Protein 6MG6 (pdb70)

Foldseek 3Di:
DQKAWEKEFAAAADPALVVQLVVVLVVLVVLCVVPVVHAEYEYAAQRSDHLQQLDQDCVCVVQQVCQVVVLVSVLVSLQVSQHWYKYFHWHDPDVVAIFRKIWIAASNSHTQDIDTAADQDPDNRRHRVSRHDHDDPAQEFTDYPSFTEREHEAVCLQDLVSLVVHLVNGHLEYEYRHEDFDAPPDDPVRRVVVVVVSLVSNLVSLQLRLHKYWYWYYADFDDNPVNPGPRGTGTQTFTFIAGSNSHTQWTDGRHGDIIIGMYRSVSSVVSCVVVVNVVPDPVVPCVCVVDPHD/DKAWEKEFAEAADPALVVQLVVVLVVLVVLCVVPVVHAEYEYAAQRSDHLQQLDQDVVCCVQQVCQVVVLVSVLVSLQVSQHWYKYFHWHDPDVVAIFRKIWIAASNSHTQDIDTAADQDPDNRRHRVSRHDHDDPAQEWTQYPVFTEREHEAVCLQDLVSLVVHLVNGHLEYEYRYEDFDAPPDDPVRRVVVVVVSLVSNLVSLQLRLHKYWYWYYADFDDNPVNPRPRGTGTQTFTFIAGSNSHTQWTDGSHGDIIIGMYDSVCSVVSCVVPVNVVPDPVVPCVCVPDPHD/DKAWEKEFAEAAPPALVVQLVVVLVVLVVLCVVPVVHAEYEYAAQRSDDLQQLDQDCVCCVQQVCQVVVLQSVLVSLQVSQHWYKYFHWHDPDVVAIFRKIWIAASNSDTQDIWTAADQDPDNRRHRVSRHDHDDPAQEFGQYPRFGEREHEAVCLQDLVSLVVHLVNPHLEYEYRHEDFDAPVDDPVRRVVVVVSSLVSNLVSLQLRLHKYWYWYYADFDANPVNPGPRGTGTQTFTWIAGSNSHTQWTDGRHGDIIIGMYDSVVSVVSCVVPVNVVPDPVVPCVCVVDPHD/DLQQKAWEKEWAAAADPALVVQLVVSLVVLVVLCVVPVVHAEYEYAAQRSDDLLQLDQDCVCCVQQVCQVVVLVSVLVSLQVSQHWYKYFGWHDPDVVAIFRKIWIAASNSDTQDIDTAADQDPVRPRVSRHDHDDPAFEFGQYPNFGEREHEAVCLQDLVNLVVHLVNGHLEYEYRYEDFDAPVDDPVVRVVVVVVSLVSNLVSLQLRLHKYWYWYYADFDQNPVNPGVSHTGTQTFIFIAGSNSHTQWTDGRHGDIIIGMYRSCVSVVSCVVVVNVVPDPVVPCVCVPPD

Secondary structure (DSSP, 8-state):
--EEEEEEEE----SSHHHHHHHHHHHHHHHHHH-TT--EEE--TTTTS--GGGS--GGGGGGGGGHHHHHHHHHHHHHHHT-EEEEEEEEEEETTEEEEEEEEE-TTS-EEEEEE--S---BTTB-HHHH-PPPSS-S--EEETTEEEEE--GGGGG-HHHHHHHHHTT-SEEEEE---EEETT--HHHHHHHHHHHHHHHHHHHHHHT--EEEE--EEEE--TTS-STT-EEEE---EEE-TTS-EEEE--SSSEEEEEEEETTHHHHHHHHS-HHHH--GGG-GGGGSS--/-EEEEEEEE----SSHHHHHHHHHHHHHHHHHHSTT--EEEPPTTTTS--GGGS--GGGGGGGGGHHHHHHHHHHHHHHHT-EEEEEEEEEEETTEEEEEEEEE-TTS-EEEEEE--S---BTTB-HHHH-PPPSS-S--EEETTEEEEE--GGGGG-HHHHHHHHHTT-SEEEEE---EEETT--HHHHHHHHHHHHHHHHHHHHHHT--EEEE--EEEE--TTS-STT-EEEE---EEE-TTS-EEEE--SSSEEEEEEEETTHHHHHHHHS-HHHH--GGG-GGGGSS--/-EEEEEEEE----SSHHHHHHHHHHHHHHHHHH-TT--EEE--TTTTS--GGGS--GGGGGGGGGHHHHHHHHHHHHHHHT-EEEEEEEEEEETTEEEEEEEEE-TTS-EEEEEE--S---BTTB-HHHH-PPPSS-S--EEETTEEEEE--GGGGG-HHHHHHHHHTT-SEEEEE---EEETTS-HHHHHHHHHHHHHHHHHHHHHHT--EEEE--EEEE--TTS-STT-EEEE---EEE-TTS-EEEE--SSSEEEEEEEETHHHHHHHHHS-TGGG--GGG-GGGGSS--/--TTEEEEEEEE----SSHHHHHHHHHHHHHHHHHH-TT--EEEE-TTTTS--GGGS--GGGGGGGGGHHHHHHHHHHHHHHHTSEEEEEEEEEEETTEEEEEEEEE-TTS-EEEEEE---------HHHH-PPPSS-S--EEETTEEEEE--GGGGG-HHHHHHHHHTT-SEEEEE---EEETTS-HHHHHHHHHHHHHHHHHHHHHHT--EEEE--EEEE--TTS-STT-EEEE---EEE-TTS-EEEE--SSSEEEEEEEETTHHHHHHHHS-HHHH--GGG-GGGG--

B-factor: mean 56.0, std 18.54, range [19.53, 131.64]

Organism: Helicobacter pylori (strain G27) (NCBI:txid563041)

Radius of gyration: 34.36 Å; Cα contacts (8 Å, |Δi|>4): 2950; chains: 4; bounding box: 76×72×103 Å

Nearest PDB structures (foldseek):
  6mg6-assembly2_C  TM=1.003E+00  e=1.037E-64  Helicobacter pylori G27
  6mg6-assembly2_D  TM=1.001E+00  e=2.370E-62  Helicobacter pylori G27
  5h8k-assembly1_C  TM=9.200E-01  e=1.920E-33  Medicago truncatula
  5h8k-assembly1_A  TM=9.225E-01  e=2.039E-33  Medicago truncatula
  5h8l-assembly2_I  TM=9.153E-01  e=4.469E-33  Medicago truncatula

CATH classification: 3.60.110.10

Sequence (1172 aa):
HHMIYAGVLQHAYCGSRKKTIEHTANLLEQALKKHPKTNLVVLQELNPYSYFCQSENPKFFDLGEYFEEDKAFFSALAQKFQVVLIASLFEKRAKGLYHNSAVVFEKDGSIAGVYRKMHIPDDPGFYEKFYFTPGDLGFEPIITSVGKLGLMVCWDQWYPEAARIMALKGAEILIYPSAIGFLEEDSNEEKKRQQNAWETIQRGHAIANGLPLIATNRVGVELDPSGAIKGGITFFGSSFVVGALGEFLAKASDKEEILYAEIDLERTEEVRRMWPFLRDRRIDFYNDLLKRYIHMIYAGVLQHAYCGSRKKTIEHTANLLEQALKKHPKTNLVVLQELNPYSYFCQSENPKFFDLGEYFEEDKAFFSALAQKFQVVLIASLFEKRAKGLYHNSAVVFEKDGSIAGVYRKMHIPDDDPGFYEKFYFTPGDLGFEPIITSVGKLGLMVCWDQWYPEAARIMALKGAEILIYPSAIGFLEEDSNEEKKRQQNAWETIQRGHAIANGLPLIATNRVGVELDPSGAIKGGITFFGSSFVVGALGEFLAKASDKEEILYAEIDLERTEEVRRMWPFLRDRRIDFYNDLLKRYIHMIYAGVLQHAYCGSRKKTIEHTANLLEQALKKHPKTNLVVLQELNPYSYFCQSENPKFFDLGEYFEEDKAFFSALAQKFQVVLIASLFEKRAKGLYHNSAVVFEKDGSIAGVYRKMHIPDDPGFYEKFYFTPGDLGFEPIITSVGKLGLMVCWDQWYPEAARIMALKGAEILIYPSAIGFLEEDSNEEKKRQQNAWETIQRGHAIANGLPLIATNRVGVELDPSGAIKGGITFFGSSFVVGALGEFLAKASDKEEILYAEIDLERTEEVRRMWPFLRDRRIDFYNDLLKRYIHHHHMIYAGVLQHAYCGSRKKTIEHTANLLEQALKKHPKTNLVVLQELNPYSYFCQSENPKFFDLGEYFEEDKAFFSALAQKFQVVLIASLFEKRAKGLYHNSAVVFEKDGSIAGVYRKMHIPDGFYEKFYFTPGDLGFEPIITSVGKLGLMVCWDQWYPEAARIMALKGAEILIYPSAIGFLEEDSNEEKKRQQNAWETIQRGHAIANGLPLIATNRVGVELDPSGAIKGGITFFGSSFVVGALGEFLAKASDKEEILYAEIDLERTEEVRRMWWPFLRDRRIDFYNDLLKR

Structure (mmCIF, N/CA/C/O backbone):
data_6MG6
#
_entry.id   6MG6
#
_cell.length_a   137.580
_cell.length_b   91.380
_cell.length_c   95.040
_cell.angle_alpha   90.000
_cell.angle_beta   90.000
_cell.angle_gamma   90.000
#
_symmetry.space_group_name_H-M   'P 21 21 2'
#
loop_
_entity.id
_entity.type
_entity.pdbx_description
1 polymer 'Carbon-nitrogen hydrolase'
2 non-polymer 'SULFATE ION'
3 water water
#
loop_
_atom_site.group_PDB
_atom_site.id
_atom_site.type_symbol
_atom_site.label_atom_id
_atom_site.label_alt_id
_atom_site.label_comp_id
_atom_site.label_asym_id
_atom_site.label_entity_id
_atom_site.label_seq_id
_atom_site.pdbx_PDB_ins_code
_atom_site.Cartn_x
_atom_site.Cartn_y
_atom_site.Cartn_z
_atom_site.occupancy
_atom_site.B_iso_or_equiv
_atom_site.auth_seq_id
_atom_site.auth_comp_id
_atom_site.auth_asym_id
_atom_site.auth_atom_id
_atom_site.pdbx_PDB_model_num
ATOM 1 N N . HIS A 1 7 ? -0.927 5.542 2.767 1.00 94.27 -1 HIS A N 1
ATOM 2 C CA . HIS A 1 7 ? -1.291 5.570 4.181 1.00 95.42 -1 HIS A CA 1
ATOM 3 C C . HIS A 1 7 ? -1.332 7.002 4.726 1.00 93.61 -1 HIS A C 1
ATOM 4 O O . HIS A 1 7 ? -2.409 7.535 4.991 1.00 100.27 -1 HIS A O 1
ATOM 6 N N . HIS A 1 8 ? -0.153 7.606 4.899 1.00 83.68 0 HIS A N 1
ATOM 7 C CA . HIS A 1 8 ? 0.002 8.997 5.333 1.00 69.92 0 HIS A CA 1
ATOM 8 C C . HIS A 1 8 ? -0.628 9.262 6.699 1.00 60.70 0 HIS A C 1
ATOM 9 O O . HIS A 1 8 ? -1.688 9.890 6.806 1.00 61.18 0 HIS A O 1
ATOM 16 N N . MET A 1 9 ? 0.055 8.809 7.746 1.00 54.22 1 MET A N 1
ATOM 17 C CA . MET A 1 9 ? -0.391 8.865 9.130 1.00 50.52 1 MET A CA 1
ATOM 18 C C . MET A 1 9 ? 0.528 9.756 9.958 1.00 51.81 1 MET A C 1
ATOM 19 O O . MET A 1 9 ? 1.744 9.762 9.757 1.00 49.23 1 MET A O 1
ATOM 24 N N . ILE A 1 10 ? -0.055 10.499 10.896 1.00 40.17 2 ILE A N 1
ATOM 25 C CA . ILE A 1 10 ? 0.691 11.214 11.930 1.00 43.84 2 ILE A CA 1
ATOM 26 C C . ILE A 1 10 ? 0.387 10.550 13.266 1.00 44.64 2 ILE A C 1
ATOM 27 O O . ILE A 1 10 ? -0.780 10.455 13.670 1.00 50.01 2 ILE A O 1
ATOM 32 N N . TYR A 1 11 ? 1.429 10.057 13.934 1.00 42.28 3 TYR A N 1
ATOM 33 C CA . TYR A 1 11 ? 1.312 9.470 15.276 1.00 45.38 3 TYR A CA 1
ATOM 34 C C . TYR A 1 11 ? 1.777 10.540 16.257 1.00 48.58 3 TYR A C 1
ATOM 35 O O . TYR A 1 11 ? 2.981 10.745 16.464 1.00 45.17 3 TYR A O 1
ATOM 44 N N . ALA A 1 12 ? 0.809 11.252 16.819 1.00 42.20 4 ALA A N 1
ATOM 45 C CA . ALA A 1 12 ? 1.050 12.499 17.526 1.00 41.72 4 ALA A CA 1
ATOM 46 C C . ALA A 1 12 ? 1.126 12.240 19.021 1.00 44.29 4 ALA A C 1
ATOM 47 O O . ALA A 1 12 ? 0.246 11.588 19.585 1.00 41.56 4 ALA A O 1
ATOM 49 N N . GLY A 1 13 ? 2.134 12.800 19.660 1.00 41.08 5 GLY A N 1
ATOM 50 C CA . GLY A 1 13 ? 2.239 12.790 21.108 1.00 44.98 5 GLY A CA 1
ATOM 51 C C . GLY A 1 13 ? 2.272 14.223 21.604 1.00 44.84 5 GLY A C 1
ATOM 52 O O . GLY A 1 13 ? 2.911 15.076 20.998 1.00 49.75 5 GLY A O 1
ATOM 53 N N . VAL A 1 14 ? 1.532 14.486 22.675 1.00 46.44 6 VAL A N 1
ATOM 54 C CA . VAL A 1 14 ? 1.483 15.795 23.305 1.00 43.31 6 VAL A CA 1
ATOM 55 C C . VAL A 1 14 ? 1.998 15.661 24.729 1.00 43.55 6 VAL A C 1
ATOM 56 O O . VAL A 1 14 ? 1.517 14.816 25.481 1.00 49.25 6 VAL A O 1
ATOM 60 N N . LEU A 1 15 ? 2.951 16.506 25.101 1.00 46.06 7 LEU A N 1
ATOM 61 C CA . LEU A 1 15 ? 3.537 16.497 26.441 1.00 46.44 7 LEU A CA 1
ATOM 62 C C . LEU A 1 15 ? 2.940 17.671 27.204 1.00 41.21 7 LEU A C 1
ATOM 63 O O . LEU A 1 15 ? 3.309 18.828 26.986 1.00 44.78 7 LEU A O 1
ATOM 68 N N . GLN A 1 16 ? 1.992 17.367 28.072 1.00 40.80 8 GLN A N 1
ATOM 69 C CA . GLN A 1 16 ? 1.278 18.350 28.869 1.00 42.14 8 GLN A CA 1
ATOM 70 C C . GLN A 1 16 ? 1.784 18.261 30.304 1.00 45.86 8 GLN A C 1
ATOM 71 O O . GLN A 1 16 ? 1.633 17.224 30.943 1.00 46.78 8 GLN A O 1
ATOM 77 N N . HIS A 1 17 ? 2.402 19.328 30.802 1.00 43.50 9 HIS A N 1
ATOM 78 C CA . HIS A 1 17 ? 2.991 19.269 32.136 1.00 48.74 9 HIS A CA 1
ATOM 79 C C . HIS A 1 17 ? 3.042 20.677 32.710 1.00 45.54 9 HIS A C 1
ATOM 80 O O . HIS A 1 17 ? 2.714 21.654 32.040 1.00 42.25 9 HIS A O 1
ATOM 87 N N . ALA A 1 18 ? 3.486 20.768 33.955 1.00 43.21 10 ALA A N 1
ATOM 88 C CA . ALA A 1 18 ? 3.617 22.030 34.663 1.00 41.71 10 ALA A CA 1
ATOM 89 C C . ALA A 1 18 ? 5.019 22.592 34.474 1.00 47.11 10 ALA A C 1
ATOM 90 O O . ALA A 1 18 ? 5.948 21.892 34.066 1.00 49.12 10 ALA A O 1
ATOM 92 N N . TYR A 1 19 ? 5.164 23.877 34.775 1.00 46.07 11 TYR A N 1
ATOM 93 C CA . TYR A 1 19 ? 6.491 24.457 34.921 1.00 49.39 11 TYR A CA 1
ATOM 94 C C . TYR A 1 19 ? 7.130 23.929 36.203 1.00 48.33 11 TYR A C 1
ATOM 95 O O . TYR A 1 19 ? 6.465 23.812 37.230 1.00 57.01 11 TYR A O 1
ATOM 104 N N . CYS A 1 20 ? 8.416 23.570 36.135 1.00 50.27 12 CYS A N 1
ATOM 105 C CA . CYS A 1 20 ? 9.066 22.835 37.222 1.00 58.64 12 CYS A CA 1
ATOM 106 C C . CYS A 1 20 ? 9.936 23.710 38.123 1.00 57.27 12 CYS A C 1
ATOM 107 O O . CYS A 1 20 ? 10.763 23.178 38.864 1.00 65.54 12 CYS A O 1
ATOM 110 N N . GLY A 1 21 ? 9.781 25.030 38.080 1.00 51.27 13 GLY A N 1
ATOM 111 C CA . GLY A 1 21 ? 10.492 25.916 38.975 1.00 49.73 13 GLY A CA 1
ATOM 112 C C . GLY A 1 21 ? 11.754 26.531 38.399 1.00 54.46 13 GLY A C 1
ATOM 113 O O . GLY A 1 21 ? 12.213 27.560 38.909 1.00 58.24 13 GLY A O 1
ATOM 114 N N . SER A 1 22 ? 12.339 25.926 37.368 1.00 49.88 14 SER A N 1
ATOM 115 C CA . SER A 1 22 ? 13.475 26.533 36.691 1.00 48.90 14 SER A CA 1
ATOM 116 C C . SER A 1 22 ? 13.460 26.085 35.240 1.00 48.17 14 SER A C 1
ATOM 117 O O . SER A 1 22 ? 12.856 25.067 34.891 1.00 47.86 14 SER A O 1
ATOM 120 N N . ARG A 1 23 ? 14.144 26.852 34.392 1.00 43.95 15 ARG A N 1
ATOM 121 C CA . ARG A 1 23 ? 14.301 26.423 33.011 1.00 46.91 15 ARG A CA 1
ATOM 122 C C . ARG A 1 23 ? 14.949 25.046 32.951 1.00 48.35 15 ARG A C 1
ATOM 123 O O . ARG A 1 23 ? 14.469 24.147 32.248 1.00 53.91 15 ARG A O 1
ATOM 131 N N . LYS A 1 24 ? 16.035 24.859 33.704 1.00 47.65 16 LYS A N 1
ATOM 132 C CA . LYS A 1 24 ? 16.778 23.606 33.626 1.00 47.21 16 LYS A CA 1
ATOM 133 C C . LYS A 1 24 ? 15.906 22.425 34.036 1.00 47.31 16 LYS A C 1
ATOM 134 O O . LYS A 1 24 ? 15.867 21.403 33.349 1.00 46.48 16 LYS A O 1
ATOM 136 N N . LYS A 1 25 ? 15.206 22.540 35.165 1.00 48.28 17 LYS A N 1
ATOM 137 C CA . LYS A 1 25 ? 14.369 21.428 35.611 1.00 55.09 17 LYS A CA 1
ATOM 138 C C . LYS A 1 25 ? 13.236 21.158 34.631 1.00 53.39 17 LYS A C 1
ATOM 139 O O . LYS A 1 25 ? 12.879 20.000 34.380 1.00 51.44 17 LYS A O 1
ATOM 145 N N . THR A 1 26 ? 12.660 22.216 34.064 1.00 50.56 18 THR A N 1
ATOM 146 C CA . THR A 1 26 ? 11.510 22.049 33.191 1.00 44.28 18 THR A CA 1
ATOM 147 C C . THR A 1 26 ? 11.893 21.339 31.894 1.00 46.31 18 THR A C 1
ATOM 148 O O . THR A 1 26 ? 11.237 20.371 31.495 1.00 48.46 18 THR A O 1
ATOM 152 N N . ILE A 1 27 ? 12.961 21.785 31.224 1.00 45.77 19 ILE A N 1
ATOM 153 C CA . ILE A 1 27 ? 13.314 21.149 29.953 1.00 47.34 19 ILE A CA 1
ATOM 154 C C . ILE A 1 27 ? 13.766 19.712 30.175 1.00 45.84 19 ILE A C 1
ATOM 155 O O . ILE A 1 27 ? 13.467 18.826 29.367 1.00 45.92 19 ILE A O 1
ATOM 160 N N . GLU A 1 28 ? 14.464 19.448 31.282 1.00 44.73 20 GLU A N 1
ATOM 161 C CA . GLU A 1 28 ? 14.822 18.069 31.596 1.00 48.05 20 GLU A CA 1
ATOM 162 C C . GLU A 1 28 ? 13.575 17.239 31.875 1.00 47.93 20 GLU A C 1
ATOM 163 O O . GLU A 1 28 ? 13.479 16.085 31.441 1.00 46.03 20 GLU A O 1
ATOM 169 N N . HIS A 1 29 ? 12.588 17.825 32.558 1.00 53.00 21 HIS A N 1
ATOM 170 C CA . HIS A 1 29 ? 11.323 17.122 32.760 1.00 52.57 21 HIS A CA 1
ATOM 171 C C . HIS A 1 29 ? 10.641 16.821 31.425 1.00 45.16 21 HIS A C 1
ATOM 172 O O . HIS A 1 29 ? 10.135 15.713 31.219 1.00 44.85 21 HIS A O 1
ATOM 179 N N . THR A 1 30 ? 10.640 17.784 30.496 1.00 44.93 22 THR A N 1
ATOM 180 C CA . THR A 1 30 ? 10.092 17.525 29.162 1.00 42.80 22 THR A CA 1
ATOM 181 C C . THR A 1 30 ? 10.832 16.375 28.475 1.00 51.41 22 THR A C 1
ATOM 182 O O . THR A 1 30 ? 10.204 15.486 27.881 1.00 47.51 22 THR A O 1
ATOM 186 N N . ALA A 1 31 ? 12.170 16.356 28.579 1.00 44.17 23 ALA A N 1
ATOM 187 C CA . ALA A 1 31 ? 12.958 15.302 27.949 1.00 48.41 23 ALA A CA 1
ATOM 188 C C . ALA A 1 31 ? 12.619 13.935 28.530 1.00 49.83 23 ALA A C 1
ATOM 189 O O . ALA A 1 31 ? 12.477 12.955 27.790 1.00 49.76 23 ALA A O 1
ATOM 191 N N . ASN A 1 32 ? 12.471 13.854 29.856 1.00 45.28 24 ASN A N 1
ATOM 192 C CA . ASN A 1 32 ? 12.043 12.602 30.469 1.00 48.66 24 ASN A CA 1
ATOM 193 C C . ASN A 1 32 ? 10.650 12.198 29.992 1.00 48.98 24 ASN A C 1
ATOM 194 O O . ASN A 1 32 ? 10.412 11.024 29.688 1.00 49.29 24 ASN A O 1
ATOM 199 N N . LEU A 1 33 ? 9.712 13.148 29.913 1.00 44.78 25 LEU A N 1
ATOM 200 C CA . LEU A 1 33 ? 8.374 12.781 29.443 1.00 49.30 25 LEU A CA 1
ATOM 201 C C . LEU A 1 33 ? 8.400 12.336 27.985 1.00 47.01 25 LEU A C 1
ATOM 202 O O . LEU A 1 33 ? 7.719 11.372 27.609 1.00 47.94 25 LEU A O 1
ATOM 207 N N . LEU A 1 34 ? 9.219 12.994 27.163 1.00 46.33 26 LEU A N 1
ATOM 208 C CA . LEU A 1 34 ? 9.368 12.582 25.774 1.00 45.16 26 LEU A CA 1
ATOM 209 C C . LEU A 1 34 ? 9.877 11.155 25.696 1.00 49.71 26 LEU A C 1
ATOM 210 O O . LEU A 1 34 ? 9.412 10.359 24.870 1.00 55.13 26 LEU A O 1
ATOM 215 N N . GLU A 1 35 ? 10.840 10.812 26.554 1.00 43.53 27 GLU A N 1
ATOM 216 C CA . GLU A 1 35 ? 11.339 9.451 26.580 1.00 45.40 27 GLU A CA 1
ATOM 217 C C . GLU A 1 35 ? 10.235 8.478 26.987 1.00 55.00 27 GLU A C 1
ATOM 218 O O . GLU A 1 35 ? 10.083 7.418 26.371 1.00 50.60 27 GLU A O 1
ATOM 224 N N . GLN A 1 36 ? 9.457 8.816 28.027 1.00 54.76 28 GLN A N 1
ATOM 225 C CA . GLN A 1 36 ? 8.340 7.953 28.429 1.00 58.86 28 GLN A CA 1
ATOM 226 C C . GLN A 1 36 ? 7.355 7.779 27.281 1.00 53.44 28 GLN A C 1
ATOM 227 O O . GLN A 1 36 ? 6.892 6.665 27.003 1.00 54.76 28 GLN A O 1
ATOM 233 N N . ALA A 1 37 ? 7.035 8.877 26.596 1.00 47.69 29 ALA A N 1
ATOM 234 C CA . ALA A 1 37 ? 6.065 8.842 25.507 1.00 48.81 29 ALA A CA 1
ATOM 235 C C . ALA A 1 37 ? 6.495 7.898 24.398 1.00 52.47 29 ALA A C 1
ATOM 236 O O . ALA A 1 37 ? 5.678 7.125 23.882 1.00 51.59 29 ALA A O 1
ATOM 238 N N . LEU A 1 38 ? 7.767 7.944 24.012 1.00 54.36 30 LEU A N 1
ATOM 239 C CA . LEU A 1 38 ? 8.188 7.073 22.928 1.00 55.79 30 LEU A CA 1
ATOM 240 C C . LEU A 1 38 ? 8.320 5.619 23.340 1.00 56.50 30 LEU A C 1
ATOM 241 O O . LEU A 1 38 ? 8.232 4.743 22.472 1.00 52.98 30 LEU A O 1
ATOM 246 N N . LYS A 1 39 ? 8.519 5.335 24.627 1.00 58.43 31 LYS A N 1
ATOM 247 C CA . LYS A 1 39 ? 8.493 3.947 25.061 1.00 61.29 31 LYS A CA 1
ATOM 248 C C . LYS A 1 39 ? 7.064 3.412 25.031 1.00 60.38 31 LYS A C 1
ATOM 249 O O . LYS A 1 39 ? 6.824 2.277 24.607 1.00 63.06 31 LYS A O 1
ATOM 251 N N . LYS A 1 40 ? 6.102 4.220 25.490 1.00 59.14 32 LYS A N 1
ATOM 252 C CA . LYS A 1 40 ? 4.698 3.814 25.501 1.00 61.33 32 LYS A CA 1
ATOM 253 C C . LYS A 1 40 ? 4.104 3.778 24.095 1.00 58.56 32 LYS A C 1
ATOM 254 O O . LYS A 1 40 ? 3.323 2.881 23.779 1.00 63.59 32 LYS A O 1
ATOM 260 N N . HIS A 1 41 ? 4.461 4.731 23.237 1.00 55.81 33 HIS A N 1
ATOM 261 C CA . HIS A 1 41 ? 3.891 4.854 21.889 1.00 56.53 33 HIS A CA 1
ATOM 262 C C . HIS A 1 41 ? 5.039 4.860 20.884 1.00 53.42 33 HIS A C 1
ATOM 263 O O . HIS A 1 41 ? 5.456 5.928 20.410 1.00 51.64 33 HIS A O 1
ATOM 270 N N . PRO A 1 42 ? 5.578 3.681 20.537 1.00 48.51 34 PRO A N 1
ATOM 271 C CA . PRO A 1 42 ? 6.797 3.643 19.705 1.00 52.72 34 PRO A CA 1
ATOM 272 C C . PRO A 1 42 ? 6.606 4.167 18.295 1.00 53.57 34 PRO A C 1
ATOM 273 O O . PRO A 1 42 ? 7.607 4.514 17.663 1.00 50.63 34 PRO A O 1
ATOM 277 N N . LYS A 1 43 ? 5.369 4.262 17.791 1.00 51.39 35 LYS A N 1
ATOM 278 C CA . LYS A 1 43 ? 5.121 4.752 16.437 1.00 49.84 35 LYS A CA 1
ATOM 279 C C . LYS A 1 43 ? 5.141 6.271 16.330 1.00 51.45 35 LYS A C 1
ATOM 280 O O . LYS A 1 43 ? 5.165 6.792 15.207 1.00 47.79 35 LYS A O 1
ATOM 286 N N . THR A 1 44 ? 5.189 6.981 17.458 1.00 48.75 36 THR A N 1
ATOM 287 C CA . THR A 1 44 ? 5.103 8.434 17.463 1.00 48.24 36 THR A CA 1
ATOM 288 C C . THR A 1 44 ? 6.074 9.053 16.473 1.00 48.49 36 THR A C 1
ATOM 289 O O . THR A 1 44 ? 7.270 8.770 16.506 1.00 46.37 36 THR A O 1
ATOM 293 N N . ASN A 1 45 ? 5.562 9.897 15.573 1.00 44.51 37 ASN A N 1
ATOM 294 C CA . ASN A 1 45 ? 6.457 10.596 14.664 1.00 38.77 37 ASN A CA 1
ATOM 295 C C . ASN A 1 45 ? 6.346 12.109 14.786 1.00 44.20 37 ASN A C 1
ATOM 296 O O . ASN A 1 45 ? 7.093 12.829 14.113 1.00 48.10 37 ASN A O 1
ATOM 301 N N . LEU A 1 46 ? 5.454 12.611 15.636 1.00 44.39 38 LEU A N 1
ATOM 302 C CA . LEU A 1 46 ? 5.322 14.044 15.870 1.00 42.09 38 LEU A CA 1
ATOM 303 C C . LEU A 1 46 ? 5.050 14.268 17.344 1.00 44.53 38 LEU A C 1
ATOM 304 O O . LEU A 1 46 ? 4.149 13.645 17.913 1.00 43.24 38 LEU A O 1
ATOM 309 N N . VAL A 1 47 ? 5.839 15.132 17.970 1.00 38.27 39 VAL A N 1
ATOM 310 C CA . VAL A 1 47 ? 5.629 15.509 19.364 1.00 37.79 39 VAL A CA 1
ATOM 311 C C . VAL A 1 47 ? 5.435 17.014 19.409 1.00 39.66 39 VAL A C 1
ATOM 312 O O . VAL A 1 47 ? 6.227 17.756 18.815 1.00 37.54 39 VAL A O 1
ATOM 316 N N . VAL A 1 48 ? 4.366 17.459 20.083 1.00 38.41 40 VAL A N 1
ATOM 317 C CA . VAL A 1 48 ? 4.051 18.876 20.216 1.00 37.47 40 VAL A CA 1
ATOM 318 C C . VAL A 1 48 ? 4.133 19.248 21.687 1.00 36.87 40 VAL A C 1
ATOM 319 O O . VAL A 1 48 ? 3.493 18.613 22.537 1.00 37.69 40 VAL A O 1
ATOM 323 N N . LEU A 1 49 ? 4.890 20.288 21.982 1.00 38.80 41 LEU A N 1
ATOM 324 C CA . LEU A 1 49 ? 5.018 20.748 23.352 1.00 37.85 41 LEU A CA 1
ATOM 325 C C . LEU A 1 49 ? 3.993 21.844 23.624 1.00 36.26 41 LEU A C 1
ATOM 326 O O . LEU A 1 49 ? 3.257 22.267 22.729 1.00 38.80 41 LEU A O 1
ATOM 331 N N . GLN A 1 50 ? 3.920 22.275 24.886 1.00 36.14 42 GLN A N 1
ATOM 332 C CA . GLN A 1 50 ? 3.050 23.373 25.284 1.00 38.73 42 GLN A CA 1
ATOM 333 C C . GLN A 1 50 ? 3.716 24.715 24.976 1.00 35.78 42 GLN A C 1
ATOM 334 O O . GLN A 1 50 ? 4.928 24.809 24.779 1.00 40.04 42 GLN A O 1
ATOM 340 N N . GLU A 1 51 ? 2.916 25.777 24.945 1.00 38.11 43 GLU A N 1
ATOM 341 C CA . GLU A 1 51 ? 3.480 27.093 24.649 1.00 30.08 43 GLU A CA 1
ATOM 342 C C . GLU A 1 51 ? 4.522 27.499 25.699 1.00 35.43 43 GLU A C 1
ATOM 343 O O . GLU A 1 51 ? 4.356 27.238 26.895 1.00 38.23 43 GLU A O 1
ATOM 349 N N . LEU A 1 52 ? 5.595 28.156 25.249 1.00 36.20 44 LEU A N 1
ATOM 350 C CA . LEU A 1 52 ? 6.674 28.603 26.138 1.00 42.76 44 LEU A CA 1
ATOM 351 C C . LEU A 1 52 ? 7.129 27.474 27.066 1.00 38.76 44 LEU A C 1
ATOM 352 O O . LEU A 1 52 ? 7.220 27.634 28.284 1.00 39.42 44 LEU A O 1
ATOM 357 N N . ASN A 1 53 ? 7.390 26.307 26.475 1.00 36.66 45 ASN A N 1
ATOM 358 C CA . ASN A 1 53 ? 7.532 25.102 27.283 1.00 42.65 45 ASN A CA 1
ATOM 359 C C . ASN A 1 53 ? 8.701 25.106 28.271 1.00 40.42 45 ASN A C 1
ATOM 360 O O . ASN A 1 53 ? 8.589 24.400 29.287 1.00 45.90 45 ASN A O 1
ATOM 365 N N . PRO A 1 54 ? 9.807 25.837 28.079 1.00 40.12 46 PRO A N 1
ATOM 366 C CA . PRO A 1 54 ? 10.837 25.841 29.130 1.00 37.46 46 PRO A CA 1
ATOM 367 C C . PRO A 1 54 ? 10.506 26.720 30.327 1.00 40.52 46 PRO A C 1
ATOM 368 O O . PRO A 1 54 ? 11.187 26.610 31.350 1.00 45.03 46 PRO A O 1
ATOM 372 N N . TYR A 1 55 ? 9.516 27.597 30.234 1.00 36.65 47 TYR A N 1
ATOM 373 C CA . TYR A 1 55 ? 9.408 28.719 31.152 1.00 41.14 47 TYR A CA 1
ATOM 374 C C . TYR A 1 55 ? 8.073 28.731 31.878 1.00 42.26 47 TYR A C 1
ATOM 375 O O . TYR A 1 55 ? 7.116 28.044 31.509 1.00 42.14 47 TYR A O 1
ATOM 384 N N . SER A 1 56 ? 8.022 29.541 32.928 1.00 45.02 48 SER A N 1
ATOM 385 C CA . SER A 1 56 ? 6.726 29.911 33.459 1.00 44.20 48 SER A CA 1
ATOM 386 C C . SER A 1 56 ? 6.006 30.756 32.417 1.00 42.39 48 SER A C 1
ATOM 387 O O . SER A 1 56 ? 6.606 31.229 31.445 1.00 43.96 48 SER A O 1
ATOM 390 N N . TYR A 1 57 ? 4.697 30.916 32.592 1.00 43.04 49 TYR A N 1
ATOM 391 C CA . TYR A 1 57 ? 3.959 31.872 31.768 1.00 46.94 49 TYR A CA 1
ATOM 392 C C . TYR A 1 57 ? 4.288 33.260 32.311 1.00 48.92 49 TYR A C 1
ATOM 393 O O . TYR A 1 57 ? 3.547 33.854 33.096 1.00 50.07 49 TYR A O 1
ATOM 402 N N . PHE A 1 58 ? 5.435 33.786 31.885 1.00 43.90 50 PHE A N 1
ATOM 403 C CA . PHE A 1 58 ? 5.951 34.984 32.533 1.00 44.05 50 PHE A CA 1
ATOM 404 C C . PHE A 1 58 ? 5.202 36.241 32.138 1.00 41.84 50 PHE A C 1
ATOM 405 O O . PHE A 1 58 ? 5.518 37.311 32.667 1.00 47.20 50 PHE A O 1
ATOM 413 N N . CYS A 1 59 ? 4.240 36.142 31.218 1.00 42.20 51 CYS A N 1
ATOM 414 C CA . CYS A 1 59 ? 3.421 37.286 30.843 1.00 38.98 51 CYS A CA 1
ATOM 415 C C . CYS A 1 59 ? 2.326 37.564 31.851 1.00 44.61 51 CYS A C 1
ATOM 416 O O . CYS A 1 59 ? 1.540 38.503 31.649 1.00 47.38 51 CYS A O 1
ATOM 419 N N . GLN A 1 60 ? 2.266 36.792 32.942 1.00 45.89 52 GLN A N 1
ATOM 420 C CA . GLN A 1 60 ? 1.299 37.111 33.983 1.00 45.42 52 GLN A CA 1
ATOM 421 C C . GLN A 1 60 ? 1.558 38.505 34.536 1.00 48.52 52 GLN A C 1
ATOM 422 O O . GLN A 1 60 ? 0.624 39.180 34.984 1.00 47.34 52 GLN A O 1
ATOM 428 N N . SER A 1 61 ? 2.805 38.978 34.474 1.00 46.86 53 SER A N 1
ATOM 429 C CA . SER A 1 61 ? 3.126 40.340 34.888 1.00 48.38 53 SER A CA 1
ATOM 430 C C . SER A 1 61 ? 3.924 41.028 33.784 1.00 48.22 53 SER A C 1
ATOM 431 O O . SER A 1 61 ? 4.358 40.405 32.812 1.00 44.15 53 SER A O 1
ATOM 434 N N . GLU A 1 62 ? 4.036 42.344 33.894 1.00 48.59 54 GLU A N 1
ATOM 435 C CA . GLU A 1 62 ? 4.765 43.152 32.927 1.00 50.28 54 GLU A CA 1
ATOM 436 C C . GLU A 1 62 ? 6.053 43.633 33.596 1.00 53.01 54 GLU A C 1
ATOM 437 O O . GLU A 1 62 ? 6.045 44.599 34.364 1.00 55.19 54 GLU A O 1
ATOM 443 N N . ASN A 1 63 ? 7.160 42.970 33.294 1.00 56.57 55 ASN A N 1
ATOM 444 C CA . ASN A 1 63 ? 8.413 43.258 33.986 1.00 56.00 55 ASN A CA 1
ATOM 445 C C . ASN A 1 63 ? 9.546 43.056 32.991 1.00 56.60 55 ASN A C 1
ATOM 446 O O . ASN A 1 63 ? 9.760 41.935 32.517 1.00 44.46 55 ASN A O 1
ATOM 451 N N . PRO A 1 64 ? 10.285 44.111 32.641 1.00 52.53 56 PRO A N 1
ATOM 452 C CA . PRO A 1 64 ? 11.273 43.973 31.561 1.00 50.98 56 PRO A CA 1
ATOM 453 C C . PRO A 1 64 ? 12.386 42.980 31.873 1.00 52.06 56 PRO A C 1
ATOM 454 O O . PRO A 1 64 ? 13.094 42.562 30.955 1.00 55.56 56 PRO A O 1
ATOM 458 N N . LYS A 1 65 ? 12.558 42.567 33.131 1.00 45.32 57 LYS A N 1
ATOM 459 C CA . LYS A 1 65 ? 13.622 41.615 33.427 1.00 49.53 57 LYS A CA 1
ATOM 460 C C . LYS A 1 65 ? 13.409 40.288 32.710 1.00 51.56 57 LYS A C 1
ATOM 461 O O . LYS A 1 65 ? 14.370 39.542 32.498 1.00 52.47 57 LYS A O 1
ATOM 467 N N . PHE A 1 66 ? 12.163 39.948 32.369 1.00 47.92 58 PHE A N 1
ATOM 468 C CA . PHE A 1 66 ? 11.942 38.663 31.712 1.00 49.83 58 PHE A CA 1
ATOM 469 C C . PHE A 1 66 ? 12.510 38.628 30.300 1.00 47.41 58 PHE A C 1
ATOM 470 O O . PHE A 1 66 ? 12.641 37.539 29.737 1.00 51.38 58 PHE A O 1
ATOM 478 N N . PHE A 1 67 ? 12.884 39.780 29.732 1.00 41.22 59 PHE A N 1
ATOM 479 C CA . PHE A 1 67 ? 13.583 39.771 28.455 1.00 45.45 59 PHE A CA 1
ATOM 480 C C . PHE A 1 67 ? 14.912 39.043 28.562 1.00 49.98 59 PHE A C 1
ATOM 481 O O . PHE A 1 67 ? 15.438 38.585 27.543 1.00 45.98 59 PHE A O 1
ATOM 489 N N . ASP A 1 68 ? 15.452 38.917 29.783 1.00 46.54 60 ASP A N 1
ATOM 490 C CA . ASP A 1 68 ? 16.645 38.107 29.998 1.00 49.01 60 ASP A CA 1
ATOM 491 C C . ASP A 1 68 ? 16.427 36.665 29.563 1.00 53.02 60 ASP A C 1
ATOM 492 O O . ASP A 1 68 ? 17.377 35.990 29.151 1.00 48.30 60 ASP A O 1
ATOM 497 N N . LEU A 1 69 ? 15.195 36.170 29.652 1.00 50.35 61 LEU A N 1
ATOM 498 C CA . LEU A 1 69 ? 14.931 34.811 29.199 1.00 49.08 61 LEU A CA 1
ATOM 499 C C . LEU A 1 69 ? 15.117 34.665 27.694 1.00 46.28 61 LEU A C 1
ATOM 500 O O . LEU A 1 69 ? 15.279 33.540 27.208 1.00 44.57 61 LEU A O 1
ATOM 505 N N . GLY A 1 70 ? 15.063 35.772 26.946 1.00 43.18 62 GLY A N 1
ATOM 506 C CA . GLY A 1 70 ? 15.287 35.721 25.508 1.00 36.59 62 GLY A CA 1
ATOM 507 C C . GLY A 1 70 ? 16.692 35.286 25.123 1.00 43.95 62 GLY A C 1
ATOM 508 O O . GLY A 1 70 ? 16.924 34.898 23.972 1.00 43.88 62 GLY A O 1
ATOM 509 N N . GLU A 1 71 ? 17.633 35.327 26.060 1.00 46.51 63 GLU A N 1
ATOM 510 C CA . GLU A 1 71 ? 19.013 34.959 25.785 1.00 45.86 63 GLU A CA 1
ATOM 511 C C . GLU A 1 71 ? 19.236 33.451 25.706 1.00 46.52 63 GLU A C 1
ATOM 512 O O . GLU A 1 71 ? 20.355 33.023 25.428 1.00 45.55 63 GLU A O 1
ATOM 518 N N . TYR A 1 72 ? 18.216 32.640 25.954 1.00 46.30 64 TYR A N 1
ATOM 519 C CA . TYR A 1 72 ? 18.352 31.195 25.916 1.00 42.01 64 TYR A CA 1
ATOM 520 C C . TYR A 1 72 ? 17.962 30.599 24.567 1.00 42.31 64 TYR A C 1
ATOM 521 O O . TYR A 1 72 ? 18.044 29.377 24.406 1.00 46.26 64 TYR A O 1
ATOM 530 N N . PHE A 1 73 ? 17.552 31.425 23.597 1.00 40.66 65 PHE A N 1
ATOM 531 C CA . PHE A 1 73 ? 16.909 30.902 22.390 1.00 39.26 65 PHE A CA 1
ATOM 532 C C . PHE A 1 73 ? 17.779 29.856 21.698 1.00 44.21 65 PHE A C 1
ATOM 533 O O . PHE A 1 73 ? 17.316 28.744 21.407 1.00 42.82 65 PHE A O 1
ATOM 541 N N . GLU A 1 74 ? 19.057 30.177 21.461 1.00 39.78 66 GLU A N 1
ATOM 542 C CA . GLU A 1 74 ? 19.939 29.230 20.779 1.00 42.23 66 GLU A CA 1
ATOM 543 C C . GLU A 1 74 ? 20.192 27.989 21.634 1.00 45.98 66 GLU A C 1
ATOM 544 O O . GLU A 1 74 ? 20.272 26.873 21.108 1.00 41.88 66 GLU A O 1
ATOM 550 N N . GLU A 1 75 ? 20.359 28.159 22.950 1.00 45.42 67 GLU A N 1
ATOM 551 C CA . GLU A 1 75 ? 20.535 26.996 23.815 1.00 47.88 67 GLU A CA 1
ATOM 552 C C . GLU A 1 75 ? 19.281 26.118 23.827 1.00 43.53 67 GLU A C 1
ATOM 553 O O . GLU A 1 75 ? 19.379 24.882 23.796 1.00 45.59 67 GLU A O 1
ATOM 559 N N . ASP A 1 76 ? 18.095 26.734 23.856 1.00 39.44 68 ASP A N 1
ATOM 560 C CA . ASP A 1 76 ? 16.849 25.964 23.783 1.00 43.38 68 ASP A CA 1
ATOM 561 C C . ASP A 1 76 ? 16.742 25.207 22.468 1.00 41.45 68 ASP A C 1
ATOM 562 O O . ASP A 1 76 ? 16.412 24.017 22.447 1.00 39.53 68 ASP A O 1
ATOM 567 N N . LYS A 1 77 ? 17.023 25.884 21.356 1.00 35.22 69 LYS A N 1
ATOM 568 C CA . LYS A 1 77 ? 16.969 25.219 20.059 1.00 44.79 69 LYS A CA 1
ATOM 569 C C . LYS A 1 77 ? 17.944 24.050 19.997 1.00 45.51 69 LYS A C 1
ATOM 570 O O . LYS A 1 77 ? 17.598 22.974 19.503 1.00 47.17 69 LYS A O 1
ATOM 576 N N . ALA A 1 78 ? 19.157 24.232 20.521 1.00 42.18 70 ALA A N 1
ATOM 577 C CA . ALA A 1 78 ? 20.116 23.131 20.525 1.00 42.79 70 ALA A CA 1
ATOM 578 C C . ALA A 1 78 ? 19.595 21.964 21.353 1.00 43.66 70 ALA A C 1
ATOM 579 O O . ALA A 1 78 ? 19.733 20.798 20.958 1.00 40.00 70 ALA A O 1
ATOM 581 N N . PHE A 1 79 ? 18.979 22.264 22.502 1.00 43.56 71 PHE A N 1
ATOM 582 C CA . PHE A 1 79 ? 18.483 21.223 23.395 1.00 44.59 71 PHE A CA 1
ATOM 583 C C . PHE A 1 79 ? 17.352 20.422 22.744 1.00 43.68 71 PHE A C 1
ATOM 584 O O . PHE A 1 79 ? 17.333 19.184 22.799 1.00 43.91 71 PHE A O 1
ATOM 592 N N . PHE A 1 80 ? 16.377 21.110 22.164 1.00 40.77 72 PHE A N 1
ATOM 593 C CA . PHE A 1 80 ? 15.266 20.389 21.562 1.00 43.20 72 PHE A CA 1
ATOM 594 C C . PHE A 1 80 ? 15.615 19.844 20.183 1.00 38.64 72 PHE A C 1
ATOM 595 O O . PHE A 1 80 ? 15.044 18.829 19.772 1.00 43.41 72 PHE A O 1
ATOM 603 N N . SER A 1 81 ? 16.557 20.468 19.467 1.00 42.93 73 SER A N 1
ATOM 604 C CA . SER A 1 81 ? 17.119 19.806 18.289 1.00 41.37 73 SER A CA 1
ATOM 605 C C . SER A 1 81 ? 17.711 18.444 18.660 1.00 44.90 73 SER A C 1
ATOM 606 O O . SER A 1 81 ? 17.388 17.424 18.036 1.00 41.53 73 SER A O 1
ATOM 609 N N . ALA A 1 82 ? 18.531 18.394 19.719 1.00 42.27 74 ALA A N 1
ATOM 610 C CA . ALA A 1 82 ? 19.150 17.127 20.100 1.00 46.52 74 ALA A CA 1
ATOM 611 C C . ALA A 1 82 ? 18.108 16.094 20.505 1.00 44.27 74 ALA A C 1
ATOM 612 O O . ALA A 1 82 ? 18.291 14.893 20.261 1.00 46.11 74 ALA A O 1
ATOM 614 N N . LEU A 1 83 ? 17.031 16.534 21.163 1.00 46.92 75 LEU A N 1
ATOM 615 C CA . LEU A 1 83 ? 15.946 15.624 21.544 1.00 51.84 75 LEU A CA 1
ATOM 616 C C . LEU A 1 83 ? 15.268 15.029 20.310 1.00 50.22 75 LEU A C 1
ATOM 617 O O . LEU A 1 83 ? 15.039 13.814 20.231 1.00 51.33 75 LEU A O 1
ATOM 622 N N . ALA A 1 84 ? 14.925 15.884 19.340 1.00 43.67 76 ALA A N 1
ATOM 623 C CA . ALA A 1 84 ? 14.302 15.405 18.113 1.00 44.37 76 ALA A CA 1
ATOM 624 C C . ALA A 1 84 ? 15.200 14.407 17.409 1.00 46.61 76 ALA A C 1
ATOM 625 O O . ALA A 1 84 ? 14.729 13.374 16.925 1.00 50.12 76 ALA A O 1
ATOM 627 N N . GLN A 1 85 ? 16.510 14.694 17.366 1.00 43.61 77 GLN A N 1
ATOM 628 C CA . GLN A 1 85 ? 17.468 13.774 16.765 1.00 40.95 77 GLN A CA 1
ATOM 629 C C . GLN A 1 85 ? 17.599 12.496 17.576 1.00 44.10 77 GLN A C 1
ATOM 630 O O . GLN A 1 85 ? 17.815 11.411 17.004 1.00 48.48 77 GLN A O 1
ATOM 636 N N . LYS A 1 86 ? 17.593 12.605 18.910 1.00 48.16 78 LYS A N 1
ATOM 637 C CA . LYS A 1 86 ? 17.771 11.396 19.715 1.00 53.64 78 LYS A CA 1
ATOM 638 C C . LYS A 1 86 ? 16.618 10.426 19.498 1.00 51.57 78 LYS A C 1
ATOM 639 O O . LYS A 1 86 ? 16.831 9.227 19.306 1.00 52.25 78 LYS A O 1
ATOM 645 N N . PHE A 1 87 ? 15.393 10.927 19.486 1.00 54.67 79 PHE A N 1
ATOM 646 C CA . PHE A 1 87 ? 14.234 10.052 19.395 1.00 57.28 79 PHE A CA 1
ATOM 647 C C . PHE A 1 87 ? 13.673 9.955 17.984 1.00 58.03 79 PHE A C 1
ATOM 648 O O . PHE A 1 87 ? 12.735 9.184 17.765 1.00 60.61 79 PHE A O 1
ATOM 656 N N . GLN A 1 88 ? 14.270 10.670 17.022 1.00 53.14 80 GLN A N 1
ATOM 657 C CA . GLN A 1 88 ? 13.894 10.618 15.606 1.00 53.08 80 GLN A CA 1
ATOM 658 C C . GLN A 1 88 ? 12.386 10.835 15.434 1.00 50.23 80 GLN A C 1
ATOM 659 O O . GLN A 1 88 ? 11.662 10.020 14.857 1.00 51.18 80 GLN A O 1
ATOM 665 N N . VAL A 1 89 ? 11.917 11.950 15.976 1.00 46.21 81 VAL A N 1
ATOM 666 C CA . VAL A 1 89 ? 10.550 12.412 15.795 1.00 47.27 81 VAL A CA 1
ATOM 667 C C . VAL A 1 89 ? 10.618 13.853 15.323 1.00 46.79 81 VAL A C 1
ATOM 668 O O . VAL A 1 89 ? 11.546 14.591 15.660 1.00 43.75 81 VAL A O 1
ATOM 672 N N . VAL A 1 90 ? 9.598 14.272 14.579 1.00 45.78 82 VAL A N 1
ATOM 673 C CA . VAL A 1 90 ? 9.409 15.694 14.346 1.00 45.26 82 VAL A CA 1
ATOM 674 C C . VAL A 1 90 ? 8.948 16.314 15.653 1.00 44.83 82 VAL A C 1
ATOM 675 O O . VAL A 1 90 ? 8.061 15.780 16.323 1.00 45.06 82 VAL A O 1
ATOM 679 N N . LEU A 1 91 ? 9.578 17.411 16.057 1.00 38.33 83 LEU A N 1
ATOM 680 C CA . LEU A 1 91 ? 9.329 17.961 17.383 1.00 39.32 83 LEU A CA 1
ATOM 681 C C . LEU A 1 91 ? 9.030 19.446 17.267 1.00 37.25 83 LEU A C 1
ATOM 682 O O . LEU A 1 91 ? 9.772 20.170 16.603 1.00 41.39 83 LEU A O 1
ATOM 687 N N . ILE A 1 92 ? 7.961 19.895 17.916 1.00 36.69 84 ILE A N 1
ATOM 688 C CA . ILE A 1 92 ? 7.554 21.302 17.891 1.00 38.84 84 ILE A CA 1
ATOM 689 C C . ILE A 1 92 ? 7.757 21.879 19.285 1.00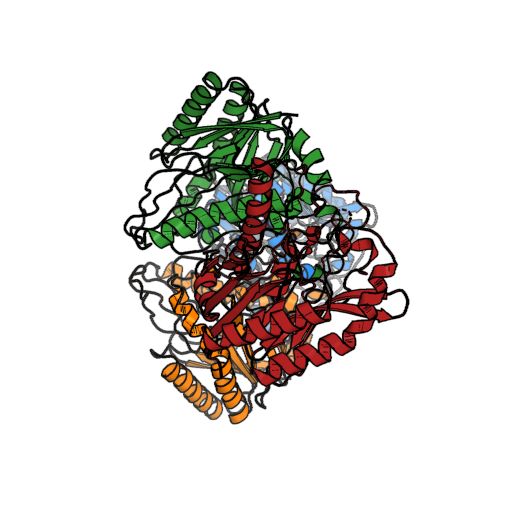 35.71 84 ILE A C 1
ATOM 690 O O . ILE A 1 92 ? 7.074 21.481 20.233 1.00 40.69 84 ILE A O 1
ATOM 695 N N . ALA A 1 93 ? 8.704 22.800 19.424 1.00 36.34 85 ALA A N 1
ATOM 696 C CA . ALA A 1 93 ? 8.920 23.504 20.680 1.00 36.75 85 ALA A CA 1
ATOM 697 C C . ALA A 1 93 ? 8.390 24.927 20.553 1.00 41.63 85 ALA A C 1
ATOM 698 O O . ALA A 1 93 ? 8.363 25.498 19.463 1.00 41.02 85 ALA A O 1
ATOM 700 N N . SER A 1 94 ? 7.984 25.508 21.674 1.00 37.52 86 SER A N 1
ATOM 701 C CA . SER A 1 94 ? 7.452 26.869 21.692 1.00 34.91 86 SER A CA 1
ATOM 702 C C . SER A 1 94 ? 8.395 27.728 22.518 1.00 33.15 86 SER A C 1
ATOM 703 O O . SER A 1 94 ? 8.427 27.605 23.749 1.00 33.65 86 SER A O 1
ATOM 706 N N . LEU A 1 95 ? 9.159 28.576 21.848 1.00 33.08 87 LEU A N 1
ATOM 707 C CA . LEU A 1 95 ? 10.326 29.224 22.436 1.00 37.33 87 LEU A CA 1
ATOM 708 C C . LEU A 1 95 ? 10.167 30.745 22.412 1.00 38.47 87 LEU A C 1
ATOM 709 O O . LEU A 1 95 ? 9.163 31.292 21.964 1.00 37.92 87 LEU A O 1
ATOM 714 N N . PHE A 1 96 ? 11.170 31.422 22.938 1.00 39.40 88 PHE A N 1
ATOM 715 C CA . PHE A 1 96 ? 11.156 32.863 23.168 1.00 41.54 88 PHE A CA 1
ATOM 716 C C . PHE A 1 96 ? 12.336 33.440 22.395 1.00 36.65 88 PHE A C 1
ATOM 717 O O . PHE A 1 96 ? 13.468 33.383 22.862 1.00 36.12 88 PHE A O 1
ATOM 725 N N . GLU A 1 97 ? 12.091 33.991 21.221 1.00 34.35 89 GLU A N 1
ATOM 726 C CA . GLU A 1 97 ? 13.170 34.405 20.338 1.00 36.78 89 GLU A CA 1
ATOM 727 C C . GLU A 1 97 ? 13.598 35.842 20.615 1.00 39.62 89 GLU A C 1
ATOM 728 O O . GLU A 1 97 ? 12.762 36.755 20.644 1.00 37.49 89 GLU A O 1
ATOM 734 N N . LYS A 1 98 ? 14.901 36.044 20.804 1.00 38.68 90 LYS A N 1
ATOM 735 C CA . LYS A 1 98 ? 15.469 37.385 20.782 1.00 36.15 90 LYS A CA 1
ATOM 736 C C . LYS A 1 98 ? 15.958 37.617 19.359 1.00 36.37 90 LYS A C 1
ATOM 737 O O . LYS A 1 98 ? 16.968 37.048 18.937 1.00 41.09 90 LYS A O 1
ATOM 743 N N . ARG A 1 99 ? 15.219 38.437 18.612 1.00 34.63 91 ARG A N 1
ATOM 744 C CA . ARG A 1 99 ? 15.593 38.727 17.239 1.00 36.32 91 ARG A CA 1
ATOM 745 C C . ARG A 1 99 ? 16.691 39.774 17.149 1.00 35.81 91 ARG A C 1
ATOM 746 O O . ARG A 1 99 ? 17.460 39.792 16.181 1.00 40.05 91 ARG A O 1
ATOM 754 N N . ALA A 1 100 ? 16.701 40.708 18.090 1.00 34.91 92 ALA A N 1
ATOM 755 C CA . ALA A 1 100 ? 17.669 41.789 18.161 1.00 37.96 92 ALA A CA 1
ATOM 756 C C . ALA A 1 100 ? 17.509 42.418 19.530 1.00 37.91 92 ALA A C 1
ATOM 757 O O . ALA A 1 100 ? 16.586 42.082 20.281 1.00 44.38 92 ALA A O 1
ATOM 759 N N . LYS A 1 101 ? 18.397 43.349 19.832 1.00 37.61 93 LYS A N 1
ATOM 760 C CA . LYS A 1 101 ? 18.265 44.141 21.048 1.00 41.75 93 LYS A CA 1
ATOM 761 C C . LYS A 1 101 ? 16.924 44.854 21.042 1.00 41.87 93 LYS A C 1
ATOM 762 O O . LYS A 1 101 ? 16.607 45.588 20.098 1.00 35.70 93 LYS A O 1
ATOM 768 N N . GLY A 1 102 ? 16.144 44.642 22.103 1.00 43.14 94 GLY A N 1
ATOM 769 C CA . GLY A 1 102 ? 14.827 45.243 22.232 1.00 40.78 94 GLY A CA 1
ATOM 770 C C . GLY A 1 102 ? 13.757 44.640 21.353 1.00 39.32 94 GLY A C 1
ATOM 771 O O . GLY A 1 102 ? 12.665 45.213 21.227 1.00 44.59 94 GLY A O 1
ATOM 772 N N . LEU A 1 103 ? 14.014 43.489 20.740 1.00 39.08 95 LEU A N 1
ATOM 773 C CA . LEU A 1 103 ? 13.066 42.923 19.787 1.00 34.93 95 LEU A CA 1
ATOM 774 C C . LEU A 1 103 ? 12.945 41.431 20.032 1.00 36.07 95 LEU A C 1
ATOM 775 O O . LEU A 1 103 ? 13.916 40.696 19.833 1.00 42.19 95 LEU A O 1
ATOM 780 N N . TYR A 1 104 ? 11.756 40.985 20.421 1.00 31.81 96 TYR A N 1
ATOM 781 C CA . TYR A 1 104 ? 11.522 39.600 20.794 1.00 32.75 96 TYR A CA 1
ATOM 782 C C . TYR A 1 104 ? 10.250 39.096 20.134 1.00 35.91 96 TYR A C 1
ATOM 783 O O . TYR A 1 104 ? 9.332 39.874 19.856 1.00 38.61 96 TYR A O 1
ATOM 792 N N . HIS A 1 105 ? 10.193 37.782 19.909 1.00 35.12 97 HIS A N 1
ATOM 793 C CA . HIS A 1 105 ? 9.000 37.123 19.385 1.00 31.49 97 HIS A CA 1
ATOM 794 C C . HIS A 1 105 ? 8.694 35.880 20.203 1.00 31.16 97 HIS A C 1
ATOM 795 O O . HIS A 1 105 ? 9.571 35.295 20.832 1.00 33.75 97 HIS A O 1
ATOM 802 N N . ASN A 1 106 ? 7.418 35.505 20.197 1.00 35.40 98 ASN A N 1
ATOM 803 C CA . ASN A 1 106 ? 6.946 34.206 20.656 1.00 33.65 98 ASN A CA 1
ATOM 804 C C . ASN A 1 106 ? 7.038 33.284 19.442 1.00 37.74 98 ASN A C 1
ATOM 805 O O . ASN A 1 106 ? 6.296 33.461 18.478 1.00 34.83 98 ASN A O 1
ATOM 810 N N . SER A 1 107 ? 8.021 32.387 19.428 1.00 36.01 99 SER A N 1
ATOM 811 C CA . SER A 1 107 ? 8.398 31.675 18.203 1.00 36.74 99 SER A CA 1
ATOM 812 C C . SER A 1 107 ? 8.365 30.176 18.439 1.00 35.54 99 SER A C 1
ATOM 813 O O . SER A 1 107 ? 9.135 29.653 19.254 1.00 39.77 99 SER A O 1
ATOM 816 N N . ALA A 1 108 ? 7.513 29.484 17.707 1.00 36.53 100 ALA A N 1
ATOM 817 C CA . ALA A 1 108 ? 7.505 28.033 17.737 1.00 37.87 100 ALA A CA 1
ATOM 818 C C . ALA A 1 108 ? 8.476 27.523 16.681 1.00 37.46 100 ALA A C 1
ATOM 819 O O . ALA A 1 108 ? 8.501 28.026 15.554 1.00 38.58 100 ALA A O 1
ATOM 821 N N . VAL A 1 109 ? 9.288 26.535 17.048 1.00 34.86 101 VAL A N 1
ATOM 822 C CA . VAL A 1 109 ? 10.318 25.996 16.167 1.00 35.02 101 VAL A CA 1
ATOM 823 C C . VAL A 1 109 ? 10.027 24.517 15.940 1.00 34.61 101 VAL A C 1
ATOM 824 O O . VAL A 1 109 ? 9.711 23.785 16.889 1.00 35.84 101 VAL A O 1
ATOM 828 N N . VAL A 1 110 ? 10.122 24.094 14.683 1.00 37.97 102 VAL A N 1
ATOM 829 C CA . VAL A 1 110 ? 9.852 22.728 14.258 1.00 38.70 102 VAL A CA 1
ATOM 830 C C . VAL A 1 110 ? 11.178 22.071 13.944 1.00 38.58 102 VAL A C 1
ATOM 831 O O . VAL A 1 110 ? 11.901 22.526 13.053 1.00 34.61 102 VAL A O 1
ATOM 835 N N . PHE A 1 111 ? 11.477 20.974 14.632 1.00 40.96 103 PHE A N 1
ATOM 836 C CA . PHE A 1 111 ? 12.687 20.208 14.377 1.00 40.97 103 PHE A CA 1
ATOM 837 C C . PHE A 1 111 ? 12.347 18.950 13.585 1.00 46.93 103 PHE A C 1
ATOM 838 O O . PHE A 1 111 ? 11.502 18.155 14.004 1.00 42.72 103 PHE A O 1
ATOM 846 N N . GLU A 1 112 ? 13.047 18.756 12.475 1.00 40.82 104 GLU A N 1
ATOM 847 C CA . GLU A 1 112 ? 12.954 17.525 11.720 1.00 44.51 104 GLU A CA 1
ATOM 848 C C . GLU A 1 112 ? 13.583 16.386 12.530 1.00 49.85 104 GLU A C 1
ATOM 849 O O . GLU A 1 112 ? 14.224 16.610 13.562 1.00 44.60 104 GLU A O 1
ATOM 855 N N . LYS A 1 113 ? 13.350 15.145 12.076 1.00 51.41 105 LYS A N 1
ATOM 856 C CA . LYS A 1 113 ? 13.806 13.949 12.786 1.00 46.84 105 LYS A CA 1
ATOM 857 C C . LYS A 1 113 ? 15.315 13.863 12.895 1.00 47.85 105 LYS A C 1
ATOM 858 O O . LYS A 1 113 ? 15.825 13.090 13.715 1.00 46.63 105 LYS A O 1
ATOM 864 N N . ASP A 1 114 ? 16.041 14.567 12.044 1.00 39.67 106 ASP A N 1
ATOM 865 C CA . ASP A 1 114 ? 17.482 14.617 12.151 1.00 45.48 106 ASP A CA 1
ATOM 866 C C . ASP A 1 114 ? 17.932 15.790 13.013 1.00 47.49 106 ASP A C 1
ATOM 867 O O . ASP A 1 114 ? 19.133 16.050 13.112 1.00 48.88 106 ASP A O 1
ATOM 872 N N . GLY A 1 115 ? 16.991 16.504 13.636 1.00 48.63 107 GLY A N 1
ATOM 873 C CA . GLY A 1 115 ? 17.324 17.635 14.476 1.00 44.52 107 GLY A CA 1
ATOM 874 C C . GLY A 1 115 ? 17.479 18.944 13.741 1.00 44.20 107 GLY A C 1
ATOM 875 O O . GLY A 1 115 ? 17.655 19.986 14.389 1.00 40.15 107 GLY A O 1
ATOM 876 N N . SER A 1 116 ? 17.465 18.925 12.413 1.00 43.24 108 SER A N 1
ATOM 877 C CA . SER A 1 116 ? 17.522 20.165 11.658 1.00 43.95 108 SER A CA 1
ATOM 878 C C . SER A 1 116 ? 16.214 20.938 11.828 1.00 46.16 108 SER A C 1
ATOM 879 O O . SER A 1 116 ? 15.150 20.380 12.131 1.00 42.56 108 SER A O 1
ATOM 882 N N . ILE A 1 117 ? 16.297 22.245 11.626 1.00 38.59 109 ILE A N 1
ATOM 883 C CA . ILE A 1 117 ? 15.152 23.119 11.825 1.00 37.46 109 ILE A CA 1
ATOM 884 C C . ILE A 1 117 ? 14.346 23.128 10.532 1.00 40.03 109 ILE A C 1
ATOM 885 O O . ILE A 1 117 ? 14.831 23.570 9.488 1.00 33.74 109 ILE A O 1
ATOM 890 N N . ALA A 1 118 ? 13.129 22.576 10.590 1.00 36.57 110 ALA A N 1
ATOM 891 C CA . ALA A 1 118 ? 12.257 22.586 9.415 1.00 41.06 110 ALA A CA 1
ATOM 892 C C . ALA A 1 118 ? 11.656 23.959 9.190 1.00 37.71 110 ALA A C 1
ATOM 893 O O . ALA A 1 118 ? 11.436 24.359 8.045 1.00 38.42 110 ALA A O 1
ATOM 895 N N . GLY A 1 119 ? 11.391 24.697 10.257 1.00 39.89 111 GLY A N 1
ATOM 896 C CA . GLY A 1 119 ? 10.821 26.017 10.101 1.00 36.54 111 GLY A CA 1
ATOM 897 C C . GLY A 1 119 ? 10.578 26.647 11.452 1.00 37.45 111 GLY A C 1
ATOM 898 O O . GLY A 1 119 ? 10.685 25.998 12.500 1.00 35.95 111 GLY A O 1
ATOM 899 N N . VAL A 1 120 ? 10.226 27.932 11.398 1.00 33.64 112 VAL A N 1
ATOM 900 C CA . VAL A 1 120 ? 9.976 28.769 12.560 1.00 32.67 112 VAL A CA 1
ATOM 901 C C . VAL A 1 120 ? 8.703 29.544 12.300 1.00 34.93 112 VAL A C 1
ATOM 902 O O . VAL A 1 120 ? 8.494 30.043 11.191 1.00 35.24 112 VAL A O 1
ATOM 906 N N . TYR A 1 121 ? 7.844 29.636 13.307 1.00 34.14 113 TYR A N 1
ATOM 907 C CA . TYR A 1 121 ? 6.639 30.445 13.217 1.00 26.06 113 TYR A CA 1
ATOM 908 C C . TYR A 1 121 ? 6.629 31.439 14.358 1.00 34.63 113 TYR A C 1
ATOM 909 O O . TYR A 1 121 ? 6.709 31.036 15.526 1.00 36.24 113 TYR A O 1
ATOM 918 N N . ARG A 1 122 ? 6.471 32.719 14.020 1.00 29.52 114 ARG A N 1
ATOM 919 C CA . ARG A 1 122 ? 6.354 33.806 14.986 1.00 30.69 114 ARG A CA 1
ATOM 920 C C . ARG A 1 122 ? 4.875 34.074 15.220 1.00 32.73 114 ARG A C 1
ATOM 921 O O . ARG A 1 122 ? 4.137 34.358 14.272 1.00 31.32 114 ARG A O 1
ATOM 929 N N . LYS A 1 123 ? 4.449 33.944 16.472 1.00 30.62 115 LYS A N 1
ATOM 930 C CA . LYS A 1 123 ? 3.076 34.225 16.853 1.00 32.93 115 LYS A CA 1
ATOM 931 C C . LYS A 1 123 ? 2.594 35.537 16.236 1.00 29.62 115 LYS A C 1
ATOM 932 O O . LYS A 1 123 ? 3.254 36.581 16.334 1.00 30.01 115 LYS A O 1
ATOM 938 N N . MET A 1 124 ? 1.454 35.464 15.573 1.00 30.26 116 MET A N 1
ATOM 939 C CA . MET A 1 124 ? 0.943 36.573 14.792 1.00 34.95 116 MET A CA 1
ATOM 940 C C . MET A 1 124 ? 0.009 37.448 15.616 1.00 31.55 116 MET A C 1
ATOM 941 O O . MET A 1 124 ? 0.174 38.665 15.633 1.00 29.07 116 MET A O 1
ATOM 946 N N . HIS A 1 125 ? -0.968 36.843 16.299 1.00 27.63 117 HIS A N 1
ATOM 947 C CA . HIS A 1 125 ? -1.949 37.573 17.096 1.00 32.04 117 HIS A CA 1
ATOM 948 C C . HIS A 1 125 ? -1.458 37.585 18.531 1.00 33.46 117 HIS A C 1
ATOM 949 O O . HIS A 1 125 ? -1.243 36.520 19.117 1.00 34.19 117 HIS A O 1
ATOM 956 N N . ILE A 1 126 ? -1.265 38.772 19.085 1.00 33.78 118 ILE A N 1
ATOM 957 C CA . ILE A 1 126 ? -0.629 38.932 20.390 1.00 30.68 118 ILE A CA 1
ATOM 958 C C . ILE A 1 126 ? -1.669 39.466 21.368 1.00 35.75 118 ILE A C 1
ATOM 959 O O . ILE A 1 126 ? -2.182 40.579 21.172 1.00 34.50 118 ILE A O 1
ATOM 964 N N . PRO A 1 127 ? -1.995 38.741 22.440 1.00 33.90 119 PRO A N 1
ATOM 965 C CA . PRO A 1 127 ? -3.024 39.213 23.373 1.00 37.58 119 PRO A CA 1
ATOM 966 C C . PRO A 1 127 ? -2.491 40.243 24.364 1.00 34.84 119 PRO A C 1
ATOM 967 O O . PRO A 1 127 ? -1.288 40.435 24.530 1.00 38.18 119 PRO A O 1
ATOM 971 N N . ASP A 1 128 ? -3.428 40.893 25.050 1.00 35.73 120 ASP A N 1
ATOM 972 C CA . ASP A 1 128 ? -3.088 41.874 26.083 1.00 40.97 120 ASP A CA 1
ATOM 973 C C . ASP A 1 128 ? -4.294 42.008 27.026 1.00 43.93 120 ASP A C 1
ATOM 974 O O . ASP A 1 128 ? -5.136 42.884 26.838 1.00 40.87 120 ASP A O 1
ATOM 979 N N . ASP A 1 129 ? -4.347 41.150 28.045 1.00 50.73 121 ASP A N 1
ATOM 980 C CA . ASP A 1 129 ? -5.354 41.178 29.099 1.00 46.98 121 ASP A CA 1
ATOM 981 C C . ASP A 1 129 ? -4.642 41.113 30.443 1.00 46.87 121 ASP A C 1
ATOM 982 O O . ASP A 1 129 ? -3.522 40.601 30.516 1.00 52.47 121 ASP A O 1
ATOM 987 N N . PRO A 1 130 ? -5.249 41.616 31.522 1.00 49.01 122 PRO A N 1
ATOM 988 C CA . PRO A 1 130 ? -4.591 41.512 32.834 1.00 52.96 122 PRO A CA 1
ATOM 989 C C . PRO A 1 130 ? -4.163 40.077 33.121 1.00 56.31 122 PRO A C 1
ATOM 990 O O . PRO A 1 130 ? -4.957 39.135 33.018 1.00 55.88 122 PRO A O 1
ATOM 994 N N . GLY A 1 131 ? -2.879 39.899 33.431 1.00 58.66 123 GLY A N 1
ATOM 995 C CA . GLY A 1 131 ? -2.339 38.567 33.590 1.00 53.89 123 GLY A CA 1
ATOM 996 C C . GLY A 1 131 ? -1.917 37.890 32.315 1.00 55.74 123 GLY A C 1
ATOM 997 O O . GLY A 1 131 ? -1.376 36.775 32.374 1.00 54.21 123 GLY A O 1
ATOM 998 N N . PHE A 1 132 ? -2.185 38.498 31.157 1.00 55.12 124 PHE A N 1
ATOM 999 C CA . PHE A 1 132 ? -1.766 37.969 29.865 1.00 47.64 124 PHE A CA 1
ATOM 1000 C C . PHE A 1 132 ? -1.215 39.138 29.049 1.00 45.75 124 PHE A C 1
ATOM 1001 O O . PHE A 1 132 ? -1.685 39.456 27.957 1.00 44.33 124 PHE A O 1
ATOM 1009 N N . TYR A 1 133 ? -0.176 39.776 29.601 1.00 37.10 125 TYR A N 1
ATOM 1010 C CA . TYR A 1 133 ? 0.400 41.006 29.042 1.00 42.31 125 TYR A CA 1
ATOM 1011 C C . TYR A 1 133 ? 1.387 40.708 27.913 1.00 40.12 125 TYR A C 1
ATOM 1012 O O . TYR A 1 133 ? 2.551 41.093 27.955 1.00 45.87 125 TYR A O 1
ATOM 1021 N N . GLU A 1 134 ? 0.911 40.019 26.881 1.00 35.66 126 GLU A N 1
ATOM 1022 C CA . GLU A 1 134 ? 1.866 39.531 25.897 1.00 39.12 126 GLU A CA 1
ATOM 1023 C C . GLU A 1 134 ? 2.365 40.623 24.961 1.00 41.70 126 GLU A C 1
ATOM 1024 O O . GLU A 1 134 ? 3.513 40.547 24.493 1.00 38.12 126 GLU A O 1
ATOM 1030 N N . LYS A 1 135 ? 1.544 41.640 24.691 1.00 38.18 127 LYS A N 1
ATOM 1031 C CA . LYS A 1 135 ? 1.955 42.703 23.778 1.00 34.77 127 LYS A CA 1
ATOM 1032 C C . LYS A 1 135 ? 3.146 43.472 24.317 1.00 37.79 127 LYS A C 1
ATOM 1033 O O . LYS A 1 135 ? 3.880 44.099 23.545 1.00 40.86 127 LYS A O 1
ATOM 1039 N N . PHE A 1 136 ? 3.389 43.392 25.624 1.00 36.65 128 PHE A N 1
ATOM 1040 C CA . PHE A 1 136 ? 4.553 44.052 26.177 1.00 35.34 128 PHE A CA 1
ATOM 1041 C C . PHE A 1 136 ? 5.839 43.361 25.760 1.00 44.43 128 PHE A C 1
ATOM 1042 O O . PHE A 1 136 ? 6.861 44.027 25.546 1.00 49.15 128 PHE A O 1
ATOM 1050 N N . TYR A 1 137 ? 5.803 42.037 25.625 1.00 38.53 129 TYR A N 1
ATOM 1051 C CA . TYR A 1 137 ? 6.997 41.235 25.385 1.00 36.32 129 TYR A CA 1
ATOM 1052 C C . TYR A 1 137 ? 7.216 40.880 23.920 1.00 36.81 129 TYR A C 1
ATOM 1053 O O . TYR A 1 137 ? 8.352 40.918 23.448 1.00 35.72 129 TYR A O 1
ATOM 1062 N N . PHE A 1 138 ? 6.161 40.498 23.206 1.00 32.20 130 PHE A N 1
ATOM 1063 C CA . PHE A 1 138 ? 6.271 39.863 21.900 1.00 36.76 130 PHE A CA 1
ATOM 1064 C C . PHE A 1 138 ? 5.923 40.851 20.802 1.00 39.83 130 PHE A C 1
ATOM 1065 O O . PHE A 1 138 ? 4.784 41.316 20.725 1.00 35.60 130 PHE A O 1
ATOM 1073 N N . THR A 1 139 ? 6.896 41.158 19.968 1.00 33.61 131 THR A N 1
ATOM 1074 C CA . THR A 1 139 ? 6.614 41.831 18.712 1.00 32.69 131 THR A CA 1
ATOM 1075 C C . THR A 1 139 ? 5.734 40.918 17.855 1.00 30.98 131 THR A C 1
ATOM 1076 O O . THR A 1 139 ? 6.004 39.706 17.775 1.00 37.86 131 THR A O 1
ATOM 1080 N N . PRO A 1 140 ? 4.645 41.422 17.260 1.00 34.04 132 PRO A N 1
ATOM 1081 C CA . PRO A 1 140 ? 3.802 40.547 16.427 1.00 32.13 132 PRO A CA 1
ATOM 1082 C C . PRO A 1 140 ? 4.601 39.967 15.269 1.00 33.36 132 PRO A C 1
ATOM 1083 O O . PRO A 1 140 ? 5.479 40.617 14.709 1.00 32.08 132 PRO A O 1
ATOM 1087 N N . GLY A 1 141 ? 4.296 38.726 14.914 1.00 32.51 133 GLY A N 1
ATOM 1088 C CA . GLY A 1 141 ? 5.033 38.086 13.841 1.00 32.93 133 GLY A CA 1
ATOM 1089 C C . GLY A 1 141 ? 4.956 38.893 12.560 1.00 31.19 133 GLY A C 1
ATOM 1090 O O . GLY A 1 141 ? 3.988 39.628 12.311 1.00 33.04 133 GLY A O 1
ATOM 1091 N N . ASP A 1 142 ? 5.996 38.753 11.747 1.00 35.44 134 ASP A N 1
ATOM 1092 C CA . ASP A 1 142 ? 6.109 39.454 10.481 1.00 38.64 134 ASP A CA 1
ATOM 1093 C C . ASP A 1 142 ? 6.252 38.504 9.298 1.00 44.85 134 ASP A C 1
ATOM 1094 O O . ASP A 1 142 ? 6.390 38.975 8.166 1.00 48.96 134 ASP A O 1
ATOM 1099 N N . LEU A 1 143 ? 6.272 37.198 9.534 1.00 43.55 135 LEU A N 1
ATOM 1100 C CA . LEU A 1 143 ? 6.350 36.194 8.476 1.00 51.80 135 LEU A CA 1
ATOM 1101 C C . LEU A 1 143 ? 4.979 35.767 7.951 1.00 49.23 135 LEU A C 1
ATOM 1102 O O . LEU A 1 143 ? 4.903 35.138 6.891 1.00 48.94 135 LEU A O 1
ATOM 1107 N N . GLY A 1 144 ? 3.908 36.032 8.685 1.00 39.16 136 GLY A N 1
ATOM 1108 C CA . GLY A 1 144 ? 2.598 35.649 8.199 1.00 33.37 136 GLY A CA 1
ATOM 1109 C C . GLY A 1 144 ? 2.270 34.207 8.525 1.00 37.09 136 GLY A C 1
ATOM 1110 O O . GLY A 1 144 ? 2.885 33.554 9.377 1.00 35.14 136 GLY A O 1
ATOM 1111 N N . PHE A 1 145 ? 1.264 33.715 7.826 1.00 40.79 137 PHE A N 1
ATOM 1112 C CA . PHE A 1 145 ? 0.684 32.403 8.072 1.00 32.18 137 PHE A CA 1
ATOM 1113 C C . PHE A 1 145 ? 1.199 31.478 6.986 1.00 37.07 137 PHE A C 1
ATOM 1114 O O . PHE A 1 145 ? 0.670 31.441 5.881 1.00 35.82 137 PHE A O 1
ATOM 1122 N N . GLU A 1 146 ? 2.306 30.796 7.274 1.00 32.59 138 GLU A N 1
ATOM 1123 C CA . GLU A 1 146 ? 2.927 29.889 6.322 1.00 32.82 138 GLU A CA 1
ATOM 1124 C C . GLU A 1 146 ? 3.066 28.516 6.965 1.00 29.94 138 GLU A C 1
ATOM 1125 O O . GLU A 1 146 ? 3.666 28.410 8.044 1.00 34.42 138 GLU A O 1
ATOM 1131 N N . PRO A 1 147 ? 2.555 27.456 6.347 1.00 34.16 139 PRO A N 1
ATOM 1132 C CA . PRO A 1 147 ? 2.765 26.114 6.887 1.00 37.59 139 PRO A CA 1
ATOM 1133 C C . PRO A 1 147 ? 4.233 25.730 6.767 1.00 39.04 139 PRO A C 1
ATOM 1134 O O . PRO A 1 147 ? 4.986 26.295 5.980 1.00 37.44 139 PRO A O 1
ATOM 1138 N N . ILE A 1 148 ? 4.638 24.769 7.583 1.00 35.46 140 ILE A N 1
ATOM 1139 C CA . ILE A 1 148 ? 6.026 24.323 7.651 1.00 38.20 140 ILE A CA 1
ATOM 1140 C C . ILE A 1 148 ? 6.083 22.887 7.148 1.00 35.83 140 ILE A C 1
ATOM 1141 O O . ILE A 1 148 ? 5.339 22.023 7.626 1.00 38.32 140 ILE A O 1
ATOM 1146 N N . ILE A 1 149 ? 6.927 22.649 6.159 1.00 40.90 141 ILE A N 1
ATOM 1147 C CA . ILE A 1 149 ? 7.052 21.341 5.524 1.00 47.14 141 ILE A CA 1
ATOM 1148 C C . ILE A 1 149 ? 7.934 20.445 6.380 1.00 44.06 141 ILE A C 1
ATOM 1149 O O . ILE A 1 149 ? 9.021 20.847 6.804 1.00 41.46 141 ILE A O 1
ATOM 1154 N N . THR A 1 150 ? 7.449 19.242 6.684 1.00 41.41 142 THR A N 1
ATOM 1155 C CA . THR A 1 150 ? 8.241 18.288 7.450 1.00 38.95 142 THR A CA 1
ATOM 1156 C C . THR A 1 150 ? 8.075 16.914 6.835 1.00 39.63 142 THR A C 1
ATOM 1157 O O . THR A 1 150 ? 7.196 16.684 6.001 1.00 40.93 142 THR A O 1
ATOM 1161 N N . SER A 1 151 ? 8.894 15.969 7.299 1.00 40.02 143 SER A N 1
ATOM 1162 C CA . SER A 1 151 ? 8.784 14.618 6.759 1.00 37.62 143 SER A CA 1
ATOM 1163 C C . SER A 1 151 ? 7.449 13.960 7.120 1.00 39.92 143 SER A C 1
ATOM 1164 O O . SER A 1 151 ? 7.096 12.944 6.519 1.00 45.53 143 SER A O 1
ATOM 1167 N N . VAL A 1 152 ? 6.695 14.485 8.091 1.00 38.05 144 VAL A N 1
ATOM 1168 C CA . VAL A 1 152 ? 5.407 13.861 8.423 1.00 37.39 144 VAL A CA 1
ATOM 1169 C C . VAL A 1 152 ? 4.218 14.644 7.887 1.00 38.06 144 VAL A C 1
ATOM 1170 O O . VAL A 1 152 ? 3.058 14.247 8.119 1.00 45.17 144 VAL A O 1
ATOM 1174 N N . GLY A 1 153 ? 4.457 15.718 7.143 1.00 39.53 145 GLY A N 1
ATOM 1175 C CA . GLY A 1 153 ? 3.362 16.454 6.541 1.00 37.21 145 GLY A CA 1
ATOM 1176 C C . GLY A 1 153 ? 3.619 17.940 6.589 1.00 42.12 145 GLY A C 1
ATOM 1177 O O . GLY A 1 153 ? 4.601 18.385 7.198 1.00 37.74 145 GLY A O 1
ATOM 1178 N N . LYS A 1 154 ? 2.751 18.710 5.931 1.00 41.34 146 LYS A N 1
ATOM 1179 C CA . LYS A 1 154 ? 2.811 20.170 5.926 1.00 40.49 146 LYS A CA 1
ATOM 1180 C C . LYS A 1 154 ? 2.039 20.690 7.136 1.00 41.27 146 LYS A C 1
ATOM 1181 O O . LYS A 1 154 ? 0.816 20.541 7.218 1.00 37.64 146 LYS A O 1
ATOM 1187 N N . LEU A 1 155 ? 2.744 21.291 8.085 1.00 40.23 147 LEU A N 1
ATOM 1188 C CA . LEU A 1 155 ? 2.152 21.611 9.376 1.00 34.44 147 LEU A CA 1
ATOM 1189 C C . LEU A 1 155 ? 1.656 23.050 9.359 1.00 38.09 147 LEU A C 1
ATOM 1190 O O . LEU A 1 155 ? 2.455 23.975 9.188 1.00 40.83 147 LEU A O 1
ATOM 1195 N N . GLY A 1 156 ? 0.351 23.241 9.562 1.00 33.12 148 GLY A N 1
ATOM 1196 C CA . GLY A 1 156 ? -0.133 24.595 9.769 1.00 33.64 148 GLY A CA 1
ATOM 1197 C C . GLY A 1 156 ? 0.008 24.974 11.227 1.00 38.00 148 GLY A C 1
ATOM 1198 O O . GLY A 1 156 ? -0.949 24.859 11.993 1.00 36.88 148 GLY A O 1
ATOM 1199 N N . LEU A 1 157 ? 1.207 25.389 11.623 1.00 34.50 149 LEU A N 1
ATOM 1200 C CA . LEU A 1 157 ? 1.544 25.642 13.022 1.00 35.31 149 LEU A CA 1
ATOM 1201 C C . LEU A 1 157 ? 1.332 27.106 13.385 1.00 32.48 149 LEU A C 1
ATOM 1202 O O . LEU A 1 157 ? 1.913 28.011 12.763 1.00 33.22 149 LEU A O 1
ATOM 1207 N N . MET A 1 158 ? 0.536 27.332 14.416 1.00 32.16 150 MET A N 1
ATOM 1208 C CA . MET A 1 158 ? 0.335 28.645 14.997 1.00 32.20 150 MET A CA 1
ATOM 1209 C C . MET A 1 158 ? 0.452 28.499 16.506 1.00 35.77 150 MET A C 1
ATOM 1210 O O . MET A 1 158 ? 0.721 27.411 17.010 1.00 37.67 150 MET A O 1
ATOM 1215 N N . VAL A 1 159 ? 0.276 29.595 17.241 1.00 36.05 151 VAL A N 1
ATOM 1216 C CA . VAL A 1 159 ? 0.548 29.609 18.678 1.00 38.45 151 VAL A CA 1
ATOM 1217 C C . VAL A 1 159 ? -0.628 30.242 19.406 1.00 37.72 151 VAL A C 1
ATOM 1218 O O . VAL A 1 159 ? -1.070 31.332 19.032 1.00 36.37 151 VAL A O 1
ATOM 1222 N N . CYS A 1 160 ? -1.113 29.555 20.453 1.00 40.23 152 CYS A N 1
ATOM 1223 C CA . CYS A 1 160 ? -2.074 30.042 21.447 1.00 43.28 152 CYS A CA 1
ATOM 1224 C C . CYS A 1 160 ? -3.139 30.972 20.862 1.00 38.72 152 CYS A C 1
ATOM 1225 O O . CYS A 1 160 ? -3.987 30.533 20.077 1.00 43.71 152 CYS A O 1
ATOM 1228 N N . TRP A 1 161 ? -3.055 32.265 21.199 1.00 33.71 153 TRP A N 1
ATOM 1229 C CA . TRP A 1 161 ? -4.080 33.251 20.845 1.00 32.40 153 TRP A CA 1
ATOM 1230 C C . TRP A 1 161 ? -4.472 33.203 19.368 1.00 29.70 153 TRP A C 1
ATOM 1231 O O . TRP A 1 161 ? -5.612 33.540 19.026 1.00 33.55 153 TRP A O 1
ATOM 1242 N N . ASP A 1 162 ? -3.554 32.782 18.481 1.00 33.39 154 ASP A N 1
ATOM 1243 C CA . ASP A 1 162 ? -3.884 32.598 17.058 1.00 33.85 154 ASP A CA 1
ATOM 1244 C C . ASP A 1 162 ? -5.106 31.705 16.867 1.00 33.84 154 ASP A C 1
ATOM 1245 O O . ASP A 1 162 ? -5.761 31.754 15.819 1.00 32.71 154 ASP A O 1
ATOM 1250 N N . GLN A 1 163 ? -5.352 30.800 17.818 1.00 30.43 155 GLN A N 1
ATOM 1251 C CA . GLN A 1 163 ? -6.374 29.775 17.675 1.00 36.90 155 GLN A CA 1
ATOM 1252 C C . GLN A 1 163 ? -7.782 30.336 17.791 1.00 37.45 155 GLN A C 1
ATOM 1253 O O . GLN A 1 163 ? -8.742 29.589 17.587 1.00 35.32 155 GLN A O 1
ATOM 1259 N N . TRP A 1 164 ? -7.940 31.613 18.141 1.00 32.11 156 TRP A N 1
ATOM 1260 C CA . TRP A 1 164 ? -9.276 32.209 18.174 1.00 31.98 156 TRP A CA 1
ATOM 1261 C C . TRP A 1 164 ? -9.667 32.860 16.851 1.00 35.15 156 TRP A C 1
ATOM 1262 O O . TRP A 1 164 ? -10.785 33.408 16.743 1.00 32.27 156 TRP A O 1
ATOM 1273 N N . TYR A 1 165 ? -8.792 32.787 15.847 1.00 29.93 157 TYR A N 1
ATOM 1274 C CA . TYR A 1 165 ? -8.961 33.500 14.580 1.00 30.60 157 TYR A CA 1
ATOM 1275 C C . TYR A 1 165 ? -9.171 32.522 13.429 1.00 34.35 157 TYR A C 1
ATOM 1276 O O . TYR A 1 165 ? -8.219 31.873 12.985 1.00 35.69 157 TYR A O 1
ATOM 1285 N N . PRO A 1 166 ? -10.395 32.372 12.932 1.00 33.44 158 PRO A N 1
ATOM 1286 C CA . PRO A 1 166 ? -10.622 31.504 11.771 1.00 31.77 158 PRO A CA 1
ATOM 1287 C C . PRO A 1 166 ? -9.810 31.920 10.562 1.00 33.73 158 PRO A C 1
ATOM 1288 O O . PRO A 1 166 ? -9.451 31.060 9.744 1.00 31.77 158 PRO A O 1
ATOM 1292 N N . GLU A 1 167 ? -9.521 33.219 10.426 1.00 29.19 159 GLU A N 1
ATOM 1293 C CA . GLU A 1 167 ? -8.736 33.693 9.287 1.00 35.20 159 GLU A CA 1
ATOM 1294 C C . GLU A 1 167 ? -7.386 32.994 9.216 1.00 34.15 159 GLU A C 1
ATOM 1295 O O . GLU A 1 167 ? -6.943 32.597 8.137 1.00 33.18 159 GLU A O 1
ATOM 1301 N N . ALA A 1 168 ? -6.711 32.842 10.352 1.00 34.17 160 ALA A N 1
ATOM 1302 C CA . ALA A 1 168 ? -5.372 32.257 10.323 1.00 31.07 160 ALA A CA 1
ATOM 1303 C C . ALA A 1 168 ? -5.431 30.791 9.909 1.00 28.76 160 ALA A C 1
ATOM 1304 O O . ALA A 1 168 ? -4.619 30.333 9.099 1.00 32.26 160 ALA A O 1
ATOM 1306 N N . ALA A 1 169 ? -6.356 30.031 10.496 1.00 32.02 161 ALA A N 1
ATOM 1307 C CA . ALA A 1 169 ? -6.514 28.627 10.123 1.00 35.88 161 ALA A CA 1
ATOM 1308 C C . ALA A 1 169 ? -6.838 28.483 8.642 1.00 34.38 161 ALA A C 1
ATOM 1309 O O . ALA A 1 169 ? -6.318 27.584 7.971 1.00 29.96 161 ALA A O 1
ATOM 1311 N N . ARG A 1 170 ? -7.698 29.358 8.119 1.00 34.57 162 ARG A N 1
ATOM 1312 C CA . ARG A 1 170 ? -8.058 29.308 6.701 1.00 33.67 162 ARG A CA 1
ATOM 1313 C C . ARG A 1 170 ? -6.846 29.550 5.804 1.00 29.72 162 ARG A C 1
ATOM 1314 O O . ARG A 1 170 ? -6.637 28.841 4.812 1.00 33.83 162 ARG A O 1
ATOM 1322 N N . ILE A 1 171 ? -6.047 30.566 6.123 1.00 35.58 163 ILE A N 1
ATOM 1323 C CA . ILE A 1 171 ? -4.886 30.877 5.292 1.00 32.83 163 ILE A CA 1
ATOM 1324 C C . ILE A 1 171 ? -3.907 29.704 5.275 1.00 36.24 163 ILE A C 1
ATOM 1325 O O . ILE A 1 171 ? -3.378 29.343 4.217 1.00 32.82 163 ILE A O 1
ATOM 1330 N N . MET A 1 172 ? -3.672 29.074 6.436 1.00 32.90 164 MET A N 1
ATOM 1331 C CA . MET A 1 172 ? -2.851 27.857 6.481 1.00 33.68 164 MET A CA 1
ATOM 1332 C C . MET A 1 172 ? -3.426 26.786 5.563 1.00 36.56 164 MET A C 1
ATOM 1333 O O . MET A 1 172 ? -2.702 26.166 4.770 1.00 30.61 164 MET A O 1
ATOM 1338 N N . ALA A 1 173 ? -4.742 26.567 5.649 1.00 31.58 165 ALA A N 1
ATOM 1339 C CA . ALA A 1 173 ? -5.365 25.535 4.829 1.00 28.91 165 ALA A CA 1
ATOM 1340 C C . ALA A 1 173 ? -5.210 25.850 3.346 1.00 27.14 165 ALA A C 1
ATOM 1341 O O . ALA A 1 173 ? -4.882 24.962 2.554 1.00 34.76 165 ALA A O 1
ATOM 1343 N N . LEU A 1 174 ? -5.389 27.124 2.964 1.00 29.98 166 LEU A N 1
ATOM 1344 C CA . LEU A 1 174 ? -5.228 27.562 1.579 1.00 31.13 166 LEU A CA 1
ATOM 1345 C C . LEU A 1 174 ? -3.791 27.361 1.076 1.00 40.95 166 LEU A C 1
ATOM 1346 O O . LEU A 1 174 ? -3.557 27.305 -0.136 1.00 33.47 166 LEU A O 1
ATOM 1351 N N . LYS A 1 175 ? -2.817 27.288 1.976 1.00 35.94 167 LYS A N 1
ATOM 1352 C CA . LYS A 1 175 ? -1.433 27.075 1.589 1.00 34.60 167 LYS A CA 1
ATOM 1353 C C . LYS A 1 175 ? -1.023 25.619 1.733 1.00 41.36 167 LYS A C 1
ATOM 1354 O O . LYS A 1 175 ? 0.176 25.319 1.716 1.00 40.16 167 LYS A O 1
ATOM 1360 N N . GLY A 1 176 ? -1.988 24.712 1.886 1.00 38.40 168 GLY A N 1
ATOM 1361 C CA . GLY A 1 176 ? -1.706 23.297 1.853 1.00 37.10 168 GLY A CA 1
ATOM 1362 C C . GLY A 1 176 ? -1.390 22.656 3.183 1.00 42.43 168 GLY A C 1
ATOM 1363 O O . GLY A 1 176 ? -0.895 21.522 3.198 1.00 35.93 168 GLY A O 1
ATOM 1364 N N . ALA A 1 177 ? -1.630 23.341 4.299 1.00 34.05 169 ALA A N 1
ATOM 1365 C CA . ALA A 1 177 ? -1.486 22.684 5.586 1.00 37.94 169 ALA A CA 1
ATOM 1366 C C . ALA A 1 177 ? -2.321 21.410 5.605 1.00 35.61 169 ALA A C 1
ATOM 1367 O O . ALA A 1 177 ? -3.434 21.367 5.086 1.00 34.02 169 ALA A O 1
ATOM 1369 N N . GLU A 1 178 ? -1.745 20.346 6.146 1.00 38.00 170 GLU A N 1
ATOM 1370 C CA . GLU A 1 178 ? -2.463 19.094 6.285 1.00 39.79 170 GLU A CA 1
ATOM 1371 C C . GLU A 1 178 ? -2.968 18.878 7.699 1.00 36.96 170 GLU A C 1
ATOM 1372 O O . GLU A 1 178 ? -3.702 17.916 7.945 1.00 37.79 170 GLU A O 1
ATOM 1378 N N . ILE A 1 179 ? -2.598 19.760 8.624 1.00 35.25 171 ILE A N 1
ATOM 1379 C CA . ILE A 1 179 ? -3.015 19.650 10.013 1.00 33.12 171 ILE A CA 1
ATOM 1380 C C . ILE A 1 179 ? -2.789 21.020 10.617 1.00 33.84 171 ILE A C 1
ATOM 1381 O O . ILE A 1 179 ? -1.938 21.775 10.152 1.00 40.50 171 ILE A O 1
ATOM 1386 N N . LEU A 1 180 ? -3.600 21.369 11.609 1.00 35.34 172 LEU A N 1
ATOM 1387 C CA . LEU A 1 180 ? -3.480 22.626 12.337 1.00 37.84 172 LEU A CA 1
ATOM 1388 C C . LEU A 1 180 ? -2.988 22.306 13.740 1.00 34.78 172 LEU A C 1
ATOM 1389 O O . LEU A 1 180 ? -3.489 21.366 14.359 1.00 35.85 172 LEU A O 1
ATOM 1394 N N . ILE A 1 181 ? -2.010 23.068 14.239 1.00 36.85 173 ILE A N 1
ATOM 1395 C CA . ILE A 1 181 ? -1.375 22.767 15.524 1.00 35.85 173 ILE A CA 1
ATOM 1396 C C . ILE A 1 181 ? -1.213 24.055 16.322 1.00 35.79 173 ILE A C 1
ATOM 1397 O O . ILE A 1 181 ? -0.717 25.055 15.792 1.00 34.46 173 ILE A O 1
ATOM 1402 N N . TYR A 1 182 ? -1.613 24.035 17.598 1.00 38.36 174 TYR A N 1
ATOM 1403 C CA . TYR A 1 182 ? -1.569 25.231 18.448 1.00 36.20 174 TYR A CA 1
ATOM 1404 C C . TYR A 1 182 ? -1.059 24.934 19.852 1.00 38.35 174 TYR A C 1
ATOM 1405 O O . TYR A 1 182 ? -1.843 24.597 20.747 1.00 39.92 174 TYR A O 1
ATOM 1414 N N . PRO A 1 183 ? 0.238 25.108 20.108 1.00 34.95 175 PRO A N 1
ATOM 1415 C CA . PRO A 1 183 ? 0.720 25.105 21.500 1.00 35.45 175 PRO A CA 1
ATOM 1416 C C . PRO A 1 183 ? 0.126 26.304 22.223 1.00 35.00 175 PRO A C 1
ATOM 1417 O O . PRO A 1 183 ? 0.144 27.416 21.701 1.00 38.19 175 PRO A O 1
ATOM 1421 N N . SER A 1 184 ? -0.435 26.074 23.404 1.00 38.87 176 SER A N 1
ATOM 1422 C CA . SER A 1 184 ? -1.208 27.101 24.089 1.00 37.70 176 SER A CA 1
ATOM 1423 C C . SER A 1 184 ? -0.777 27.184 25.544 1.00 37.21 176 SER A C 1
ATOM 1424 O O . SER A 1 184 ? -0.098 26.296 26.070 1.00 36.39 176 SER A O 1
ATOM 1427 N N . ALA A 1 185 ? -1.198 28.272 26.191 1.00 35.31 177 ALA A N 1
ATOM 1428 C CA . ALA A 1 185 ? -1.060 28.472 27.640 1.00 40.78 177 ALA A CA 1
ATOM 1429 C C . ALA A 1 185 ? -2.344 29.182 28.062 1.00 46.70 177 ALA A C 1
ATOM 1430 O O . ALA A 1 185 ? -2.452 30.402 27.950 1.00 46.00 177 ALA A O 1
ATOM 1432 N N . ILE A 1 186 ? -3.335 28.421 28.511 1.00 44.97 178 ILE A N 1
ATOM 1433 C CA . ILE A 1 186 ? -4.616 29.009 28.859 1.00 43.60 178 ILE A CA 1
ATOM 1434 C C . ILE A 1 186 ? -5.072 28.447 30.197 1.00 47.23 178 ILE A C 1
ATOM 1435 O O . ILE A 1 186 ? -5.008 27.234 30.432 1.00 45.44 178 ILE A O 1
ATOM 1440 N N . GLY A 1 187 ? -5.495 29.340 31.085 1.00 40.40 179 GLY A N 1
ATOM 1441 C CA . GLY A 1 187 ? -5.931 28.970 32.409 1.00 51.97 179 GLY A CA 1
ATOM 1442 C C . GLY A 1 187 ? -6.956 29.963 32.908 1.00 52.45 179 GLY A C 1
ATOM 1443 O O . GLY A 1 187 ? -7.325 30.906 32.209 1.00 51.26 179 GLY A O 1
ATOM 1444 N N . PHE A 1 188 ? -7.420 29.745 34.129 1.00 55.99 180 PHE A N 1
ATOM 1445 C CA . PHE A 1 188 ? -8.444 30.597 34.707 1.00 59.88 180 PHE A CA 1
ATOM 1446 C C . PHE A 1 188 ? -7.891 31.336 35.913 1.00 62.34 180 PHE A C 1
ATOM 1447 O O . PHE A 1 188 ? -6.871 30.950 36.493 1.00 60.05 180 PHE A O 1
ATOM 1455 N N . LEU A 1 189 ? -8.569 32.422 36.265 1.00 64.74 181 LEU A N 1
ATOM 1456 C CA . LEU A 1 189 ? -8.206 33.245 37.409 1.00 61.08 181 LEU A CA 1
ATOM 1457 C C . LEU A 1 189 ? -9.079 32.891 38.603 1.00 67.73 181 LEU A C 1
ATOM 1458 O O . LEU A 1 189 ? -10.172 32.336 38.462 1.00 67.60 181 LEU A O 1
ATOM 1463 N N . GLU A 1 190 ? -8.575 33.216 39.797 1.00 62.66 182 GLU A N 1
ATOM 1464 C CA . GLU A 1 190 ? -9.326 32.899 41.005 1.00 66.83 182 GLU A CA 1
ATOM 1465 C C . GLU A 1 190 ? -10.688 33.578 41.002 1.00 75.01 182 GLU A C 1
ATOM 1466 O O . GLU A 1 190 ? -11.638 33.068 41.604 1.00 73.68 182 GLU A O 1
ATOM 1472 N N . GLU A 1 191 ? -10.806 34.715 40.314 1.00 72.57 183 GLU A N 1
ATOM 1473 C CA . GLU A 1 191 ? -12.067 35.445 40.292 1.00 83.77 183 GLU A CA 1
ATOM 1474 C C . GLU A 1 191 ? -13.169 34.701 39.539 1.00 84.10 183 GLU A C 1
ATOM 1475 O O . GLU A 1 191 ? -14.351 34.948 39.804 1.00 85.27 183 GLU A O 1
ATOM 1477 N N . ASP A 1 192 ? -12.816 33.771 38.652 1.00 76.31 184 ASP A N 1
ATOM 1478 C CA . ASP A 1 192 ? -13.801 33.164 37.766 1.00 76.27 184 ASP A CA 1
ATOM 1479 C C . ASP A 1 192 ? -14.688 32.168 38.499 1.00 72.18 184 ASP A C 1
ATOM 1480 O O . ASP A 1 192 ? -14.214 31.349 39.288 1.00 73.18 184 ASP A O 1
ATOM 1485 N N . SER A 1 193 ? -15.982 32.221 38.206 1.00 71.63 185 SER A N 1
ATOM 1486 C CA . SER A 1 193 ? -16.925 31.244 38.724 1.00 76.55 185 SER A CA 1
ATOM 1487 C C . SER A 1 193 ? -16.781 29.929 37.962 1.00 67.17 185 SER A C 1
ATOM 1488 O O . SER A 1 193 ? -16.179 29.872 36.887 1.00 69.02 185 SER A O 1
ATOM 1491 N N . ASN A 1 194 ? -17.383 28.868 38.503 1.00 64.20 186 ASN A N 1
ATOM 1492 C CA . ASN A 1 194 ? -17.299 27.578 37.825 1.00 62.02 186 ASN A CA 1
ATOM 1493 C C . ASN A 1 194 ? -18.009 27.617 36.480 1.00 64.23 186 ASN A C 1
ATOM 1494 O O . ASN A 1 194 ? -17.517 27.041 35.502 1.00 60.45 186 ASN A O 1
ATOM 1499 N N . GLU A 1 195 ? -19.152 28.308 36.407 1.00 59.93 187 GLU A N 1
ATOM 1500 C CA . GLU A 1 195 ? -19.840 28.456 35.131 1.00 68.34 187 GLU A CA 1
ATOM 1501 C C . GLU A 1 195 ? -18.975 29.217 34.135 1.00 62.16 187 GLU A C 1
ATOM 1502 O O . GLU A 1 195 ? -18.866 28.821 32.968 1.00 66.24 187 GLU A O 1
ATOM 1504 N N . GLU A 1 196 ? -18.337 30.304 34.577 1.00 59.42 188 GLU A N 1
ATOM 1505 C CA . GLU A 1 196 ? -17.471 31.051 33.664 1.00 53.50 188 GLU A CA 1
ATOM 1506 C C . GLU A 1 196 ? -16.272 30.215 33.248 1.00 54.63 188 GLU A C 1
ATOM 1507 O O . GLU A 1 196 ? -15.860 30.241 32.081 1.00 49.74 188 GLU A O 1
ATOM 1513 N N . LYS A 1 197 ? -15.682 29.482 34.195 1.00 56.05 189 LYS A N 1
ATOM 1514 C CA . LYS A 1 197 ? -14.549 28.629 33.846 1.00 57.37 189 LYS A CA 1
ATOM 1515 C C . LYS A 1 197 ? -14.953 27.577 32.823 1.00 53.18 189 LYS A C 1
ATOM 1516 O O . LYS A 1 197 ? -14.282 27.411 31.804 1.00 52.14 189 LYS A O 1
ATOM 1522 N N . LYS A 1 198 ? -16.100 26.923 33.031 1.00 59.34 190 LYS A N 1
ATOM 1523 C CA . LYS A 1 198 ? -16.570 25.923 32.075 1.00 56.20 190 LYS A CA 1
ATOM 1524 C C . LYS A 1 198 ? -16.831 26.542 30.706 1.00 53.27 190 LYS A C 1
ATOM 1525 O O . LYS A 1 198 ? -16.502 25.942 29.675 1.00 48.94 190 LYS A O 1
ATOM 1527 N N . ARG A 1 199 ? -17.430 27.739 30.672 1.00 56.69 191 ARG A N 1
ATOM 1528 C CA . ARG A 1 199 ? -17.711 28.387 29.390 1.00 55.78 191 ARG A CA 1
ATOM 1529 C C . ARG A 1 199 ? -16.431 28.781 28.666 1.00 49.19 191 ARG A C 1
ATOM 1530 O O . ARG A 1 199 ? -16.344 28.657 27.439 1.00 51.48 191 ARG A O 1
ATOM 1538 N N . GLN A 1 200 ? -15.436 29.280 29.399 1.00 52.97 192 GLN A N 1
ATOM 1539 C CA . GLN A 1 200 ? -14.166 29.641 28.767 1.00 51.26 192 GLN A CA 1
ATOM 1540 C C . GLN A 1 200 ? -13.507 28.428 28.116 1.00 52.78 192 GLN A C 1
ATOM 1541 O O . GLN A 1 200 ? -13.099 28.482 26.946 1.00 42.59 192 GLN A O 1
ATOM 1547 N N . GLN A 1 201 ? -13.387 27.320 28.864 1.00 51.90 193 GLN A N 1
ATOM 1548 C CA . GLN A 1 201 ? -12.705 26.143 28.327 1.00 51.37 193 GLN A CA 1
ATOM 1549 C C . GLN A 1 201 ? -13.483 25.546 27.166 1.00 47.06 193 GLN A C 1
ATOM 1550 O O . GLN A 1 201 ? -12.889 25.094 26.182 1.00 51.28 193 GLN A O 1
ATOM 1556 N N . ASN A 1 202 ? -14.811 25.529 27.262 1.00 43.10 194 ASN A N 1
ATOM 1557 C CA . ASN A 1 202 ? -15.608 24.994 26.166 1.00 43.12 194 ASN A CA 1
ATOM 1558 C C . ASN A 1 202 ? -15.496 25.870 24.920 1.00 44.61 194 ASN A C 1
ATOM 1559 O O . ASN A 1 202 ? -15.416 25.354 23.800 1.00 43.09 194 ASN A O 1
ATOM 1564 N N . ALA A 1 203 ? -15.464 27.197 25.086 1.00 44.09 195 ALA A N 1
ATOM 1565 C CA . ALA A 1 203 ? -15.314 28.063 23.922 1.00 43.95 195 ALA A CA 1
ATOM 1566 C C . ALA A 1 203 ? -13.967 27.844 23.247 1.00 40.91 195 ALA A C 1
ATOM 1567 O O . ALA A 1 203 ? -13.882 27.787 22.014 1.00 41.61 195 ALA A O 1
ATOM 1569 N N . TRP A 1 204 ? -12.917 27.664 24.048 1.00 41.66 196 TRP A N 1
ATOM 1570 C CA . TRP A 1 204 ? -11.572 27.420 23.524 1.00 36.90 196 TRP A CA 1
ATOM 1571 C C . TRP A 1 204 ? -11.523 26.161 22.670 1.00 40.88 196 TRP A C 1
ATOM 1572 O O . TRP A 1 204 ? -11.010 26.181 21.547 1.00 41.55 196 TRP A O 1
ATOM 1583 N N . GLU A 1 205 ? -12.128 25.071 23.152 1.00 38.94 197 GLU A N 1
ATOM 1584 C CA . GLU A 1 205 ? -12.182 23.850 22.357 1.00 39.32 197 GLU A CA 1
ATOM 1585 C C . GLU A 1 205 ? -13.040 24.051 21.129 1.00 39.48 197 GLU A C 1
ATOM 1586 O O . GLU A 1 205 ? -12.688 23.621 20.028 1.00 39.58 197 GLU A O 1
ATOM 1592 N N . THR A 1 206 ? -14.202 24.666 21.330 1.00 34.01 198 THR A N 1
ATOM 1593 C CA . THR A 1 206 ? -15.224 24.717 20.299 1.00 39.59 198 THR A CA 1
ATOM 1594 C C . THR A 1 206 ? -14.724 25.486 19.088 1.00 43.72 198 THR A C 1
ATOM 1595 O O . THR A 1 206 ? -14.917 25.059 17.945 1.00 41.32 198 THR A O 1
ATOM 1599 N N . ILE A 1 207 ? -14.085 26.634 19.317 1.00 35.00 199 ILE A N 1
ATOM 1600 C CA . ILE A 1 207 ? -13.676 27.441 18.181 1.00 34.09 199 ILE A CA 1
ATOM 1601 C C . ILE A 1 207 ? -12.651 26.683 17.368 1.00 37.21 199 ILE A C 1
ATOM 1602 O O . ILE A 1 207 ? -12.628 26.784 16.142 1.00 36.10 199 ILE A O 1
ATOM 1607 N N . GLN A 1 208 ? -11.810 25.879 18.024 1.00 33.79 200 GLN A N 1
ATOM 1608 C CA . GLN A 1 208 ? -10.777 25.185 17.281 1.00 35.00 200 GLN A CA 1
ATOM 1609 C C . GLN A 1 208 ? -11.364 24.027 16.495 1.00 39.76 200 GLN A C 1
ATOM 1610 O O . GLN A 1 208 ? -10.950 23.772 15.359 1.00 41.27 200 GLN A O 1
ATOM 1616 N N . ARG A 1 209 ? -12.364 23.349 17.057 1.00 37.25 201 ARG A N 1
ATOM 1617 C CA . ARG A 1 209 ? -13.069 22.337 16.285 1.00 39.65 201 ARG A CA 1
ATOM 1618 C C . ARG A 1 209 ? -13.666 22.931 15.023 1.00 34.95 201 ARG A C 1
ATOM 1619 O O . ARG A 1 209 ? -13.745 22.250 13.998 1.00 39.65 201 ARG A O 1
ATOM 1627 N N . GLY A 1 210 ? -14.079 24.199 15.077 1.00 33.21 202 GLY A N 1
ATOM 1628 C CA . GLY A 1 210 ? -14.606 24.868 13.899 1.00 37.37 202 GLY A CA 1
ATOM 1629 C C . GLY A 1 210 ? -13.563 25.101 12.827 1.00 36.98 202 GLY A C 1
ATOM 1630 O O . GLY A 1 210 ? -13.887 25.096 11.637 1.00 42.22 202 GLY A O 1
ATOM 1631 N N . HIS A 1 211 ? -12.317 25.362 13.225 1.00 31.82 203 HIS A N 1
ATOM 1632 C CA . HIS A 1 211 ? -11.239 25.468 12.244 1.00 35.22 203 HIS A CA 1
ATOM 1633 C C . HIS A 1 211 ? -11.063 24.153 11.511 1.00 40.22 203 HIS A C 1
ATOM 1634 O O . HIS A 1 211 ? -10.868 24.132 10.290 1.00 37.39 203 HIS A O 1
ATOM 1641 N N . ALA A 1 212 ? -11.095 23.048 12.257 1.00 37.50 204 ALA A N 1
ATOM 1642 C CA . ALA A 1 212 ? -10.970 21.725 11.665 1.00 40.53 204 ALA A CA 1
ATOM 1643 C C . ALA A 1 212 ? -12.100 21.468 10.668 1.00 43.36 204 ALA A C 1
ATOM 1644 O O . ALA A 1 212 ? -11.866 21.041 9.531 1.00 40.08 204 ALA A O 1
ATOM 1646 N N . ILE A 1 213 ? -13.330 21.789 11.068 1.00 38.81 205 ILE A N 1
ATOM 1647 C CA . ILE A 1 213 ? -14.496 21.582 10.219 1.00 37.48 205 ILE A CA 1
ATOM 1648 C C . ILE A 1 213 ? -14.424 22.462 8.979 1.00 35.36 205 ILE A C 1
ATOM 1649 O O . ILE A 1 213 ? -14.689 22.017 7.855 1.00 37.22 205 ILE A O 1
ATOM 1654 N N . ALA A 1 214 ? -14.105 23.737 9.170 1.00 33.83 206 ALA A N 1
ATOM 1655 C CA . ALA A 1 214 ? -14.168 24.665 8.055 1.00 35.85 206 ALA A CA 1
ATOM 1656 C C . ALA A 1 214 ? -13.145 24.300 6.989 1.00 37.79 206 ALA A C 1
ATOM 1657 O O . ALA A 1 214 ? -13.375 24.522 5.795 1.00 36.19 206 ALA A O 1
ATOM 1659 N N . ASN A 1 215 ? -12.026 23.713 7.397 1.00 32.27 207 ASN A N 1
ATOM 1660 C CA . ASN A 1 215 ? -10.934 23.434 6.485 1.00 31.98 207 ASN A CA 1
ATOM 1661 C C . ASN A 1 215 ? -10.749 21.944 6.227 1.00 35.16 207 ASN A C 1
ATOM 1662 O O . ASN A 1 215 ? -9.885 21.574 5.427 1.00 37.13 207 ASN A O 1
ATOM 1667 N N . GLY A 1 216 ? -11.562 21.086 6.834 1.00 37.81 208 GLY A N 1
ATOM 1668 C CA . GLY A 1 216 ? -11.414 19.662 6.573 1.00 36.32 208 GLY A CA 1
ATOM 1669 C C . GLY A 1 216 ? -10.062 19.132 6.998 1.00 39.95 208 GLY A C 1
ATOM 1670 O O . GLY A 1 216 ? -9.487 18.275 6.317 1.00 41.51 208 GLY A O 1
ATOM 1671 N N . LEU A 1 217 ? -9.528 19.647 8.104 1.00 33.26 209 LEU A N 1
ATOM 1672 C CA . LEU A 1 217 ? -8.192 19.317 8.556 1.00 37.83 209 LEU A CA 1
ATOM 1673 C C . LEU A 1 217 ? -8.238 18.870 10.006 1.00 35.17 209 LEU A C 1
ATOM 1674 O O . LEU A 1 217 ? -9.006 19.427 10.795 1.00 40.91 209 LEU A O 1
ATOM 1679 N N . PRO A 1 218 ? -7.416 17.906 10.392 1.00 35.23 210 PRO A N 1
ATOM 1680 C CA . PRO A 1 218 ? -7.282 17.579 11.811 1.00 40.24 210 PRO A CA 1
ATOM 1681 C C . PRO A 1 218 ? -6.541 18.695 12.533 1.00 41.41 210 PRO A C 1
ATOM 1682 O O . PRO A 1 218 ? -5.878 19.530 11.918 1.00 35.91 210 PRO A O 1
ATOM 1686 N N . LEU A 1 219 ? -6.643 18.687 13.864 1.00 38.46 211 LEU A N 1
ATOM 1687 C CA . LEU A 1 219 ? -6.134 19.795 14.658 1.00 35.85 211 LEU A CA 1
ATOM 1688 C C . LEU A 1 219 ? -5.609 19.278 15.990 1.00 39.05 211 LEU A C 1
ATOM 1689 O O . LEU A 1 219 ? -6.245 18.440 16.625 1.00 38.23 211 LEU A O 1
ATOM 1694 N N . ILE A 1 220 ? -4.453 19.797 16.410 1.00 37.23 212 ILE A N 1
ATOM 1695 C CA . ILE A 1 220 ? -3.872 19.511 17.718 1.00 35.79 212 ILE A CA 1
ATOM 1696 C C . ILE A 1 220 ? -3.831 20.817 18.507 1.00 38.35 212 ILE A C 1
ATOM 1697 O O . ILE A 1 220 ? -3.408 21.851 17.983 1.00 37.77 212 ILE A O 1
ATOM 1702 N N . ALA A 1 221 ? -4.298 20.783 19.751 1.00 38.19 213 ALA A N 1
ATOM 1703 C CA . ALA A 1 221 ? -4.157 21.911 20.659 1.00 38.93 213 ALA A CA 1
ATOM 1704 C C . ALA A 1 221 ? -3.454 21.424 21.917 1.00 39.33 213 ALA A C 1
ATOM 1705 O O . ALA A 1 221 ? -3.860 20.422 22.502 1.00 44.64 213 ALA A O 1
ATOM 1707 N N . THR A 1 222 ? -2.390 22.100 22.324 1.00 35.76 214 THR A N 1
ATOM 1708 C CA . THR A 1 222 ? -1.693 21.668 23.529 1.00 37.54 214 THR A CA 1
ATOM 1709 C C . THR A 1 222 ? -1.794 22.764 24.579 1.00 40.73 214 THR A C 1
ATOM 1710 O O . THR A 1 222 ? -2.117 23.912 24.269 1.00 38.08 214 THR A O 1
ATOM 1714 N N . ASN A 1 223 ? -1.590 22.381 25.836 1.00 39.62 215 ASN A N 1
ATOM 1715 C CA . ASN A 1 223 ? -1.728 23.329 26.933 1.00 39.59 215 ASN A CA 1
ATOM 1716 C C . ASN A 1 223 ? -0.921 22.802 28.112 1.00 40.54 215 ASN A C 1
ATOM 1717 O O . ASN A 1 223 ? -0.616 21.610 28.185 1.00 46.31 215 ASN A O 1
ATOM 1722 N N . ARG A 1 224 ? -0.528 23.709 29.005 1.00 35.37 216 ARG A N 1
ATOM 1723 C CA . ARG A 1 224 ? 0.182 23.312 30.214 1.00 40.42 216 ARG A CA 1
ATOM 1724 C C . ARG A 1 224 ? -0.818 23.105 31.345 1.00 43.85 216 ARG A C 1
ATOM 1725 O O . ARG A 1 224 ? -2.012 23.384 31.203 1.00 42.34 216 ARG A O 1
ATOM 1733 N N . VAL A 1 225 ? -0.313 22.619 32.487 1.00 44.56 217 VAL A N 1
ATOM 1734 C CA . VAL A 1 225 ? -1.097 22.441 33.700 1.00 44.42 217 VAL A CA 1
ATOM 1735 C C . VAL A 1 225 ? -0.363 23.125 34.852 1.00 51.96 217 VAL A C 1
ATOM 1736 O O . VAL A 1 225 ? 0.786 23.551 34.721 1.00 52.22 217 VAL A O 1
ATOM 1740 N N . GLY A 1 226 ? -1.051 23.231 35.984 1.00 49.48 218 GLY A N 1
ATOM 1741 C CA . GLY A 1 226 ? -0.475 23.711 37.224 1.00 52.49 218 GLY A CA 1
ATOM 1742 C C . GLY A 1 226 ? -0.918 25.132 37.551 1.00 47.85 218 GLY A C 1
ATOM 1743 O O . GLY A 1 226 ? -1.333 25.905 36.685 1.00 48.07 218 GLY A O 1
ATOM 1744 N N . VAL A 1 227 ? -0.839 25.463 38.842 1.00 51.01 219 VAL A N 1
ATOM 1745 C CA . VAL A 1 227 ? -1.065 26.826 39.324 1.00 50.70 219 VAL A CA 1
ATOM 1746 C C . VAL A 1 227 ? 0.241 27.599 39.194 1.00 55.15 219 VAL A C 1
ATOM 1747 O O . VAL A 1 227 ? 1.300 27.116 39.610 1.00 56.52 219 VAL A O 1
ATOM 1751 N N . GLU A 1 228 ? 0.180 28.802 38.626 1.00 48.10 220 GLU A N 1
ATOM 1752 C CA . GLU A 1 228 ? 1.350 29.669 38.551 1.00 51.47 220 GLU A CA 1
ATOM 1753 C C . GLU A 1 228 ? 0.981 31.015 39.148 1.00 51.62 220 GLU A C 1
ATOM 1754 O O . GLU A 1 228 ? 0.019 31.655 38.703 1.00 52.29 220 GLU A O 1
ATOM 1760 N N . LEU A 1 229 ? 1.743 31.433 40.154 1.00 49.81 221 LEU A N 1
ATOM 1761 C CA . LEU A 1 229 ? 1.456 32.637 40.920 1.00 53.08 221 LEU A CA 1
ATOM 1762 C C . LEU A 1 229 ? 2.121 33.851 40.291 1.00 54.42 221 LEU A C 1
ATOM 1763 O O . LEU A 1 229 ? 3.209 33.762 39.728 1.00 55.28 221 LEU A O 1
ATOM 1768 N N . ASP A 1 230 ? 1.458 34.985 40.407 1.00 55.57 222 ASP A N 1
ATOM 1769 C CA . ASP A 1 230 ? 1.949 36.254 39.903 1.00 53.04 222 ASP A CA 1
ATOM 1770 C C . ASP A 1 230 ? 3.135 36.708 40.748 1.00 56.46 222 ASP A C 1
ATOM 1771 O O . ASP A 1 230 ? 2.939 37.071 41.914 1.00 55.51 222 ASP A O 1
ATOM 1776 N N . PRO A 1 231 ? 4.351 36.766 40.202 1.00 57.05 223 PRO A N 1
ATOM 1777 C CA . PRO A 1 231 ? 5.503 37.167 41.030 1.00 61.15 223 PRO A CA 1
ATOM 1778 C C . PRO A 1 231 ? 5.406 38.585 41.550 1.00 68.65 223 PRO A C 1
ATOM 1779 O O . PRO A 1 231 ? 5.961 38.882 42.615 1.00 81.48 223 PRO A O 1
ATOM 1783 N N . SER A 1 232 ? 4.697 39.468 40.848 1.00 67.91 224 SER A N 1
ATOM 1784 C CA . SER A 1 232 ? 4.503 40.824 41.342 1.00 70.22 224 SER A CA 1
ATOM 1785 C C . SER A 1 232 ? 3.455 40.899 42.446 1.00 73.75 224 SER A C 1
ATOM 1786 O O . SER A 1 232 ? 3.394 41.910 43.154 1.00 82.14 224 SER A O 1
ATOM 1789 N N . GLY A 1 233 ? 2.636 39.862 42.611 1.00 68.89 225 GLY A N 1
ATOM 1790 C CA . GLY A 1 233 ? 1.588 39.873 43.612 1.00 68.50 225 GLY A CA 1
ATOM 1791 C C . GLY A 1 233 ? 0.325 40.604 43.215 1.00 69.24 225 GLY A C 1
ATOM 1792 O O . GLY A 1 233 ? -0.568 40.752 44.051 1.00 72.50 225 GLY A O 1
ATOM 1793 N N . ALA A 1 234 ? 0.213 41.063 41.964 1.00 65.72 226 ALA A N 1
ATOM 1794 C CA . ALA A 1 234 ? -0.963 41.835 41.564 1.00 66.65 226 ALA A CA 1
ATOM 1795 C C . ALA A 1 234 ? -2.202 40.957 41.458 1.00 66.35 226 ALA A C 1
ATOM 1796 O O . ALA A 1 234 ? -3.296 41.370 41.853 1.00 66.12 226 ALA A O 1
ATOM 1798 N N . ILE A 1 235 ? -2.061 39.758 40.910 1.00 67.63 227 ILE A N 1
ATOM 1799 C CA . ILE A 1 235 ? -3.185 38.859 40.682 1.00 65.98 227 ILE A CA 1
ATOM 1800 C C . ILE A 1 235 ? -3.147 37.801 41.778 1.00 69.05 227 ILE A C 1
ATOM 1801 O O . ILE A 1 235 ? -2.336 36.870 41.738 1.00 71.73 227 ILE A O 1
ATOM 1806 N N . LYS A 1 236 ? -4.035 37.942 42.756 1.00 61.48 228 LYS A N 1
ATOM 1807 C CA . LYS A 1 236 ? -4.141 36.963 43.822 1.00 63.09 228 LYS A CA 1
ATOM 1808 C C . LYS A 1 236 ? -4.639 35.642 43.254 1.00 61.79 228 LYS A C 1
ATOM 1809 O O . LYS A 1 236 ? -5.573 35.616 42.449 1.00 69.18 228 LYS A O 1
ATOM 1811 N N . GLY A 1 237 ? -3.989 34.547 43.644 1.00 60.04 229 GLY A N 1
ATOM 1812 C CA . GLY A 1 237 ? -4.334 33.227 43.158 1.00 66.69 229 GLY A CA 1
ATOM 1813 C C . GLY A 1 237 ? -3.733 32.842 41.826 1.00 64.31 229 GLY A C 1
ATOM 1814 O O . GLY A 1 237 ? -3.875 31.679 41.414 1.00 63.46 229 GLY A O 1
ATOM 1815 N N . GLY A 1 238 ? -3.051 33.758 41.147 1.00 61.13 230 GLY A N 1
ATOM 1816 C CA . GLY A 1 238 ? -2.372 33.446 39.908 1.00 56.81 230 GLY A CA 1
ATOM 1817 C C . GLY A 1 238 ? -3.289 32.876 38.836 1.00 60.07 230 GLY A C 1
ATOM 1818 O O . GLY A 1 238 ? -4.488 33.169 38.770 1.00 62.27 230 GLY A O 1
ATOM 1819 N N . ILE A 1 239 ? -2.699 32.057 37.967 1.00 53.24 231 ILE A N 1
ATOM 1820 C CA . ILE A 1 239 ? -3.393 31.402 36.865 1.00 50.18 231 ILE A CA 1
ATOM 1821 C C . ILE A 1 239 ? -3.327 29.894 37.084 1.00 57.89 231 ILE A C 1
ATOM 1822 O O . ILE A 1 239 ? -2.247 29.342 37.349 1.00 51.28 231 ILE A O 1
ATOM 1827 N N . THR A 1 240 ? -4.480 29.233 36.976 1.00 59.34 232 THR A N 1
ATOM 1828 C CA . THR A 1 240 ? -4.567 27.774 37.029 1.00 46.60 232 THR A CA 1
ATOM 1829 C C . THR A 1 240 ? -4.732 27.275 35.595 1.00 50.95 232 THR A C 1
ATOM 1830 O O . THR A 1 240 ? -5.815 27.376 35.010 1.00 49.05 232 THR A O 1
ATOM 1834 N N . PHE A 1 241 ? -3.657 26.740 35.026 1.00 44.92 233 PHE A N 1
ATOM 1835 C CA . PHE A 1 241 ? -3.690 26.246 33.656 1.00 49.09 233 PHE A CA 1
ATOM 1836 C C . PHE A 1 241 ? -4.396 24.900 33.639 1.00 51.76 233 PHE A C 1
ATOM 1837 O O . PHE A 1 241 ? -4.039 23.997 34.400 1.00 48.03 233 PHE A O 1
ATOM 1845 N N . PHE A 1 242 ? -5.436 24.780 32.815 1.00 46.58 234 PHE A N 1
ATOM 1846 C CA . PHE A 1 242 ? -6.351 23.660 32.961 1.00 51.67 234 PHE A CA 1
ATOM 1847 C C . PHE A 1 242 ? -6.015 22.474 32.060 1.00 50.41 234 PHE A C 1
ATOM 1848 O O . PHE A 1 242 ? -6.836 21.563 31.933 1.00 48.37 234 PHE A O 1
ATOM 1856 N N . GLY A 1 243 ? -4.828 22.444 31.463 1.00 46.06 235 GLY A N 1
ATOM 1857 C CA . GLY A 1 243 ? -4.463 21.358 30.569 1.00 47.29 235 GLY A CA 1
ATOM 1858 C C . GLY A 1 243 ? -5.490 21.141 29.480 1.00 51.15 235 GLY A C 1
ATOM 1859 O O . GLY A 1 243 ? -5.792 22.068 28.719 1.00 43.80 235 GLY A O 1
ATOM 1860 N N . SER A 1 244 ? -6.063 19.938 29.422 1.00 51.74 236 SER A N 1
ATOM 1861 C CA . SER A 1 244 ? -7.127 19.624 28.465 1.00 48.22 236 SER A CA 1
ATOM 1862 C C . SER A 1 244 ? -6.651 19.785 27.027 1.00 41.42 236 SER A C 1
ATOM 1863 O O . SER A 1 244 ? -7.401 20.243 26.164 1.00 38.99 236 SER A O 1
ATOM 1866 N N . SER A 1 245 ? -5.399 19.413 26.768 1.00 41.47 237 SER A N 1
ATOM 1867 C CA . SER A 1 245 ? -4.936 19.268 25.391 1.00 38.32 237 SER A CA 1
ATOM 1868 C C . SER A 1 245 ? -5.842 18.290 24.652 1.00 40.20 237 SER A C 1
ATOM 1869 O O . SER A 1 245 ? -6.418 17.374 25.248 1.00 42.22 237 SER A O 1
ATOM 1872 N N . PHE A 1 246 ? -5.992 18.494 23.346 1.00 39.88 238 PHE A N 1
ATOM 1873 C CA . PHE A 1 246 ? -6.912 17.618 22.632 1.00 39.46 238 PHE A CA 1
ATOM 1874 C C . PHE A 1 246 ? -6.529 17.558 21.161 1.00 43.71 238 PHE A C 1
ATOM 1875 O O . PHE A 1 246 ? -5.724 18.359 20.671 1.00 38.63 238 PHE A O 1
ATOM 1883 N N . VAL A 1 247 ? -7.092 16.561 20.479 1.00 40.79 239 VAL A N 1
ATOM 1884 C CA . VAL A 1 247 ? -6.902 16.330 19.050 1.00 42.01 239 VAL A CA 1
ATOM 1885 C C . VAL A 1 247 ? -8.271 16.058 18.441 1.00 40.42 239 VAL A C 1
ATOM 1886 O O . VAL A 1 247 ? -9.027 15.230 18.963 1.00 39.76 239 VAL A O 1
ATOM 1890 N N . VAL A 1 248 ? -8.588 16.737 17.336 1.00 40.80 240 VAL A N 1
ATOM 1891 C CA . VAL A 1 248 ? -9.821 16.456 16.616 1.00 41.01 240 VAL A CA 1
ATOM 1892 C C . VAL A 1 248 ? -9.472 16.140 15.168 1.00 38.26 240 VAL A C 1
ATOM 1893 O O . VAL A 1 248 ? -8.423 16.531 14.658 1.00 38.99 240 VAL A O 1
ATOM 1897 N N . GLY A 1 249 ? -10.366 15.411 14.506 1.00 42.86 241 GLY A N 1
ATOM 1898 C CA . GLY A 1 249 ? -10.201 15.086 13.104 1.00 40.20 241 GLY A CA 1
ATOM 1899 C C . GLY A 1 249 ? -10.874 16.103 12.207 1.00 42.06 241 GLY A C 1
ATOM 1900 O O . GLY A 1 249 ? -11.392 17.129 12.653 1.00 40.61 241 GLY A O 1
ATOM 1901 N N . ALA A 1 250 ? -10.859 15.802 10.903 1.00 40.81 242 ALA A N 1
ATOM 1902 C CA . ALA A 1 250 ? -11.316 16.747 9.881 1.00 38.65 242 ALA A CA 1
ATOM 1903 C C . ALA A 1 250 ? -12.816 17.003 9.913 1.00 39.48 242 ALA A C 1
ATOM 1904 O O . ALA A 1 250 ? -13.291 17.909 9.222 1.00 47.18 242 ALA A O 1
ATOM 1906 N N . LEU A 1 251 ? -13.575 16.255 10.696 1.00 47.19 243 LEU A N 1
ATOM 1907 C CA . LEU A 1 251 ? -14.991 16.531 10.862 1.00 47.19 243 LEU A CA 1
ATOM 1908 C C . LEU A 1 251 ? -15.265 17.222 12.180 1.00 49.01 243 LEU A C 1
ATOM 1909 O O . LEU A 1 251 ? -16.427 17.389 12.548 1.00 43.04 243 LEU A O 1
ATOM 1914 N N . GLY A 1 252 ? -14.217 17.649 12.883 1.00 49.38 244 GLY A N 1
ATOM 1915 C CA . GLY A 1 252 ? -14.356 18.209 14.207 1.00 47.97 244 GLY A CA 1
ATOM 1916 C C . GLY A 1 252 ? -14.521 17.193 15.318 1.00 44.76 244 GLY A C 1
ATOM 1917 O O . GLY A 1 252 ? -14.696 17.595 16.477 1.00 50.15 244 GLY A O 1
ATOM 1918 N N . GLU A 1 253 ? -14.451 15.895 15.015 1.00 46.02 245 GLU A N 1
ATOM 1919 C CA . GLU A 1 253 ? -14.679 14.859 16.019 1.00 44.93 245 GLU A CA 1
ATOM 1920 C C . GLU A 1 253 ? -13.428 14.669 16.871 1.00 51.34 245 GLU A C 1
ATOM 1921 O O . GLU A 1 253 ? -12.305 14.740 16.371 1.00 45.90 245 GLU A O 1
ATOM 1927 N N . PHE A 1 254 ? -13.625 14.454 18.167 1.00 50.68 246 PHE A N 1
ATOM 1928 C CA . PHE A 1 254 ? -12.493 14.267 19.065 1.00 50.08 246 PHE A CA 1
ATOM 1929 C C . PHE A 1 254 ? -11.794 12.945 18.784 1.00 50.99 246 PHE A C 1
ATOM 1930 O O . PHE A 1 254 ? -12.435 11.897 18.724 1.00 52.11 246 PHE A O 1
ATOM 1938 N N . LEU A 1 255 ? -10.474 12.994 18.602 1.00 50.37 247 LEU A N 1
ATOM 1939 C CA . LEU A 1 255 ? -9.666 11.781 18.559 1.00 49.36 247 LEU A CA 1
ATOM 1940 C C . LEU A 1 255 ? -8.987 11.483 19.890 1.00 52.79 247 LEU A C 1
ATOM 1941 O O . LEU A 1 255 ? -8.766 10.317 20.216 1.00 57.08 247 LEU A O 1
ATOM 1946 N N . ALA A 1 256 ? -8.664 12.506 20.672 1.00 52.09 248 ALA A N 1
ATOM 1947 C CA . ALA A 1 256 ? -8.095 12.311 21.997 1.00 50.28 248 ALA A CA 1
ATOM 1948 C C . ALA A 1 256 ? -8.283 13.597 22.777 1.00 46.67 248 ALA A C 1
ATOM 1949 O O . ALA A 1 256 ? -8.273 14.687 22.206 1.00 45.91 248 ALA A O 1
ATOM 1951 N N . LYS A 1 257 ? -8.445 13.458 24.086 1.00 45.73 249 LYS A N 1
ATOM 1952 C CA . LYS A 1 257 ? -8.681 14.596 24.961 1.00 52.03 249 LYS A CA 1
ATOM 1953 C C . LYS A 1 257 ? -7.973 14.317 26.273 1.00 47.54 249 LYS A C 1
ATOM 1954 O O . LYS A 1 257 ? -8.114 13.220 26.808 1.00 46.38 249 LYS A O 1
ATOM 1960 N N . ALA A 1 258 ? -7.224 15.288 26.789 1.00 44.37 250 ALA A N 1
ATOM 1961 C CA . ALA A 1 258 ? -6.438 15.087 27.999 1.00 46.81 250 ALA A CA 1
ATOM 1962 C C . ALA A 1 258 ? -7.167 15.611 29.232 1.00 54.19 250 ALA A C 1
ATOM 1963 O O . ALA A 1 258 ? -8.106 16.399 29.145 1.00 51.17 250 ALA A O 1
ATOM 1965 N N . SER A 1 259 ? -6.693 15.164 30.392 1.00 51.37 251 SER A N 1
ATOM 1966 C CA . SER A 1 259 ? -7.156 15.640 31.685 1.00 56.06 251 SER A CA 1
ATOM 1967 C C . SER A 1 259 ? -6.600 17.039 31.961 1.00 54.00 251 SER A C 1
ATOM 1968 O O . SER A 1 259 ? -6.021 17.701 31.092 1.00 50.10 251 SER A O 1
ATOM 1971 N N . ASP A 1 260 ? -6.769 17.502 33.199 1.00 56.12 252 ASP A N 1
ATOM 1972 C CA . ASP A 1 260 ? -6.154 18.734 33.666 1.00 52.13 252 ASP A CA 1
ATOM 1973 C C . ASP A 1 260 ? -4.922 18.469 34.529 1.00 55.64 252 ASP A C 1
ATOM 1974 O O . ASP A 1 260 ? -4.502 19.349 35.287 1.00 59.12 252 ASP A O 1
ATOM 1979 N N . LYS A 1 261 ? -4.348 17.273 34.438 1.00 49.06 253 LYS A N 1
ATOM 1980 C CA . LYS A 1 261 ? -3.131 16.916 35.153 1.00 50.05 253 LYS A CA 1
ATOM 1981 C C . LYS A 1 261 ? -2.022 16.653 34.139 1.00 54.29 253 LYS A C 1
ATOM 1982 O O . LYS A 1 261 ? -2.236 16.699 32.928 1.00 47.48 253 LYS A O 1
ATOM 1984 N N . GLU A 1 262 ? -0.812 16.405 34.630 1.00 53.74 254 GLU A N 1
ATOM 1985 C CA . GLU A 1 262 ? 0.273 16.085 33.714 1.00 51.98 254 GLU A CA 1
ATOM 1986 C C . GLU A 1 262 ? -0.113 14.878 32.869 1.00 50.63 254 GLU A C 1
ATOM 1987 O O . GLU A 1 262 ? -0.711 13.929 33.366 1.00 52.17 254 GLU A O 1
ATOM 1993 N N . GLU A 1 263 ? 0.167 14.928 31.572 1.00 46.73 255 GLU A N 1
ATOM 1994 C CA . GLU A 1 263 ? -0.312 13.818 30.761 1.00 53.59 255 GLU A CA 1
ATOM 1995 C C . GLU A 1 263 ? 0.463 13.731 29.456 1.00 50.00 255 GLU A C 1
ATOM 1996 O O . GLU A 1 263 ? 0.812 14.753 28.855 1.00 47.10 255 GLU A O 1
ATOM 2002 N N . ILE A 1 264 ? 0.706 12.499 29.021 1.00 47.44 256 ILE A N 1
ATOM 2003 C CA . ILE A 1 264 ? 1.171 12.214 27.673 1.00 48.22 256 ILE A CA 1
ATOM 2004 C C . ILE A 1 264 ? -0.057 11.844 26.866 1.00 52.38 256 ILE A C 1
ATOM 2005 O O . ILE A 1 264 ? -0.658 10.791 27.097 1.00 52.48 256 ILE A O 1
ATOM 2010 N N . LEU A 1 265 ? -0.456 12.705 25.938 1.00 48.77 257 LEU A N 1
ATOM 2011 C CA . LEU A 1 265 ? -1.625 12.447 25.112 1.00 48.63 257 LEU A CA 1
ATOM 2012 C C . LEU A 1 265 ? -1.167 11.923 23.757 1.00 47.58 257 LEU A C 1
ATOM 2013 O O . LEU A 1 265 ? -0.272 12.503 23.136 1.00 44.84 257 LEU A O 1
ATOM 2018 N N . TYR A 1 266 ? -1.816 10.862 23.281 1.00 46.01 258 TYR A N 1
ATOM 2019 C CA . TYR A 1 266 ? -1.439 10.197 22.040 1.00 53.51 258 TYR A CA 1
ATOM 2020 C C . TYR A 1 266 ? -2.638 10.104 21.109 1.00 54.29 258 TYR A C 1
ATOM 2021 O O . TYR A 1 266 ? -3.750 9.805 21.548 1.00 55.62 258 TYR A O 1
ATOM 2030 N N . ALA A 1 267 ? -2.404 10.338 19.820 1.00 47.25 259 ALA A N 1
ATOM 2031 C CA . ALA A 1 267 ? -3.463 10.242 18.824 1.00 51.36 259 ALA A CA 1
ATOM 2032 C C . ALA A 1 267 ? -2.881 9.843 17.478 1.00 47.36 259 ALA A C 1
ATOM 2033 O O . ALA A 1 267 ? -1.841 10.367 17.064 1.00 48.61 259 ALA A O 1
ATOM 2035 N N . GLU A 1 268 ? -3.584 8.949 16.791 1.00 40.55 260 GLU A N 1
ATOM 2036 C CA . GLU A 1 268 ? -3.246 8.511 15.444 1.00 48.20 260 GLU A CA 1
ATOM 2037 C C . GLU A 1 268 ? -4.148 9.253 14.473 1.00 51.91 260 GLU A C 1
ATOM 2038 O O . GLU A 1 268 ? -5.370 9.202 14.602 1.00 54.55 260 GLU A O 1
ATOM 2044 N N . ILE A 1 269 ? -3.542 10.013 13.566 1.00 52.99 261 ILE A N 1
ATOM 2045 C CA . ILE A 1 269 ? -4.259 10.926 12.685 1.00 46.31 261 ILE A CA 1
ATOM 2046 C C . ILE A 1 269 ? -4.024 10.514 11.238 1.00 50.38 261 ILE A C 1
ATOM 2047 O O . ILE A 1 269 ? -2.873 10.473 10.774 1.00 55.60 261 ILE A O 1
ATOM 2052 N N . ASP A 1 270 ? -5.108 10.214 10.527 1.00 44.22 262 ASP A N 1
ATOM 2053 C CA . ASP A 1 270 ? -5.053 9.850 9.110 1.00 49.63 262 ASP A CA 1
ATOM 2054 C C . ASP A 1 270 ? -5.262 11.094 8.247 1.00 46.47 262 ASP A C 1
ATOM 2055 O O . ASP A 1 270 ? -6.392 11.569 8.090 1.00 47.13 262 ASP A O 1
ATOM 2060 N N . LEU A 1 271 ? -4.175 11.598 7.661 1.00 44.45 263 LEU A N 1
ATOM 2061 C CA . LEU A 1 271 ? -4.244 12.779 6.800 1.00 45.72 263 LEU A CA 1
ATOM 2062 C C . LEU A 1 271 ? -5.012 12.513 5.514 1.00 46.67 263 LEU A C 1
ATOM 2063 O O . LEU A 1 271 ? -5.620 13.434 4.955 1.00 51.14 263 LEU A O 1
ATOM 2068 N N . GLU A 1 272 ? -4.996 11.278 5.023 1.00 47.03 264 GLU A N 1
ATOM 2069 C CA . GLU A 1 272 ? -5.723 10.963 3.796 1.00 53.92 264 GLU A CA 1
ATOM 2070 C C . GLU A 1 272 ? -7.234 11.154 3.932 1.00 49.66 264 GLU A C 1
ATOM 2071 O O . GLU A 1 272 ? -7.923 11.214 2.910 1.00 55.71 264 GLU A O 1
ATOM 2073 N N . ARG A 1 273 ? -7.770 11.259 5.155 1.00 44.97 265 ARG A N 1
ATOM 2074 C CA . ARG A 1 273 ? -9.206 11.499 5.321 1.00 49.11 265 ARG A CA 1
ATOM 2075 C C . ARG A 1 273 ? -9.636 12.848 4.781 1.00 52.26 265 ARG A C 1
ATOM 2076 O O . ARG A 1 273 ? -10.826 13.050 4.514 1.00 51.94 265 ARG A O 1
ATOM 2084 N N . THR A 1 274 ? -8.704 13.784 4.650 1.00 45.98 266 THR A N 1
ATOM 2085 C CA . THR A 1 274 ? -9.058 15.118 4.175 1.00 43.08 266 THR A CA 1
ATOM 2086 C C . THR A 1 274 ? -9.684 15.066 2.782 1.00 42.67 266 THR A C 1
ATOM 2087 O O . THR A 1 274 ? -10.579 15.858 2.476 1.00 44.02 266 THR A O 1
ATOM 2091 N N . GLU A 1 275 ? -9.231 14.143 1.925 1.00 45.30 267 GLU A N 1
ATOM 2092 C CA . GLU A 1 275 ? -9.797 14.036 0.580 1.00 44.00 267 GLU A CA 1
ATOM 2093 C C . GLU A 1 275 ? -11.282 13.696 0.627 1.00 50.20 267 GLU A C 1
ATOM 2094 O O . GLU A 1 275 ? -12.110 14.389 0.017 1.00 46.45 267 GLU A O 1
ATOM 2100 N N . GLU A 1 276 ? -11.643 12.650 1.376 1.00 46.71 268 GLU A N 1
ATOM 2101 C CA . GLU A 1 276 ? -13.047 12.251 1.445 1.00 48.48 268 GLU A CA 1
ATOM 2102 C C . GLU A 1 276 ? -13.888 13.308 2.148 1.00 44.65 268 GLU A C 1
ATOM 2103 O O . GLU A 1 276 ? -15.014 13.587 1.732 1.00 45.84 268 GLU A O 1
ATOM 2109 N N . VAL A 1 277 ? -13.350 13.942 3.187 1.00 49.96 269 VAL A N 1
ATOM 2110 C CA . VAL A 1 277 ? -14.118 14.959 3.901 1.00 45.45 269 VAL A CA 1
ATOM 2111 C C . VAL A 1 277 ? -14.427 16.145 2.989 1.00 45.28 269 VAL A C 1
ATOM 2112 O O . VAL A 1 277 ? -15.560 16.634 2.953 1.00 41.59 269 VAL A O 1
ATOM 2116 N N . ARG A 1 278 ? -13.431 16.625 2.233 1.00 44.57 270 ARG A N 1
ATOM 2117 C CA . ARG A 1 278 ? -13.665 17.763 1.348 1.00 42.95 270 ARG A CA 1
ATOM 2118 C C . ARG A 1 278 ? -14.535 17.414 0.145 1.00 42.71 270 ARG A C 1
ATOM 2119 O O . ARG A 1 278 ? -15.193 18.302 -0.409 1.00 42.79 270 ARG A O 1
ATOM 2127 N N . ARG A 1 279 ? -14.521 16.160 -0.315 1.00 42.24 271 ARG A N 1
ATOM 2128 C CA . ARG A 1 279 ? -15.500 15.765 -1.321 1.00 46.46 271 ARG A CA 1
ATOM 2129 C C . ARG A 1 279 ? -16.907 15.864 -0.743 1.00 47.33 271 ARG A C 1
ATOM 2130 O O . ARG A 1 279 ? -17.845 16.267 -1.437 1.00 48.26 271 ARG A O 1
ATOM 2138 N N . MET A 1 280 ? -17.063 15.503 0.536 1.00 51.49 272 MET A N 1
ATOM 2139 C CA . MET A 1 280 ? -18.368 15.565 1.190 1.00 56.07 272 MET A CA 1
ATOM 2140 C C . MET A 1 280 ? -18.775 16.997 1.495 1.00 49.82 272 MET A C 1
ATOM 2141 O O . MET A 1 280 ? -19.949 17.358 1.351 1.00 50.12 272 MET A O 1
ATOM 2146 N N . TRP A 1 281 ? -17.828 17.814 1.959 1.00 40.77 273 TRP A N 1
ATOM 2147 C CA . TRP A 1 281 ? -18.076 19.186 2.389 1.00 43.44 273 TRP A CA 1
ATOM 2148 C C . TRP A 1 281 ? -17.125 20.088 1.610 1.00 45.56 273 TRP A C 1
ATOM 2149 O O . TRP A 1 281 ? -16.045 20.455 2.106 1.00 46.89 273 TRP A O 1
ATOM 2160 N N . PRO A 1 282 ? -17.486 20.456 0.380 1.00 41.13 274 PRO A N 1
ATOM 2161 C CA . PRO A 1 282 ? -16.557 21.200 -0.494 1.00 42.08 274 PRO A CA 1
ATOM 2162 C C . PRO A 1 282 ? -16.578 22.707 -0.233 1.00 41.36 274 PRO A C 1
ATOM 2163 O O . PRO A 1 282 ? -16.797 23.521 -1.130 1.00 40.83 274 PRO A O 1
ATOM 2167 N N . PHE A 1 283 ? -16.290 23.086 1.013 1.00 34.58 275 PHE A N 1
ATOM 2168 C CA . PHE A 1 283 ? -16.306 24.498 1.389 1.00 38.50 275 PHE A CA 1
ATOM 2169 C C . PHE A 1 283 ? -15.324 25.312 0.558 1.00 42.36 275 PHE A C 1
ATOM 2170 O O . PHE A 1 283 ? -15.586 26.479 0.236 1.00 38.06 275 PHE A O 1
ATOM 2178 N N . LEU A 1 284 ? -14.155 24.750 0.261 1.00 38.52 276 LEU A N 1
ATOM 2179 C CA . LEU A 1 284 ? -13.163 25.545 -0.449 1.00 34.03 276 LEU A CA 1
ATOM 2180 C C . LEU A 1 284 ? -13.630 25.881 -1.864 1.00 31.54 276 LEU A C 1
ATOM 2181 O O . LEU A 1 284 ? -13.324 26.960 -2.383 1.00 39.76 276 LEU A O 1
ATOM 2186 N N . ARG A 1 285 ? -14.351 24.957 -2.509 1.00 35.44 277 ARG A N 1
ATOM 2187 C CA . ARG A 1 285 ? -14.894 25.201 -3.841 1.00 36.22 277 ARG A CA 1
ATOM 2188 C C . ARG A 1 285 ? -15.872 26.367 -3.840 1.00 41.01 277 ARG A C 1
ATOM 2189 O O . ARG A 1 285 ? -15.959 27.112 -4.826 1.00 34.72 277 ARG A O 1
ATOM 2197 N N . ASP A 1 286 ? -16.624 26.534 -2.760 1.00 38.98 278 ASP A N 1
ATOM 2198 C CA . ASP A 1 286 ? -17.752 27.454 -2.755 1.00 38.34 278 ASP A CA 1
ATOM 2199 C C . ASP A 1 286 ? -17.457 28.781 -2.069 1.00 39.60 278 ASP A C 1
ATOM 2200 O O . ASP A 1 286 ? -18.311 29.668 -2.103 1.00 36.93 278 ASP A O 1
ATOM 2205 N N . ARG A 1 287 ? -16.275 28.957 -1.482 1.00 36.31 279 ARG A N 1
ATOM 2206 C CA . ARG A 1 287 ? -15.962 30.223 -0.823 1.00 36.74 279 ARG A CA 1
ATOM 2207 C C . ARG A 1 287 ? -16.194 31.381 -1.783 1.00 34.46 279 ARG A C 1
ATOM 2208 O O . ARG A 1 287 ? -15.799 31.314 -2.943 1.00 32.74 279 ARG A O 1
ATOM 2216 N N . ARG A 1 288 ? -16.886 32.422 -1.315 1.00 29.86 280 ARG A N 1
ATOM 2217 C CA . ARG A 1 288 ? -17.180 33.586 -2.164 1.00 30.73 280 ARG A CA 1
ATOM 2218 C C . ARG A 1 288 ? -16.053 34.618 -2.050 1.00 29.41 280 ARG A C 1
ATOM 2219 O O . ARG A 1 288 ? -16.232 35.744 -1.585 1.00 34.19 280 ARG A O 1
ATOM 2227 N N . ILE A 1 289 ? -14.875 34.229 -2.541 1.00 32.06 281 ILE A N 1
ATOM 2228 C CA . ILE A 1 289 ? -13.708 35.094 -2.412 1.00 36.30 281 ILE A CA 1
ATOM 2229 C C . ILE A 1 289 ? -13.909 36.425 -3.125 1.00 38.94 281 ILE A C 1
ATOM 2230 O O . ILE A 1 289 ? -13.224 37.403 -2.805 1.00 36.54 281 ILE A O 1
ATOM 2235 N N . ASP A 1 290 ? -14.830 36.495 -4.090 1.00 35.37 282 ASP A N 1
ATOM 2236 C CA . ASP A 1 290 ? -15.117 37.775 -4.733 1.00 35.15 282 ASP A CA 1
ATOM 2237 C C . ASP A 1 290 ? -15.809 38.764 -3.789 1.00 34.82 282 ASP A C 1
ATOM 2238 O O . ASP A 1 290 ? -15.874 39.952 -4.110 1.00 38.03 282 ASP A O 1
ATOM 2243 N N . PHE A 1 291 ? -16.296 38.320 -2.629 1.00 35.29 283 PHE A N 1
ATOM 2244 C CA . PHE A 1 291 ? -16.917 39.210 -1.644 1.00 32.22 283 PHE A CA 1
ATOM 2245 C C . PHE A 1 291 ? -16.262 39.088 -0.269 1.00 32.88 283 PHE A C 1
ATOM 2246 O O . PHE A 1 291 ? -16.903 39.354 0.748 1.00 30.88 283 PHE A O 1
ATOM 2254 N N . TYR A 1 292 ? -14.983 38.709 -0.206 1.00 35.49 284 TYR A N 1
ATOM 2255 C CA . TYR A 1 292 ? -14.286 38.599 1.073 1.00 31.98 284 TYR A CA 1
ATOM 2256 C C . TYR A 1 292 ? -13.401 39.795 1.371 1.00 31.42 284 TYR A C 1
ATOM 2257 O O . TYR A 1 292 ? -12.773 39.830 2.428 1.00 33.95 284 TYR A O 1
ATOM 2266 N N . ASN A 1 293 ? -13.366 40.782 0.478 1.00 27.62 285 ASN A N 1
ATOM 2267 C CA . ASN A 1 293 ? -12.461 41.923 0.616 1.00 36.36 285 ASN A CA 1
ATOM 2268 C C . ASN A 1 293 ? -12.638 42.641 1.950 1.00 38.85 285 ASN A C 1
ATOM 2269 O O . ASN A 1 293 ? -11.675 43.189 2.486 1.00 30.86 285 ASN A O 1
ATOM 2274 N N . ASP A 1 294 ? -13.858 42.689 2.490 1.00 33.67 286 ASP A N 1
ATOM 2275 C CA . ASP A 1 294 ? -14.044 43.422 3.736 1.00 29.59 286 ASP A CA 1
ATOM 2276 C C . ASP A 1 294 ? -13.336 42.784 4.929 1.00 32.56 286 ASP A C 1
ATOM 2277 O O . ASP A 1 294 ? -13.188 43.440 5.961 1.00 35.29 286 ASP A O 1
ATOM 2282 N N . LEU A 1 295 ? -12.851 41.554 4.806 1.00 31.61 287 LEU A N 1
ATOM 2283 C CA . LEU A 1 295 ? -12.072 40.956 5.883 1.00 33.05 287 LEU A CA 1
ATOM 2284 C C . LEU A 1 295 ? -10.796 41.731 6.153 1.00 36.60 287 LEU A C 1
ATOM 2285 O O . LEU A 1 295 ? -10.198 41.580 7.229 1.00 33.05 287 LEU A O 1
ATOM 2290 N N . LEU A 1 296 ? -10.363 42.553 5.202 1.00 30.71 288 LEU A N 1
ATOM 2291 C CA . LEU A 1 296 ? -9.129 43.298 5.372 1.00 33.20 288 LEU A CA 1
ATOM 2292 C C . LEU A 1 296 ? -9.303 44.558 6.203 1.00 31.65 288 LEU A C 1
ATOM 2293 O O . LEU A 1 296 ? -8.315 45.254 6.437 1.00 32.48 288 LEU A O 1
ATOM 2298 N N . LYS A 1 297 ? -10.512 44.854 6.674 1.00 36.19 289 LYS A N 1
ATOM 2299 C CA . LYS A 1 297 ? -10.787 46.075 7.416 1.00 32.88 289 LYS A CA 1
ATOM 2300 C C . LYS A 1 297 ? -10.812 45.786 8.909 1.00 30.08 289 LYS A C 1
ATOM 2301 O O . LYS A 1 297 ? -11.232 44.708 9.342 1.00 30.26 289 LYS A O 1
ATOM 2307 N N . ARG A 1 298 ? -10.417 46.792 9.691 1.00 31.59 290 ARG A N 1
ATOM 2308 C CA . ARG A 1 298 ? -10.499 46.684 11.147 1.00 30.38 290 ARG A CA 1
ATOM 2309 C C . ARG A 1 298 ? -11.955 46.640 11.594 1.00 33.94 290 ARG A C 1
ATOM 2310 O O . ARG A 1 298 ? -12.321 45.880 12.502 1.00 32.08 290 ARG A O 1
ATOM 2318 N N . TYR A 1 299 ? -12.798 47.432 10.943 1.00 33.30 291 TYR A N 1
ATOM 2319 C CA . TYR A 1 299 ? -14.205 47.574 11.269 1.00 34.90 291 TYR A CA 1
ATOM 2320 C C . TYR A 1 299 ? -14.820 48.420 10.169 1.00 38.36 291 TYR A C 1
ATOM 2321 O O . TYR A 1 299 ? -14.114 49.163 9.491 1.00 35.48 291 TYR A O 1
ATOM 2330 N N . ILE A 1 300 ? -16.134 48.290 9.986 1.00 34.33 292 ILE A N 1
ATOM 2331 C CA . ILE A 1 300 ? -16.819 48.957 8.888 1.00 35.59 292 ILE A CA 1
ATOM 2332 C C . ILE A 1 300 ? -18.119 49.571 9.386 1.00 40.91 292 ILE A C 1
ATOM 2333 O O . ILE A 1 300 ? -19.160 48.943 9.263 1.00 43.69 292 ILE A O 1
ATOM 2339 N N . HIS B 1 8 ? -31.072 46.394 25.627 1.00 77.01 0 HIS B N 1
ATOM 2340 C CA . HIS B 1 8 ? -31.359 45.829 24.310 1.00 69.43 0 HIS B CA 1
ATOM 2341 C C . HIS B 1 8 ? -31.519 44.305 24.387 1.00 64.05 0 HIS B C 1
ATOM 2342 O O . HIS B 1 8 ? -30.535 43.570 24.529 1.00 63.48 0 HIS B O 1
ATOM 2344 N N . MET B 1 9 ? -32.769 43.846 24.307 1.00 52.83 1 MET B N 1
ATOM 2345 C CA . MET B 1 9 ? -33.117 42.436 24.393 1.00 55.59 1 MET B CA 1
ATOM 2346 C C . MET B 1 9 ? -33.778 41.982 23.100 1.00 57.32 1 MET B C 1
ATOM 2347 O O . MET B 1 9 ? -34.554 42.720 22.489 1.00 56.56 1 MET B O 1
ATOM 2352 N N . ILE B 1 10 ? -33.457 40.770 22.677 1.00 55.73 2 ILE B N 1
ATOM 2353 C CA . ILE B 1 10 ? -34.171 40.097 21.602 1.00 49.88 2 ILE B CA 1
ATOM 2354 C C . ILE B 1 10 ? -34.857 38.886 22.204 1.00 48.29 2 ILE B C 1
ATOM 2355 O O . ILE B 1 10 ? -34.197 38.017 22.788 1.00 45.99 2 ILE B O 1
ATOM 2360 N N . TYR B 1 11 ? -36.183 38.849 22.103 1.00 43.45 3 TYR B N 1
ATOM 2361 C CA . TYR B 1 11 ? -36.977 37.716 22.546 1.00 46.81 3 TYR B CA 1
ATOM 2362 C C . TYR B 1 11 ? -37.328 36.945 21.280 1.00 51.77 3 TYR B C 1
ATOM 2363 O O . TYR B 1 11 ? -38.229 37.327 20.530 1.00 50.73 3 TYR B O 1
ATOM 2372 N N . ALA B 1 12 ? -36.583 35.887 21.019 1.00 47.98 4 ALA B N 1
ATOM 2373 C CA . ALA B 1 12 ? -36.593 35.241 19.720 1.00 42.46 4 ALA B CA 1
ATOM 2374 C C . ALA B 1 12 ? -37.510 34.027 19.737 1.00 48.47 4 ALA B C 1
ATOM 2375 O O . ALA B 1 12 ? -37.525 33.257 20.703 1.00 54.50 4 ALA B O 1
ATOM 2377 N N . GLY B 1 13 ? -38.302 33.894 18.684 1.00 49.48 5 GLY B N 1
ATOM 2378 C CA . GLY B 1 13 ? -39.111 32.705 18.466 1.00 49.59 5 GLY B CA 1
ATOM 2379 C C . GLY B 1 13 ? -38.717 32.060 17.152 1.00 53.08 5 GLY B C 1
ATOM 2380 O O . GLY B 1 13 ? -38.548 32.748 16.142 1.00 52.95 5 GLY B O 1
ATOM 2381 N N . VAL B 1 14 ? -38.561 30.738 17.174 1.00 48.61 6 VAL B N 1
ATOM 2382 C CA . VAL B 1 14 ? -38.194 29.967 15.993 1.00 47.51 6 VAL B CA 1
ATOM 2383 C C . VAL B 1 14 ? -39.341 29.019 15.675 1.00 49.50 6 VAL B C 1
ATOM 2384 O O . VAL B 1 14 ? -39.787 28.267 16.545 1.00 53.70 6 VAL B O 1
ATOM 2388 N N . LEU B 1 15 ? -39.828 29.062 14.446 1.00 48.41 7 LEU B N 1
ATOM 2389 C CA . LEU B 1 15 ? -40.938 28.206 14.033 1.00 48.49 7 LEU B CA 1
ATOM 2390 C C . LEU B 1 15 ? -40.335 27.091 13.182 1.00 49.70 7 LEU B C 1
ATOM 2391 O O . LEU B 1 15 ? -39.948 27.307 12.029 1.00 47.35 7 LEU B O 1
ATOM 2396 N N . GLN B 1 16 ? -40.202 25.918 13.788 1.00 45.13 8 GLN B N 1
ATOM 2397 C CA . GLN B 1 16 ? -39.620 24.732 13.173 1.00 48.88 8 GLN B CA 1
ATOM 2398 C C . GLN B 1 16 ? -40.733 23.741 12.858 1.00 50.99 8 GLN B C 1
ATOM 2399 O O . GLN B 1 16 ? -41.388 23.239 13.772 1.00 51.68 8 GLN B O 1
ATOM 2405 N N . HIS B 1 17 ? -40.950 23.452 11.580 1.00 48.27 9 HIS B N 1
ATOM 2406 C CA . HIS B 1 17 ? -42.063 22.580 11.225 1.00 49.04 9 HIS B CA 1
ATOM 2407 C C . HIS B 1 17 ? -41.768 21.899 9.896 1.00 54.54 9 HIS B C 1
ATOM 2408 O O . HIS B 1 17 ? -40.736 22.143 9.256 1.00 50.20 9 HIS B O 1
ATOM 2415 N N . ALA B 1 18 ? -42.685 21.032 9.488 1.00 50.65 10 ALA B N 1
ATOM 2416 C CA . ALA B 1 18 ? -42.553 20.336 8.223 1.00 50.69 10 ALA B CA 1
ATOM 2417 C C . ALA B 1 18 ? -43.261 21.102 7.109 1.00 55.85 10 ALA B C 1
ATOM 2418 O O . ALA B 1 18 ? -44.129 21.951 7.351 1.00 50.64 10 ALA B O 1
ATOM 2420 N N . TYR B 1 19 ? -42.887 20.771 5.875 1.00 49.52 11 TYR B N 1
ATOM 2421 C CA . TYR B 1 19 ? -43.661 21.184 4.709 1.00 54.37 11 TYR B CA 1
ATOM 2422 C C . TYR B 1 19 ? -45.004 20.453 4.705 1.00 56.32 11 TYR B C 1
ATOM 2423 O O . TYR B 1 19 ? -45.070 19.260 4.998 1.00 54.32 11 TYR B O 1
ATOM 2432 N N . CYS B 1 20 ? -46.091 21.166 4.399 1.00 56.73 12 CYS B N 1
ATOM 2433 C CA . CYS B 1 20 ? -47.420 20.587 4.609 1.00 62.44 12 CYS B CA 1
ATOM 2434 C C . CYS B 1 20 ? -48.069 20.075 3.329 1.00 57.82 12 CYS B C 1
ATOM 2435 O O . CYS B 1 20 ? -49.262 19.787 3.339 1.00 59.73 12 CYS B O 1
ATOM 2438 N N . GLY B 1 21 ? -47.310 19.910 2.243 1.00 56.17 13 GLY B N 1
ATOM 2439 C CA . GLY B 1 21 ? -47.818 19.309 1.028 1.00 57.71 13 GLY B CA 1
ATOM 2440 C C . GLY B 1 21 ? -48.224 20.280 -0.062 1.00 62.63 13 GLY B C 1
ATOM 2441 O O . GLY B 1 21 ? -48.341 19.869 -1.223 1.00 60.90 13 GLY B O 1
ATOM 2442 N N . SER B 1 22 ? -48.474 21.538 0.281 1.00 59.94 14 SER B N 1
ATOM 2443 C CA . SER B 1 22 ? -48.737 22.581 -0.697 1.00 54.95 14 SER B CA 1
ATOM 2444 C C . SER B 1 22 ? -48.223 23.882 -0.104 1.00 55.71 14 SER B C 1
ATOM 2445 O O . SER B 1 22 ? -47.995 23.982 1.105 1.00 54.27 14 SER B O 1
ATOM 2448 N N . ARG B 1 23 ? -47.994 24.868 -0.972 1.00 49.20 15 ARG B N 1
ATOM 2449 C CA . ARG B 1 23 ? -47.614 26.192 -0.489 1.00 53.28 15 ARG B CA 1
ATOM 2450 C C . ARG B 1 23 ? -48.692 26.776 0.420 1.00 54.66 15 ARG B C 1
ATOM 2451 O O . ARG B 1 23 ? -48.397 27.285 1.507 1.00 53.21 15 ARG B O 1
ATOM 2459 N N . LYS B 1 24 ? -49.952 26.709 -0.010 1.00 60.54 16 LYS B N 1
ATOM 2460 C CA . LYS B 1 24 ? -51.025 27.339 0.752 1.00 60.64 16 LYS B CA 1
ATOM 2461 C C . LYS B 1 24 ? -51.126 26.737 2.150 1.00 62.05 16 LYS B C 1
ATOM 2462 O O . LYS B 1 24 ? -51.116 27.465 3.151 1.00 59.03 16 LYS B O 1
ATOM 2464 N N . LYS B 1 25 ? -51.171 25.402 2.240 1.00 58.38 17 LYS B N 1
ATOM 2465 C CA . LYS B 1 25 ? -51.265 24.759 3.547 1.00 59.06 17 LYS B CA 1
ATOM 2466 C C . LYS B 1 25 ? -50.042 25.072 4.403 1.00 56.63 17 LYS B C 1
ATOM 2467 O O . LYS B 1 25 ? -50.160 25.270 5.615 1.00 56.35 17 LYS B O 1
ATOM 2473 N N . THR B 1 26 ? -48.852 25.118 3.796 1.00 52.22 18 THR B N 1
ATOM 2474 C CA . THR B 1 26 ? -47.649 25.322 4.598 1.00 47.25 18 THR B CA 1
ATOM 2475 C C . THR B 1 26 ? -47.627 26.725 5.195 1.00 47.29 18 THR B C 1
ATOM 2476 O O . THR B 1 26 ? -47.381 26.897 6.394 1.00 50.45 18 THR B O 1
ATOM 2480 N N . ILE B 1 27 ? -47.899 27.745 4.380 1.00 45.28 19 ILE B N 1
ATOM 2481 C CA . ILE B 1 27 ? -47.841 29.105 4.909 1.00 52.06 19 ILE B CA 1
ATOM 2482 C C . ILE B 1 27 ? -48.952 29.344 5.928 1.00 56.30 19 ILE B C 1
ATOM 2483 O O . ILE B 1 27 ? -48.753 30.072 6.907 1.00 54.55 19 ILE B O 1
ATOM 2488 N N . GLU B 1 28 ? -50.127 28.734 5.730 1.00 52.69 20 GLU B N 1
ATOM 2489 C CA . GLU B 1 28 ? -51.189 28.819 6.729 1.00 58.53 20 GLU B CA 1
ATOM 2490 C C . GLU B 1 28 ? -50.779 28.148 8.032 1.00 61.57 20 GLU B C 1
ATOM 2491 O O . GLU B 1 28 ? -51.075 28.654 9.120 1.00 63.38 20 GLU B O 1
ATOM 2497 N N . HIS B 1 29 ? -50.085 27.012 7.940 1.00 59.48 21 HIS B N 1
ATOM 2498 C CA . HIS B 1 29 ? -49.570 26.362 9.138 1.00 61.04 21 HIS B CA 1
ATOM 2499 C C . HIS B 1 29 ? -48.569 27.260 9.865 1.00 55.33 21 HIS B C 1
ATOM 2500 O O . HIS B 1 29 ? -48.634 27.413 11.090 1.00 51.21 21 HIS B O 1
ATOM 2507 N N . THR B 1 30 ? -47.646 27.883 9.122 1.00 47.25 22 THR B N 1
ATOM 2508 C CA . THR B 1 30 ? -46.708 28.810 9.747 1.00 47.43 22 THR B CA 1
ATOM 2509 C C . THR B 1 30 ? -47.438 29.957 10.437 1.00 47.46 22 THR B C 1
ATOM 2510 O O . THR B 1 30 ? -47.053 30.382 11.533 1.00 50.70 22 THR B O 1
ATOM 2514 N N . ALA B 1 31 ? -48.483 30.483 9.800 1.00 46.99 23 ALA B N 1
ATOM 2515 C CA . ALA B 1 31 ? -49.269 31.547 10.410 1.00 55.40 23 ALA B CA 1
ATOM 2516 C C . ALA B 1 31 ? -49.917 31.080 11.713 1.00 56.52 23 ALA B C 1
ATOM 2517 O O . ALA B 1 31 ? -50.017 31.846 12.679 1.00 57.80 23 ALA B O 1
ATOM 2519 N N . ASN B 1 32 ? -50.400 29.840 11.753 1.00 60.70 24 ASN B N 1
ATOM 2520 C CA . ASN B 1 32 ? -50.980 29.339 12.998 1.00 62.29 24 ASN B CA 1
ATOM 2521 C C . ASN B 1 32 ? -49.916 29.224 14.087 1.00 61.43 24 ASN B C 1
ATOM 2522 O O . ASN B 1 32 ? -50.150 29.616 15.237 1.00 60.33 24 ASN B O 1
ATOM 2527 N N . LEU B 1 33 ? -48.737 28.697 13.741 1.00 55.32 25 LEU B N 1
ATOM 2528 C CA . LEU B 1 33 ? -47.663 28.577 14.723 1.00 55.51 25 LEU B CA 1
ATOM 2529 C C . LEU B 1 33 ? -47.164 29.935 15.203 1.00 55.11 25 LEU B C 1
ATOM 2530 O O . LEU B 1 33 ? -46.749 30.065 16.362 1.00 53.21 25 LEU B O 1
ATOM 2535 N N . LEU B 1 34 ? -47.145 30.943 14.329 1.00 51.59 26 LEU B N 1
ATOM 2536 C CA . LEU B 1 34 ? -46.765 32.276 14.783 1.00 56.63 26 LEU B CA 1
ATOM 2537 C C . LEU B 1 34 ? -47.740 32.784 15.839 1.00 59.76 26 LEU B C 1
ATOM 2538 O O . LEU B 1 34 ? -47.328 33.329 16.872 1.00 58.73 26 LEU B O 1
ATOM 2543 N N . GLU B 1 35 ? -49.039 32.585 15.608 1.00 61.36 27 GLU B N 1
ATOM 2544 C CA . GLU B 1 35 ? -50.045 33.007 16.574 1.00 65.02 27 GLU B CA 1
ATOM 2545 C C . GLU B 1 35 ? -49.895 32.250 17.887 1.00 67.75 27 GLU B C 1
ATOM 2546 O O . GLU B 1 35 ? -49.920 32.846 18.966 1.00 70.62 27 GLU B O 1
ATOM 2552 N N . GLN B 1 36 ? -49.738 30.928 17.809 1.00 65.78 28 GLN B N 1
ATOM 2553 C CA . GLN B 1 36 ? -49.492 30.133 19.004 1.00 64.72 28 GLN B CA 1
ATOM 2554 C C . GLN B 1 36 ? -48.233 30.613 19.718 1.00 61.75 28 GLN B C 1
ATOM 2555 O O . GLN B 1 36 ? -48.202 30.699 20.950 1.00 65.40 28 GLN B O 1
ATOM 2561 N N . ALA B 1 37 ? -47.173 30.908 18.956 1.00 57.07 29 ALA B N 1
ATOM 2562 C CA . ALA B 1 37 ? -45.905 31.325 19.556 1.00 58.51 29 ALA B CA 1
ATOM 2563 C C . ALA B 1 37 ? -46.069 32.610 20.360 1.00 63.97 29 ALA B C 1
ATOM 2564 O O . ALA B 1 37 ? -45.466 32.764 21.427 1.00 67.01 29 ALA B O 1
ATOM 2566 N N . LEU B 1 38 ? -46.844 33.565 19.842 1.00 60.47 30 LEU B N 1
ATOM 2567 C CA . LEU B 1 38 ? -47.008 34.839 20.528 1.00 63.90 30 LEU B CA 1
ATOM 2568 C C . LEU B 1 38 ? -47.927 34.756 21.736 1.00 65.63 30 LEU B C 1
ATOM 2569 O O . LEU B 1 38 ? -47.796 35.583 22.642 1.00 71.34 30 LEU B O 1
ATOM 2574 N N . LYS B 1 39 ? -48.848 33.788 21.777 1.00 62.72 31 LYS B N 1
ATOM 2575 C CA . LYS B 1 39 ? -49.621 33.559 22.994 1.00 64.34 31 LYS B CA 1
ATOM 2576 C C . LYS B 1 39 ? -48.768 32.866 24.049 1.00 72.68 31 LYS B C 1
ATOM 2577 O O . LYS B 1 39 ? -48.820 33.213 25.233 1.00 74.57 31 LYS B O 1
ATOM 2579 N N . LYS B 1 40 ? -47.974 31.877 23.632 1.00 66.51 32 LYS B N 1
ATOM 2580 C CA . LYS B 1 40 ? -47.129 31.144 24.566 1.00 71.84 32 LYS B CA 1
ATOM 2581 C C . LYS B 1 40 ? -46.004 32.023 25.095 1.00 71.34 32 LYS B C 1
ATOM 2582 O O . LYS B 1 40 ? -45.614 31.904 26.259 1.00 71.96 32 LYS B O 1
ATOM 2588 N N . HIS B 1 41 ? -45.442 32.883 24.244 1.00 69.78 33 HIS B N 1
ATOM 2589 C CA . HIS B 1 41 ? -44.331 33.768 24.603 1.00 64.92 33 HIS B CA 1
ATOM 2590 C C . HIS B 1 41 ? -44.666 35.200 24.195 1.00 65.21 33 HIS B C 1
ATOM 2591 O O . HIS B 1 41 ? -44.208 35.683 23.150 1.00 59.45 33 HIS B O 1
ATOM 2598 N N . PRO B 1 42 ? -45.449 35.919 25.008 1.00 63.37 34 PRO B N 1
ATOM 2599 C CA . PRO B 1 42 ? -45.923 37.248 24.578 1.00 58.09 34 PRO B CA 1
ATOM 2600 C C . PRO B 1 42 ? -44.835 38.310 24.405 1.00 57.90 34 PRO B C 1
ATOM 2601 O O . PRO B 1 42 ? -45.098 39.311 23.734 1.00 64.24 34 PRO B O 1
ATOM 2605 N N . LYS B 1 43 ? -43.637 38.150 24.967 1.00 58.03 35 LYS B N 1
ATOM 2606 C CA . LYS B 1 43 ? -42.643 39.202 24.782 1.00 62.81 35 LYS B CA 1
ATOM 2607 C C . LYS B 1 43 ? -41.945 39.125 23.433 1.00 63.42 35 LYS B C 1
ATOM 2608 O O . LYS B 1 43 ? -41.218 40.059 23.077 1.00 62.85 35 LYS B O 1
ATOM 2614 N N . THR B 1 44 ? -42.175 38.058 22.674 1.00 64.09 36 THR B N 1
ATOM 2615 C CA . THR B 1 44 ? -41.456 37.804 21.434 1.00 62.87 36 THR B CA 1
ATOM 2616 C C . THR B 1 44 ? -41.463 39.018 20.520 1.00 59.03 36 THR B C 1
ATOM 2617 O O . THR B 1 44 ? -42.525 39.527 20.164 1.00 59.36 36 THR B O 1
ATOM 2621 N N . ASN B 1 45 ? -40.266 39.467 20.126 1.00 52.60 37 ASN B N 1
ATOM 2622 C CA . ASN B 1 45 ? -40.129 40.575 19.192 1.00 56.87 37 ASN B CA 1
ATOM 2623 C C . ASN B 1 45 ? -39.414 40.187 17.904 1.00 53.64 37 ASN B C 1
ATOM 2624 O O . ASN B 1 45 ? -39.327 41.018 16.991 1.00 47.09 37 ASN B O 1
ATOM 2629 N N . LEU B 1 46 ? -38.922 38.952 17.795 1.00 50.94 38 LEU B N 1
ATOM 2630 C CA . LEU B 1 46 ? -38.272 38.473 16.583 1.00 47.47 38 LEU B CA 1
ATOM 2631 C C . LEU B 1 46 ? -38.679 37.026 16.361 1.00 45.08 38 LEU B C 1
ATOM 2632 O O . LEU B 1 46 ? -38.511 36.182 17.248 1.00 47.52 38 LEU B O 1
ATOM 2637 N N . VAL B 1 47 ? -39.199 36.743 15.175 1.00 46.00 39 VAL B N 1
ATOM 2638 C CA . VAL B 1 47 ? -39.577 35.396 14.782 1.00 49.12 39 VAL B CA 1
ATOM 2639 C C . VAL B 1 47 ? -38.772 35.042 13.543 1.00 46.24 39 VAL B C 1
ATOM 2640 O O . VAL B 1 47 ? -38.740 35.817 12.584 1.00 43.24 39 VAL B O 1
ATOM 2644 N N . VAL B 1 48 ? -38.107 33.888 13.573 1.00 43.93 40 VAL B N 1
ATOM 2645 C CA . VAL B 1 48 ? -37.298 33.424 12.453 1.00 40.71 40 VAL B CA 1
ATOM 2646 C C . VAL B 1 48 ? -37.895 32.129 11.911 1.00 44.34 40 VAL B C 1
ATOM 2647 O O . VAL B 1 48 ? -38.172 31.195 12.669 1.00 46.44 40 VAL B O 1
ATOM 2651 N N . LEU B 1 49 ? -38.104 32.083 10.603 1.00 43.61 41 LEU B N 1
ATOM 2652 C CA . LEU B 1 49 ? -38.641 30.896 9.964 1.00 40.35 41 LEU B CA 1
ATOM 2653 C C . LEU B 1 49 ? -37.499 30.006 9.431 1.00 44.24 41 LEU B C 1
ATOM 2654 O O . LEU B 1 49 ? -36.331 30.386 9.434 1.00 48.97 41 LEU B O 1
ATOM 2659 N N . GLN B 1 50 ? -37.847 28.805 8.970 1.00 40.47 42 GLN B N 1
ATOM 2660 C CA . GLN B 1 50 ? -36.861 27.898 8.389 1.00 42.28 42 GLN B CA 1
ATOM 2661 C C . GLN B 1 50 ? -36.566 28.300 6.943 1.00 41.76 42 GLN B C 1
ATOM 2662 O O . GLN B 1 50 ? -37.314 29.053 6.322 1.00 41.42 42 GLN B O 1
ATOM 2668 N N . GLU B 1 51 ? -35.465 27.788 6.395 1.00 42.32 43 GLU B N 1
ATOM 2669 C CA . GLU B 1 51 ? -35.153 28.105 5.001 1.00 35.90 43 GLU B CA 1
ATOM 2670 C C . GLU B 1 51 ? -36.269 27.640 4.061 1.00 41.39 43 GLU B C 1
ATOM 2671 O O . GLU B 1 51 ? -36.871 26.580 4.266 1.00 41.37 43 GLU B O 1
ATOM 2677 N N . LEU B 1 52 ? -36.536 28.453 3.025 1.00 40.49 44 LEU B N 1
ATOM 2678 C CA . LEU B 1 52 ? -37.548 28.170 1.999 1.00 43.49 44 LEU B CA 1
ATOM 2679 C C . LEU B 1 52 ? -38.864 27.730 2.640 1.00 45.48 44 LEU B C 1
ATOM 2680 O O . LEU B 1 52 ? -39.502 26.763 2.220 1.00 42.11 44 LEU B O 1
ATOM 2685 N N . ASN B 1 53 ? -39.291 28.495 3.645 1.00 47.09 45 ASN B N 1
ATOM 2686 C CA . ASN B 1 53 ? -40.351 28.020 4.527 1.00 41.99 45 ASN B CA 1
ATOM 2687 C C . ASN B 1 53 ? -41.691 27.726 3.854 1.00 45.08 45 ASN B C 1
ATOM 2688 O O . ASN B 1 53 ? -42.409 26.854 4.376 1.00 49.09 45 ASN B O 1
ATOM 2693 N N . PRO B 1 54 ? -42.092 28.353 2.738 1.00 42.85 46 PRO B N 1
ATOM 2694 C CA . PRO B 1 54 ? -43.356 27.935 2.114 1.00 41.63 46 PRO B CA 1
ATOM 2695 C C . PRO B 1 54 ? -43.271 26.629 1.330 1.00 48.90 46 PRO B C 1
ATOM 2696 O O . PRO B 1 54 ? -44.321 26.078 0.980 1.00 47.73 46 PRO B O 1
ATOM 2700 N N . TYR B 1 55 ? -42.081 26.112 1.029 1.00 44.40 47 TYR B N 1
ATOM 2701 C CA . TYR B 1 55 ? -41.944 25.124 -0.031 1.00 45.06 47 TYR B CA 1
ATOM 2702 C C . TYR B 1 55 ? -41.335 23.819 0.468 1.00 43.92 47 TYR B C 1
ATOM 2703 O O . TYR B 1 55 ? -40.777 23.739 1.564 1.00 42.52 47 TYR B O 1
ATOM 2712 N N . SER B 1 56 ? -41.467 22.773 -0.339 1.00 47.23 48 SER B N 1
ATOM 2713 C CA . SER B 1 56 ? -40.606 21.635 -0.081 1.00 48.34 48 SER B CA 1
ATOM 2714 C C . SER B 1 56 ? -39.167 22.052 -0.362 1.00 45.56 48 SER B C 1
ATOM 2715 O O . SER B 1 56 ? -38.903 23.077 -1.003 1.00 45.34 48 SER B O 1
ATOM 2718 N N . TYR B 1 57 ? -38.217 21.262 0.132 1.00 40.23 49 TYR B N 1
ATOM 2719 C CA . TYR B 1 57 ? -36.833 21.497 -0.267 1.00 42.32 49 TYR B CA 1
ATOM 2720 C C . TYR B 1 57 ? -36.703 20.950 -1.683 1.00 44.23 49 TYR B C 1
ATOM 2721 O O . TYR B 1 57 ? -36.326 19.801 -1.916 1.00 50.13 49 TYR B O 1
ATOM 2730 N N . PHE B 1 58 ? -37.080 21.780 -2.651 1.00 43.44 50 PHE B N 1
ATOM 2731 C CA . PHE B 1 58 ? -37.180 21.291 -4.021 1.00 48.81 50 PHE B CA 1
ATOM 2732 C C . PHE B 1 58 ? -35.820 21.088 -4.687 1.00 49.70 50 PHE B C 1
ATOM 2733 O O . PHE B 1 58 ? -35.774 20.608 -5.828 1.00 57.63 50 PHE B O 1
ATOM 2741 N N . CYS B 1 59 ? -34.717 21.416 -4.023 1.00 48.23 51 CYS B N 1
ATOM 2742 C CA . CYS B 1 59 ? -33.406 21.161 -4.606 1.00 42.65 51 CYS B CA 1
ATOM 2743 C C . CYS B 1 59 ? -32.983 19.705 -4.494 1.00 44.10 51 CYS B C 1
ATOM 2744 O O . CYS B 1 59 ? -31.847 19.373 -4.871 1.00 45.34 51 CYS B O 1
ATOM 2747 N N . GLN B 1 60 ? -33.858 18.826 -3.990 1.00 52.61 52 GLN B N 1
ATOM 2748 C CA . GLN B 1 60 ? -33.493 17.414 -3.912 1.00 54.01 52 GLN B CA 1
ATOM 2749 C C . GLN B 1 60 ? -33.193 16.844 -5.293 1.00 55.46 52 GLN B C 1
ATOM 2750 O O . GLN B 1 60 ? -32.387 15.916 -5.420 1.00 49.04 52 GLN B O 1
ATOM 2756 N N . SER B 1 61 ? -33.807 17.400 -6.334 1.00 46.85 53 SER B N 1
ATOM 2757 C CA . SER B 1 61 ? -33.546 17.023 -7.715 1.00 51.41 53 SER B CA 1
ATOM 2758 C C . SER B 1 61 ? -33.321 18.288 -8.526 1.00 47.61 53 SER B C 1
ATOM 2759 O O . SER B 1 61 ? -33.621 19.399 -8.085 1.00 47.59 53 SER B O 1
ATOM 2762 N N . GLU B 1 62 ? -32.788 18.109 -9.720 1.00 49.08 54 GLU B N 1
ATOM 2763 C CA . GLU B 1 62 ? -32.496 19.212 -10.625 1.00 51.70 54 GLU B CA 1
ATOM 2764 C C . GLU B 1 62 ? -33.572 19.168 -11.703 1.00 52.67 54 GLU B C 1
ATOM 2765 O O . GLU B 1 62 ? -33.514 18.354 -12.628 1.00 53.35 54 GLU B O 1
ATOM 2771 N N . ASN B 1 63 ? -34.568 20.038 -11.569 1.00 52.95 55 ASN B N 1
ATOM 2772 C CA . ASN B 1 63 ? -35.725 20.002 -12.452 1.00 52.89 55 ASN B CA 1
ATOM 2773 C C . ASN B 1 63 ? -36.241 21.419 -12.668 1.00 53.26 55 ASN B C 1
ATOM 2774 O O . ASN B 1 63 ? -36.729 22.063 -11.729 1.00 58.13 55 ASN B O 1
ATOM 2779 N N . PRO B 1 64 ? -36.164 21.925 -13.904 1.00 51.22 56 PRO B N 1
ATOM 2780 C CA . PRO B 1 64 ? -36.533 23.324 -14.161 1.00 49.20 56 PRO B CA 1
ATOM 2781 C C . PRO B 1 64 ? -37.995 23.644 -13.880 1.00 51.97 56 PRO B C 1
ATOM 2782 O O . PRO B 1 64 ? -38.338 24.831 -13.816 1.00 46.18 56 PRO B O 1
ATOM 2786 N N . LYS B 1 65 ? -38.869 22.646 -13.726 1.00 49.09 57 LYS B N 1
ATOM 2787 C CA . LYS B 1 65 ? -40.259 22.974 -13.430 1.00 60.76 57 LYS B CA 1
ATOM 2788 C C . LYS B 1 65 ? -40.379 23.719 -12.107 1.00 48.37 57 LYS B C 1
ATOM 2789 O O . LYS B 1 65 ? -41.296 24.529 -11.932 1.00 49.82 57 LYS B O 1
ATOM 2795 N N . PHE B 1 66 ? -39.448 23.492 -11.184 1.00 46.17 58 PHE B N 1
ATOM 2796 C CA . PHE B 1 66 ? -39.519 24.137 -9.874 1.00 52.40 58 PHE B CA 1
ATOM 2797 C C . PHE B 1 66 ? -39.288 25.638 -9.921 1.00 52.15 58 PHE B C 1
ATOM 2798 O O . PHE B 1 66 ? -39.583 26.317 -8.934 1.00 45.01 58 PHE B O 1
ATOM 2806 N N . PHE B 1 67 ? -38.776 26.174 -11.029 1.00 41.93 59 PHE B N 1
ATOM 2807 C CA . PHE B 1 67 ? -38.713 27.624 -11.168 1.00 45.57 59 PHE B CA 1
ATOM 2808 C C . PHE B 1 67 ? -40.103 28.251 -11.197 1.00 48.31 59 PHE B C 1
ATOM 2809 O O . PHE B 1 67 ? -40.243 29.454 -10.955 1.00 44.57 59 PHE B O 1
ATOM 2817 N N . ASP B 1 68 ? -41.136 27.464 -11.503 1.00 45.06 60 ASP B N 1
ATOM 2818 C CA . ASP B 1 68 ? -42.498 27.977 -11.399 1.00 47.02 60 ASP B CA 1
ATOM 2819 C C . ASP B 1 68 ? -42.801 28.482 -9.997 1.00 45.95 60 ASP B C 1
ATOM 2820 O O . ASP B 1 68 ? -43.620 29.388 -9.832 1.00 47.96 60 ASP B O 1
ATOM 2825 N N . LEU B 1 69 ? -42.152 27.910 -8.978 1.00 43.71 61 LEU B N 1
ATOM 2826 C CA . LEU B 1 69 ? -42.356 28.361 -7.611 1.00 50.03 61 LEU B CA 1
ATOM 2827 C C . LEU B 1 69 ? -41.842 29.782 -7.400 1.00 50.39 61 LEU B C 1
ATOM 2828 O O . LEU B 1 69 ? -42.240 30.431 -6.428 1.00 48.45 61 LEU B O 1
ATOM 2833 N N . GLY B 1 70 ? -40.950 30.265 -8.270 1.00 46.58 62 GLY B N 1
ATOM 2834 C CA . GLY B 1 70 ? -40.471 31.634 -8.220 1.00 42.58 62 GLY B CA 1
ATOM 2835 C C . GLY B 1 70 ? -41.542 32.682 -8.483 1.00 50.73 62 GLY B C 1
ATOM 2836 O O . GLY B 1 70 ? -41.315 33.867 -8.208 1.00 50.78 62 GLY B O 1
ATOM 2837 N N . GLU B 1 71 ? -42.694 32.283 -9.010 1.00 47.69 63 GLU B N 1
ATOM 2838 C CA . GLU B 1 71 ? -43.734 33.252 -9.329 1.00 48.19 63 GLU B CA 1
ATOM 2839 C C . GLU B 1 71 ? -44.485 33.750 -8.102 1.00 46.25 63 GLU B C 1
ATOM 2840 O O . GLU B 1 71 ? -45.321 34.648 -8.237 1.00 56.56 63 GLU B O 1
ATOM 2846 N N . TYR B 1 72 ? -44.217 33.196 -6.921 1.00 44.29 64 TYR B N 1
ATOM 2847 C CA . TYR B 1 72 ? -44.943 33.536 -5.703 1.00 49.93 64 TYR B CA 1
ATOM 2848 C C . TYR B 1 72 ? -44.258 34.587 -4.845 1.00 46.83 64 TYR B C 1
ATOM 2849 O O . TYR B 1 72 ? -44.760 34.895 -3.760 1.00 49.65 64 TYR B O 1
ATOM 2858 N N . PHE B 1 73 ? -43.113 35.114 -5.275 1.00 42.75 65 PHE B N 1
ATOM 2859 C CA . PHE B 1 73 ? -42.282 35.916 -4.380 1.00 41.41 65 PHE B CA 1
ATOM 2860 C C . PHE B 1 73 ? -43.047 37.110 -3.812 1.00 41.57 65 PHE B C 1
ATOM 2861 O O . PHE B 1 73 ? -43.010 37.363 -2.604 1.00 47.42 65 PHE B O 1
ATOM 2869 N N . GLU B 1 74 ? -43.734 37.863 -4.669 1.00 41.77 66 GLU B N 1
ATOM 2870 C CA . GLU B 1 74 ? -44.484 39.032 -4.207 1.00 48.84 66 GLU B CA 1
ATOM 2871 C C . GLU B 1 74 ? -45.669 38.636 -3.333 1.00 52.84 66 GLU B C 1
ATOM 2872 O O . GLU B 1 74 ? -45.991 39.333 -2.363 1.00 49.84 66 GLU B O 1
ATOM 2878 N N . GLU B 1 75 ? -46.367 37.555 -3.690 1.00 45.77 67 GLU B N 1
ATOM 2879 C CA . GLU B 1 75 ? -47.456 37.081 -2.845 1.00 48.26 67 GLU B CA 1
ATOM 2880 C C . GLU B 1 75 ? -46.949 36.583 -1.493 1.00 45.15 67 GLU B C 1
ATOM 2881 O O . GLU B 1 75 ? -47.590 36.813 -0.458 1.00 47.43 67 GLU B O 1
ATOM 2887 N N . ASP B 1 76 ? -45.811 35.878 -1.481 1.00 41.78 68 ASP B N 1
ATOM 2888 C CA . ASP B 1 76 ? -45.215 35.439 -0.222 1.00 43.95 68 ASP B CA 1
ATOM 2889 C C . ASP B 1 76 ? -44.853 36.627 0.654 1.00 45.19 68 ASP B C 1
ATOM 2890 O O . ASP B 1 76 ? -45.069 36.605 1.871 1.00 45.96 68 ASP B O 1
ATOM 2895 N N . LYS B 1 77 ? -44.237 37.648 0.060 1.00 43.22 69 LYS B N 1
ATOM 2896 C CA . LYS B 1 77 ? -43.881 38.827 0.838 1.00 42.09 69 LYS B CA 1
ATOM 2897 C C . LYS B 1 77 ? -45.123 39.512 1.397 1.00 48.66 69 LYS B C 1
ATOM 2898 O O . LYS B 1 77 ? -45.130 39.933 2.557 1.00 52.33 69 LYS B O 1
ATOM 2904 N N . ALA B 1 78 ? -46.189 39.620 0.593 1.00 48.02 70 ALA B N 1
ATOM 2905 C CA . ALA B 1 78 ? -47.433 40.207 1.090 1.00 47.74 70 ALA B CA 1
ATOM 2906 C C . ALA B 1 78 ? -47.998 39.381 2.238 1.00 54.21 70 ALA B C 1
ATOM 2907 O O . ALA B 1 78 ? -48.484 39.930 3.236 1.00 54.12 70 ALA B O 1
ATOM 2909 N N . PHE B 1 79 ? -47.938 38.055 2.115 1.00 49.77 71 PHE B N 1
ATOM 2910 C CA . PHE B 1 79 ? -48.462 37.194 3.165 1.00 50.64 71 PHE B CA 1
ATOM 2911 C C . PHE B 1 79 ? -47.680 37.384 4.462 1.00 52.12 71 PHE B C 1
ATOM 2912 O O . PHE B 1 79 ? -48.264 37.620 5.525 1.00 53.01 71 PHE B O 1
ATOM 2920 N N . PHE B 1 80 ? -46.346 37.316 4.390 1.00 49.88 72 PHE B N 1
ATOM 2921 C CA . PHE B 1 80 ? -45.559 37.401 5.615 1.00 43.41 72 PHE B CA 1
ATOM 2922 C C . PHE B 1 80 ? -45.418 38.835 6.111 1.00 46.09 72 PHE B C 1
ATOM 2923 O O . PHE B 1 80 ? -45.293 39.053 7.320 1.00 51.37 72 PHE B O 1
ATOM 2931 N N . SER B 1 81 ? -45.485 39.819 5.211 1.00 45.13 73 SER B N 1
ATOM 2932 C CA . SER B 1 81 ? -45.640 41.207 5.640 1.00 52.06 73 SER B CA 1
ATOM 2933 C C . SER B 1 81 ? -46.876 41.389 6.515 1.00 54.98 73 SER B C 1
ATOM 2934 O O . SER B 1 81 ? -46.811 42.038 7.567 1.00 53.06 73 SER B O 1
ATOM 2937 N N . ALA B 1 82 ? -48.024 40.848 6.079 1.00 55.04 74 ALA B N 1
ATOM 2938 C CA . ALA B 1 82 ? -49.252 41.000 6.858 1.00 48.36 74 ALA B CA 1
ATOM 2939 C C . ALA B 1 82 ? -49.127 40.311 8.204 1.00 54.08 74 ALA B C 1
ATOM 2940 O O . ALA B 1 82 ? -49.589 40.839 9.221 1.00 57.45 74 ALA B O 1
ATOM 2942 N N . LEU B 1 83 ? -48.477 39.143 8.237 1.00 49.45 75 LEU B N 1
ATOM 2943 C CA . LEU B 1 83 ? -48.292 38.441 9.503 1.00 55.73 75 LEU B CA 1
ATOM 2944 C C . LEU B 1 83 ? -47.478 39.282 10.472 1.00 54.85 75 LEU B C 1
ATOM 2945 O O . LEU B 1 83 ? -47.841 39.423 11.644 1.00 54.80 75 LEU B O 1
ATOM 2950 N N . ALA B 1 84 ? -46.351 39.832 9.998 1.00 53.83 76 ALA B N 1
ATOM 2951 C CA . ALA B 1 84 ? -45.504 40.638 10.867 1.00 48.38 76 ALA B CA 1
ATOM 2952 C C . ALA B 1 84 ? -46.265 41.830 11.423 1.00 56.44 76 ALA B C 1
ATOM 2953 O O . ALA B 1 84 ? -46.219 42.094 12.627 1.00 55.12 76 ALA B O 1
ATOM 2955 N N . GLN B 1 85 ? -47.020 42.531 10.581 1.00 54.24 77 GLN B N 1
ATOM 2956 C CA . GLN B 1 85 ? -47.750 43.677 11.118 1.00 62.77 77 GLN B CA 1
ATOM 2957 C C . GLN B 1 85 ? -48.835 43.237 12.085 1.00 62.65 77 GLN B C 1
ATOM 2958 O O . GLN B 1 85 ? -49.014 43.855 13.141 1.00 64.52 77 GLN B O 1
ATOM 2964 N N . LYS B 1 86 ? -49.544 42.153 11.756 1.00 61.67 78 LYS B N 1
ATOM 2965 C CA . LYS B 1 86 ? -50.667 41.714 12.582 1.00 61.78 78 LYS B CA 1
ATOM 2966 C C . LYS B 1 86 ? -50.211 41.398 13.997 1.00 64.02 78 LYS B C 1
ATOM 2967 O O . LYS B 1 86 ? -50.877 41.759 14.975 1.00 58.68 78 LYS B O 1
ATOM 2973 N N . PHE B 1 87 ? -49.072 40.730 14.127 1.00 58.02 79 PHE B N 1
ATOM 2974 C CA . PHE B 1 87 ? -48.559 40.346 15.427 1.00 62.60 79 PHE B CA 1
ATOM 2975 C C . PHE B 1 87 ? -47.488 41.298 15.934 1.00 62.20 79 PHE B C 1
ATOM 2976 O O . PHE B 1 87 ? -46.989 41.106 17.048 1.00 64.92 79 PHE B O 1
ATOM 2984 N N . GLN B 1 88 ? -47.164 42.337 15.162 1.00 56.35 80 GLN B N 1
ATOM 2985 C CA . GLN B 1 88 ? -46.207 43.379 15.547 1.00 64.45 80 GLN B CA 1
ATOM 2986 C C . GLN B 1 88 ? -44.881 42.779 16.014 1.00 60.53 80 GLN B C 1
ATOM 2987 O O . GLN B 1 88 ? -44.388 43.048 17.111 1.00 65.13 80 GLN B O 1
ATOM 2993 N N . VAL B 1 89 ? -44.303 41.945 15.156 1.00 59.50 81 VAL B N 1
ATOM 2994 C CA . VAL B 1 89 ? -42.982 41.388 15.413 1.00 51.77 81 VAL B CA 1
ATOM 2995 C C . VAL B 1 89 ? -42.140 41.599 14.174 1.00 49.72 81 VAL B C 1
ATOM 2996 O O . VAL B 1 89 ? -42.658 41.698 13.058 1.00 44.67 81 VAL B O 1
ATOM 3000 N N . VAL B 1 90 ? -40.829 41.674 14.375 1.00 47.04 82 VAL B N 1
ATOM 3001 C CA . VAL B 1 90 ? -39.920 41.525 13.257 1.00 47.61 82 VAL B CA 1
ATOM 3002 C C . VAL B 1 90 ? -39.926 40.063 12.844 1.00 49.08 82 VAL B C 1
ATOM 3003 O O . VAL B 1 90 ? -39.854 39.160 13.688 1.00 48.28 82 VAL B O 1
ATOM 3007 N N . LEU B 1 91 ? -40.070 39.820 11.549 1.00 44.81 83 LEU B N 1
ATOM 3008 C CA . LEU B 1 91 ? -40.274 38.472 11.051 1.00 48.43 83 LEU B CA 1
ATOM 3009 C C . LEU B 1 91 ? -39.300 38.217 9.920 1.00 43.71 83 LEU B C 1
ATOM 3010 O O . LEU B 1 91 ? -39.153 39.054 9.031 1.00 39.19 83 LEU B O 1
ATOM 3015 N N . ILE B 1 92 ? -38.616 37.082 9.963 1.00 43.52 84 ILE B N 1
ATOM 3016 C CA . ILE B 1 92 ? -37.640 36.745 8.939 1.00 42.12 84 ILE B CA 1
ATOM 3017 C C . ILE B 1 92 ? -38.184 35.566 8.150 1.00 43.06 84 ILE B C 1
ATOM 3018 O O . ILE B 1 92 ? -38.271 34.448 8.674 1.00 48.51 84 ILE B O 1
ATOM 3023 N N . ALA B 1 93 ? -38.533 35.800 6.887 1.00 37.83 85 ALA B N 1
ATOM 3024 C CA . ALA B 1 93 ? -38.960 34.720 6.014 1.00 39.26 85 ALA B CA 1
ATOM 3025 C C . ALA B 1 93 ? -37.832 34.378 5.052 1.00 43.81 85 ALA B C 1
ATOM 3026 O O . ALA B 1 93 ? -36.958 35.204 4.776 1.00 41.84 85 ALA B O 1
ATOM 3028 N N . SER B 1 94 ? -37.822 33.127 4.591 1.00 40.95 86 SER B N 1
ATOM 3029 C CA . SER B 1 94 ? -36.809 32.631 3.668 1.00 37.95 86 SER B CA 1
ATOM 3030 C C . SER B 1 94 ? -37.538 32.242 2.383 1.00 38.93 86 SER B C 1
ATOM 3031 O O . SER B 1 94 ? -38.225 31.217 2.352 1.00 38.60 86 SER B O 1
ATOM 3034 N N . LEU B 1 95 ? -37.379 33.052 1.332 1.00 38.54 87 LEU B N 1
ATOM 3035 C CA . LEU B 1 95 ? -38.214 33.000 0.137 1.00 41.35 87 LEU B CA 1
ATOM 3036 C C . LEU B 1 95 ? -37.386 32.687 -1.102 1.00 42.81 87 LEU B C 1
ATOM 3037 O O . LEU B 1 95 ? -36.172 32.487 -1.041 1.00 36.62 87 LEU B O 1
ATOM 3042 N N . PHE B 1 96 ? -38.083 32.636 -2.236 1.00 41.69 88 PHE B N 1
ATOM 3043 C CA . PHE B 1 96 ? -37.539 32.194 -3.516 1.00 33.17 88 PHE B CA 1
ATOM 3044 C C . PHE B 1 96 ? -37.731 33.356 -4.473 1.00 37.60 88 PHE B C 1
ATOM 3045 O O . PHE B 1 96 ? -38.811 33.515 -5.051 1.00 38.32 88 PHE B O 1
ATOM 3053 N N . GLU B 1 97 ? -36.692 34.163 -4.654 1.00 34.69 89 GLU B N 1
ATOM 3054 C CA . GLU B 1 97 ? -36.834 35.423 -5.375 1.00 37.57 89 GLU B CA 1
ATOM 3055 C C . GLU B 1 97 ? -36.635 35.225 -6.873 1.00 37.38 89 GLU B C 1
ATOM 3056 O O . GLU B 1 97 ? -35.618 34.676 -7.303 1.00 38.62 89 GLU B O 1
ATOM 3062 N N . LYS B 1 98 ? -37.578 35.720 -7.669 1.00 38.58 90 LYS B N 1
ATOM 3063 C CA . LYS B 1 98 ? -37.385 35.783 -9.115 1.00 40.70 90 LYS B CA 1
ATOM 3064 C C . LYS B 1 98 ? -36.812 37.158 -9.436 1.00 45.11 90 LYS B C 1
ATOM 3065 O O . LYS B 1 98 ? -37.516 38.161 -9.371 1.00 43.25 90 LYS B O 1
ATOM 3071 N N . ARG B 1 99 ? -35.521 37.197 -9.767 1.00 40.60 91 ARG B N 1
ATOM 3072 C CA . ARG B 1 99 ? -34.860 38.458 -10.078 1.00 39.62 91 ARG B CA 1
ATOM 3073 C C . ARG B 1 99 ? -35.222 38.951 -11.470 1.00 44.59 91 ARG B C 1
ATOM 3074 O O . ARG B 1 99 ? -35.354 40.156 -11.693 1.00 46.64 91 ARG B O 1
ATOM 3082 N N . ALA B 1 100 ? -35.391 38.033 -12.410 1.00 51.72 92 ALA B N 1
ATOM 3083 C CA . ALA B 1 100 ? -35.705 38.350 -13.794 1.00 44.03 92 ALA B CA 1
ATOM 3084 C C . ALA B 1 100 ? -36.111 37.039 -14.439 1.00 42.50 92 ALA B C 1
ATOM 3085 O O . ALA B 1 100 ? -35.990 35.975 -13.826 1.00 45.88 92 ALA B O 1
ATOM 3087 N N . LYS B 1 101 ? -36.558 37.110 -15.690 1.00 46.75 93 LYS B N 1
ATOM 3088 C CA . LYS B 1 101 ? -36.840 35.880 -16.416 1.00 51.11 93 LYS B CA 1
ATOM 3089 C C . LYS B 1 101 ? -35.589 35.007 -16.414 1.00 53.94 93 LYS B C 1
ATOM 3090 O O . LYS B 1 101 ? -34.499 35.464 -16.778 1.00 49.72 93 LYS B O 1
ATOM 3096 N N . GLY B 1 102 ? -35.732 33.776 -15.928 1.00 54.70 94 GLY B N 1
ATOM 3097 C CA . GLY B 1 102 ? -34.623 32.842 -15.861 1.00 45.59 94 GLY B CA 1
ATOM 3098 C C . GLY B 1 102 ? -33.571 33.135 -14.826 1.00 49.75 94 GLY B C 1
ATOM 3099 O O . GLY B 1 102 ? -32.499 32.528 -14.865 1.00 60.41 94 GLY B O 1
ATOM 3100 N N . LEU B 1 103 ? -33.828 34.047 -13.895 1.00 47.06 95 LEU B N 1
ATOM 3101 C CA . LEU B 1 103 ? -32.810 34.476 -12.949 1.00 38.24 95 LEU B CA 1
ATOM 3102 C C . LEU B 1 103 ? -33.431 34.538 -11.561 1.00 42.17 95 LEU B C 1
ATOM 3103 O O . LEU B 1 103 ? -34.372 35.310 -11.339 1.00 43.90 95 LEU B O 1
ATOM 3108 N N . TYR B 1 104 ? -32.921 33.715 -10.643 1.00 39.61 96 TYR B N 1
ATOM 3109 C CA . TYR B 1 104 ? -33.523 33.521 -9.333 1.00 37.63 96 TYR B CA 1
ATOM 3110 C C . TYR B 1 104 ? -32.466 33.543 -8.239 1.00 40.13 96 TYR B C 1
ATOM 3111 O O . TYR B 1 104 ? -31.288 33.265 -8.480 1.00 42.00 96 TYR B O 1
ATOM 3120 N N . HIS B 1 105 ? -32.912 33.866 -7.022 1.00 40.95 97 HIS B N 1
ATOM 3121 C CA . HIS B 1 105 ? -32.073 33.833 -5.825 1.00 34.36 97 HIS B CA 1
ATOM 3122 C C . HIS B 1 105 ? -32.784 33.124 -4.674 1.00 36.71 97 HIS B C 1
ATOM 3123 O O . HIS B 1 105 ? -34.014 33.071 -4.610 1.00 39.60 97 HIS B O 1
ATOM 3130 N N . ASN B 1 106 ? -31.988 32.578 -3.762 1.00 39.54 98 ASN B N 1
ATOM 3131 C CA . ASN B 1 106 ? -32.460 32.132 -2.450 1.00 38.52 98 ASN B CA 1
ATOM 3132 C C . ASN B 1 106 ? -32.378 33.358 -1.540 1.00 42.81 98 ASN B C 1
ATOM 3133 O O . ASN B 1 106 ? -31.286 33.801 -1.172 1.00 38.78 98 ASN B O 1
ATOM 3138 N N . SER B 1 107 ? -33.524 33.963 -1.232 1.00 40.68 99 SER B N 1
ATOM 3139 C CA . SER B 1 107 ? -33.550 35.302 -0.641 1.00 36.56 99 SER B CA 1
ATOM 3140 C C . SER B 1 107 ? -34.348 35.318 0.654 1.00 40.37 99 SER B C 1
ATOM 3141 O O . SER B 1 107 ? -35.560 35.071 0.639 1.00 39.05 99 SER B O 1
ATOM 3144 N N . ALA B 1 108 ? -33.682 35.659 1.759 1.00 36.07 100 ALA B N 1
ATOM 3145 C CA . ALA B 1 108 ? -34.360 35.866 3.034 1.00 36.68 100 ALA B CA 1
ATOM 3146 C C . ALA B 1 108 ? -34.818 37.316 3.141 1.00 42.41 100 ALA B C 1
ATOM 3147 O O . ALA B 1 108 ? -34.084 38.236 2.774 1.00 40.49 100 ALA B O 1
ATOM 3149 N N . VAL B 1 109 ? -36.048 37.511 3.616 1.00 39.41 101 VAL B N 1
ATOM 3150 C CA . VAL B 1 109 ? -36.688 38.822 3.671 1.00 39.65 101 VAL B CA 1
ATOM 3151 C C . VAL B 1 109 ? -37.045 39.111 5.123 1.00 42.32 101 VAL B C 1
ATOM 3152 O O . VAL B 1 109 ? -37.594 38.246 5.817 1.00 38.29 101 VAL B O 1
ATOM 3156 N N . VAL B 1 110 ? -36.718 40.317 5.584 1.00 43.35 102 VAL B N 1
ATOM 3157 C CA . VAL B 1 110 ? -36.951 40.735 6.963 1.00 42.12 102 VAL B CA 1
ATOM 3158 C C . VAL B 1 110 ? -38.084 41.741 6.961 1.00 44.93 102 VAL B C 1
ATOM 3159 O O . VAL B 1 110 ? -37.986 42.794 6.323 1.00 38.73 102 VAL B O 1
ATOM 3163 N N . PHE B 1 111 ? -39.140 41.445 7.705 1.00 43.35 103 PHE B N 1
ATOM 3164 C CA . PHE B 1 111 ? -40.262 42.357 7.827 1.00 46.16 103 PHE B CA 1
ATOM 3165 C C . PHE B 1 111 ? -40.173 43.069 9.167 1.00 46.26 103 PHE B C 1
ATOM 3166 O O . PHE B 1 111 ? -40.020 42.420 10.212 1.00 45.17 103 PHE B O 1
ATOM 3174 N N . GLU B 1 112 ? -40.258 44.399 9.126 1.00 50.84 104 GLU B N 1
ATOM 3175 C CA . GLU B 1 112 ? -40.375 45.207 10.328 1.00 51.13 104 GLU B CA 1
ATOM 3176 C C . GLU B 1 112 ? -41.755 44.970 10.962 1.00 51.12 104 GLU B C 1
ATOM 3177 O O . GLU B 1 112 ? -42.658 44.393 10.349 1.00 57.73 104 GLU B O 1
ATOM 3183 N N . LYS B 1 113 ? -41.916 45.401 12.220 1.00 49.40 105 LYS B N 1
ATOM 3184 C CA . LYS B 1 113 ? -43.168 45.141 12.933 1.00 49.68 105 LYS B CA 1
ATOM 3185 C C . LYS B 1 113 ? -44.377 45.869 12.331 1.00 57.00 105 LYS B C 1
ATOM 3186 O O . LYS B 1 113 ? -45.519 45.544 12.685 1.00 57.60 105 LYS B O 1
ATOM 3192 N N . ASP B 1 114 ? -44.173 46.879 11.486 1.00 53.87 106 ASP B N 1
ATOM 3193 C CA . ASP B 1 114 ? -45.288 47.504 10.775 1.00 59.37 106 ASP B CA 1
ATOM 3194 C C . ASP B 1 114 ? -45.541 46.865 9.411 1.00 58.62 106 ASP B C 1
ATOM 3195 O O . ASP B 1 114 ? -46.286 47.427 8.606 1.00 60.88 106 ASP B O 1
ATOM 3200 N N . GLY B 1 115 ? -44.887 45.748 9.110 1.00 61.04 107 GLY B N 1
ATOM 3201 C CA . GLY B 1 115 ? -45.027 45.091 7.831 1.00 62.21 107 GLY B CA 1
ATOM 3202 C C . GLY B 1 115 ? -44.098 45.588 6.737 1.00 58.98 107 GLY B C 1
ATOM 3203 O O . GLY B 1 115 ? -44.019 44.949 5.680 1.00 55.59 107 GLY B O 1
ATOM 3204 N N . SER B 1 116 ? -43.388 46.694 6.949 1.00 54.56 108 SER B N 1
ATOM 3205 C CA . SER B 1 116 ? -42.474 47.184 5.928 1.00 49.66 108 SER B CA 1
ATOM 3206 C C . SER B 1 116 ? -41.264 46.261 5.822 1.00 44.25 108 SER B C 1
ATOM 3207 O O . SER B 1 116 ? -40.888 45.569 6.774 1.00 50.46 108 SER B O 1
ATOM 3210 N N . ILE B 1 117 ? -40.639 46.250 4.653 1.00 42.15 109 ILE B N 1
ATOM 3211 C CA . ILE B 1 117 ? -39.509 45.360 4.419 1.00 46.80 109 ILE B CA 1
ATOM 3212 C C . ILE B 1 117 ? -38.258 46.070 4.920 1.00 46.86 109 ILE B C 1
ATOM 3213 O O . ILE B 1 117 ? -37.881 47.115 4.393 1.00 46.80 109 ILE B O 1
ATOM 3218 N N . ALA B 1 118 ? -37.637 45.521 5.971 1.00 45.95 110 ALA B N 1
ATOM 3219 C CA . ALA B 1 118 ? -36.403 46.105 6.489 1.00 45.93 110 ALA B CA 1
ATOM 3220 C C . ALA B 1 118 ? -35.216 45.818 5.580 1.00 44.87 110 ALA B C 1
ATOM 3221 O O . ALA B 1 118 ? -34.295 46.638 5.485 1.00 39.38 110 ALA B O 1
ATOM 3223 N N . GLY B 1 119 ? -35.214 44.676 4.909 1.00 39.63 111 GLY B N 1
ATOM 3224 C CA . GLY B 1 119 ? -34.096 44.343 4.052 1.00 41.10 111 GLY B CA 1
ATOM 3225 C C . GLY B 1 119 ? -34.253 42.956 3.466 1.00 39.06 111 GLY B C 1
ATOM 3226 O O . GLY B 1 119 ? -35.162 42.195 3.819 1.00 37.98 111 GLY B O 1
ATOM 3227 N N . VAL B 1 120 ? -33.348 42.656 2.543 1.00 35.10 112 VAL B N 1
ATOM 3228 C CA . VAL B 1 120 ? -33.301 41.406 1.800 1.00 36.62 112 VAL B CA 1
ATOM 3229 C C . VAL B 1 120 ? -31.863 40.918 1.768 1.00 36.61 112 VAL B C 1
ATOM 3230 O O . VAL B 1 120 ? -30.927 41.705 1.584 1.00 37.77 112 VAL B O 1
ATOM 3234 N N . TYR B 1 121 ? -31.675 39.627 1.985 1.00 32.56 113 TYR B N 1
ATOM 3235 C CA . TYR B 1 121 ? -30.357 39.028 1.856 1.00 35.88 113 TYR B CA 1
ATOM 3236 C C . TYR B 1 121 ? -30.446 37.892 0.854 1.00 39.09 113 TYR B C 1
ATOM 3237 O O . TYR B 1 121 ? -31.315 37.022 0.979 1.00 42.48 113 TYR B O 1
ATOM 3246 N N . ARG B 1 122 ? -29.568 37.907 -0.138 1.00 35.12 114 ARG B N 1
ATOM 3247 C CA . ARG B 1 122 ? -29.502 36.837 -1.126 1.00 37.27 114 ARG B CA 1
ATOM 3248 C C . ARG B 1 122 ? -28.410 35.857 -0.724 1.00 38.19 114 ARG B C 1
ATOM 3249 O O . ARG B 1 122 ? -27.252 36.256 -0.560 1.00 33.40 114 ARG B O 1
ATOM 3257 N N . LYS B 1 123 ? -28.779 34.585 -0.544 1.00 33.66 115 LYS B N 1
ATOM 3258 C CA . LYS B 1 123 ? -27.802 33.558 -0.201 1.00 35.94 115 LYS B CA 1
ATOM 3259 C C . LYS B 1 123 ? -26.537 33.687 -1.050 1.00 33.11 115 LYS B C 1
ATOM 3260 O O . LYS B 1 123 ? -26.607 33.804 -2.274 1.00 35.78 115 LYS B O 1
ATOM 3266 N N . MET B 1 124 ? -25.383 33.700 -0.385 1.00 36.17 116 MET B N 1
ATOM 3267 C CA . MET B 1 124 ? -24.112 33.960 -1.052 1.00 35.20 116 MET B CA 1
ATOM 3268 C C . MET B 1 124 ? -23.388 32.676 -1.446 1.00 30.72 116 MET B C 1
ATOM 3269 O O . MET B 1 124 ? -22.940 32.539 -2.581 1.00 33.41 116 MET B O 1
ATOM 3274 N N . HIS B 1 125 ? -23.271 31.728 -0.536 1.00 34.22 117 HIS B N 1
ATOM 3275 C CA . HIS B 1 125 ? -22.608 30.466 -0.812 1.00 37.12 117 HIS B CA 1
ATOM 3276 C C . HIS B 1 125 ? -23.680 29.464 -1.205 1.00 35.26 117 HIS B C 1
ATOM 3277 O O . HIS B 1 125 ? -24.605 29.218 -0.428 1.00 36.52 117 HIS B O 1
ATOM 3284 N N . ILE B 1 126 ? -23.569 28.895 -2.397 1.00 36.93 118 ILE B N 1
ATOM 3285 C CA . ILE B 1 126 ? -24.607 28.019 -2.937 1.00 34.30 118 ILE B CA 1
ATOM 3286 C C . ILE B 1 126 ? -24.055 26.602 -3.005 1.00 37.01 118 ILE B C 1
ATOM 3287 O O . ILE B 1 126 ? -23.079 26.364 -3.726 1.00 41.32 118 ILE B O 1
ATOM 3292 N N . PRO B 1 127 ? -24.666 25.626 -2.334 1.00 38.12 119 PRO B N 1
ATOM 3293 C CA . PRO B 1 127 ? -24.121 24.267 -2.342 1.00 34.61 119 PRO B CA 1
ATOM 3294 C C . PRO B 1 127 ? -24.494 23.526 -3.617 1.00 38.23 119 PRO B C 1
ATOM 3295 O O . PRO B 1 127 ? -25.295 23.978 -4.435 1.00 41.77 119 PRO B O 1
ATOM 3299 N N . ASP B 1 128 ? -23.857 22.375 -3.788 1.00 43.26 120 ASP B N 1
ATOM 3300 C CA . ASP B 1 128 ? -24.136 21.523 -4.941 1.00 45.70 120 ASP B CA 1
ATOM 3301 C C . ASP B 1 128 ? -23.654 20.112 -4.588 1.00 44.21 120 ASP B C 1
ATOM 3302 O O . ASP B 1 128 ? -22.463 19.825 -4.712 1.00 46.66 120 ASP B O 1
ATOM 3307 N N . ASP B 1 129 ? -24.577 19.277 -4.142 1.00 48.27 121 ASP B N 1
ATOM 3308 C CA A ASP B 1 129 ? -24.340 17.855 -3.896 0.65 54.68 121 ASP B CA 1
ATOM 3309 C CA B ASP B 1 129 ? -24.341 17.851 -3.887 0.35 54.08 121 ASP B CA 1
ATOM 3310 C C . ASP B 1 129 ? -25.570 17.097 -4.337 1.00 52.04 121 ASP B C 1
ATOM 3311 O O . ASP B 1 129 ? -26.657 17.669 -4.462 1.00 52.44 121 ASP B O 1
ATOM 3320 N N . PRO B 1 130 ? -25.450 15.783 -4.606 1.00 50.94 122 PRO B N 1
ATOM 3321 C CA . PRO B 1 130 ? -26.657 14.990 -4.881 1.00 56.16 122 PRO B CA 1
ATOM 3322 C C . PRO B 1 130 ? -27.680 15.172 -3.768 1.00 60.68 122 PRO B C 1
ATOM 3323 O O . PRO B 1 130 ? -27.374 15.011 -2.585 1.00 65.43 122 PRO B O 1
ATOM 3327 N N . GLY B 1 131 ? -28.895 15.563 -4.153 1.00 58.86 123 GLY B N 1
ATOM 3328 C CA . GLY B 1 131 ? -29.945 15.871 -3.208 1.00 49.54 123 GLY B CA 1
ATOM 3329 C C . GLY B 1 131 ? -29.955 17.296 -2.730 1.00 52.25 123 GLY B C 1
ATOM 3330 O O . GLY B 1 131 ? -30.895 17.704 -2.032 1.00 54.96 123 GLY B O 1
ATOM 3331 N N . PHE B 1 132 ? -28.933 18.072 -3.069 1.00 48.50 124 PHE B N 1
ATOM 3332 C CA . PHE B 1 132 ? -28.875 19.456 -2.690 1.00 44.33 124 PHE B CA 1
ATOM 3333 C C . PHE B 1 132 ? -28.334 20.251 -3.887 1.00 51.06 124 PHE B C 1
ATOM 3334 O O . PHE B 1 132 ? -27.315 20.934 -3.806 1.00 48.50 124 PHE B O 1
ATOM 3342 N N . TYR B 1 133 ? -29.053 20.163 -5.017 1.00 46.72 125 TYR B N 1
ATOM 3343 C CA . TYR B 1 133 ? -28.629 20.758 -6.290 1.00 43.84 125 TYR B CA 1
ATOM 3344 C C . TYR B 1 133 ? -28.961 22.249 -6.349 1.00 41.59 125 TYR B C 1
ATOM 3345 O O . TYR B 1 133 ? -29.622 22.735 -7.267 1.00 51.15 125 TYR B O 1
ATOM 3354 N N . GLU B 1 134 ? -28.447 22.998 -5.378 1.00 42.60 126 GLU B N 1
ATOM 3355 C CA . GLU B 1 134 ? -28.877 24.390 -5.278 1.00 38.85 126 GLU B CA 1
ATOM 3356 C C . GLU B 1 134 ? -28.258 25.269 -6.352 1.00 37.12 126 GLU B C 1
ATOM 3357 O O . GLU B 1 134 ? -28.896 26.247 -6.772 1.00 37.04 126 GLU B O 1
ATOM 3363 N N . LYS B 1 135 ? -27.043 24.946 -6.821 1.00 40.90 127 LYS B N 1
ATOM 3364 C CA . LYS B 1 135 ? -26.393 25.791 -7.831 1.00 42.44 127 LYS B CA 1
ATOM 3365 C C . LYS B 1 135 ? -27.166 25.820 -9.151 1.00 44.24 127 LYS B C 1
ATOM 3366 O O . LYS B 1 135 ? -27.037 26.784 -9.918 1.00 44.69 127 LYS B O 1
ATOM 3372 N N . PHE B 1 136 ? -28.011 24.827 -9.410 1.00 45.76 128 PHE B N 1
ATOM 3373 C CA . PHE B 1 136 ? -28.834 24.879 -10.618 1.00 45.27 128 PHE B CA 1
ATOM 3374 C C . PHE B 1 136 ? -29.907 25.957 -10.514 1.00 45.69 128 PHE B C 1
ATOM 3375 O O . PHE B 1 136 ? -30.193 26.644 -11.504 1.00 40.50 128 PHE B O 1
ATOM 3383 N N . TYR B 1 137 ? -30.440 26.185 -9.315 1.00 38.19 129 TYR B N 1
ATOM 3384 C CA . TYR B 1 137 ? -31.581 27.077 -9.149 1.00 43.81 129 TYR B CA 1
ATOM 3385 C C . TYR B 1 137 ? -31.185 28.486 -8.749 1.00 42.06 129 TYR B C 1
ATOM 3386 O O . TYR B 1 137 ? -31.752 29.446 -9.277 1.00 43.34 129 TYR B O 1
ATOM 3395 N N . PHE B 1 138 ? -30.232 28.639 -7.825 1.00 40.46 130 PHE B N 1
ATOM 3396 C CA . PHE B 1 138 ? -29.976 29.916 -7.164 1.00 34.18 130 PHE B CA 1
ATOM 3397 C C . PHE B 1 138 ? -28.733 30.566 -7.739 1.00 38.42 130 PHE B C 1
ATOM 3398 O O . PHE B 1 138 ? -27.625 30.021 -7.638 1.00 36.74 130 PHE B O 1
ATOM 3406 N N . THR B 1 139 ? -28.922 31.705 -8.361 1.00 37.07 131 THR B N 1
ATOM 3407 C CA . THR B 1 139 ? -27.799 32.537 -8.697 1.00 33.72 131 THR B CA 1
ATOM 3408 C C . THR B 1 139 ? -27.159 33.019 -7.406 1.00 37.71 131 THR B C 1
ATOM 3409 O O . THR B 1 139 ? -27.877 33.487 -6.513 1.00 37.44 131 THR B O 1
ATOM 3413 N N . PRO B 1 140 ? -25.834 32.910 -7.259 1.00 40.65 132 PRO B N 1
ATOM 3414 C CA . PRO B 1 140 ? -25.190 33.363 -6.015 1.00 38.28 132 PRO B CA 1
ATOM 3415 C C . PRO B 1 140 ? -25.497 34.832 -5.781 1.00 37.25 132 PRO B C 1
ATOM 3416 O O . PRO B 1 140 ? -25.603 35.610 -6.723 1.00 32.57 132 PRO B O 1
ATOM 3420 N N . GLY B 1 141 ? -25.694 35.191 -4.514 1.00 37.58 133 GLY B N 1
ATOM 3421 C CA . GLY B 1 141 ? -26.053 36.559 -4.189 1.00 31.10 133 GLY B CA 1
ATOM 3422 C C . GLY B 1 141 ? -25.004 37.536 -4.673 1.00 35.61 133 GLY B C 1
ATOM 3423 O O . GLY B 1 141 ? -23.810 37.221 -4.758 1.00 33.42 133 GLY B O 1
ATOM 3424 N N . ASP B 1 142 ? -25.457 38.746 -4.991 1.00 35.66 134 ASP B N 1
ATOM 3425 C CA . ASP B 1 142 ? -24.558 39.761 -5.509 1.00 37.89 134 ASP B CA 1
ATOM 3426 C C . ASP B 1 142 ? -24.504 41.020 -4.661 1.00 39.46 134 ASP B C 1
ATOM 3427 O O . ASP B 1 142 ? -23.782 41.949 -5.020 1.00 45.42 134 ASP B O 1
ATOM 3432 N N . LEU B 1 143 ? -25.241 41.078 -3.561 1.00 46.01 135 LEU B N 1
ATOM 3433 C CA . LEU B 1 143 ? -25.195 42.222 -2.661 1.00 50.28 135 LEU B CA 1
ATOM 3434 C C . LEU B 1 143 ? -24.095 42.097 -1.614 1.00 50.61 135 LEU B C 1
ATOM 3435 O O . LEU B 1 143 ? -23.723 43.102 -1.000 1.00 54.75 135 LEU B O 1
ATOM 3440 N N . GLY B 1 144 ? -23.573 40.897 -1.397 1.00 43.97 136 GLY B N 1
ATOM 3441 C CA . GLY B 1 144 ? -22.539 40.701 -0.415 1.00 35.43 136 GLY B CA 1
ATOM 3442 C C . GLY B 1 144 ? -23.128 40.463 0.957 1.00 35.91 136 GLY B C 1
ATOM 3443 O O . GLY B 1 144 ? -24.297 40.103 1.125 1.00 39.70 136 GLY B O 1
ATOM 3444 N N . PHE B 1 145 ? -22.278 40.633 1.955 1.00 31.68 137 PHE B N 1
ATOM 3445 C CA . PHE B 1 145 ? -22.621 40.327 3.341 1.00 29.18 137 PHE B CA 1
ATOM 3446 C C . PHE B 1 145 ? -22.913 41.647 4.035 1.00 35.07 137 PHE B C 1
ATOM 3447 O O . PHE B 1 145 ? -22.007 42.309 4.528 1.00 39.58 137 PHE B O 1
ATOM 3455 N N . GLU B 1 146 ? -24.193 42.045 4.032 1.00 37.22 138 GLU B N 1
ATOM 3456 C CA . GLU B 1 146 ? -24.631 43.305 4.625 1.00 37.39 138 GLU B CA 1
ATOM 3457 C C . GLU B 1 146 ? -25.686 43.035 5.684 1.00 37.05 138 GLU B C 1
ATOM 3458 O O . GLU B 1 146 ? -26.688 42.374 5.394 1.00 35.70 138 GLU B O 1
ATOM 3464 N N . PRO B 1 147 ? -25.502 43.512 6.911 1.00 39.17 139 PRO B N 1
ATOM 3465 C CA . PRO B 1 147 ? -26.540 43.349 7.926 1.00 37.32 139 PRO B CA 1
ATOM 3466 C C . PRO B 1 147 ? -27.762 44.190 7.595 1.00 39.12 139 PRO B C 1
ATOM 3467 O O . PRO B 1 147 ? -27.722 45.126 6.788 1.00 39.46 139 PRO B O 1
ATOM 3471 N N . ILE B 1 148 ? -28.878 43.804 8.202 1.00 37.81 140 ILE B N 1
ATOM 3472 C CA . ILE B 1 148 ? -30.169 44.447 7.977 1.00 38.84 140 ILE B CA 1
ATOM 3473 C C . ILE B 1 148 ? -30.593 45.090 9.290 1.00 42.00 140 ILE B C 1
ATOM 3474 O O . ILE B 1 148 ? -30.667 44.413 10.322 1.00 43.02 140 ILE B O 1
ATOM 3479 N N . ILE B 1 149 ? -30.849 46.391 9.249 1.00 41.88 141 ILE B N 1
ATOM 3480 C CA . ILE B 1 149 ? -31.224 47.164 10.428 1.00 44.57 141 ILE B CA 1
ATOM 3481 C C . ILE B 1 149 ? -32.710 46.989 10.693 1.00 40.01 141 ILE B C 1
ATOM 3482 O O . ILE B 1 149 ? -33.533 47.167 9.794 1.00 42.34 141 ILE B O 1
ATOM 3487 N N . THR B 1 150 ? -33.059 46.637 11.925 1.00 38.80 142 THR B N 1
ATOM 3488 C CA . THR B 1 150 ? -34.448 46.476 12.318 1.00 41.53 142 THR B CA 1
ATOM 3489 C C . THR B 1 150 ? -34.634 47.114 13.684 1.00 46.34 142 THR B C 1
ATOM 3490 O O . THR B 1 150 ? -33.678 47.510 14.344 1.00 44.88 142 THR B O 1
ATOM 3494 N N . SER B 1 151 ? -35.883 47.201 14.111 1.00 49.33 143 SER B N 1
ATOM 3495 C CA . SER B 1 151 ? -36.171 47.807 15.402 1.00 51.50 143 SER B CA 1
ATOM 3496 C C . SER B 1 151 ? -35.636 46.981 16.561 1.00 50.22 143 SER B C 1
ATOM 3497 O O . SER B 1 151 ? -35.526 47.503 17.668 1.00 47.50 143 SER B O 1
ATOM 3500 N N . VAL B 1 152 ? -35.296 45.707 16.346 1.00 45.56 144 VAL B N 1
ATOM 3501 C CA . VAL B 1 152 ? -34.775 44.894 17.436 1.00 44.83 144 VAL B CA 1
ATOM 3502 C C . VAL B 1 152 ? -33.270 44.739 17.366 1.00 50.67 144 VAL B C 1
ATOM 3503 O O . VAL B 1 152 ? -32.674 44.092 18.247 1.00 49.52 144 VAL B O 1
ATOM 3507 N N . GLY B 1 153 ? -32.629 45.354 16.372 1.00 42.72 145 GLY B N 1
ATOM 3508 C CA . GLY B 1 153 ? -31.188 45.343 16.258 1.00 45.28 145 GLY B CA 1
ATOM 3509 C C . GLY B 1 153 ? -30.716 45.167 14.831 1.00 43.95 145 GLY B C 1
ATOM 3510 O O . GLY B 1 153 ? -31.488 44.842 13.931 1.00 41.47 145 GLY B O 1
ATOM 3511 N N . LYS B 1 154 ? -29.418 45.314 14.633 1.00 36.58 146 LYS B N 1
ATOM 3512 C CA . LYS B 1 154 ? -28.819 45.138 13.323 1.00 41.15 146 LYS B CA 1
ATOM 3513 C C . LYS B 1 154 ? -28.582 43.642 13.120 1.00 41.67 146 LYS B C 1
ATOM 3514 O O . LYS B 1 154 ? -27.822 43.010 13.862 1.00 36.24 146 LYS B O 1
ATOM 3520 N N . LEU B 1 155 ? -29.282 43.053 12.160 1.00 41.72 147 LEU B N 1
ATOM 3521 C CA . LEU B 1 155 ? -29.306 41.607 12.013 1.00 41.72 147 LEU B CA 1
ATOM 3522 C C . LEU B 1 155 ? -28.277 41.163 10.981 1.00 37.70 147 LEU B C 1
ATOM 3523 O O . LEU B 1 155 ? -28.333 41.581 9.817 1.00 35.22 147 LEU B O 1
ATOM 3528 N N . GLY B 1 156 ? -27.346 40.309 11.411 1.00 38.04 148 GLY B N 1
ATOM 3529 C CA . GLY B 1 156 ? -26.458 39.629 10.487 1.00 33.38 148 GLY B CA 1
ATOM 3530 C C . GLY B 1 156 ? -27.140 38.395 9.929 1.00 36.06 148 GLY B C 1
ATOM 3531 O O . GLY B 1 156 ? -26.916 37.284 10.403 1.00 40.21 148 GLY B O 1
ATOM 3532 N N . LEU B 1 157 ? -27.993 38.587 8.927 1.00 35.27 149 LEU B N 1
ATOM 3533 C CA . LEU B 1 157 ? -28.826 37.520 8.397 1.00 37.40 149 LEU B CA 1
ATOM 3534 C C . LEU B 1 157 ? -28.164 36.869 7.195 1.00 34.63 149 LEU B C 1
ATOM 3535 O O . LEU B 1 157 ? -27.825 37.546 6.210 1.00 33.44 149 LEU B O 1
ATOM 3540 N N . MET B 1 158 ? -28.002 35.556 7.273 1.00 35.07 150 MET B N 1
ATOM 3541 C CA . MET B 1 158 ? -27.521 34.751 6.161 1.00 37.00 150 MET B CA 1
ATOM 3542 C C . MET B 1 158 ? -28.397 33.513 6.059 1.00 35.09 150 MET B C 1
ATOM 3543 O O . MET B 1 158 ? -29.357 33.346 6.813 1.00 38.19 150 MET B O 1
ATOM 3548 N N . VAL B 1 159 ? -28.095 32.643 5.107 1.00 37.53 151 VAL B N 1
ATOM 3549 C CA . VAL B 1 159 ? -28.973 31.524 4.804 1.00 39.20 151 VAL B CA 1
ATOM 3550 C C . VAL B 1 159 ? -28.148 30.249 4.726 1.00 41.17 151 VAL B C 1
ATOM 3551 O O . VAL B 1 159 ? -27.124 30.212 4.034 1.00 38.03 151 VAL B O 1
ATOM 3555 N N . CYS B 1 160 ? -28.613 29.207 5.427 1.00 44.85 152 CYS B N 1
ATOM 3556 C CA . CYS B 1 160 ? -28.153 27.821 5.327 1.00 42.40 152 CYS B CA 1
ATOM 3557 C C . CYS B 1 160 ? -26.651 27.677 5.082 1.00 40.25 152 CYS B C 1
ATOM 3558 O O . CYS B 1 160 ? -25.858 27.951 5.982 1.00 39.42 152 CYS B O 1
ATOM 3561 N N . TRP B 1 161 ? -26.263 27.256 3.867 1.00 31.09 153 TRP B N 1
ATOM 3562 C CA . TRP B 1 161 ? -24.879 26.906 3.556 1.00 35.08 153 TRP B CA 1
ATOM 3563 C C . TRP B 1 161 ? -23.895 28.010 3.958 1.00 33.22 153 TRP B C 1
ATOM 3564 O O . TRP B 1 161 ? -22.745 27.712 4.305 1.00 34.63 153 TRP B O 1
ATOM 3575 N N . ASP B 1 162 ? -24.346 29.273 3.978 1.00 37.15 154 ASP B N 1
ATOM 3576 C CA . ASP B 1 162 ? -23.531 30.382 4.467 1.00 32.50 154 ASP B CA 1
ATOM 3577 C C . ASP B 1 162 ? -22.953 30.103 5.853 1.00 36.65 154 ASP B C 1
ATOM 3578 O O . ASP B 1 162 ? -21.925 30.682 6.223 1.00 34.63 154 ASP B O 1
ATOM 3583 N N . GLN B 1 163 ? -23.633 29.278 6.658 1.00 35.33 155 GLN B N 1
ATOM 3584 C CA . GLN B 1 163 ? -23.267 29.070 8.059 1.00 31.81 155 GLN B CA 1
ATOM 3585 C C . GLN B 1 163 ? -21.986 28.257 8.231 1.00 35.94 155 GLN B C 1
ATOM 3586 O O . GLN B 1 163 ? -21.472 28.177 9.355 1.00 36.98 155 GLN B O 1
ATOM 3592 N N . TRP B 1 164 ? -21.452 27.671 7.163 1.00 29.90 156 TRP B N 1
ATOM 3593 C CA . TRP B 1 164 ? -20.192 26.940 7.239 1.00 28.74 156 TRP B CA 1
ATOM 3594 C C . TRP B 1 164 ? -18.968 27.821 6.980 1.00 32.01 156 TRP B C 1
ATOM 3595 O O . TRP B 1 164 ? -17.837 27.312 7.044 1.00 36.63 156 TRP B O 1
ATOM 3606 N N . TYR B 1 165 ? -19.164 29.119 6.713 1.00 31.62 157 TYR B N 1
ATOM 3607 C CA . TYR B 1 165 ? -18.093 30.024 6.298 1.00 32.55 157 TYR B CA 1
ATOM 3608 C C . TYR B 1 165 ? -17.810 31.056 7.382 1.00 28.12 157 TYR B C 1
ATOM 3609 O O . TYR B 1 165 ? -18.575 32.015 7.543 1.00 28.34 157 TYR B O 1
ATOM 3618 N N . PRO B 1 166 ? -16.718 30.906 8.142 1.00 29.39 158 PRO B N 1
ATOM 3619 C CA . PRO B 1 166 ? -16.357 31.932 9.135 1.00 31.27 158 PRO B CA 1
ATOM 3620 C C . PRO B 1 166 ? -16.216 33.318 8.531 1.00 32.20 158 PRO B C 1
ATOM 3621 O O . PRO B 1 166 ? -16.500 34.321 9.203 1.00 29.45 158 PRO B O 1
ATOM 3625 N N . GLU B 1 167 ? -15.795 33.395 7.266 1.00 33.97 159 GLU B N 1
ATOM 3626 C CA . GLU B 1 167 ? -15.621 34.689 6.616 1.00 35.16 159 GLU B CA 1
ATOM 3627 C C . GLU B 1 167 ? -16.917 35.491 6.610 1.00 33.02 159 GLU B C 1
ATOM 3628 O O . GLU B 1 167 ? -16.894 36.703 6.829 1.00 34.35 159 GLU B O 1
ATOM 3634 N N . ALA B 1 168 ? -18.052 34.834 6.324 1.00 29.73 160 ALA B N 1
ATOM 3635 C CA . ALA B 1 168 ? -19.333 35.533 6.210 1.00 29.85 160 ALA B CA 1
ATOM 3636 C C . ALA B 1 168 ? -19.755 36.133 7.539 1.00 33.47 160 ALA B C 1
ATOM 3637 O O . ALA B 1 168 ? -20.111 37.316 7.612 1.00 31.08 160 ALA B O 1
ATOM 3639 N N . ALA B 1 169 ? -19.697 35.331 8.614 1.00 31.13 161 ALA B N 1
ATOM 3640 C CA . ALA B 1 169 ? -20.021 35.846 9.946 1.00 34.10 161 ALA B CA 1
ATOM 3641 C C . ALA B 1 169 ? -19.111 37.009 10.334 1.00 31.69 161 ALA B C 1
ATOM 3642 O O . ALA B 1 169 ? -19.569 38.000 10.897 1.00 31.06 161 ALA B O 1
ATOM 3644 N N . ARG B 1 170 ? -17.819 36.908 10.027 1.00 32.04 162 ARG B N 1
ATOM 3645 C CA . ARG B 1 170 ? -16.897 37.968 10.402 1.00 29.16 162 ARG B CA 1
ATOM 3646 C C . ARG B 1 170 ? -17.250 39.273 9.703 1.00 30.09 162 ARG B C 1
ATOM 3647 O O . ARG B 1 170 ? -17.263 40.338 10.330 1.00 30.73 162 ARG B O 1
ATOM 3655 N N . ILE B 1 171 ? -17.528 39.212 8.395 1.00 26.12 163 ILE B N 1
ATOM 3656 C CA . ILE B 1 171 ? -17.870 40.425 7.656 1.00 28.09 163 ILE B CA 1
ATOM 3657 C C . ILE B 1 171 ? -19.138 41.068 8.217 1.00 32.35 163 ILE B C 1
ATOM 3658 O O . ILE B 1 171 ? -19.205 42.294 8.368 1.00 31.44 163 ILE B O 1
ATOM 3663 N N . MET B 1 172 ? -20.158 40.258 8.543 1.00 30.68 164 MET B N 1
ATOM 3664 C CA . MET B 1 172 ? -21.349 40.797 9.197 1.00 28.68 164 MET B CA 1
ATOM 3665 C C . MET B 1 172 ? -20.979 41.494 10.497 1.00 29.23 164 MET B C 1
ATOM 3666 O O . MET B 1 172 ? -21.495 42.568 10.813 1.00 32.80 164 MET B O 1
ATOM 3671 N N . ALA B 1 173 ? -20.127 40.851 11.296 1.00 28.65 165 ALA B N 1
ATOM 3672 C CA . ALA B 1 173 ? -19.739 41.428 12.572 1.00 30.68 165 ALA B CA 1
ATOM 3673 C C . ALA B 1 173 ? -19.005 42.745 12.375 1.00 31.23 165 ALA B C 1
ATOM 3674 O O . ALA B 1 173 ? -19.230 43.704 13.119 1.00 35.30 165 ALA B O 1
ATOM 3676 N N . LEU B 1 174 ? -18.113 42.799 11.382 1.00 36.71 166 LEU B N 1
ATOM 3677 C CA . LEU B 1 174 ? -17.368 44.015 11.068 1.00 38.51 166 LEU B CA 1
ATOM 3678 C C . LEU B 1 174 ? -18.285 45.145 10.622 1.00 35.47 166 LEU B C 1
ATOM 3679 O O . LEU B 1 174 ? -17.885 46.316 10.670 1.00 32.83 166 LEU B O 1
ATOM 3684 N N . LYS B 1 175 ? -19.482 44.820 10.129 1.00 31.85 167 LYS B N 1
ATOM 3685 C CA . LYS B 1 175 ? -20.426 45.827 9.672 1.00 30.72 167 LYS B CA 1
ATOM 3686 C C . LYS B 1 175 ? -21.473 46.133 10.727 1.00 36.42 167 LYS B C 1
ATOM 3687 O O . LYS B 1 175 ? -22.491 46.753 10.423 1.00 38.16 167 LYS B O 1
ATOM 3693 N N . GLY B 1 176 ? -21.224 45.727 11.961 1.00 37.08 168 GLY B N 1
ATOM 3694 C CA . GLY B 1 176 ? -22.057 46.113 13.067 1.00 39.50 168 GLY B CA 1
ATOM 3695 C C . GLY B 1 176 ? -23.199 45.183 13.395 1.00 37.42 168 GLY B C 1
ATOM 3696 O O . GLY B 1 176 ? -24.038 45.553 14.217 1.00 33.45 168 GLY B O 1
ATOM 3697 N N . ALA B 1 177 ? -23.246 43.983 12.814 1.00 34.91 169 ALA B N 1
ATOM 3698 C CA . ALA B 1 177 ? -24.282 43.026 13.194 1.00 34.98 169 ALA B CA 1
ATOM 3699 C C . ALA B 1 177 ? -24.255 42.790 14.697 1.00 34.77 169 ALA B C 1
ATOM 3700 O O . ALA B 1 177 ? -23.189 42.680 15.306 1.00 35.65 169 ALA B O 1
ATOM 3702 N N . GLU B 1 178 ? -25.440 42.743 15.302 1.00 35.94 170 GLU B N 1
ATOM 3703 C CA . GLU B 1 178 ? -25.556 42.466 16.724 1.00 37.42 170 GLU B CA 1
ATOM 3704 C C . GLU B 1 178 ? -25.950 41.031 17.004 1.00 37.07 170 GLU B C 1
ATOM 3705 O O . GLU B 1 178 ? -25.953 40.614 18.168 1.00 37.83 170 GLU B O 1
ATOM 3711 N N . ILE B 1 179 ? -26.273 40.268 15.963 1.00 32.62 171 ILE B N 1
ATOM 3712 C CA . ILE B 1 179 ? -26.687 38.881 16.113 1.00 34.24 171 ILE B CA 1
ATOM 3713 C C . ILE B 1 179 ? -26.512 38.253 14.743 1.00 35.92 171 ILE B C 1
ATOM 3714 O O . ILE B 1 179 ? -26.509 38.955 13.730 1.00 31.39 171 ILE B O 1
ATOM 3719 N N . LEU B 1 180 ? -26.235 36.949 14.722 1.00 36.77 172 LEU B N 1
ATOM 3720 C CA . LEU B 1 180 ? -26.100 36.176 13.494 1.00 32.39 172 LEU B CA 1
ATOM 3721 C C . LEU B 1 180 ? -27.288 35.239 13.387 1.00 33.47 172 LEU B C 1
ATOM 3722 O O . LEU B 1 180 ? -27.677 34.619 14.379 1.00 34.34 172 LEU B O 1
ATOM 3727 N N . ILE B 1 181 ? -27.883 35.142 12.192 1.00 31.21 173 ILE B N 1
ATOM 3728 C CA . ILE B 1 181 ? -29.109 34.373 11.999 1.00 31.05 173 ILE B CA 1
ATOM 3729 C C . ILE B 1 181 ? -29.028 33.583 10.701 1.00 32.19 173 ILE B C 1
ATOM 3730 O O . ILE B 1 181 ? -28.717 34.149 9.649 1.00 37.14 173 ILE B O 1
ATOM 3735 N N . TYR B 1 182 ? -29.370 32.293 10.759 1.00 31.57 174 TYR B N 1
ATOM 3736 C CA . TYR B 1 182 ? -29.271 31.414 9.593 1.00 36.98 174 TYR B CA 1
ATOM 3737 C C . TYR B 1 182 ? -30.472 30.490 9.501 1.00 38.12 174 TYR B C 1
ATOM 3738 O O . TYR B 1 182 ? -30.460 29.391 10.075 1.00 36.45 174 TYR B O 1
ATOM 3747 N N . PRO B 1 183 ? -31.498 30.860 8.734 1.00 38.36 175 PRO B N 1
ATOM 3748 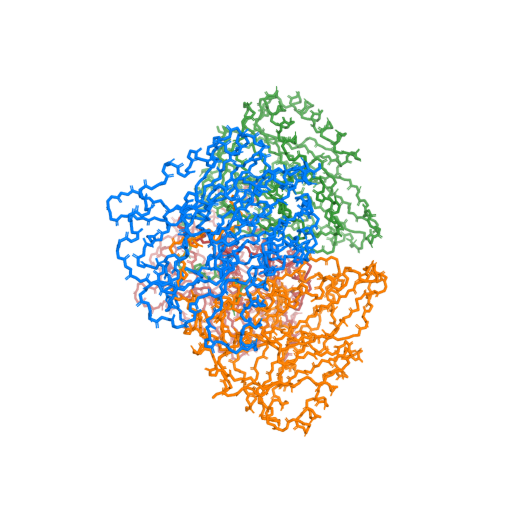C CA . PRO B 1 183 ? -32.528 29.872 8.385 1.00 37.68 175 PRO B CA 1
ATOM 3749 C C . PRO B 1 183 ? -31.888 28.792 7.527 1.00 38.69 175 PRO B C 1
ATOM 3750 O O . PRO B 1 183 ? -31.118 29.094 6.609 1.00 41.61 175 PRO B O 1
ATOM 3754 N N . SER B 1 184 ? -32.175 27.528 7.846 1.00 40.33 176 SER B N 1
ATOM 3755 C CA . SER B 1 184 ? -31.464 26.410 7.234 1.00 43.22 176 SER B CA 1
ATOM 3756 C C . SER B 1 184 ? -32.436 25.333 6.775 1.00 40.74 176 SER B C 1
ATOM 3757 O O . SER B 1 184 ? -33.610 25.315 7.145 1.00 40.51 176 SER B O 1
ATOM 3760 N N . ALA B 1 185 ? -31.915 24.423 5.948 1.00 39.06 177 ALA B N 1
ATOM 3761 C CA . ALA B 1 185 ? -32.618 23.208 5.528 1.00 43.26 177 ALA B CA 1
ATOM 3762 C C . ALA B 1 185 ? -31.550 22.123 5.473 1.00 47.34 177 ALA B C 1
ATOM 3763 O O . ALA B 1 185 ? -30.824 22.019 4.482 1.00 45.61 177 ALA B O 1
ATOM 3765 N N . ILE B 1 186 ? -31.416 21.351 6.545 1.00 43.80 178 ILE B N 1
ATOM 3766 C CA . ILE B 1 186 ? -30.357 20.354 6.619 1.00 46.33 178 ILE B CA 1
ATOM 3767 C C . ILE B 1 186 ? -30.930 19.070 7.173 1.00 47.30 178 ILE B C 1
ATOM 3768 O O . ILE B 1 186 ? -31.620 19.079 8.199 1.00 53.26 178 ILE B O 1
ATOM 3773 N N . GLY B 1 187 ? -30.637 17.963 6.499 1.00 48.90 179 GLY B N 1
ATOM 3774 C CA . GLY B 1 187 ? -31.136 16.671 6.910 1.00 51.09 179 GLY B CA 1
ATOM 3775 C C . GLY B 1 187 ? -30.180 15.586 6.469 1.00 55.06 179 GLY B C 1
ATOM 3776 O O . GLY B 1 187 ? -29.137 15.848 5.863 1.00 53.04 179 GLY B O 1
ATOM 3777 N N . PHE B 1 188 ? -30.553 14.350 6.774 1.00 53.60 180 PHE B N 1
ATOM 3778 C CA . PHE B 1 188 ? -29.714 13.205 6.486 1.00 51.30 180 PHE B CA 1
ATOM 3779 C C . PHE B 1 188 ? -30.410 12.290 5.485 1.00 57.43 180 PHE B C 1
ATOM 3780 O O . PHE B 1 188 ? -31.626 12.372 5.268 1.00 53.81 180 PHE B O 1
ATOM 3788 N N . LEU B 1 189 ? -29.611 11.454 4.831 1.00 57.24 181 LEU B N 1
ATOM 3789 C CA . LEU B 1 189 ? -30.097 10.488 3.858 1.00 63.71 181 LEU B CA 1
ATOM 3790 C C . LEU B 1 189 ? -30.221 9.116 4.505 1.00 61.16 181 LEU B C 1
ATOM 3791 O O . LEU B 1 189 ? -29.576 8.824 5.512 1.00 64.65 181 LEU B O 1
ATOM 3796 N N . GLU B 1 190 ? -31.051 8.264 3.898 1.00 62.42 182 GLU B N 1
ATOM 3797 C CA . GLU B 1 190 ? -31.276 6.930 4.449 1.00 69.03 182 GLU B CA 1
ATOM 3798 C C . GLU B 1 190 ? -29.977 6.146 4.542 1.00 78.98 182 GLU B C 1
ATOM 3799 O O . GLU B 1 190 ? -29.854 5.240 5.376 1.00 77.12 182 GLU B O 1
ATOM 3801 N N . GLU B 1 191 ? -29.012 6.464 3.678 1.00 84.17 183 GLU B N 1
ATOM 3802 C CA . GLU B 1 191 ? -27.734 5.765 3.665 1.00 89.66 183 GLU B CA 1
ATOM 3803 C C . GLU B 1 191 ? -26.883 6.063 4.896 1.00 84.61 183 GLU B C 1
ATOM 3804 O O . GLU B 1 191 ? -25.983 5.278 5.208 1.00 84.24 183 GLU B O 1
ATOM 3806 N N . ASP B 1 192 ? -27.139 7.165 5.604 1.00 74.80 184 ASP B N 1
ATOM 3807 C CA . ASP B 1 192 ? -26.246 7.594 6.674 1.00 69.09 184 ASP B CA 1
ATOM 3808 C C . ASP B 1 192 ? -26.386 6.740 7.931 1.00 72.62 184 ASP B C 1
ATOM 3809 O O . ASP B 1 192 ? -27.493 6.401 8.359 1.00 73.64 184 ASP B O 1
ATOM 3814 N N . SER B 1 193 ? -25.245 6.399 8.523 1.00 70.00 185 SER B N 1
ATOM 3815 C CA . SER B 1 193 ? -25.181 5.680 9.785 1.00 60.57 185 SER B CA 1
ATOM 3816 C C . SER B 1 193 ? -25.469 6.616 10.958 1.00 61.69 185 SER B C 1
ATOM 3817 O O . SER B 1 193 ? -25.428 7.844 10.831 1.00 60.32 185 SER B O 1
ATOM 3820 N N . ASN B 1 194 ? -25.696 6.018 12.134 1.00 57.34 186 ASN B N 1
ATOM 3821 C CA . ASN B 1 194 ? -25.974 6.817 13.323 1.00 55.73 186 ASN B CA 1
ATOM 3822 C C . ASN B 1 194 ? -24.767 7.677 13.674 1.00 66.84 186 ASN B C 1
ATOM 3823 O O . ASN B 1 194 ? -24.905 8.840 14.072 1.00 65.31 186 ASN B O 1
ATOM 3828 N N . GLU B 1 195 ? -23.568 7.117 13.515 1.00 65.00 187 GLU B N 1
ATOM 3829 C CA . GLU B 1 195 ? -22.354 7.868 13.797 1.00 65.49 187 GLU B CA 1
ATOM 3830 C C . GLU B 1 195 ? -22.217 9.060 12.866 1.00 56.40 187 GLU B C 1
ATOM 3831 O O . GLU B 1 195 ? -21.848 10.154 13.304 1.00 50.21 187 GLU B O 1
ATOM 3837 N N . GLU B 1 196 ? -22.498 8.865 11.571 1.00 57.23 188 GLU B N 1
ATOM 3838 C CA . GLU B 1 196 ? -22.392 9.972 10.622 1.00 56.15 188 GLU B CA 1
ATOM 3839 C C . GLU B 1 196 ? -23.436 11.046 10.904 1.00 50.49 188 GLU B C 1
ATOM 3840 O O . GLU B 1 196 ? -23.129 12.237 10.852 1.00 50.77 188 GLU B O 1
ATOM 3846 N N . LYS B 1 197 ? -24.677 10.649 11.201 1.00 48.82 189 LYS B N 1
ATOM 3847 C CA . LYS B 1 197 ? -25.706 11.645 11.493 1.00 54.71 189 LYS B CA 1
ATOM 3848 C C . LYS B 1 197 ? -25.338 12.480 12.711 1.00 54.60 189 LYS B C 1
ATOM 3849 O O . LYS B 1 197 ? -25.477 13.710 12.695 1.00 52.58 189 LYS B O 1
ATOM 3855 N N . LYS B 1 198 ? -24.866 11.830 13.780 1.00 50.31 190 LYS B N 1
ATOM 3856 C CA . LYS B 1 198 ? -24.478 12.584 14.965 1.00 49.47 190 LYS B CA 1
ATOM 3857 C C . LYS B 1 198 ? -23.339 13.532 14.645 1.00 46.23 190 LYS B C 1
ATOM 3858 O O . LYS B 1 198 ? -23.348 14.688 15.080 1.00 57.40 190 LYS B O 1
ATOM 3860 N N . ARG B 1 199 ? -22.354 13.065 13.867 1.00 49.03 191 ARG B N 1
ATOM 3861 C CA . ARG B 1 199 ? -21.218 13.917 13.493 1.00 47.45 191 ARG B CA 1
ATOM 3862 C C . ARG B 1 199 ? -21.639 15.061 12.572 1.00 46.11 191 ARG B C 1
ATOM 3863 O O . ARG B 1 199 ? -21.124 16.185 12.692 1.00 44.80 191 ARG B O 1
ATOM 3865 N N . GLN B 1 200 ? -22.544 14.797 11.626 1.00 46.43 192 GLN B N 1
ATOM 3866 C CA . GLN B 1 200 ? -23.054 15.867 10.764 1.00 44.30 192 GLN B CA 1
ATOM 3867 C C . GLN B 1 200 ? -23.748 16.949 11.587 1.00 46.91 192 GLN B C 1
ATOM 3868 O O . GLN B 1 200 ? -23.504 18.146 11.396 1.00 43.54 192 GLN B O 1
ATOM 3874 N N . GLN B 1 201 ? -24.670 16.549 12.463 1.00 50.09 193 GLN B N 1
ATOM 3875 C CA . GLN B 1 201 ? -25.412 17.529 13.248 1.00 43.42 193 GLN B CA 1
ATOM 3876 C C . GLN B 1 201 ? -24.510 18.231 14.247 1.00 45.02 193 GLN B C 1
ATOM 3877 O O . GLN B 1 201 ? -24.632 19.443 14.458 1.00 45.38 193 GLN B O 1
ATOM 3883 N N . ASN B 1 202 ? -23.597 17.494 14.882 1.00 40.52 194 ASN B N 1
ATOM 3884 C CA . ASN B 1 202 ? -22.726 18.149 15.844 1.00 44.72 194 ASN B CA 1
ATOM 3885 C C . ASN B 1 202 ? -21.803 19.155 15.162 1.00 41.98 194 ASN B C 1
ATOM 3886 O O . ASN B 1 202 ? -21.547 20.244 15.702 1.00 43.69 194 ASN B O 1
ATOM 3891 N N . ALA B 1 203 ? -21.292 18.813 13.976 1.00 39.61 195 ALA B N 1
ATOM 3892 C CA . ALA B 1 203 ? -20.445 19.753 13.247 1.00 35.57 195 ALA B CA 1
ATOM 3893 C C . ALA B 1 203 ? -21.227 20.987 12.808 1.00 39.12 195 ALA B C 1
ATOM 3894 O O . ALA B 1 203 ? -20.690 22.105 12.821 1.00 39.73 195 ALA B O 1
ATOM 3896 N N . TRP B 1 204 ? -22.484 20.795 12.393 1.00 37.70 196 TRP B N 1
ATOM 3897 C CA . TRP B 1 204 ? -23.353 21.916 12.023 1.00 39.21 196 TRP B CA 1
ATOM 3898 C C . TRP B 1 204 ? -23.549 22.863 13.195 1.00 35.91 196 TRP B C 1
ATOM 3899 O O . TRP B 1 204 ? -23.494 24.086 13.032 1.00 37.40 196 TRP B O 1
ATOM 3910 N N . GLU B 1 205 ? -23.743 22.310 14.396 1.00 37.73 197 GLU B N 1
ATOM 3911 C CA . GLU B 1 205 ? -23.852 23.132 15.594 1.00 33.24 197 GLU B CA 1
ATOM 3912 C C . GLU B 1 205 ? -22.523 23.797 15.914 1.00 38.85 197 GLU B C 1
ATOM 3913 O O . GLU B 1 205 ? -22.477 24.983 16.250 1.00 38.74 197 GLU B O 1
ATOM 3919 N N . THR B 1 206 ? -21.433 23.022 15.836 1.00 39.44 198 THR B N 1
ATOM 3920 C CA . THR B 1 206 ? -20.133 23.463 16.318 1.00 34.88 198 THR B CA 1
ATOM 3921 C C . THR B 1 206 ? -19.595 24.631 15.508 1.00 35.52 198 THR B C 1
ATOM 3922 O O . THR B 1 206 ? -19.051 25.584 16.073 1.00 35.57 198 THR B O 1
ATOM 3926 N N . ILE B 1 207 ? -19.691 24.553 14.183 1.00 39.57 199 ILE B N 1
ATOM 3927 C CA . ILE B 1 207 ? -19.123 25.603 13.343 1.00 37.56 199 ILE B CA 1
ATOM 3928 C C . ILE B 1 207 ? -19.819 26.921 13.636 1.00 37.03 199 ILE B C 1
ATOM 3929 O O . ILE B 1 207 ? -19.193 27.990 13.646 1.00 34.53 199 ILE B O 1
ATOM 3934 N N . GLN B 1 208 ? -21.119 26.865 13.921 1.00 36.41 200 GLN B N 1
ATOM 3935 C CA . GLN B 1 208 ? -21.860 28.096 14.171 1.00 32.13 200 GLN B CA 1
ATOM 3936 C C . GLN B 1 208 ? -21.560 28.645 15.550 1.00 32.33 200 GLN B C 1
ATOM 3937 O O . GLN B 1 208 ? -21.406 29.856 15.719 1.00 35.62 200 GLN B O 1
ATOM 3943 N N . ARG B 1 209 ? -21.386 27.767 16.531 1.00 31.37 201 ARG B N 1
ATOM 3944 C CA . ARG B 1 209 ? -20.942 28.236 17.836 1.00 40.53 201 ARG B CA 1
ATOM 3945 C C . ARG B 1 209 ? -19.616 28.971 17.737 1.00 39.13 201 ARG B C 1
ATOM 3946 O O . ARG B 1 209 ? -19.378 29.922 18.488 1.00 42.37 201 ARG B O 1
ATOM 3954 N N . GLY B 1 210 ? -18.757 28.561 16.805 1.00 37.45 202 GLY B N 1
ATOM 3955 C CA . GLY B 1 210 ? -17.509 29.271 16.589 1.00 35.30 202 GLY B CA 1
ATOM 3956 C C . GLY B 1 210 ? -17.698 30.661 16.015 1.00 37.26 202 GLY B C 1
ATOM 3957 O O . GLY B 1 210 ? -16.933 31.573 16.339 1.00 35.03 202 GLY B O 1
ATOM 3958 N N . HIS B 1 211 ? -18.692 30.841 15.135 1.00 37.27 203 HIS B N 1
ATOM 3959 C CA . HIS B 1 211 ? -18.997 32.184 14.646 1.00 35.45 203 HIS B CA 1
ATOM 3960 C C . HIS B 1 211 ? -19.385 33.094 15.791 1.00 35.81 203 HIS B C 1
ATOM 3961 O O . HIS B 1 211 ? -18.949 34.248 15.856 1.00 37.41 203 HIS B O 1
ATOM 3968 N N . ALA B 1 212 ? -20.229 32.593 16.692 1.00 32.02 204 ALA B N 1
ATOM 3969 C CA . ALA B 1 212 ? -20.620 33.375 17.859 1.00 34.06 204 ALA B CA 1
ATOM 3970 C C . ALA B 1 212 ? -19.409 33.753 18.717 1.00 38.41 204 ALA B C 1
ATOM 3971 O O . ALA B 1 212 ? -19.281 34.900 19.167 1.00 34.75 204 ALA B O 1
ATOM 3973 N N . ILE B 1 213 ? -18.530 32.783 18.986 1.00 38.95 205 ILE B N 1
ATOM 3974 C CA . ILE B 1 213 ? -17.358 33.014 19.837 1.00 35.75 205 ILE B CA 1
ATOM 3975 C C . ILE B 1 213 ? -16.398 33.988 19.158 1.00 34.67 205 ILE B C 1
ATOM 3976 O O . ILE B 1 213 ? -15.890 34.926 19.776 1.00 34.68 205 ILE B O 1
ATOM 3981 N N . ALA B 1 214 ? -16.129 33.767 17.873 1.00 28.12 206 ALA B N 1
ATOM 3982 C CA . ALA B 1 214 ? -15.129 34.571 17.178 1.00 33.37 206 ALA B CA 1
ATOM 3983 C C . ALA B 1 214 ? -15.516 36.040 17.146 1.00 35.63 206 ALA B C 1
ATOM 3984 O O . ALA B 1 214 ? -14.641 36.913 17.146 1.00 35.94 206 ALA B O 1
ATOM 3986 N N . ASN B 1 215 ? -16.818 36.326 17.114 1.00 32.30 207 ASN B N 1
ATOM 3987 C CA . ASN B 1 215 ? -17.322 37.671 16.927 1.00 32.45 207 ASN B CA 1
ATOM 3988 C C . ASN B 1 215 ? -17.999 38.235 18.147 1.00 30.08 207 ASN B C 1
ATOM 3989 O O . ASN B 1 215 ? -18.424 39.392 18.114 1.00 38.23 207 ASN B O 1
ATOM 3994 N N . GLY B 1 216 ? -18.082 37.466 19.228 1.00 34.34 208 GLY B N 1
ATOM 3995 C CA . GLY B 1 216 ? -18.763 37.944 20.412 1.00 33.92 208 GLY B CA 1
ATOM 3996 C C . GLY B 1 216 ? -20.221 38.266 20.180 1.00 41.14 208 GLY B C 1
ATOM 3997 O O . GLY B 1 216 ? -20.747 39.208 20.784 1.00 36.54 208 GLY B O 1
ATOM 3998 N N . LEU B 1 217 ? -20.895 37.488 19.336 1.00 40.55 209 LEU B N 1
ATOM 3999 C CA . LEU B 1 217 ? -22.274 37.750 18.958 1.00 37.77 209 LEU B CA 1
ATOM 4000 C C . LEU B 1 217 ? -23.134 36.530 19.242 1.00 42.12 209 LEU B C 1
ATOM 4001 O O . LEU B 1 217 ? -22.666 35.402 19.078 1.00 40.53 209 LEU B O 1
ATOM 4006 N N . PRO B 1 218 ? -24.371 36.711 19.689 1.00 38.91 210 PRO B N 1
ATOM 4007 C CA . PRO B 1 218 ? -25.303 35.582 19.753 1.00 40.24 210 PRO B CA 1
ATOM 4008 C C . PRO B 1 218 ? -25.711 35.149 18.350 1.00 42.45 210 PRO B C 1
ATOM 4009 O O . PRO B 1 218 ? -25.521 35.875 17.374 1.00 35.87 210 PRO B O 1
ATOM 4013 N N . LEU B 1 219 ? -26.283 33.947 18.258 1.00 42.94 211 LEU B N 1
ATOM 4014 C CA . LEU B 1 219 ? -26.555 33.327 16.963 1.00 39.83 211 LEU B CA 1
ATOM 4015 C C . LEU B 1 219 ? -27.814 32.480 17.054 1.00 41.67 211 LEU B C 1
ATOM 4016 O O . LEU B 1 219 ? -28.033 31.795 18.055 1.00 37.62 211 LEU B O 1
ATOM 4021 N N . ILE B 1 220 ? -28.642 32.558 16.014 1.00 40.12 212 ILE B N 1
ATOM 4022 C CA . ILE B 1 220 ? -29.852 31.755 15.857 1.00 39.61 212 ILE B CA 1
ATOM 4023 C C . ILE B 1 220 ? -29.696 30.916 14.598 1.00 40.67 212 ILE B C 1
ATOM 4024 O O . ILE B 1 220 ? -29.361 31.453 13.534 1.00 35.56 212 ILE B O 1
ATOM 4029 N N . ALA B 1 221 ? -29.941 29.612 14.714 1.00 38.65 213 ALA B N 1
ATOM 4030 C CA . ALA B 1 221 ? -29.988 28.718 13.567 1.00 41.58 213 ALA B CA 1
ATOM 4031 C C . ALA B 1 221 ? -31.333 28.010 13.563 1.00 39.59 213 ALA B C 1
ATOM 4032 O O . ALA B 1 221 ? -31.741 27.448 14.584 1.00 43.57 213 ALA B O 1
ATOM 4034 N N . THR B 1 222 ? -32.038 28.062 12.436 1.00 37.82 214 THR B N 1
ATOM 4035 C CA . THR B 1 222 ? -33.326 27.392 12.312 1.00 41.70 214 THR B CA 1
ATOM 4036 C C . THR B 1 222 ? -33.236 26.310 11.250 1.00 46.28 214 THR B C 1
ATOM 4037 O O . THR B 1 222 ? -32.366 26.340 10.379 1.00 43.98 214 THR B O 1
ATOM 4041 N N . ASN B 1 223 ? -34.158 25.356 11.330 1.00 41.84 215 ASN B N 1
ATOM 4042 C CA . ASN B 1 223 ? -34.160 24.197 10.450 1.00 40.53 215 ASN B CA 1
ATOM 4043 C C . ASN B 1 223 ? -35.581 23.641 10.403 1.00 48.57 215 ASN B C 1
ATOM 4044 O O . ASN B 1 223 ? -36.386 23.880 11.306 1.00 46.85 215 ASN B O 1
ATOM 4049 N N . ARG B 1 224 ? -35.895 22.934 9.320 1.00 50.41 216 ARG B N 1
ATOM 4050 C CA . ARG B 1 224 ? -37.184 22.268 9.200 1.00 44.43 216 ARG B CA 1
ATOM 4051 C C . ARG B 1 224 ? -37.076 20.835 9.708 1.00 43.32 216 ARG B C 1
ATOM 4052 O O . ARG B 1 224 ? -35.997 20.351 10.056 1.00 43.36 216 ARG B O 1
ATOM 4060 N N . VAL B 1 225 ? -38.222 20.156 9.760 1.00 49.04 217 VAL B N 1
ATOM 4061 C CA . VAL B 1 225 ? -38.302 18.758 10.149 1.00 52.00 217 VAL B CA 1
ATOM 4062 C C . VAL B 1 225 ? -39.098 17.995 9.089 1.00 55.63 217 VAL B C 1
ATOM 4063 O O . VAL B 1 225 ? -39.712 18.581 8.196 1.00 57.15 217 VAL B O 1
ATOM 4067 N N . GLY B 1 226 ? -39.070 16.675 9.197 1.00 53.23 218 GLY B N 1
ATOM 4068 C CA . GLY B 1 226 ? -39.903 15.790 8.408 1.00 51.50 218 GLY B CA 1
ATOM 4069 C C . GLY B 1 226 ? -39.125 15.100 7.299 1.00 53.32 218 GLY B C 1
ATOM 4070 O O . GLY B 1 226 ? -38.125 15.612 6.785 1.00 50.55 218 GLY B O 1
ATOM 4071 N N . VAL B 1 227 ? -39.629 13.948 6.877 1.00 55.30 219 VAL B N 1
ATOM 4072 C CA . VAL B 1 227 ? -39.071 13.252 5.722 1.00 56.98 219 VAL B CA 1
ATOM 4073 C C . VAL B 1 227 ? -39.673 13.860 4.460 1.00 56.61 219 VAL B C 1
ATOM 4074 O O . VAL B 1 227 ? -40.877 14.132 4.398 1.00 62.58 219 VAL B O 1
ATOM 4078 N N . GLU B 1 228 ? -38.828 14.133 3.473 1.00 55.48 220 GLU B N 1
ATOM 4079 C CA . GLU B 1 228 ? -39.270 14.604 2.171 1.00 56.73 220 GLU B CA 1
ATOM 4080 C C . GLU B 1 228 ? -38.672 13.711 1.098 1.00 56.43 220 GLU B C 1
ATOM 4081 O O . GLU B 1 228 ? -37.457 13.481 1.077 1.00 57.95 220 GLU B O 1
ATOM 4087 N N . LEU B 1 229 ? -39.531 13.172 0.250 1.00 54.54 221 LEU B N 1
ATOM 4088 C CA . LEU B 1 229 ? -39.128 12.232 -0.780 1.00 59.02 221 LEU B CA 1
ATOM 4089 C C . LEU B 1 229 ? -38.776 12.956 -2.072 1.00 58.38 221 LEU B C 1
ATOM 4090 O O . LEU B 1 229 ? -39.357 13.986 -2.410 1.00 57.88 221 LEU B O 1
ATOM 4095 N N . ASP B 1 230 ? -37.823 12.391 -2.789 1.00 59.20 222 ASP B N 1
ATOM 4096 C CA . ASP B 1 230 ? -37.361 12.869 -4.078 1.00 56.31 222 ASP B CA 1
ATOM 4097 C C . ASP B 1 230 ? -38.421 12.599 -5.139 1.00 58.10 222 ASP B C 1
ATOM 4098 O O . ASP B 1 230 ? -38.708 11.428 -5.425 1.00 63.95 222 ASP B O 1
ATOM 4103 N N . PRO B 1 231 ? -39.033 13.630 -5.734 1.00 62.56 223 PRO B N 1
ATOM 4104 C CA . PRO B 1 231 ? -40.057 13.377 -6.759 1.00 63.55 223 PRO B CA 1
ATOM 4105 C C . PRO B 1 231 ? -39.509 12.665 -7.975 1.00 61.40 223 PRO B C 1
ATOM 4106 O O . PRO B 1 231 ? -40.273 12.008 -8.681 1.00 67.51 223 PRO B O 1
ATOM 4110 N N . SER B 1 232 ? -38.213 12.788 -8.259 1.00 63.53 224 SER B N 1
ATOM 4111 C CA . SER B 1 232 ? -37.627 12.050 -9.368 1.00 63.97 224 SER B CA 1
ATOM 4112 C C . SER B 1 232 ? -37.362 10.585 -9.034 1.00 68.16 224 SER B C 1
ATOM 4113 O O . SER B 1 232 ? -37.148 9.791 -9.953 1.00 69.84 224 SER B O 1
ATOM 4116 N N . GLY B 1 233 ? -37.371 10.215 -7.755 1.00 68.20 225 GLY B N 1
ATOM 4117 C CA . GLY B 1 233 ? -37.123 8.850 -7.337 1.00 71.01 225 GLY B CA 1
ATOM 4118 C C . GLY B 1 233 ? -35.665 8.444 -7.304 1.00 70.21 225 GLY B C 1
ATOM 4119 O O . GLY B 1 233 ? -35.369 7.277 -7.003 1.00 71.67 225 GLY B O 1
ATOM 4120 N N . ALA B 1 234 ? -34.743 9.371 -7.562 1.00 64.63 226 ALA B N 1
ATOM 4121 C CA . ALA B 1 234 ? -33.329 9.012 -7.634 1.00 69.42 226 ALA B CA 1
ATOM 4122 C C . ALA B 1 234 ? -32.780 8.648 -6.263 1.00 71.33 226 ALA B C 1
ATOM 4123 O O . ALA B 1 234 ? -32.033 7.673 -6.126 1.00 79.37 226 ALA B O 1
ATOM 4125 N N . ILE B 1 235 ? -33.165 9.395 -5.236 1.00 64.04 227 ILE B N 1
ATOM 4126 C CA . ILE B 1 235 ? -32.677 9.189 -3.880 1.00 62.12 227 ILE B CA 1
ATOM 4127 C C . ILE B 1 235 ? -33.783 8.461 -3.124 1.00 67.33 227 ILE B C 1
ATOM 4128 O O . ILE B 1 235 ? -34.773 9.071 -2.709 1.00 70.37 227 ILE B O 1
ATOM 4133 N N . LYS B 1 236 ? -33.616 7.149 -2.950 1.00 66.54 228 LYS B N 1
ATOM 4134 C CA . LYS B 1 236 ? -34.584 6.353 -2.206 1.00 67.94 228 LYS B CA 1
ATOM 4135 C C . LYS B 1 236 ? -34.543 6.755 -0.737 1.00 62.22 228 LYS B C 1
ATOM 4136 O O . LYS B 1 236 ? -33.464 6.907 -0.158 1.00 58.16 228 LYS B O 1
ATOM 4138 N N . GLY B 1 237 ? -35.720 6.960 -0.137 1.00 62.09 229 GLY B N 1
ATOM 4139 C CA . GLY B 1 237 ? -35.782 7.399 1.240 1.00 61.05 229 GLY B CA 1
ATOM 4140 C C . GLY B 1 237 ? -35.622 8.890 1.433 1.00 61.31 229 GLY B C 1
ATOM 4141 O O . GLY B 1 237 ? -35.672 9.358 2.577 1.00 62.58 229 GLY B O 1
ATOM 4142 N N . GLY B 1 238 ? -35.350 9.639 0.370 1.00 57.29 230 GLY B N 1
ATOM 4143 C CA . GLY B 1 238 ? -35.342 11.087 0.420 1.00 56.75 230 GLY B CA 1
ATOM 4144 C C . GLY B 1 238 ? -34.425 11.664 1.483 1.00 58.63 230 GLY B C 1
ATOM 4145 O O . GLY B 1 238 ? -33.419 11.064 1.886 1.00 57.88 230 GLY B O 1
ATOM 4146 N N . ILE B 1 239 ? -34.816 12.842 1.977 1.00 52.86 231 ILE B N 1
ATOM 4147 C CA . ILE B 1 239 ? -34.070 13.593 2.979 1.00 51.75 231 ILE B CA 1
ATOM 4148 C C . ILE B 1 239 ? -34.890 13.649 4.259 1.00 57.69 231 ILE B C 1
ATOM 4149 O O . ILE B 1 239 ? -36.078 14.007 4.231 1.00 51.12 231 ILE B O 1
ATOM 4154 N N . THR B 1 240 ? -34.259 13.301 5.378 1.00 46.38 232 THR B N 1
ATOM 4155 C CA . THR B 1 240 ? -34.874 13.418 6.697 1.00 56.79 232 THR B CA 1
ATOM 4156 C C . THR B 1 240 ? -34.295 14.651 7.383 1.00 56.73 232 THR B C 1
ATOM 4157 O O . THR B 1 240 ? -33.142 14.644 7.815 1.00 53.78 232 THR B O 1
ATOM 4161 N N . PHE B 1 241 ? -35.091 15.714 7.456 1.00 50.33 233 PHE B N 1
ATOM 4162 C CA . PHE B 1 241 ? -34.677 16.966 8.085 1.00 45.14 233 PHE B CA 1
ATOM 4163 C C . PHE B 1 241 ? -34.769 16.847 9.600 1.00 49.88 233 PHE B C 1
ATOM 4164 O O . PHE B 1 241 ? -35.831 16.509 10.134 1.00 49.24 233 PHE B O 1
ATOM 4172 N N . PHE B 1 242 ? -33.662 17.113 10.296 1.00 49.46 234 PHE B N 1
ATOM 4173 C CA . PHE B 1 242 ? -33.557 16.761 11.705 1.00 50.25 234 PHE B CA 1
ATOM 4174 C C . PHE B 1 242 ? -33.912 17.898 12.659 1.00 47.19 234 PHE B C 1
ATOM 4175 O O . PHE B 1 242 ? -33.682 17.766 13.862 1.00 51.85 234 PHE B O 1
ATOM 4183 N N . GLY B 1 243 ? -34.506 18.984 12.172 1.00 47.07 235 GLY B N 1
ATOM 4184 C CA . GLY B 1 243 ? -34.819 20.100 13.047 1.00 45.86 235 GLY B CA 1
ATOM 4185 C C . GLY B 1 243 ? -33.636 20.572 13.869 1.00 47.45 235 GLY B C 1
ATOM 4186 O O . GLY B 1 243 ? -32.617 20.984 13.310 1.00 45.93 235 GLY B O 1
ATOM 4187 N N . SER B 1 244 ? -33.755 20.507 15.198 1.00 54.11 236 SER B N 1
ATOM 4188 C CA . SER B 1 244 ? -32.661 20.859 16.111 1.00 54.15 236 SER B CA 1
ATOM 4189 C C . SER B 1 244 ? -32.205 22.305 15.922 1.00 52.80 236 SER B C 1
ATOM 4190 O O . SER B 1 244 ? -31.020 22.614 16.051 1.00 52.95 236 SER B O 1
ATOM 4193 N N . SER B 1 245 ? -33.161 23.197 15.645 1.00 44.16 237 SER B N 1
ATOM 4194 C CA . SER B 1 245 ? -32.905 24.630 15.664 1.00 39.99 237 SER B CA 1
ATOM 4195 C C . SER B 1 245 ? -32.308 25.006 17.010 1.00 42.07 237 SER B C 1
ATOM 4196 O O . SER B 1 245 ? -32.572 24.349 18.018 1.00 41.94 237 SER B O 1
ATOM 4199 N N . PHE B 1 246 ? -31.464 26.042 17.039 1.00 40.35 238 PHE B N 1
ATOM 4200 C CA . PHE B 1 246 ? -30.858 26.352 18.328 1.00 44.30 238 PHE B CA 1
ATOM 4201 C C . PHE B 1 246 ? -30.448 27.816 18.384 1.00 43.39 238 PHE B C 1
ATOM 4202 O O . PHE B 1 246 ? -30.359 28.503 17.361 1.00 41.19 238 PHE B O 1
ATOM 4210 N N . VAL B 1 247 ? -30.181 28.276 19.607 1.00 43.92 239 VAL B N 1
ATOM 4211 C CA . VAL B 1 247 ? -29.722 29.633 19.880 1.00 42.10 239 VAL B CA 1
ATOM 4212 C C . VAL B 1 247 ? -28.529 29.554 20.831 1.00 42.35 239 VAL B C 1
ATOM 4213 O O . VAL B 1 247 ? -28.561 28.797 21.808 1.00 43.13 239 VAL B O 1
ATOM 4217 N N . VAL B 1 248 ? -27.458 30.293 20.524 1.00 47.24 240 VAL B N 1
ATOM 4218 C CA . VAL B 1 248 ? -26.314 30.392 21.427 1.00 44.83 240 VAL B CA 1
ATOM 4219 C C . VAL B 1 248 ? -25.995 31.856 21.690 1.00 42.19 240 VAL B C 1
ATOM 4220 O O . VAL B 1 248 ? -26.359 32.740 20.920 1.00 38.83 240 VAL B O 1
ATOM 4224 N N . GLY B 1 249 ? -25.320 32.107 22.816 1.00 42.96 241 GLY B N 1
ATOM 4225 C CA . GLY B 1 249 ? -24.898 33.443 23.182 1.00 37.67 241 GLY B CA 1
ATOM 4226 C C . GLY B 1 249 ? -23.488 33.765 22.702 1.00 42.28 241 GLY B C 1
ATOM 4227 O O . GLY B 1 249 ? -22.836 32.987 22.000 1.00 37.46 241 GLY B O 1
ATOM 4228 N N . ALA B 1 250 ? -22.999 34.933 23.134 1.00 39.16 242 ALA B N 1
ATOM 4229 C CA . ALA B 1 250 ? -21.733 35.467 22.624 1.00 44.26 242 ALA B CA 1
ATOM 4230 C C . ALA B 1 250 ? -20.502 34.651 23.031 1.00 47.26 242 ALA B C 1
ATOM 4231 O O . ALA B 1 250 ? -19.406 34.918 22.517 1.00 48.67 242 ALA B O 1
ATOM 4233 N N . LEU B 1 251 ? -20.639 33.683 23.933 1.00 42.00 243 LEU B N 1
ATOM 4234 C CA . LEU B 1 251 ? -19.548 32.781 24.270 1.00 44.37 243 LEU B CA 1
ATOM 4235 C C . LEU B 1 251 ? -19.747 31.396 23.667 1.00 40.80 243 LEU B C 1
ATOM 4236 O O . LEU B 1 251 ? -19.035 30.461 24.042 1.00 40.32 243 LEU B O 1
ATOM 4241 N N . GLY B 1 252 ? -20.709 31.237 22.761 1.00 43.97 244 GLY B N 1
ATOM 4242 C CA . GLY B 1 252 ? -21.016 29.946 22.184 1.00 41.15 244 GLY B CA 1
ATOM 4243 C C . GLY B 1 252 ? -21.856 29.044 23.054 1.00 45.33 244 GLY B C 1
ATOM 4244 O O . GLY B 1 252 ? -22.049 27.873 22.695 1.00 44.30 244 GLY B O 1
ATOM 4245 N N . GLU B 1 253 ? -22.320 29.535 24.202 1.00 48.46 245 GLU B N 1
ATOM 4246 C CA . GLU B 1 253 ? -23.103 28.737 25.130 1.00 46.63 245 GLU B CA 1
ATOM 4247 C C . GLU B 1 253 ? -24.543 28.651 24.640 1.00 46.09 245 GLU B C 1
ATOM 4248 O O . GLU B 1 253 ? -25.087 29.620 24.105 1.00 41.71 245 GLU B O 1
ATOM 4254 N N . PHE B 1 254 ? -25.148 27.475 24.797 1.00 48.39 246 PHE B N 1
ATOM 4255 C CA . PHE B 1 254 ? -26.513 27.262 24.325 1.00 47.08 246 PHE B CA 1
ATOM 4256 C C . PHE B 1 254 ? -27.515 28.014 25.188 1.00 49.40 246 PHE B C 1
ATOM 4257 O O . PHE B 1 254 ? -27.518 27.884 26.412 1.00 48.99 246 PHE B O 1
ATOM 4265 N N . LEU B 1 255 ? -28.378 28.786 24.541 1.00 49.71 247 LEU B N 1
ATOM 4266 C CA . LEU B 1 255 ? -29.522 29.386 25.203 1.00 50.74 247 LEU B CA 1
ATOM 4267 C C . LEU B 1 255 ? -30.786 28.580 24.991 1.00 45.94 247 LEU B C 1
ATOM 4268 O O . LEU B 1 255 ? -31.618 28.518 25.889 1.00 46.25 247 LEU B O 1
ATOM 4273 N N . ALA B 1 256 ? -30.926 27.920 23.843 1.00 48.69 248 ALA B N 1
ATOM 4274 C CA . ALA B 1 256 ? -32.079 27.055 23.616 1.00 53.30 248 ALA B CA 1
ATOM 4275 C C . ALA B 1 256 ? -31.741 26.081 22.497 1.00 50.48 248 ALA B C 1
ATOM 4276 O O . ALA B 1 256 ? -30.972 26.404 21.585 1.00 49.77 248 ALA B O 1
ATOM 4278 N N . LYS B 1 257 ? -32.314 24.887 22.591 1.00 49.30 249 LYS B N 1
ATOM 4279 C CA . LYS B 1 257 ? -32.052 23.806 21.653 1.00 54.06 249 LYS B CA 1
ATOM 4280 C C . LYS B 1 257 ? -33.349 23.045 21.427 1.00 52.41 249 LYS B C 1
ATOM 4281 O O . LYS B 1 257 ? -33.981 22.625 22.396 1.00 49.50 249 LYS B O 1
ATOM 4287 N N . ALA B 1 258 ? -33.705 22.805 20.171 1.00 48.53 250 ALA B N 1
ATOM 4288 C CA . ALA B 1 258 ? -34.964 22.153 19.844 1.00 49.68 250 ALA B CA 1
ATOM 4289 C C . ALA B 1 258 ? -34.790 20.657 19.587 1.00 52.67 250 ALA B C 1
ATOM 4290 O O . ALA B 1 258 ? -33.696 20.154 19.315 1.00 54.90 250 ALA B O 1
ATOM 4292 N N . SER B 1 259 ? -35.916 19.956 19.639 1.00 53.53 251 SER B N 1
ATOM 4293 C CA . SER B 1 259 ? -36.000 18.546 19.286 1.00 50.62 251 SER B CA 1
ATOM 4294 C C . SER B 1 259 ? -35.894 18.406 17.764 1.00 48.77 251 SER B C 1
ATOM 4295 O O . SER B 1 259 ? -35.639 19.366 17.035 1.00 46.27 251 SER B O 1
ATOM 4298 N N . ASP B 1 260 ? -36.131 17.197 17.258 1.00 50.25 252 ASP B N 1
ATOM 4299 C CA . ASP B 1 260 ? -36.200 16.960 15.821 1.00 56.80 252 ASP B CA 1
ATOM 4300 C C . ASP B 1 260 ? -37.640 16.841 15.334 1.00 57.60 252 ASP B C 1
ATOM 4301 O O . ASP B 1 260 ? -37.888 16.217 14.294 1.00 55.04 252 ASP B O 1
ATOM 4306 N N . LYS B 1 261 ? -38.587 17.366 16.110 1.00 55.88 253 LYS B N 1
ATOM 4307 C CA . LYS B 1 261 ? -40.006 17.405 15.783 1.00 58.68 253 LYS B CA 1
ATOM 4308 C C . LYS B 1 261 ? -40.455 18.852 15.634 1.00 55.00 253 LYS B C 1
ATOM 4309 O O . LYS B 1 261 ? -39.688 19.793 15.866 1.00 51.30 253 LYS B O 1
ATOM 4315 N N . GLU B 1 262 ? -41.713 19.024 15.231 1.00 59.71 254 GLU B N 1
ATOM 4316 C CA . GLU B 1 262 ? -42.276 20.361 15.130 1.00 56.88 254 GLU B CA 1
ATOM 4317 C C . GLU B 1 262 ? -42.175 21.065 16.472 1.00 52.51 254 GLU B C 1
ATOM 4318 O O . GLU B 1 262 ? -42.425 20.472 17.516 1.00 60.81 254 GLU B O 1
ATOM 4324 N N . GLU B 1 263 ? -41.753 22.325 16.452 1.00 47.15 255 GLU B N 1
ATOM 4325 C CA . GLU B 1 263 ? -41.499 22.967 17.732 1.00 56.12 255 GLU B CA 1
ATOM 4326 C C . GLU B 1 263 ? -41.510 24.477 17.565 1.00 54.42 255 GLU B C 1
ATOM 4327 O O . GLU B 1 263 ? -41.134 25.006 16.515 1.00 57.55 255 GLU B O 1
ATOM 4333 N N . ILE B 1 264 ? -42.001 25.152 18.596 1.00 54.19 256 ILE B N 1
ATOM 4334 C CA . ILE B 1 264 ? -41.808 26.583 18.776 1.00 53.20 256 ILE B CA 1
ATOM 4335 C C . ILE B 1 264 ? -40.659 26.733 19.765 1.00 55.69 256 ILE B C 1
ATOM 4336 O O . ILE B 1 264 ? -40.794 26.380 20.939 1.00 58.23 256 ILE B O 1
ATOM 4341 N N . LEU B 1 265 ? -39.509 27.213 19.299 1.00 54.43 257 LEU B N 1
ATOM 4342 C CA . LEU B 1 265 ? -38.336 27.397 20.147 1.00 48.81 257 LEU B CA 1
ATOM 4343 C C . LEU B 1 265 ? -38.268 28.858 20.578 1.00 46.58 257 LEU B C 1
ATOM 4344 O O . LEU B 1 265 ? -38.457 29.756 19.752 1.00 51.34 257 LEU B O 1
ATOM 4349 N N . TYR B 1 266 ? -37.996 29.095 21.866 1.00 48.80 258 TYR B N 1
ATOM 4350 C CA . TYR B 1 266 ? -37.972 30.441 22.424 1.00 49.39 258 TYR B CA 1
ATOM 4351 C C . TYR B 1 266 ? -36.683 30.685 23.196 1.00 46.27 258 TYR B C 1
ATOM 4352 O O . TYR B 1 266 ? -36.242 29.827 23.963 1.00 53.12 258 TYR B O 1
ATOM 4361 N N . ALA B 1 267 ? -36.106 31.875 23.033 1.00 44.90 259 ALA B N 1
ATOM 4362 C CA . ALA B 1 267 ? -34.898 32.242 23.761 1.00 50.57 259 ALA B CA 1
ATOM 4363 C C . ALA B 1 267 ? -34.854 33.754 23.945 1.00 52.17 259 ALA B C 1
ATOM 4364 O O . ALA B 1 267 ? -35.242 34.505 23.044 1.00 56.63 259 ALA B O 1
ATOM 4366 N N . GLU B 1 268 ? -34.395 34.192 25.116 1.00 49.73 260 GLU B N 1
ATOM 4367 C CA . GLU B 1 268 ? -34.220 35.608 25.420 1.00 52.86 260 GLU B CA 1
ATOM 4368 C C . GLU B 1 268 ? -32.744 35.952 25.306 1.00 53.32 260 GLU B C 1
ATOM 4369 O O . GLU B 1 268 ? -31.907 35.361 25.998 1.00 53.20 260 GLU B O 1
ATOM 4375 N N . ILE B 1 269 ? -32.425 36.884 24.414 1.00 54.98 261 ILE B N 1
ATOM 4376 C CA . ILE B 1 269 ? -31.049 37.153 24.036 1.00 49.25 261 ILE B CA 1
ATOM 4377 C C . ILE B 1 269 ? -30.696 38.577 24.439 1.00 50.55 261 ILE B C 1
ATOM 4378 O O . ILE B 1 269 ? -31.308 39.538 23.956 1.00 52.79 261 ILE B O 1
ATOM 4383 N N . ASP B 1 270 ? -29.696 38.708 25.303 1.00 51.11 262 ASP B N 1
ATOM 4384 C CA . ASP B 1 270 ? -29.210 40.002 25.770 1.00 50.26 262 ASP B CA 1
ATOM 4385 C C . ASP B 1 270 ? -28.069 40.466 24.870 1.00 49.82 262 ASP B C 1
ATOM 4386 O O . ASP B 1 270 ? -26.957 39.931 24.929 1.00 48.62 262 ASP B O 1
ATOM 4391 N N . LEU B 1 271 ? -28.356 41.444 24.016 1.00 50.02 263 LEU B N 1
ATOM 4392 C CA . LEU B 1 271 ? -27.331 41.994 23.145 1.00 46.64 263 LEU B CA 1
ATOM 4393 C C . LEU B 1 271 ? -26.263 42.734 23.934 1.00 50.90 263 LEU B C 1
ATOM 4394 O O . LEU B 1 271 ? -25.105 42.790 23.504 1.00 55.35 263 LEU B O 1
ATOM 4399 N N . GLU B 1 272 ? -26.617 43.291 25.094 1.00 50.21 264 GLU B N 1
ATOM 4400 C CA . GLU B 1 272 ? -25.644 44.083 25.840 1.00 57.64 264 GLU B CA 1
ATOM 4401 C C . GLU B 1 272 ? -24.441 43.270 26.312 1.00 50.94 264 GLU B C 1
ATOM 4402 O O . GLU B 1 272 ? -23.399 43.853 26.625 1.00 56.28 264 GLU B O 1
ATOM 4408 N N . ARG B 1 273 ? -24.536 41.945 26.334 1.00 50.14 265 ARG B N 1
ATOM 4409 C CA . ARG B 1 273 ? -23.389 41.128 26.713 1.00 47.60 265 ARG B CA 1
ATOM 4410 C C . ARG B 1 273 ? -22.225 41.245 25.736 1.00 49.91 265 ARG B C 1
ATOM 4411 O O . ARG B 1 273 ? -21.090 40.920 26.104 1.00 47.72 265 ARG B O 1
ATOM 4419 N N . THR B 1 274 ? -22.467 41.675 24.498 1.00 45.71 266 THR B N 1
ATOM 4420 C CA . THR B 1 274 ? -21.375 41.730 23.525 1.00 46.01 266 THR B CA 1
ATOM 4421 C C . THR B 1 274 ? -20.245 42.655 23.986 1.00 47.99 266 THR B C 1
ATOM 4422 O O . THR B 1 274 ? -19.061 42.334 23.804 1.00 43.67 266 THR B O 1
ATOM 4426 N N . GLU B 1 275 ? -20.580 43.784 24.619 1.00 49.50 267 GLU B N 1
ATOM 4427 C CA . GLU B 1 275 ? -19.531 44.676 25.109 1.00 51.86 267 GLU B CA 1
ATOM 4428 C C . GLU B 1 275 ? -18.667 43.959 26.138 1.00 47.31 267 GLU B C 1
ATOM 4429 O O . GLU B 1 275 ? -17.433 43.970 26.052 1.00 44.21 267 GLU B O 1
ATOM 4435 N N . GLU B 1 276 ? -19.309 43.300 27.104 1.00 42.22 268 GLU B N 1
ATOM 4436 C CA . GLU B 1 276 ? -18.570 42.624 28.165 1.00 47.18 268 GLU B CA 1
ATOM 4437 C C . GLU B 1 276 ? -17.765 41.457 27.613 1.00 44.14 268 GLU B C 1
ATOM 4438 O O . GLU B 1 276 ? -16.627 41.224 28.029 1.00 43.50 268 GLU B O 1
ATOM 4440 N N . VAL B 1 277 ? -18.339 40.705 26.680 1.00 43.47 269 VAL B N 1
ATOM 4441 C CA . VAL B 1 277 ? -17.605 39.588 26.097 1.00 44.32 269 VAL B CA 1
ATOM 4442 C C . VAL B 1 277 ? -16.404 40.086 25.292 1.00 40.04 269 VAL B C 1
ATOM 4443 O O . VAL B 1 277 ? -15.320 39.499 25.346 1.00 38.45 269 VAL B O 1
ATOM 4447 N N . ARG B 1 278 ? -16.584 41.142 24.506 1.00 38.96 270 ARG B N 1
ATOM 4448 C CA . ARG B 1 278 ? -15.478 41.632 23.695 1.00 42.34 270 ARG B CA 1
ATOM 4449 C C . ARG B 1 278 ? -14.410 42.318 24.535 1.00 42.43 270 ARG B C 1
ATOM 4450 O O . ARG B 1 278 ? -13.243 42.325 24.139 1.00 42.30 270 ARG B O 1
ATOM 4458 N N . ARG B 1 279 ? -14.774 42.902 25.684 1.00 44.60 271 ARG B N 1
ATOM 4459 C CA . ARG B 1 279 ? -13.745 43.408 26.598 1.00 43.59 271 ARG B CA 1
ATOM 4460 C C . ARG B 1 279 ? -12.897 42.267 27.133 1.00 47.36 271 ARG B C 1
ATOM 4461 O O . ARG B 1 279 ? -11.681 42.400 27.285 1.00 47.84 271 ARG B O 1
ATOM 4469 N N . MET B 1 280 ? -13.527 41.131 27.420 1.00 48.11 272 MET B N 1
ATOM 4470 C CA . MET B 1 280 ? -12.789 39.970 27.903 1.00 43.06 272 MET B CA 1
ATOM 4471 C C . MET B 1 280 ? -11.941 39.358 26.790 1.00 37.70 272 MET B C 1
ATOM 4472 O O . MET B 1 280 ? -10.792 38.981 27.014 1.00 42.19 272 MET B O 1
ATOM 4477 N N . TRP B 1 281 ? -12.501 39.243 25.582 1.00 40.48 273 TRP B N 1
ATOM 4478 C CA . TRP B 1 281 ? -11.838 38.625 24.436 1.00 36.81 273 TRP B CA 1
ATOM 4479 C C . TRP B 1 281 ? -11.862 39.631 23.299 1.00 43.47 273 TRP B C 1
ATOM 4480 O O . TRP B 1 281 ? -12.818 39.666 22.514 1.00 40.53 273 TRP B O 1
ATOM 4491 N N . PRO B 1 282 ? -10.841 40.470 23.186 1.00 44.41 274 PRO B N 1
ATOM 4492 C CA . PRO B 1 282 ? -10.825 41.524 22.162 1.00 39.78 274 PRO B CA 1
ATOM 4493 C C . PRO B 1 282 ? -10.246 41.037 20.838 1.00 38.35 274 PRO B C 1
ATOM 4494 O O . PRO B 1 282 ? -9.267 41.586 20.317 1.00 36.79 274 PRO B O 1
ATOM 4498 N N . PHE B 1 283 ? -10.885 40.015 20.269 1.00 35.94 275 PHE B N 1
ATOM 4499 C CA . PHE B 1 283 ? -10.424 39.463 19.004 1.00 36.52 275 PHE B CA 1
ATOM 4500 C C . PHE B 1 283 ? -10.414 40.530 17.925 1.00 38.27 275 PHE B C 1
ATOM 4501 O O . PHE B 1 283 ? -9.478 40.591 17.121 1.00 38.97 275 PHE B O 1
ATOM 4509 N N . LEU B 1 284 ? -11.437 41.396 17.898 1.00 37.03 276 LEU B N 1
ATOM 4510 C CA . LEU B 1 284 ? -11.485 42.389 16.827 1.00 37.98 276 LEU B CA 1
ATOM 4511 C C . LEU B 1 284 ? -10.319 43.364 16.920 1.00 34.57 276 LEU B C 1
ATOM 4512 O O . LEU B 1 284 ? -9.840 43.853 15.890 1.00 37.76 276 LEU B O 1
ATOM 4517 N N . ARG B 1 285 ? -9.876 43.685 18.141 1.00 30.43 277 ARG B N 1
ATOM 4518 C CA . ARG B 1 285 ? -8.729 44.566 18.326 1.00 30.18 277 ARG B CA 1
ATOM 4519 C C . ARG B 1 285 ? -7.467 43.951 17.734 1.00 39.48 277 ARG B C 1
ATOM 4520 O O . ARG B 1 285 ? -6.599 44.669 17.216 1.00 35.13 277 ARG B O 1
ATOM 4528 N N . ASP B 1 286 ? -7.333 42.624 17.823 1.00 34.17 278 ASP B N 1
ATOM 4529 C CA . ASP B 1 286 ? -6.051 41.977 17.556 1.00 32.22 278 ASP B CA 1
ATOM 4530 C C . ASP B 1 286 ? -5.962 41.327 16.187 1.00 30.02 278 ASP B C 1
ATOM 4531 O O . ASP B 1 286 ? -4.899 40.804 15.843 1.00 34.75 278 ASP B O 1
ATOM 4536 N N . ARG B 1 287 ? -7.039 41.320 15.413 1.00 31.27 279 ARG B N 1
ATOM 4537 C CA . ARG B 1 287 ? -6.980 40.694 14.093 1.00 33.79 279 ARG B CA 1
ATOM 4538 C C . ARG B 1 287 ? -5.814 41.254 13.293 1.00 34.40 279 ARG B C 1
ATOM 4539 O O . ARG B 1 287 ? -5.607 42.466 13.236 1.00 34.74 279 ARG B O 1
ATOM 4547 N N . ARG B 1 288 ? -5.033 40.362 12.706 1.00 30.28 280 ARG B N 1
ATOM 4548 C CA . ARG B 1 288 ? -3.879 40.763 11.911 1.00 31.45 280 ARG B CA 1
ATOM 4549 C C . ARG B 1 288 ? -4.320 40.999 10.473 1.00 27.37 280 ARG B C 1
ATOM 4550 O O . ARG B 1 288 ? -3.976 40.257 9.552 1.00 28.48 280 ARG B O 1
ATOM 4558 N N . ILE B 1 289 ? -5.117 42.060 10.296 1.00 27.40 281 ILE B N 1
ATOM 4559 C CA . ILE B 1 289 ? -5.653 42.358 8.971 1.00 29.70 281 ILE B CA 1
ATOM 4560 C C . ILE B 1 289 ? -4.529 42.658 7.985 1.00 33.59 281 ILE B C 1
ATOM 4561 O O . ILE B 1 289 ? -4.720 42.525 6.774 1.00 34.36 281 ILE B O 1
ATOM 4566 N N . ASP B 1 290 ? -3.347 43.038 8.470 1.00 30.67 282 ASP B N 1
ATOM 4567 C CA . ASP B 1 290 ? -2.254 43.304 7.544 1.00 32.11 282 ASP B CA 1
ATOM 4568 C C . ASP B 1 290 ? -1.732 42.033 6.879 1.00 32.57 282 ASP B C 1
ATOM 4569 O O . ASP B 1 290 ? -1.017 42.132 5.889 1.00 33.33 282 ASP B O 1
ATOM 4574 N N . PHE B 1 291 ? -2.117 40.851 7.360 1.00 33.17 283 PHE B N 1
ATOM 4575 C CA . PHE B 1 291 ? -1.697 39.580 6.780 1.00 27.49 283 PHE B CA 1
ATOM 4576 C C . PHE B 1 291 ? -2.887 38.706 6.421 1.00 30.84 283 PHE B C 1
ATOM 4577 O O . PHE B 1 291 ? -2.766 37.484 6.399 1.00 29.68 283 PHE B O 1
ATOM 4585 N N . TYR B 1 292 ? -4.050 39.307 6.131 1.00 26.42 284 TYR B N 1
ATOM 4586 C CA . TYR B 1 292 ? -5.230 38.537 5.771 1.00 29.12 284 TYR B CA 1
ATOM 4587 C C . TYR B 1 292 ? -5.476 38.502 4.270 1.00 34.11 284 TYR B C 1
ATOM 4588 O O . TYR B 1 292 ? -6.482 37.925 3.830 1.00 32.16 284 TYR B O 1
ATOM 4597 N N . ASN B 1 293 ? -4.593 39.115 3.476 1.00 29.20 285 ASN B N 1
ATOM 4598 C CA . ASN B 1 293 ? -4.836 39.225 2.040 1.00 29.96 285 ASN B CA 1
ATOM 4599 C C . ASN B 1 293 ? -5.058 37.873 1.373 1.00 29.40 285 ASN B C 1
ATOM 4600 O O . ASN B 1 293 ? -5.823 37.775 0.408 1.00 31.74 285 ASN B O 1
ATOM 4605 N N . ASP B 1 294 ? -4.399 36.823 1.851 1.00 32.14 286 ASP B N 1
ATOM 4606 C CA . ASP B 1 294 ? -4.514 35.534 1.178 1.00 33.58 286 ASP B CA 1
ATOM 4607 C C . ASP B 1 294 ? -5.912 34.923 1.304 1.00 35.93 286 ASP B C 1
ATOM 4608 O O . ASP B 1 294 ? -6.223 33.956 0.598 1.00 34.79 286 ASP B O 1
ATOM 4613 N N . LEU B 1 295 ? -6.773 35.474 2.154 1.00 32.60 287 LEU B N 1
ATOM 4614 C CA . LEU B 1 295 ? -8.152 35.011 2.189 1.00 37.90 287 LEU B CA 1
ATOM 4615 C C . LEU B 1 295 ? -8.866 35.259 0.858 1.00 34.43 287 LEU B C 1
ATOM 4616 O O . LEU B 1 295 ? -9.878 34.604 0.572 1.00 33.34 287 LEU B O 1
ATOM 4621 N N . LEU B 1 296 ? -8.354 36.164 0.031 1.00 31.52 288 LEU B N 1
ATOM 4622 C CA . LEU B 1 296 ? -8.989 36.476 -1.246 1.00 31.63 288 LEU B CA 1
ATOM 4623 C C . LEU B 1 296 ? -8.643 35.471 -2.330 1.00 33.74 288 LEU B C 1
ATOM 4624 O O . LEU B 1 296 ? -9.130 35.602 -3.454 1.00 38.23 288 LEU B O 1
ATOM 4629 N N . LYS B 1 297 ? -7.849 34.456 -2.013 1.00 35.94 289 LYS B N 1
ATOM 4630 C CA . LYS B 1 297 ? -7.409 33.481 -2.994 1.00 38.35 289 LYS B CA 1
ATOM 4631 C C . LYS B 1 297 ? -8.232 32.205 -2.878 1.00 36.61 289 LYS B C 1
ATOM 4632 O O . LYS B 1 297 ? -8.672 31.807 -1.789 1.00 33.12 289 LYS B O 1
ATOM 4638 N N . ARG B 1 298 ? -8.421 31.559 -4.026 1.00 33.95 290 ARG B N 1
ATOM 4639 C CA . ARG B 1 298 ? -9.100 30.276 -4.055 1.00 35.45 290 ARG B CA 1
ATOM 4640 C C . ARG B 1 298 ? -8.232 29.209 -3.414 1.00 36.52 290 ARG B C 1
ATOM 4641 O O . ARG B 1 298 ? -8.735 28.323 -2.723 1.00 33.79 290 ARG B O 1
ATOM 4649 N N . TYR B 1 299 ? -6.922 29.305 -3.606 1.00 36.14 291 TYR B N 1
ATOM 4650 C CA . TYR B 1 299 ? -5.956 28.367 -3.061 1.00 31.22 291 TYR B CA 1
ATOM 4651 C C . TYR B 1 299 ? -4.597 28.942 -3.402 1.00 37.51 291 TYR B C 1
ATOM 4652 O O . TYR B 1 299 ? -4.477 29.754 -4.323 1.00 39.33 291 TYR B O 1
ATOM 4661 N N . ILE B 1 300 ? -3.575 28.512 -2.662 1.00 37.92 292 ILE B N 1
ATOM 4662 C CA . ILE B 1 300 ? -2.214 29.019 -2.858 1.00 41.73 292 ILE B CA 1
ATOM 4663 C C . ILE B 1 300 ? -1.234 27.858 -2.777 1.00 47.72 292 ILE B C 1
ATOM 4664 O O . ILE B 1 300 ? -0.626 27.652 -1.730 1.00 51.55 292 ILE B O 1
ATOM 4670 N N . HIS C 1 8 ? 2.852 34.304 -41.237 1.00 89.78 0 HIS C N 1
ATOM 4671 C CA . HIS C 1 8 ? 2.027 34.229 -40.036 1.00 87.30 0 HIS C CA 1
ATOM 4672 C C . HIS C 1 8 ? 0.846 33.301 -40.270 1.00 87.37 0 HIS C C 1
ATOM 4673 O O . HIS C 1 8 ? -0.295 33.753 -40.364 1.00 89.84 0 HIS C O 1
ATOM 4675 N N . MET C 1 9 ? 1.125 32.001 -40.348 1.00 84.10 1 MET C N 1
ATOM 4676 C CA . MET C 1 9 ? 0.124 30.986 -40.650 1.00 78.36 1 MET C CA 1
ATOM 4677 C C . MET C 1 9 ? -0.030 30.011 -39.490 1.00 74.41 1 MET C C 1
ATOM 4678 O O . MET C 1 9 ? 0.958 29.607 -38.869 1.00 78.11 1 MET C O 1
ATOM 4683 N N . ILE C 1 10 ? -1.268 29.609 -39.222 1.00 71.62 2 ILE C N 1
ATOM 4684 C CA . ILE C 1 10 ? -1.559 28.500 -38.320 1.00 66.74 2 ILE C CA 1
ATOM 4685 C C . ILE C 1 10 ? -2.118 27.371 -39.168 1.00 67.49 2 ILE C C 1
ATOM 4686 O O . ILE C 1 10 ? -3.161 27.526 -39.815 1.00 70.36 2 ILE C O 1
ATOM 4691 N N . TYR C 1 11 ? -1.418 26.244 -39.183 1.00 66.80 3 TYR C N 1
ATOM 4692 C CA . TYR C 1 11 ? -1.897 25.049 -39.860 1.00 66.33 3 TYR C CA 1
ATOM 4693 C C . TYR C 1 11 ? -2.476 24.190 -38.746 1.00 65.18 3 TYR C C 1
ATOM 4694 O O . TYR C 1 11 ? -1.753 23.461 -38.063 1.00 70.40 3 TYR C O 1
ATOM 4703 N N . ALA C 1 12 ? -3.783 24.293 -38.556 1.00 64.65 4 ALA C N 1
ATOM 4704 C CA . ALA C 1 12 ? -4.436 23.776 -37.364 1.00 65.10 4 ALA C CA 1
ATOM 4705 C C . ALA C 1 12 ? -4.998 22.397 -37.662 1.00 65.93 4 ALA C C 1
ATOM 4706 O O . ALA C 1 12 ? -5.626 22.191 -38.704 1.00 68.86 4 ALA C O 1
ATOM 4708 N N . GLY C 1 13 ? -4.764 21.463 -36.752 1.00 68.89 5 GLY C N 1
ATOM 4709 C CA . GLY C 1 13 ? -5.355 20.135 -36.826 1.00 69.06 5 GLY C CA 1
ATOM 4710 C C . GLY C 1 13 ? -6.219 19.861 -35.611 1.00 63.50 5 GLY C C 1
ATOM 4711 O O . GLY C 1 13 ? -5.825 20.151 -34.480 1.00 60.00 5 GLY C O 1
ATOM 4712 N N . VAL C 1 14 ? -7.399 19.306 -35.854 1.00 63.13 6 VAL C N 1
ATOM 4713 C CA . VAL C 1 14 ? -8.353 18.966 -34.803 1.00 62.61 6 VAL C CA 1
ATOM 4714 C C . VAL C 1 14 ? -8.570 17.461 -34.814 1.00 62.04 6 VAL C C 1
ATOM 4715 O O . VAL C 1 14 ? -8.906 16.881 -35.855 1.00 55.74 6 VAL C O 1
ATOM 4719 N N . LEU C 1 15 ? -8.394 16.836 -33.654 1.00 58.70 7 LEU C N 1
ATOM 4720 C CA . LEU C 1 15 ? -8.564 15.394 -33.504 1.00 61.27 7 LEU C CA 1
ATOM 4721 C C . LEU C 1 15 ? -9.913 15.168 -32.825 1.00 57.45 7 LEU C C 1
ATOM 4722 O O . LEU C 1 15 ? -10.045 15.331 -31.614 1.00 57.50 7 LEU C O 1
ATOM 4727 N N . GLN C 1 16 ? -10.918 14.804 -33.617 1.00 59.04 8 GLN C N 1
ATOM 4728 C CA . GLN C 1 16 ? -12.291 14.616 -33.161 1.00 62.18 8 GLN C CA 1
ATOM 4729 C C . GLN C 1 16 ? -12.587 13.121 -33.097 1.00 69.20 8 GLN C C 1
ATOM 4730 O O . GLN C 1 16 ? -12.627 12.445 -34.132 1.00 67.47 8 GLN C O 1
ATOM 4736 N N . HIS C 1 17 ? -12.816 12.602 -31.894 1.00 66.02 9 HIS C N 1
ATOM 4737 C CA . HIS C 1 17 ? -12.991 11.163 -31.754 1.00 65.98 9 HIS C CA 1
ATOM 4738 C C . HIS C 1 17 ? -13.843 10.870 -30.531 1.00 63.41 9 HIS C C 1
ATOM 4739 O O . HIS C 1 17 ? -14.184 11.768 -29.754 1.00 62.22 9 HIS C O 1
ATOM 4746 N N . ALA C 1 18 ? -14.148 9.588 -30.348 1.00 61.10 10 ALA C N 1
ATOM 4747 C CA . ALA C 1 18 ? -14.962 9.116 -29.240 1.00 58.62 10 ALA C CA 1
ATOM 4748 C C . ALA C 1 18 ? -14.088 8.712 -28.054 1.00 65.08 10 ALA C C 1
ATOM 4749 O O . ALA C 1 18 ? -12.878 8.507 -28.177 1.00 64.58 10 ALA C O 1
ATOM 4751 N N . TYR C 1 19 ? -14.718 8.620 -26.887 1.00 64.52 11 TYR C N 1
ATOM 4752 C CA . TYR C 1 19 ? -14.062 8.000 -25.746 1.00 61.19 11 TYR C CA 1
ATOM 4753 C C . TYR C 1 19 ? -13.955 6.506 -26.004 1.00 65.08 11 TYR C C 1
ATOM 4754 O O . TYR C 1 19 ? -14.892 5.883 -26.512 1.00 68.30 11 TYR C O 1
ATOM 4763 N N . CYS C 1 20 ? -12.796 5.930 -25.691 1.00 63.46 12 CYS C N 1
ATOM 4764 C CA . CYS C 1 20 ? -12.498 4.568 -26.111 1.00 67.61 12 CYS C CA 1
ATOM 4765 C C . CYS C 1 20 ? -12.699 3.547 -24.998 1.00 64.52 12 CYS C C 1
ATOM 4766 O O . CYS C 1 20 ? -12.197 2.426 -25.106 1.00 61.79 12 CYS C O 1
ATOM 4769 N N . GLY C 1 21 ? -13.413 3.906 -23.930 1.00 63.94 13 GLY C N 1
ATOM 4770 C CA . GLY C 1 21 ? -13.741 2.967 -22.879 1.00 63.96 13 GLY C CA 1
ATOM 4771 C C . GLY C 1 21 ? -12.812 3.007 -21.684 1.00 64.41 13 GLY C C 1
ATOM 4772 O O . GLY C 1 21 ? -13.179 2.507 -20.613 1.00 62.83 13 GLY C O 1
ATOM 4773 N N . SER C 1 22 ? -11.610 3.554 -21.853 1.00 62.68 14 SER C N 1
ATOM 4774 C CA . SER C 1 22 ? -10.673 3.738 -20.759 1.00 61.24 14 SER C CA 1
ATOM 4775 C C . SER C 1 22 ? -9.811 4.953 -21.069 1.00 61.41 14 SER C C 1
ATOM 4776 O O . SER C 1 22 ? -9.721 5.395 -22.217 1.00 53.11 14 SER C O 1
ATOM 4779 N N . ARG C 1 23 ? -9.201 5.511 -20.018 1.00 62.08 15 ARG C N 1
ATOM 4780 C CA . ARG C 1 23 ? -8.213 6.566 -20.217 1.00 56.44 15 ARG C CA 1
ATOM 4781 C C . ARG C 1 23 ? -7.068 6.068 -21.087 1.00 60.07 15 ARG C C 1
ATOM 4782 O O . ARG C 1 23 ? -6.633 6.751 -22.023 1.00 57.80 15 ARG C O 1
ATOM 4790 N N . LYS C 1 24 ? -6.562 4.873 -20.786 1.00 61.52 16 LYS C N 1
ATOM 4791 C CA . LYS C 1 24 ? -5.397 4.370 -21.501 1.00 63.59 16 LYS C CA 1
ATOM 4792 C C . LYS C 1 24 ? -5.688 4.214 -22.992 1.00 65.67 16 LYS C C 1
ATOM 4793 O O . LYS C 1 24 ? -4.940 4.723 -23.835 1.00 63.05 16 LYS C O 1
ATOM 4795 N N . LYS C 1 25 ? -6.793 3.546 -23.340 1.00 61.32 17 LYS C N 1
ATOM 4796 C CA . LYS C 1 25 ? -7.092 3.350 -24.756 1.00 65.73 17 LYS C CA 1
ATOM 4797 C C . LYS C 1 25 ? -7.339 4.681 -25.449 1.00 60.63 17 LYS C C 1
ATOM 4798 O O . LYS C 1 25 ? -6.901 4.886 -26.586 1.00 66.85 17 LYS C O 1
ATOM 4804 N N . THR C 1 26 ? -8.016 5.608 -24.771 1.00 59.19 18 THR C N 1
ATOM 4805 C CA . THR C 1 26 ? -8.392 6.864 -25.414 1.00 58.44 18 THR C CA 1
ATOM 4806 C C . THR C 1 26 ? -7.177 7.729 -25.737 1.00 59.34 18 THR C C 1
ATOM 4807 O O . THR C 1 26 ? -7.072 8.270 -26.843 1.00 59.80 18 THR C O 1
ATOM 4811 N N . ILE C 1 27 ? -6.264 7.905 -24.777 1.00 58.02 19 ILE C N 1
ATOM 4812 C CA . ILE C 1 27 ? -5.108 8.749 -25.057 1.00 57.95 19 ILE C CA 1
ATOM 4813 C C . ILE C 1 27 ? -4.224 8.092 -26.111 1.00 66.26 19 ILE C C 1
ATOM 4814 O O . ILE C 1 27 ? -3.650 8.780 -26.961 1.00 65.82 19 ILE C O 1
ATOM 4819 N N . GLU C 1 28 ? -4.138 6.756 -26.100 1.00 66.86 20 GLU C N 1
ATOM 4820 C CA . GLU C 1 28 ? -3.417 6.034 -27.140 1.00 69.36 20 GLU C CA 1
ATOM 4821 C C . GLU C 1 28 ? -4.070 6.239 -28.497 1.00 72.21 20 GLU C C 1
ATOM 4822 O O . GLU C 1 28 ? -3.382 6.379 -29.516 1.00 76.80 20 GLU C O 1
ATOM 4828 N N . HIS C 1 29 ? -5.401 6.256 -28.530 1.00 67.72 21 HIS C N 1
ATOM 4829 C CA . HIS C 1 29 ? -6.099 6.560 -29.771 1.00 68.16 21 HIS C CA 1
ATOM 4830 C C . HIS C 1 29 ? -5.764 7.967 -30.255 1.00 65.76 21 HIS C C 1
ATOM 4831 O O . HIS C 1 29 ? -5.450 8.166 -31.437 1.00 64.50 21 HIS C O 1
ATOM 4838 N N . THR C 1 30 ? -5.771 8.948 -29.344 1.00 58.10 22 THR C N 1
ATOM 4839 C CA . THR C 1 30 ? -5.430 10.316 -29.727 1.00 59.51 22 THR C CA 1
ATOM 4840 C C . THR C 1 30 ? -4.015 10.403 -30.289 1.00 66.58 22 THR C C 1
ATOM 4841 O O . THR C 1 30 ? -3.777 11.098 -31.284 1.00 71.85 22 THR C O 1
ATOM 4845 N N . ALA C 1 31 ? -3.060 9.710 -29.662 1.00 66.12 23 ALA C N 1
ATOM 4846 C CA . ALA C 1 31 ? -1.686 9.735 -30.152 1.00 67.72 23 ALA C CA 1
ATOM 4847 C C . ALA C 1 31 ? -1.597 9.150 -31.549 1.00 67.06 23 ALA C C 1
ATOM 4848 O O . ALA C 1 31 ? -0.882 9.678 -32.410 1.00 74.57 23 ALA C O 1
ATOM 4850 N N . ASN C 1 32 ? -2.327 8.061 -31.795 1.00 67.84 24 ASN C N 1
ATOM 4851 C CA . ASN C 1 32 ? -2.335 7.464 -33.123 1.00 70.24 24 ASN C CA 1
ATOM 4852 C C . ASN C 1 32 ? -2.929 8.419 -34.149 1.00 70.27 24 ASN C C 1
ATOM 4853 O O . ASN C 1 32 ? -2.392 8.569 -35.252 1.00 74.43 24 ASN C O 1
ATOM 4858 N N . LEU C 1 33 ? -4.026 9.088 -33.797 1.00 66.37 25 LEU C N 1
ATOM 4859 C CA . LEU C 1 33 ? -4.623 10.054 -34.713 1.00 69.77 25 LEU C CA 1
ATOM 4860 C C . LEU C 1 33 ? -3.694 11.238 -34.955 1.00 69.33 25 LEU C C 1
ATOM 4861 O O . LEU C 1 33 ? -3.634 11.766 -36.070 1.00 74.87 25 LEU C O 1
ATOM 4866 N N . LEU C 1 34 ? -2.959 11.670 -33.927 1.00 64.06 26 LEU C N 1
ATOM 4867 C CA . LEU C 1 34 ? -2.001 12.752 -34.120 1.00 69.13 26 LEU C CA 1
ATOM 4868 C C . LEU C 1 34 ? -0.944 12.351 -35.141 1.00 71.28 26 LEU C C 1
ATOM 4869 O O . LEU C 1 34 ? -0.580 13.139 -36.024 1.00 71.97 26 LEU C O 1
ATOM 4874 N N . GLU C 1 35 ? -0.465 11.109 -35.054 1.00 70.07 27 GLU C N 1
ATOM 4875 C CA . GLU C 1 35 ? 0.490 10.606 -36.032 1.00 77.48 27 GLU C CA 1
ATOM 4876 C C . GLU C 1 35 ? -0.126 10.570 -37.428 1.00 84.23 27 GLU C C 1
ATOM 4877 O O . GLU C 1 35 ? 0.497 11.001 -38.406 1.00 84.32 27 GLU C O 1
ATOM 4883 N N . GLN C 1 36 ? -1.356 10.058 -37.539 1.00 84.87 28 GLN C N 1
ATOM 4884 C CA . GLN C 1 36 ? -2.049 10.061 -38.824 1.00 84.50 28 GLN C CA 1
ATOM 4885 C C . GLN C 1 36 ? -2.214 11.482 -39.350 1.00 87.20 28 GLN C C 1
ATOM 4886 O O . GLN C 1 36 ? -1.983 11.744 -40.535 1.00 77.16 28 GLN C O 1
ATOM 4892 N N . ALA C 1 37 ? -2.611 12.415 -38.474 1.00 71.11 29 ALA C N 1
ATOM 4893 C CA . ALA C 1 37 ? -2.824 13.796 -38.898 1.00 69.63 29 ALA C CA 1
ATOM 4894 C C . ALA C 1 37 ? -1.555 14.410 -39.487 1.00 77.19 29 ALA C C 1
ATOM 4895 O O . ALA C 1 37 ? -1.604 15.076 -40.527 1.00 80.20 29 ALA C O 1
ATOM 4897 N N . LEU C 1 38 ? -0.406 14.196 -38.842 1.00 74.71 30 LEU C N 1
ATOM 4898 C CA . LEU C 1 38 ? 0.809 14.848 -39.319 1.00 81.59 30 LEU C CA 1
ATOM 4899 C C . LEU C 1 38 ? 1.381 14.207 -40.576 1.00 82.99 30 LEU C C 1
ATOM 4900 O O . LEU C 1 38 ? 2.112 14.878 -41.311 1.00 82.77 30 LEU C O 1
ATOM 4905 N N . LYS C 1 39 ? 1.082 12.936 -40.844 1.00 88.03 31 LYS C N 1
ATOM 4906 C CA . LYS C 1 39 ? 1.477 12.374 -42.129 1.00 91.47 31 LYS C CA 1
ATOM 4907 C C . LYS C 1 39 ? 0.618 12.952 -43.245 1.00 93.11 31 LYS C 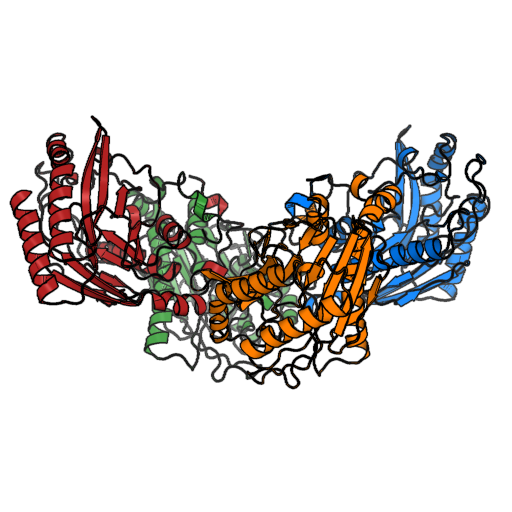C 1
ATOM 4908 O O . LYS C 1 39 ? 1.134 13.331 -44.301 1.00 94.30 31 LYS C O 1
ATOM 4910 N N . LYS C 1 40 ? -0.692 13.061 -43.015 1.00 92.60 32 LYS C N 1
ATOM 4911 C CA . LYS C 1 40 ? -1.579 13.616 -44.033 1.00 90.30 32 LYS C CA 1
ATOM 4912 C C . LYS C 1 40 ? -1.347 15.114 -44.216 1.00 85.00 32 LYS C C 1
ATOM 4913 O O . LYS C 1 40 ? -1.412 15.624 -45.338 1.00 84.65 32 LYS C O 1
ATOM 4915 N N . HIS C 1 41 ? -1.076 15.836 -43.132 1.00 78.30 33 HIS C N 1
ATOM 4916 C CA . HIS C 1 41 ? -0.906 17.289 -43.169 1.00 79.28 33 HIS C CA 1
ATOM 4917 C C . HIS C 1 41 ? 0.433 17.641 -42.544 1.00 81.79 33 HIS C C 1
ATOM 4918 O O . HIS C 1 41 ? 0.510 17.992 -41.355 1.00 84.14 33 HIS C O 1
ATOM 4925 N N . PRO C 1 42 ? 1.518 17.540 -43.312 1.00 82.51 34 PRO C N 1
ATOM 4926 C CA . PRO C 1 42 ? 2.847 17.759 -42.724 1.00 80.77 34 PRO C CA 1
ATOM 4927 C C . PRO C 1 42 ? 3.084 19.175 -42.236 1.00 83.80 34 PRO C C 1
ATOM 4928 O O . PRO C 1 42 ? 4.006 19.375 -41.441 1.00 85.15 34 PRO C O 1
ATOM 4932 N N . LYS C 1 43 ? 2.304 20.170 -42.676 1.00 85.03 35 LYS C N 1
ATOM 4933 C CA . LYS C 1 43 ? 2.584 21.526 -42.213 1.00 85.16 35 LYS C CA 1
ATOM 4934 C C . LYS C 1 43 ? 2.018 21.826 -40.838 1.00 81.60 35 LYS C C 1
ATOM 4935 O O . LYS C 1 43 ? 2.302 22.906 -40.305 1.00 77.33 35 LYS C O 1
ATOM 4941 N N . THR C 1 44 ? 1.237 20.912 -40.263 1.00 82.27 36 THR C N 1
ATOM 4942 C CA . THR C 1 44 ? 0.548 21.159 -39.002 1.00 73.62 36 THR C CA 1
ATOM 4943 C C . THR C 1 44 ? 1.495 21.699 -37.946 1.00 72.48 36 THR C C 1
ATOM 4944 O O . THR C 1 44 ? 2.515 21.076 -37.638 1.00 75.66 36 THR C O 1
ATOM 4948 N N . ASN C 1 45 ? 1.148 22.863 -37.385 1.00 67.56 37 ASN C N 1
ATOM 4949 C CA . ASN C 1 45 ? 1.902 23.449 -36.287 1.00 70.80 37 ASN C CA 1
ATOM 4950 C C . ASN C 1 45 ? 1.068 23.661 -35.034 1.00 68.63 37 ASN C C 1
ATOM 4951 O O . ASN C 1 45 ? 1.623 24.066 -34.003 1.00 64.42 37 ASN C O 1
ATOM 4956 N N . LEU C 1 46 ? -0.239 23.396 -35.091 1.00 67.60 38 LEU C N 1
ATOM 4957 C CA . LEU C 1 46 ? -1.125 23.492 -33.941 1.00 63.37 38 LEU C CA 1
ATOM 4958 C C . LEU C 1 46 ? -2.138 22.362 -33.998 1.00 64.16 38 LEU C C 1
ATOM 4959 O O . LEU C 1 46 ? -2.811 22.186 -35.016 1.00 65.70 38 LEU C O 1
ATOM 4964 N N . VAL C 1 47 ? -2.252 21.601 -32.912 1.00 63.67 39 VAL C N 1
ATOM 4965 C CA . VAL C 1 47 ? -3.265 20.557 -32.791 1.00 61.79 39 VAL C CA 1
ATOM 4966 C C . VAL C 1 47 ? -4.112 20.839 -31.557 1.00 59.13 39 VAL C C 1
ATOM 4967 O O . VAL C 1 47 ? -3.576 21.078 -30.467 1.00 57.84 39 VAL C O 1
ATOM 4971 N N . VAL C 1 48 ? -5.427 20.821 -31.736 1.00 59.19 40 VAL C N 1
ATOM 4972 C CA . VAL C 1 48 ? -6.384 21.052 -30.662 1.00 59.59 40 VAL C CA 1
ATOM 4973 C C . VAL C 1 48 ? -7.185 19.778 -30.445 1.00 58.86 40 VAL C C 1
ATOM 4974 O O . VAL C 1 48 ? -7.717 19.207 -31.402 1.00 60.86 40 VAL C O 1
ATOM 4978 N N . LEU C 1 49 ? -7.267 19.335 -29.190 1.00 54.20 41 LEU C N 1
ATOM 4979 C CA . LEU C 1 49 ? -8.034 18.150 -28.839 1.00 53.69 41 LEU C CA 1
ATOM 4980 C C . LEU C 1 49 ? -9.440 18.544 -28.396 1.00 52.24 41 LEU C C 1
ATOM 4981 O O . LEU C 1 49 ? -9.784 19.724 -28.300 1.00 52.94 41 LEU C O 1
ATOM 4986 N N . GLN C 1 50 ? -10.279 17.546 -28.151 1.00 51.34 42 GLN C N 1
ATOM 4987 C CA . GLN C 1 50 ? -11.609 17.819 -27.630 1.00 42.50 42 GLN C CA 1
ATOM 4988 C C . GLN C 1 50 ? -11.544 18.039 -26.117 1.00 46.15 42 GLN C C 1
ATOM 4989 O O . GLN C 1 50 ? -10.558 17.702 -25.457 1.00 50.73 42 GLN C O 1
ATOM 4995 N N . GLU C 1 51 ? -12.610 18.620 -25.567 1.00 49.71 43 GLU C N 1
ATOM 4996 C CA . GLU C 1 51 ? -12.670 18.847 -24.128 1.00 50.49 43 GLU C CA 1
ATOM 4997 C C . GLU C 1 51 ? -12.567 17.525 -23.377 1.00 50.29 43 GLU C C 1
ATOM 4998 O O . GLU C 1 51 ? -13.124 16.507 -23.797 1.00 49.55 43 GLU C O 1
ATOM 5004 N N . LEU C 1 52 ? -11.856 17.553 -22.250 1.00 44.32 44 LEU C N 1
ATOM 5005 C CA . LEU C 1 52 ? -11.658 16.376 -21.406 1.00 39.41 44 LEU C CA 1
ATOM 5006 C C . LEU C 1 52 ? -11.237 15.168 -22.243 1.00 42.86 44 LEU C C 1
ATOM 5007 O O . LEU C 1 52 ? -11.782 14.068 -22.115 1.00 49.40 44 LEU C O 1
ATOM 5012 N N . ASN C 1 53 ? -10.244 15.389 -23.112 1.00 42.29 45 ASN C N 1
ATOM 5013 C CA . ASN C 1 53 ? -9.952 14.410 -24.157 1.00 48.20 45 ASN C CA 1
ATOM 5014 C C . ASN C 1 53 ? -9.525 13.031 -23.652 1.00 47.02 45 ASN C C 1
ATOM 5015 O O . ASN C 1 53 ? -9.774 12.058 -24.381 1.00 52.79 45 ASN C O 1
ATOM 5020 N N . PRO C 1 54 ? -8.917 12.854 -22.469 1.00 45.21 46 PRO C N 1
ATOM 5021 C CA . PRO C 1 54 ? -8.628 11.482 -22.014 1.00 51.61 46 PRO C CA 1
ATOM 5022 C C . PRO C 1 54 ? -9.827 10.716 -21.478 1.00 53.56 46 PRO C C 1
ATOM 5023 O O . PRO C 1 54 ? -9.725 9.489 -21.335 1.00 54.59 46 PRO C O 1
ATOM 5027 N N . TYR C 1 55 ? -10.942 11.378 -21.168 1.00 56.31 47 TYR C N 1
ATOM 5028 C CA . TYR C 1 55 ? -11.975 10.802 -20.312 1.00 50.12 47 TYR C CA 1
ATOM 5029 C C . TYR C 1 55 ? -13.333 10.786 -20.999 1.00 51.73 47 TYR C C 1
ATOM 5030 O O . TYR C 1 55 ? -13.555 11.417 -22.035 1.00 51.88 47 TYR C O 1
ATOM 5039 N N . SER C 1 56 ? -14.249 10.027 -20.406 1.00 53.22 48 SER C N 1
ATOM 5040 C CA . SER C 1 56 ? -15.653 10.192 -20.736 1.00 54.16 48 SER C CA 1
ATOM 5041 C C . SER C 1 56 ? -16.111 11.570 -20.281 1.00 43.27 48 SER C C 1
ATOM 5042 O O . SER C 1 56 ? -15.422 12.262 -19.522 1.00 42.78 48 SER C O 1
ATOM 5045 N N . TYR C 1 57 ? -17.271 11.998 -20.777 1.00 51.10 49 TYR C N 1
ATOM 5046 C CA . TYR C 1 57 ? -17.877 13.200 -20.205 1.00 44.73 49 TYR C CA 1
ATOM 5047 C C . TYR C 1 57 ? -18.510 12.790 -18.876 1.00 49.01 49 TYR C C 1
ATOM 5048 O O . TYR C 1 57 ? -19.709 12.514 -18.770 1.00 43.61 49 TYR C O 1
ATOM 5057 N N . PHE C 1 58 ? -17.673 12.736 -17.835 1.00 46.10 50 PHE C N 1
ATOM 5058 C CA . PHE C 1 58 ? -18.144 12.145 -16.586 1.00 48.84 50 PHE C CA 1
ATOM 5059 C C . PHE C 1 58 ? -19.126 13.040 -15.829 1.00 50.96 50 PHE C C 1
ATOM 5060 O O . PHE C 1 58 ? -19.655 12.612 -14.796 1.00 51.43 50 PHE C O 1
ATOM 5068 N N . CYS C 1 59 ? -19.395 14.249 -16.315 1.00 46.00 51 CYS C N 1
ATOM 5069 C CA . CYS C 1 59 ? -20.354 15.139 -15.671 1.00 50.48 51 CYS C CA 1
ATOM 5070 C C . CYS C 1 59 ? -21.792 14.802 -16.012 1.00 46.71 51 CYS C C 1
ATOM 5071 O O . CYS C 1 59 ? -22.704 15.511 -15.560 1.00 43.78 51 CYS C O 1
ATOM 5074 N N . GLN C 1 60 ? -22.018 13.746 -16.793 1.00 48.56 52 GLN C N 1
ATOM 5075 C CA . GLN C 1 60 ? -23.388 13.345 -17.084 1.00 46.79 52 GLN C CA 1
ATOM 5076 C C . GLN C 1 60 ? -24.139 13.003 -15.801 1.00 48.95 52 GLN C C 1
ATOM 5077 O O . GLN C 1 60 ? -25.366 13.096 -15.757 1.00 44.19 52 GLN C O 1
ATOM 5083 N N . SER C 1 61 ? -23.424 12.594 -14.750 1.00 46.15 53 SER C N 1
ATOM 5084 C CA . SER C 1 61 ? -24.023 12.401 -13.435 1.00 43.70 53 SER C CA 1
ATOM 5085 C C . SER C 1 61 ? -23.169 13.123 -12.400 1.00 46.71 53 SER C C 1
ATOM 5086 O O . SER C 1 61 ? -22.056 13.570 -12.678 1.00 50.86 53 SER C O 1
ATOM 5089 N N . GLU C 1 62 ? -23.716 13.249 -11.203 1.00 42.46 54 GLU C N 1
ATOM 5090 C CA . GLU C 1 62 ? -23.046 13.888 -10.077 1.00 48.30 54 GLU C CA 1
ATOM 5091 C C . GLU C 1 62 ? -22.593 12.774 -9.130 1.00 51.03 54 GLU C C 1
ATOM 5092 O O . GLU C 1 62 ? -23.397 12.209 -8.384 1.00 48.64 54 GLU C O 1
ATOM 5098 N N . ASN C 1 63 ? -21.293 12.434 -9.187 1.00 48.12 55 ASN C N 1
ATOM 5099 C CA . ASN C 1 63 ? -20.777 11.272 -8.469 1.00 46.45 55 ASN C CA 1
ATOM 5100 C C . ASN C 1 63 ? -19.330 11.516 -8.045 1.00 51.29 55 ASN C C 1
ATOM 5101 O O . ASN C 1 63 ? -18.429 11.540 -8.900 1.00 44.21 55 ASN C O 1
ATOM 5106 N N . PRO C 1 64 ? -19.058 11.624 -6.736 1.00 49.78 56 PRO C N 1
ATOM 5107 C CA . PRO C 1 64 ? -17.704 12.005 -6.290 1.00 46.46 56 PRO C CA 1
ATOM 5108 C C . PRO C 1 64 ? -16.625 11.004 -6.659 1.00 45.91 56 PRO C C 1
ATOM 5109 O O . PRO C 1 64 ? -15.440 11.354 -6.572 1.00 48.38 56 PRO C O 1
ATOM 5113 N N . LYS C 1 65 ? -16.978 9.778 -7.063 1.00 45.57 57 LYS C N 1
ATOM 5114 C CA . LYS C 1 65 ? -15.929 8.827 -7.410 1.00 48.20 57 LYS C CA 1
ATOM 5115 C C . LYS C 1 65 ? -15.096 9.335 -8.577 1.00 51.51 57 LYS C C 1
ATOM 5116 O O . LYS C 1 65 ? -13.912 8.996 -8.688 1.00 50.14 57 LYS C O 1
ATOM 5122 N N . PHE C 1 66 ? -15.682 10.172 -9.437 1.00 45.13 58 PHE C N 1
ATOM 5123 C CA . PHE C 1 66 ? -14.955 10.673 -10.595 1.00 45.98 58 PHE C CA 1
ATOM 5124 C C . PHE C 1 66 ? -13.842 11.639 -10.223 1.00 52.94 58 PHE C C 1
ATOM 5125 O O . PHE C 1 66 ? -12.988 11.925 -11.072 1.00 47.17 58 PHE C O 1
ATOM 5133 N N . PHE C 1 67 ? -13.817 12.144 -8.987 1.00 49.95 59 PHE C N 1
ATOM 5134 C CA . PHE C 1 67 ? -12.662 12.930 -8.579 1.00 43.92 59 PHE C CA 1
ATOM 5135 C C . PHE C 1 67 ? -11.393 12.090 -8.569 1.00 45.88 59 PHE C C 1
ATOM 5136 O O . PHE C 1 67 ? -10.301 12.659 -8.652 1.00 46.44 59 PHE C O 1
ATOM 5144 N N . ASP C 1 68 ? -11.509 10.750 -8.506 1.00 43.61 60 ASP C N 1
ATOM 5145 C CA . ASP C 1 68 ? -10.322 9.902 -8.640 1.00 45.23 60 ASP C CA 1
ATOM 5146 C C . ASP C 1 68 ? -9.601 10.152 -9.954 1.00 48.49 60 ASP C C 1
ATOM 5147 O O . ASP C 1 68 ? -8.379 9.968 -10.033 1.00 51.40 60 ASP C O 1
ATOM 5152 N N . LEU C 1 69 ? -10.337 10.548 -10.999 1.00 43.25 61 LEU C N 1
ATOM 5153 C CA . LEU C 1 69 ? -9.694 10.849 -12.272 1.00 51.07 61 LEU C CA 1
ATOM 5154 C C . LEU C 1 69 ? -8.797 12.073 -12.180 1.00 53.21 61 LEU C C 1
ATOM 5155 O O . LEU C 1 69 ? -7.905 12.237 -13.018 1.00 51.09 61 LEU C O 1
ATOM 5160 N N . GLY C 1 70 ? -9.010 12.932 -11.181 1.00 47.45 62 GLY C N 1
ATOM 5161 C CA . GLY C 1 70 ? -8.150 14.082 -11.018 1.00 45.90 62 GLY C CA 1
ATOM 5162 C C . GLY C 1 70 ? -6.711 13.721 -10.715 1.00 49.06 62 GLY C C 1
ATOM 5163 O O . GLY C 1 70 ? -5.822 14.563 -10.867 1.00 50.32 62 GLY C O 1
ATOM 5164 N N . GLU C 1 71 ? -6.458 12.481 -10.310 1.00 46.74 63 GLU C N 1
ATOM 5165 C CA . GLU C 1 71 ? -5.123 12.044 -9.953 1.00 52.27 63 GLU C CA 1
ATOM 5166 C C . GLU C 1 71 ? -4.233 11.759 -11.162 1.00 54.46 63 GLU C C 1
ATOM 5167 O O . GLU C 1 71 ? -3.061 11.407 -10.976 1.00 54.21 63 GLU C O 1
ATOM 5173 N N . TYR C 1 72 ? -4.745 11.876 -12.386 1.00 47.26 64 TYR C N 1
ATOM 5174 C CA . TYR C 1 72 ? -3.913 11.618 -13.558 1.00 53.88 64 TYR C CA 1
ATOM 5175 C C . TYR C 1 72 ? -3.280 12.882 -14.128 1.00 52.63 64 TYR C C 1
ATOM 5176 O O . TYR C 1 72 ? -2.512 12.791 -15.091 1.00 52.06 64 TYR C O 1
ATOM 5185 N N . PHE C 1 73 ? -3.536 14.041 -13.522 1.00 49.89 65 PHE C N 1
ATOM 5186 C CA . PHE C 1 73 ? -3.223 15.316 -14.159 1.00 47.67 65 PHE C CA 1
ATOM 5187 C C . PHE C 1 73 ? -1.757 15.413 -14.588 1.00 49.19 65 PHE C C 1
ATOM 5188 O O . PHE C 1 73 ? -1.460 15.788 -15.727 1.00 49.13 65 PHE C O 1
ATOM 5196 N N . GLU C 1 74 ? -0.824 15.094 -13.688 1.00 47.02 66 GLU C N 1
ATOM 5197 C CA . GLU C 1 74 ? 0.586 15.183 -14.066 1.00 56.03 66 GLU C CA 1
ATOM 5198 C C . GLU C 1 74 ? 0.932 14.161 -15.145 1.00 56.85 66 GLU C C 1
ATOM 5199 O O . GLU C 1 74 ? 1.651 14.476 -16.100 1.00 56.03 66 GLU C O 1
ATOM 5205 N N . GLU C 1 75 ? 0.406 12.942 -15.014 1.00 57.04 67 GLU C N 1
ATOM 5206 C CA . GLU C 1 75 ? 0.650 11.898 -16.001 1.00 64.72 67 GLU C CA 1
ATOM 5207 C C . GLU C 1 75 ? 0.071 12.271 -17.362 1.00 63.61 67 GLU C C 1
ATOM 5208 O O . GLU C 1 75 ? 0.694 12.012 -18.398 1.00 62.74 67 GLU C O 1
ATOM 5214 N N . ASP C 1 76 ? -1.116 12.887 -17.385 1.00 66.03 68 ASP C N 1
ATOM 5215 C CA . ASP C 1 76 ? -1.668 13.366 -18.652 1.00 59.59 68 ASP C CA 1
ATOM 5216 C C . ASP C 1 76 ? -0.744 14.400 -19.278 1.00 56.39 68 ASP C C 1
ATOM 5217 O O . ASP C 1 76 ? -0.419 14.317 -20.466 1.00 60.97 68 ASP C O 1
ATOM 5222 N N . LYS C 1 77 ? -0.278 15.359 -18.470 1.00 55.24 69 LYS C N 1
ATOM 5223 C CA . LYS C 1 77 ? 0.610 16.413 -18.960 1.00 56.65 69 LYS C CA 1
ATOM 5224 C C . LYS C 1 77 ? 1.902 15.842 -19.529 1.00 56.58 69 LYS C C 1
ATOM 5225 O O . LYS C 1 77 ? 2.374 16.284 -20.582 1.00 60.75 69 LYS C O 1
ATOM 5231 N N . ALA C 1 78 ? 2.483 14.849 -18.862 1.00 57.82 70 ALA C N 1
ATOM 5232 C CA . ALA C 1 78 ? 3.672 14.209 -19.409 1.00 60.33 70 ALA C CA 1
ATOM 5233 C C . ALA C 1 78 ? 3.371 13.527 -20.742 1.00 60.97 70 ALA C C 1
ATOM 5234 O O . ALA C 1 78 ? 4.165 13.616 -21.685 1.00 57.86 70 ALA C O 1
ATOM 5236 N N . PHE C 1 79 ? 2.215 12.859 -20.849 1.00 61.23 71 PHE C N 1
ATOM 5237 C CA . PHE C 1 79 ? 1.892 12.118 -22.069 1.00 62.14 71 PHE C CA 1
ATOM 5238 C C . PHE C 1 79 ? 1.765 13.052 -23.269 1.00 63.54 71 PHE C C 1
ATOM 5239 O O . PHE C 1 79 ? 2.320 12.784 -24.342 1.00 65.59 71 PHE C O 1
ATOM 5247 N N . PHE C 1 80 ? 1.015 14.147 -23.114 1.00 58.49 72 PHE C N 1
ATOM 5248 C CA . PHE C 1 80 ? 0.790 15.046 -24.241 1.00 58.60 72 PHE C CA 1
ATOM 5249 C C . PHE C 1 80 ? 1.954 16.003 -24.473 1.00 58.43 72 PHE C C 1
ATOM 5250 O O . PHE C 1 80 ? 2.168 16.440 -25.610 1.00 62.84 72 PHE C O 1
ATOM 5258 N N . SER C 1 81 ? 2.725 16.322 -23.429 1.00 59.18 73 SER C N 1
ATOM 5259 C CA . SER C 1 81 ? 3.994 17.018 -23.637 1.00 63.13 73 SER C CA 1
ATOM 5260 C C . SER C 1 81 ? 4.906 16.230 -24.569 1.00 63.13 73 SER C C 1
ATOM 5261 O O . SER C 1 81 ? 5.486 16.785 -25.511 1.00 66.49 73 SER C O 1
ATOM 5264 N N . ALA C 1 82 ? 5.048 14.927 -24.324 1.00 65.09 74 ALA C N 1
ATOM 5265 C CA . ALA C 1 82 ? 5.899 14.113 -25.181 1.00 69.24 74 ALA C CA 1
ATOM 5266 C C . ALA C 1 82 ? 5.357 14.064 -26.606 1.00 72.81 74 ALA C C 1
ATOM 5267 O O . ALA C 1 82 ? 6.125 14.084 -27.575 1.00 79.19 74 ALA C O 1
ATOM 5269 N N . LEU C 1 83 ? 4.033 14.009 -26.748 1.00 71.61 75 LEU C N 1
ATOM 5270 C CA . LEU C 1 83 ? 3.409 13.997 -28.068 1.00 70.27 75 LEU C CA 1
ATOM 5271 C C . LEU C 1 83 ? 3.722 15.271 -28.839 1.00 69.39 75 LEU C C 1
ATOM 5272 O O . LEU C 1 83 ? 4.085 15.224 -30.019 1.00 75.38 75 LEU C O 1
ATOM 5277 N N . ALA C 1 84 ? 3.556 16.426 -28.186 1.00 71.70 76 ALA C N 1
ATOM 5278 C CA . ALA C 1 84 ? 3.851 17.705 -28.826 1.00 73.03 76 ALA C CA 1
ATOM 5279 C C . ALA C 1 84 ? 5.305 17.767 -29.268 1.00 77.91 76 ALA C C 1
ATOM 5280 O O . ALA C 1 84 ? 5.613 18.262 -30.358 1.00 71.12 76 ALA C O 1
ATOM 5282 N N . GLN C 1 85 ? 6.210 17.273 -28.425 1.00 78.47 77 GLN C N 1
ATOM 5283 C CA . GLN C 1 85 ? 7.626 17.254 -28.764 1.00 81.17 77 GLN C CA 1
ATOM 5284 C C . GLN C 1 85 ? 7.912 16.270 -29.893 1.00 84.18 77 GLN C C 1
ATOM 5285 O O . GLN C 1 85 ? 8.683 16.576 -30.808 1.00 80.92 77 GLN C O 1
ATOM 5291 N N . LYS C 1 86 ? 7.289 15.089 -29.850 1.00 83.60 78 LYS C N 1
ATOM 5292 C CA . LYS C 1 86 ? 7.557 14.061 -30.851 1.00 85.93 78 LYS C CA 1
ATOM 5293 C C . LYS C 1 86 ? 7.179 14.531 -32.250 1.00 85.22 78 LYS C C 1
ATOM 5294 O O . LYS C 1 86 ? 7.907 14.277 -33.217 1.00 85.85 78 LYS C O 1
ATOM 5300 N N . PHE C 1 87 ? 6.031 15.188 -32.384 1.00 85.40 79 PHE C N 1
ATOM 5301 C CA . PHE C 1 87 ? 5.523 15.631 -33.675 1.00 86.62 79 PHE C CA 1
ATOM 5302 C C . PHE C 1 87 ? 5.773 17.108 -33.946 1.00 88.55 79 PHE C C 1
ATOM 5303 O O . PHE C 1 87 ? 5.314 17.620 -34.970 1.00 92.33 79 PHE C O 1
ATOM 5311 N N . GLN C 1 88 ? 6.462 17.801 -33.042 1.00 75.87 80 GLN C N 1
ATOM 5312 C CA . GLN C 1 88 ? 6.855 19.198 -33.229 1.00 77.96 80 GLN C CA 1
ATOM 5313 C C . GLN C 1 88 ? 5.663 20.074 -33.597 1.00 80.04 80 GLN C C 1
ATOM 5314 O O . GLN C 1 88 ? 5.671 20.800 -34.594 1.00 85.36 80 GLN C O 1
ATOM 5320 N N . VAL C 1 89 ? 4.629 20.015 -32.761 1.00 72.81 81 VAL C N 1
ATOM 5321 C CA . VAL C 1 89 ? 3.464 20.867 -32.917 1.00 71.37 81 VAL C CA 1
ATOM 5322 C C . VAL C 1 89 ? 3.158 21.527 -31.584 1.00 70.61 81 VAL C C 1
ATOM 5323 O O . VAL C 1 89 ? 3.438 20.975 -30.514 1.00 70.53 81 VAL C O 1
ATOM 5327 N N . VAL C 1 90 ? 2.561 22.716 -31.651 1.00 63.82 82 VAL C N 1
ATOM 5328 C CA . VAL C 1 90 ? 1.908 23.253 -30.473 1.00 57.30 82 VAL C CA 1
ATOM 5329 C C . VAL C 1 90 ? 0.636 22.446 -30.255 1.00 57.32 82 VAL C C 1
ATOM 5330 O O . VAL C 1 90 ? -0.141 22.230 -31.192 1.00 60.21 82 VAL C O 1
ATOM 5334 N N . LEU C 1 91 ? 0.426 21.971 -29.029 1.00 56.38 83 LEU C N 1
ATOM 5335 C CA . LEU C 1 91 ? -0.650 21.030 -28.750 1.00 58.84 83 LEU C CA 1
ATOM 5336 C C . LEU C 1 91 ? -1.474 21.513 -27.563 1.00 57.66 83 LEU C C 1
ATOM 5337 O O . LEU C 1 91 ? -0.919 21.832 -26.508 1.00 57.73 83 LEU C O 1
ATOM 5342 N N . ILE C 1 92 ? -2.796 21.541 -27.733 1.00 56.71 84 ILE C N 1
ATOM 5343 C CA . ILE C 1 92 ? -3.732 22.004 -26.710 1.00 52.77 84 ILE C CA 1
ATOM 5344 C C . ILE C 1 92 ? -4.539 20.803 -26.239 1.00 54.50 84 ILE C C 1
ATOM 5345 O O . ILE C 1 92 ? -5.370 20.272 -26.985 1.00 54.93 84 ILE C O 1
ATOM 5350 N N . ALA C 1 93 ? -4.310 20.385 -24.999 1.00 51.13 85 ALA C N 1
ATOM 5351 C CA . ALA C 1 93 ? -5.065 19.307 -24.386 1.00 51.14 85 ALA C CA 1
ATOM 5352 C C . ALA C 1 93 ? -6.037 19.882 -23.371 1.00 49.74 85 ALA C C 1
ATOM 5353 O O . ALA C 1 93 ? -5.827 20.969 -22.826 1.00 47.35 85 ALA C O 1
ATOM 5355 N N . SER C 1 94 ? -7.120 19.159 -23.136 1.00 48.91 86 SER C N 1
ATOM 5356 C CA . SER C 1 94 ? -8.137 19.594 -22.186 1.00 47.90 86 SER C CA 1
ATOM 5357 C C . SER C 1 94 ? -8.197 18.558 -21.077 1.00 46.01 86 SER C C 1
ATOM 5358 O O . SER C 1 94 ? -8.685 17.444 -21.293 1.00 52.32 86 SER C O 1
ATOM 5361 N N . LEU C 1 95 ? -7.697 18.921 -19.901 1.00 47.20 87 LEU C N 1
ATOM 5362 C CA . LEU C 1 95 ? -7.417 17.981 -18.824 1.00 45.20 87 LEU C CA 1
ATOM 5363 C C . LEU C 1 95 ? -8.241 18.329 -17.584 1.00 48.10 87 LEU C C 1
ATOM 5364 O O . LEU C 1 95 ? -9.066 19.250 -17.575 1.00 46.93 87 LEU C O 1
ATOM 5369 N N . PHE C 1 96 ? -8.028 17.547 -16.535 1.00 45.79 88 PHE C N 1
ATOM 5370 C CA . PHE C 1 96 ? -8.814 17.597 -15.305 1.00 39.30 88 PHE C CA 1
ATOM 5371 C C . PHE C 1 96 ? -7.825 17.838 -14.169 1.00 46.94 88 PHE C C 1
ATOM 5372 O O . PHE C 1 96 ? -7.124 16.909 -13.747 1.00 49.02 88 PHE C O 1
ATOM 5380 N N . GLU C 1 97 ? -7.731 19.086 -13.707 1.00 41.47 89 GLU C N 1
ATOM 5381 C CA . GLU C 1 97 ? -6.698 19.486 -12.757 1.00 37.90 89 GLU C CA 1
ATOM 5382 C C . GLU C 1 97 ? -7.176 19.278 -11.324 1.00 40.52 89 GLU C C 1
ATOM 5383 O O . GLU C 1 97 ? -8.266 19.728 -10.946 1.00 44.00 89 GLU C O 1
ATOM 5389 N N . LYS C 1 98 ? -6.372 18.578 -10.530 1.00 41.14 90 LYS C N 1
ATOM 5390 C CA . LYS C 1 98 ? -6.577 18.529 -9.084 1.00 41.48 90 LYS C CA 1
ATOM 5391 C C . LYS C 1 98 ? -5.665 19.597 -8.488 1.00 46.43 90 LYS C C 1
ATOM 5392 O O . LYS C 1 98 ? -4.445 19.434 -8.440 1.00 44.35 90 LYS C O 1
ATOM 5398 N N . ARG C 1 99 ? -6.258 20.710 -8.068 1.00 42.51 91 ARG C N 1
ATOM 5399 C CA . ARG C 1 99 ? -5.467 21.775 -7.479 1.00 39.11 91 ARG C CA 1
ATOM 5400 C C . ARG C 1 99 ? -5.103 21.466 -6.038 1.00 41.75 91 ARG C C 1
ATOM 5401 O O . ARG C 1 99 ? -4.026 21.850 -5.564 1.00 42.96 91 ARG C O 1
ATOM 5409 N N . ALA C 1 100 ? -5.993 20.789 -5.328 1.00 35.99 92 ALA C N 1
ATOM 5410 C CA . ALA C 1 100 ? -5.776 20.436 -3.936 1.00 34.72 92 ALA C CA 1
ATOM 5411 C C . ALA C 1 100 ? -6.800 19.372 -3.593 1.00 34.95 92 ALA C C 1
ATOM 5412 O O . ALA C 1 100 ? -7.670 19.042 -4.397 1.00 39.75 92 ALA C O 1
ATOM 5414 N N . LYS C 1 101 ? -6.663 18.812 -2.402 1.00 37.44 93 LYS C N 1
ATOM 5415 C CA . LYS C 1 101 ? -7.690 17.922 -1.912 1.00 39.90 93 LYS C CA 1
ATOM 5416 C C . LYS C 1 101 ? -9.013 18.683 -1.901 1.00 41.29 93 LYS C C 1
ATOM 5417 O O . LYS C 1 101 ? -9.088 19.804 -1.390 1.00 38.80 93 LYS C O 1
ATOM 5423 N N . GLY C 1 102 ? -10.023 18.110 -2.547 1.00 43.39 94 GLY C N 1
ATOM 5424 C CA . GLY C 1 102 ? -11.335 18.715 -2.631 1.00 43.27 94 GLY C CA 1
ATOM 5425 C C . GLY C 1 102 ? -11.455 19.891 -3.564 1.00 43.77 94 GLY C C 1
ATOM 5426 O O . GLY C 1 102 ? -12.479 20.574 -3.529 1.00 43.25 94 GLY C O 1
ATOM 5427 N N . LEU C 1 103 ? -10.454 20.148 -4.411 1.00 39.80 95 LEU C N 1
ATOM 5428 C CA . LEU C 1 103 ? -10.456 21.325 -5.275 1.00 38.44 95 LEU C CA 1
ATOM 5429 C C . LEU C 1 103 ? -9.955 20.934 -6.658 1.00 40.14 95 LEU C C 1
ATOM 5430 O O . LEU C 1 103 ? -8.792 20.546 -6.810 1.00 40.90 95 LEU C O 1
ATOM 5435 N N . TYR C 1 104 ? -10.815 21.052 -7.661 1.00 32.67 96 TYR C N 1
ATOM 5436 C CA . TYR C 1 104 ? -10.507 20.616 -9.015 1.00 35.75 96 TYR C CA 1
ATOM 5437 C C . TYR C 1 104 ? -10.918 21.676 -10.019 1.00 36.88 96 TYR C C 1
ATOM 5438 O O . TYR C 1 104 ? -11.848 22.449 -9.784 1.00 39.29 96 TYR C O 1
ATOM 5447 N N . HIS C 1 105 ? -10.235 21.681 -11.161 1.00 40.50 97 HIS C N 1
ATOM 5448 C CA . HIS C 1 105 ? -10.562 22.586 -12.252 1.00 35.37 97 HIS C CA 1
ATOM 5449 C C . HIS C 1 105 ? -10.642 21.810 -13.557 1.00 38.45 97 HIS C C 1
ATOM 5450 O O . HIS C 1 105 ? -10.014 20.759 -13.726 1.00 45.34 97 HIS C O 1
ATOM 5457 N N . ASN C 1 106 ? -11.429 22.355 -14.471 1.00 38.10 98 ASN C N 1
ATOM 5458 C CA . ASN C 1 106 ? -11.447 21.960 -15.876 1.00 38.44 98 ASN C CA 1
ATOM 5459 C C . ASN C 1 106 ? -10.384 22.813 -16.556 1.00 42.67 98 ASN C C 1
ATOM 5460 O O . ASN C 1 106 ? -10.571 24.025 -16.716 1.00 40.87 98 ASN C O 1
ATOM 5465 N N . SER C 1 107 ? -9.236 22.202 -16.878 1.00 43.11 99 SER C N 1
ATOM 5466 C CA . SER C 1 107 ? -8.025 22.943 -17.208 1.00 42.45 99 SER C CA 1
ATOM 5467 C C . SER C 1 107 ? -7.457 22.500 -18.545 1.00 47.54 99 SER C C 1
ATOM 5468 O O . SER C 1 107 ? -7.043 21.344 -18.700 1.00 48.02 99 SER C O 1
ATOM 5471 N N . ALA C 1 108 ? -7.400 23.430 -19.489 1.00 44.00 100 ALA C N 1
ATOM 5472 C CA . ALA C 1 108 ? -6.735 23.185 -20.759 1.00 43.90 100 ALA C CA 1
ATOM 5473 C C . ALA C 1 108 ? -5.274 23.586 -20.649 1.00 48.02 100 ALA C C 1
ATOM 5474 O O . ALA C 1 108 ? -4.948 24.623 -20.065 1.00 50.01 100 ALA C O 1
ATOM 5476 N N . VAL C 1 109 ? -4.393 22.745 -21.186 1.00 48.28 101 VAL C N 1
ATOM 5477 C CA . VAL C 1 109 ? -2.950 22.956 -21.113 1.00 49.05 101 VAL C CA 1
ATOM 5478 C C . VAL C 1 109 ? -2.394 23.033 -22.530 1.00 50.12 101 VAL C C 1
ATOM 5479 O O . VAL C 1 109 ? -2.697 22.178 -23.368 1.00 49.10 101 VAL C O 1
ATOM 5483 N N . VAL C 1 110 ? -1.542 24.025 -22.771 1.00 50.91 102 VAL C N 1
ATOM 5484 C CA . VAL C 1 110 ? -0.948 24.291 -24.072 1.00 52.53 102 VAL C CA 1
ATOM 5485 C C . VAL C 1 110 ? 0.510 23.867 -24.007 1.00 54.23 102 VAL C C 1
ATOM 5486 O O . VAL C 1 110 ? 1.270 24.374 -23.168 1.00 49.70 102 VAL C O 1
ATOM 5490 N N . PHE C 1 111 ? 0.904 22.951 -24.896 1.00 53.98 103 PHE C N 1
ATOM 5491 C CA . PHE C 1 111 ? 2.284 22.485 -24.990 1.00 60.39 103 PHE C CA 1
ATOM 5492 C C . PHE C 1 111 ? 2.975 23.089 -26.205 1.00 62.75 103 PHE C C 1
ATOM 5493 O O . PHE C 1 111 ? 2.453 23.025 -27.322 1.00 66.55 103 PHE C O 1
ATOM 5501 N N . GLU C 1 112 ? 4.146 23.674 -25.977 1.00 61.23 104 GLU C N 1
ATOM 5502 C CA . GLU C 1 112 ? 4.991 24.164 -27.049 1.00 68.04 104 GLU C CA 1
ATOM 5503 C C . GLU C 1 112 ? 5.605 23.004 -27.830 1.00 66.33 104 GLU C C 1
ATOM 5504 O O . GLU C 1 112 ? 5.532 21.838 -27.429 1.00 60.82 104 GLU C O 1
ATOM 5510 N N . LYS C 1 113 ? 6.204 23.348 -28.978 1.00 64.87 105 LYS C N 1
ATOM 5511 C CA . LYS C 1 113 ? 6.799 22.349 -29.858 1.00 73.20 105 LYS C CA 1
ATOM 5512 C C . LYS C 1 113 ? 7.930 21.584 -29.187 1.00 76.93 105 LYS C C 1
ATOM 5513 O O . LYS C 1 113 ? 8.277 20.491 -29.645 1.00 79.22 105 LYS C O 1
ATOM 5519 N N . ASP C 1 114 ? 8.531 22.138 -28.135 1.00 77.78 106 ASP C N 1
ATOM 5520 C CA . ASP C 1 114 ? 9.572 21.452 -27.379 1.00 82.60 106 ASP C CA 1
ATOM 5521 C C . ASP C 1 114 ? 9.033 20.681 -26.178 1.00 81.13 106 ASP C C 1
ATOM 5522 O O . ASP C 1 114 ? 9.823 20.181 -25.370 1.00 85.37 106 ASP C O 1
ATOM 5527 N N . GLY C 1 115 ? 7.717 20.592 -26.030 1.00 72.64 107 GLY C N 1
ATOM 5528 C CA . GLY C 1 115 ? 7.114 19.885 -24.925 1.00 70.75 107 GLY C CA 1
ATOM 5529 C C . GLY C 1 115 ? 6.917 20.700 -23.669 1.00 68.64 107 GLY C C 1
ATOM 5530 O O . GLY C 1 115 ? 6.225 20.236 -22.756 1.00 66.25 107 GLY C O 1
ATOM 5531 N N . SER C 1 116 ? 7.484 21.899 -23.596 1.00 67.10 108 SER C N 1
ATOM 5532 C CA . SER C 1 116 ? 7.276 22.767 -22.449 1.00 63.57 108 SER C CA 1
ATOM 5533 C C . SER C 1 116 ? 5.847 23.299 -22.428 1.00 62.68 108 SER C C 1
ATOM 5534 O O . SER C 1 116 ? 5.147 23.345 -23.447 1.00 65.00 108 SER C O 1
ATOM 5537 N N . ILE C 1 117 ? 5.408 23.692 -21.238 1.00 57.32 109 ILE C N 1
ATOM 5538 C CA . ILE C 1 117 ? 4.050 24.182 -21.035 1.00 56.82 109 ILE C CA 1
ATOM 5539 C C . ILE C 1 117 ? 4.028 25.682 -21.298 1.00 54.07 109 ILE C C 1
ATOM 5540 O O . ILE C 1 117 ? 4.652 26.460 -20.575 1.00 58.88 109 ILE C O 1
ATOM 5545 N N . ALA C 1 118 ? 3.320 26.084 -22.354 1.00 54.18 110 ALA C N 1
ATOM 5546 C CA . ALA C 1 118 ? 3.177 27.497 -22.693 1.00 57.92 110 ALA C CA 1
ATOM 5547 C C . ALA C 1 118 ? 2.192 28.208 -21.781 1.00 59.04 110 ALA C C 1
ATOM 5548 O O . ALA C 1 118 ? 2.323 29.419 -21.560 1.00 58.86 110 ALA C O 1
ATOM 5550 N N . GLY C 1 119 ? 1.192 27.489 -21.278 1.00 58.88 111 GLY C N 1
ATOM 5551 C CA . GLY C 1 119 ? 0.192 28.089 -20.417 1.00 45.73 111 GLY C CA 1
ATOM 5552 C C . GLY C 1 119 ? -0.868 27.077 -20.041 1.00 50.52 111 GLY C C 1
ATOM 5553 O O . GLY C 1 119 ? -0.932 25.965 -20.582 1.00 50.55 111 GLY C O 1
ATOM 5554 N N . VAL C 1 120 ? -1.697 27.488 -19.087 1.00 47.65 112 VAL C N 1
ATOM 555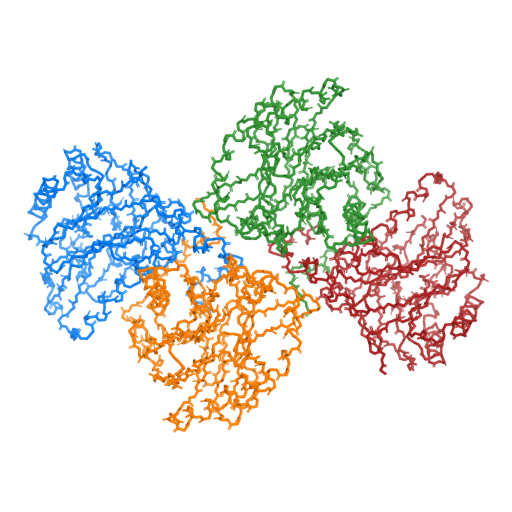5 C CA . VAL C 1 120 ? -2.807 26.703 -18.569 1.00 49.34 112 VAL C CA 1
ATOM 5556 C C . VAL C 1 120 ? -3.997 27.637 -18.467 1.00 46.80 112 VAL C C 1
ATOM 5557 O O . VAL C 1 120 ? -3.851 28.790 -18.051 1.00 45.38 112 VAL C O 1
ATOM 5561 N N . TYR C 1 121 ? -5.167 27.161 -18.878 1.00 46.80 113 TYR C N 1
ATOM 5562 C CA . TYR C 1 121 ? -6.391 27.939 -18.757 1.00 43.29 113 TYR C CA 1
ATOM 5563 C C . TYR C 1 121 ? -7.410 27.153 -17.952 1.00 43.00 113 TYR C C 1
ATOM 5564 O O . TYR C 1 121 ? -7.717 26.008 -18.294 1.00 39.41 113 TYR C O 1
ATOM 5573 N N . ARG C 1 122 ? -7.944 27.771 -16.894 1.00 39.78 114 ARG C N 1
ATOM 5574 C CA . ARG C 1 122 ? -8.987 27.148 -16.082 1.00 35.98 114 ARG C CA 1
ATOM 5575 C C . ARG C 1 122 ? -10.346 27.644 -16.559 1.00 40.47 114 ARG C C 1
ATOM 5576 O O . ARG C 1 122 ? -10.613 28.849 -16.522 1.00 40.07 114 ARG C O 1
ATOM 5584 N N . LYS C 1 123 ? -11.196 26.716 -17.011 1.00 41.86 115 LYS C N 1
ATOM 5585 C CA . LYS C 1 123 ? -12.543 27.046 -17.466 1.00 42.97 115 LYS C CA 1
ATOM 5586 C C . LYS C 1 123 ? -13.200 28.026 -16.501 1.00 44.38 115 LYS C C 1
ATOM 5587 O O . LYS C 1 123 ? -13.159 27.844 -15.279 1.00 40.45 115 LYS C O 1
ATOM 5593 N N . MET C 1 124 ? -13.743 29.103 -17.054 1.00 39.56 116 MET C N 1
ATOM 5594 C CA . MET C 1 124 ? -14.249 30.179 -16.222 1.00 37.01 116 MET C CA 1
ATOM 5595 C C . MET C 1 124 ? -15.743 30.040 -15.970 1.00 41.55 116 MET C C 1
ATOM 5596 O O . MET C 1 124 ? -16.182 30.144 -14.822 1.00 39.47 116 MET C O 1
ATOM 5601 N N . HIS C 1 125 ? -16.539 29.824 -17.024 1.00 40.09 117 HIS C N 1
ATOM 5602 C CA . HIS C 1 125 ? -17.984 29.663 -16.888 1.00 38.19 117 HIS C CA 1
ATOM 5603 C C . HIS C 1 125 ? -18.292 28.173 -16.774 1.00 39.57 117 HIS C C 1
ATOM 5604 O O . HIS C 1 125 ? -18.013 27.406 -17.698 1.00 43.99 117 HIS C O 1
ATOM 5611 N N . ILE C 1 126 ? -18.881 27.767 -15.662 1.00 39.10 118 ILE C N 1
ATOM 5612 C CA . ILE C 1 126 ? -19.116 26.359 -15.358 1.00 38.08 118 ILE C CA 1
ATOM 5613 C C . ILE C 1 126 ? -20.616 26.104 -15.466 1.00 40.45 118 ILE C C 1
ATOM 5614 O O . ILE C 1 126 ? -21.392 26.725 -14.732 1.00 40.18 118 ILE C O 1
ATOM 5619 N N . PRO C 1 127 ? -21.066 25.228 -16.364 1.00 42.64 119 PRO C N 1
ATOM 5620 C CA . PRO C 1 127 ? -22.503 25.004 -16.541 1.00 40.77 119 PRO C CA 1
ATOM 5621 C C . PRO C 1 127 ? -23.060 24.067 -15.478 1.00 38.86 119 PRO C C 1
ATOM 5622 O O . PRO C 1 127 ? -22.330 23.399 -14.744 1.00 43.77 119 PRO C O 1
ATOM 5626 N N . ASP C 1 128 ? -24.388 24.023 -15.425 1.00 39.76 120 ASP C N 1
ATOM 5627 C CA . ASP C 1 128 ? -25.091 23.162 -14.472 1.00 43.93 120 ASP C CA 1
ATOM 5628 C C . ASP C 1 128 ? -26.519 22.948 -14.991 1.00 46.82 120 ASP C C 1
ATOM 5629 O O . ASP C 1 128 ? -27.409 23.754 -14.719 1.00 48.58 120 ASP C O 1
ATOM 5634 N N . ASP C 1 129 ? -26.714 21.869 -15.747 1.00 49.86 121 ASP C N 1
ATOM 5635 C CA . ASP C 1 129 ? -28.010 21.416 -16.227 1.00 46.75 121 ASP C CA 1
ATOM 5636 C C . ASP C 1 129 ? -28.068 19.906 -16.043 1.00 48.80 121 ASP C C 1
ATOM 5637 O O . ASP C 1 129 ? -27.026 19.257 -15.947 1.00 52.22 121 ASP C O 1
ATOM 5642 N N . PRO C 1 130 ? -29.283 19.320 -16.010 1.00 50.54 122 PRO C N 1
ATOM 5643 C CA . PRO C 1 130 ? -29.381 17.852 -15.951 1.00 54.05 122 PRO C CA 1
ATOM 5644 C C . PRO C 1 130 ? -28.586 17.197 -17.065 1.00 51.88 122 PRO C C 1
ATOM 5645 O O . PRO C 1 130 ? -28.807 17.487 -18.244 1.00 54.99 122 PRO C O 1
ATOM 5649 N N . GLY C 1 131 ? -27.636 16.339 -16.695 1.00 50.52 123 GLY C N 1
ATOM 5650 C CA . GLY C 1 131 ? -26.714 15.738 -17.636 1.00 49.30 123 GLY C CA 1
ATOM 5651 C C . GLY C 1 131 ? -25.437 16.505 -17.882 1.00 49.16 123 GLY C C 1
ATOM 5652 O O . GLY C 1 131 ? -24.535 15.978 -18.549 1.00 52.35 123 GLY C O 1
ATOM 5653 N N . PHE C 1 132 ? -25.323 17.730 -17.366 1.00 47.81 124 PHE C N 1
ATOM 5654 C CA . PHE C 1 132 ? -24.124 18.542 -17.499 1.00 44.82 124 PHE C CA 1
ATOM 5655 C C . PHE C 1 132 ? -23.840 19.187 -16.137 1.00 52.50 124 PHE C C 1
ATOM 5656 O O . PHE C 1 132 ? -23.878 20.403 -15.951 1.00 51.87 124 PHE C O 1
ATOM 5664 N N . TYR C 1 133 ? -23.598 18.337 -15.141 1.00 49.82 125 TYR C N 1
ATOM 5665 C CA . TYR C 1 133 ? -23.433 18.765 -13.751 1.00 47.73 125 TYR C CA 1
ATOM 5666 C C . TYR C 1 133 ? -22.004 19.240 -13.458 1.00 46.73 125 TYR C C 1
ATOM 5667 O O . TYR C 1 133 ? -21.334 18.745 -12.557 1.00 48.70 125 TYR C O 1
ATOM 5676 N N . GLU C 1 134 ? -21.544 20.246 -14.206 1.00 41.46 126 GLU C N 1
ATOM 5677 C CA . GLU C 1 134 ? -20.129 20.591 -14.119 1.00 42.36 126 GLU C CA 1
ATOM 5678 C C . GLU C 1 134 ? -19.765 21.347 -12.843 1.00 41.89 126 GLU C C 1
ATOM 5679 O O . GLU C 1 134 ? -18.644 21.181 -12.328 1.00 37.55 126 GLU C O 1
ATOM 5685 N N . LYS C 1 135 ? -20.693 22.147 -12.310 1.00 41.35 127 LYS C N 1
ATOM 5686 C CA . LYS C 1 135 ? -20.431 22.917 -11.098 1.00 41.07 127 LYS C CA 1
ATOM 5687 C C . LYS C 1 135 ? -20.177 22.019 -9.903 1.00 38.69 127 LYS C C 1
ATOM 5688 O O . LYS C 1 135 ? -19.607 22.470 -8.909 1.00 40.23 127 LYS C O 1
ATOM 5694 N N . PHE C 1 136 ? -20.597 20.763 -9.968 1.00 36.35 128 PHE C N 1
ATOM 5695 C CA . PHE C 1 136 ? -20.288 19.845 -8.882 1.00 40.45 128 PHE C CA 1
ATOM 5696 C C . PHE C 1 136 ? -18.808 19.506 -8.869 1.00 46.38 128 PHE C C 1
ATOM 5697 O O . PHE C 1 136 ? -18.201 19.391 -7.796 1.00 48.48 128 PHE C O 1
ATOM 5705 N N . TYR C 1 137 ? -18.198 19.413 -10.044 1.00 43.48 129 TYR C N 1
ATOM 5706 C CA . TYR C 1 137 ? -16.830 18.938 -10.166 1.00 43.78 129 TYR C CA 1
ATOM 5707 C C . TYR C 1 137 ? -15.822 20.066 -10.244 1.00 41.48 129 TYR C C 1
ATOM 5708 O O . TYR C 1 137 ? -14.797 20.029 -9.557 1.00 46.47 129 TYR C O 1
ATOM 5717 N N . PHE C 1 138 ? -16.109 21.086 -11.031 1.00 38.85 130 PHE C N 1
ATOM 5718 C CA . PHE C 1 138 ? -15.109 22.061 -11.422 1.00 37.76 130 PHE C CA 1
ATOM 5719 C C . PHE C 1 138 ? -15.304 23.355 -10.634 1.00 39.70 130 PHE C C 1
ATOM 5720 O O . PHE C 1 138 ? -16.324 24.035 -10.784 1.00 42.50 130 PHE C O 1
ATOM 5728 N N . THR C 1 139 ? -14.317 23.697 -9.820 1.00 36.38 131 THR C N 1
ATOM 5729 C CA . THR C 1 139 ? -14.264 25.032 -9.249 1.00 36.44 131 THR C CA 1
ATOM 5730 C C . THR C 1 139 ? -14.129 26.058 -10.374 1.00 35.01 131 THR C C 1
ATOM 5731 O O . THR C 1 139 ? -13.343 25.853 -11.312 1.00 39.38 131 THR C O 1
ATOM 5735 N N . PRO C 1 140 ? -14.885 27.151 -10.336 1.00 37.61 132 PRO C N 1
ATOM 5736 C CA . PRO C 1 140 ? -14.765 28.145 -11.413 1.00 35.67 132 PRO C CA 1
ATOM 5737 C C . PRO C 1 140 ? -13.341 28.681 -11.494 1.00 37.59 132 PRO C C 1
ATOM 5738 O O . PRO C 1 140 ? -12.678 28.865 -10.473 1.00 31.52 132 PRO C O 1
ATOM 5742 N N . GLY C 1 141 ? -12.877 28.926 -12.722 1.00 33.83 133 GLY C N 1
ATOM 5743 C CA . GLY C 1 141 ? -11.520 29.408 -12.914 1.00 34.16 133 GLY C CA 1
ATOM 5744 C C . GLY C 1 141 ? -11.256 30.711 -12.183 1.00 43.86 133 GLY C C 1
ATOM 5745 O O . GLY C 1 141 ? -12.158 31.513 -11.927 1.00 46.43 133 GLY C O 1
ATOM 5746 N N . ASP C 1 142 ? -9.996 30.904 -11.808 1.00 38.54 134 ASP C N 1
ATOM 5747 C CA . ASP C 1 142 ? -9.581 32.093 -11.086 1.00 38.33 134 ASP C CA 1
ATOM 5748 C C . ASP C 1 142 ? -8.446 32.831 -11.783 1.00 51.77 134 ASP C C 1
ATOM 5749 O O . ASP C 1 142 ? -7.941 33.810 -11.235 1.00 52.26 134 ASP C O 1
ATOM 5754 N N . LEU C 1 143 ? -8.009 32.368 -12.953 1.00 58.51 135 LEU C N 1
ATOM 5755 C CA . LEU C 1 143 ? -6.968 33.054 -13.706 1.00 60.34 135 LEU C CA 1
ATOM 5756 C C . LEU C 1 143 ? -7.513 34.127 -14.638 1.00 56.00 135 LEU C C 1
ATOM 5757 O O . LEU C 1 143 ? -6.747 34.988 -15.080 1.00 51.76 135 LEU C O 1
ATOM 5762 N N . GLY C 1 144 ? -8.802 34.091 -14.957 1.00 43.34 136 GLY C N 1
ATOM 5763 C CA . GLY C 1 144 ? -9.366 35.090 -15.834 1.00 37.74 136 GLY C CA 1
ATOM 5764 C C . GLY C 1 144 ? -9.155 34.744 -17.293 1.00 47.41 136 GLY C C 1
ATOM 5765 O O . GLY C 1 144 ? -8.816 33.623 -17.663 1.00 50.67 136 GLY C O 1
ATOM 5766 N N . PHE C 1 145 ? -9.367 35.741 -18.137 1.00 48.58 137 PHE C N 1
ATOM 5767 C CA . PHE C 1 145 ? -9.326 35.552 -19.576 1.00 40.86 137 PHE C CA 1
ATOM 5768 C C . PHE C 1 145 ? -8.021 36.155 -20.080 1.00 51.42 137 PHE C C 1
ATOM 5769 O O . PHE C 1 145 ? -7.952 37.336 -20.425 1.00 50.63 137 PHE C O 1
ATOM 5777 N N . GLU C 1 146 ? -6.986 35.325 -20.128 1.00 50.66 138 GLU C N 1
ATOM 5778 C CA . GLU C 1 146 ? -5.656 35.740 -20.549 1.00 53.24 138 GLU C CA 1
ATOM 5779 C C . GLU C 1 146 ? -5.218 34.862 -21.710 1.00 52.53 138 GLU C C 1
ATOM 5780 O O . GLU C 1 146 ? -5.210 33.627 -21.575 1.00 55.21 138 GLU C O 1
ATOM 5786 N N . PRO C 1 147 ? -4.839 35.424 -22.848 1.00 53.26 139 PRO C N 1
ATOM 5787 C CA . PRO C 1 147 ? -4.321 34.587 -23.931 1.00 55.49 139 PRO C CA 1
ATOM 5788 C C . PRO C 1 147 ? -2.994 33.954 -23.543 1.00 55.33 139 PRO C C 1
ATOM 5789 O O . PRO C 1 147 ? -2.290 34.401 -22.633 1.00 51.60 139 PRO C O 1
ATOM 5793 N N . ILE C 1 148 ? -2.664 32.876 -24.244 1.00 50.11 140 ILE C N 1
ATOM 5794 C CA . ILE C 1 148 ? -1.442 32.126 -23.990 1.00 50.50 140 ILE C CA 1
ATOM 5795 C C . ILE C 1 148 ? -0.518 32.302 -25.187 1.00 54.22 140 ILE C C 1
ATOM 5796 O O . ILE C 1 148 ? -0.880 31.954 -26.322 1.00 51.73 140 ILE C O 1
ATOM 5801 N N . ILE C 1 149 ? 0.683 32.819 -24.925 1.00 56.42 141 ILE C N 1
ATOM 5802 C CA . ILE C 1 149 ? 1.653 33.106 -25.976 1.00 60.72 141 ILE C CA 1
ATOM 5803 C C . ILE C 1 149 ? 2.355 31.811 -26.349 1.00 62.73 141 ILE C C 1
ATOM 5804 O O . ILE C 1 149 ? 2.821 31.071 -25.473 1.00 63.08 141 ILE C O 1
ATOM 5809 N N . THR C 1 150 ? 2.379 31.503 -27.644 1.00 60.91 142 THR C N 1
ATOM 5810 C CA . THR C 1 150 ? 3.043 30.315 -28.161 1.00 60.46 142 THR C CA 1
ATOM 5811 C C . THR C 1 150 ? 3.776 30.691 -29.438 1.00 63.49 142 THR C C 1
ATOM 5812 O O . THR C 1 150 ? 3.558 31.763 -30.003 1.00 72.28 142 THR C O 1
ATOM 5816 N N . SER C 1 151 ? 4.602 29.762 -29.934 1.00 61.13 143 SER C N 1
ATOM 5817 C CA . SER C 1 151 ? 5.380 30.027 -31.139 1.00 67.80 143 SER C CA 1
ATOM 5818 C C . SER C 1 151 ? 4.514 30.177 -32.381 1.00 70.45 143 SER C C 1
ATOM 5819 O O . SER C 1 151 ? 4.972 30.753 -33.374 1.00 72.76 143 SER C O 1
ATOM 5822 N N . VAL C 1 152 ? 3.271 29.693 -32.356 1.00 66.16 144 VAL C N 1
ATOM 5823 C CA . VAL C 1 152 ? 2.399 29.837 -33.513 1.00 73.24 144 VAL C CA 1
ATOM 5824 C C . VAL C 1 152 ? 1.390 30.954 -33.326 1.00 74.83 144 VAL C C 1
ATOM 5825 O O . VAL C 1 152 ? 0.545 31.169 -34.210 1.00 71.82 144 VAL C O 1
ATOM 5829 N N . GLY C 1 153 ? 1.461 31.681 -32.203 1.00 70.06 145 GLY C N 1
ATOM 5830 C CA . GLY C 1 153 ? 0.628 32.846 -31.963 1.00 66.57 145 GLY C CA 1
ATOM 5831 C C . GLY C 1 153 ? 0.126 32.992 -30.542 1.00 64.32 145 GLY C C 1
ATOM 5832 O O . GLY C 1 153 ? 0.335 32.108 -29.703 1.00 62.32 145 GLY C O 1
ATOM 5833 N N . LYS C 1 154 ? -0.522 34.118 -30.249 1.00 63.23 146 LYS C N 1
ATOM 5834 C CA . LYS C 1 154 ? -1.138 34.337 -28.945 1.00 61.04 146 LYS C CA 1
ATOM 5835 C C . LYS C 1 154 ? -2.528 33.720 -28.998 1.00 57.50 146 LYS C C 1
ATOM 5836 O O . LYS C 1 154 ? -3.406 34.201 -29.725 1.00 57.50 146 LYS C O 1
ATOM 5838 N N . LEU C 1 155 ? -2.730 32.649 -28.240 1.00 49.73 147 LEU C N 1
ATOM 5839 C CA . LEU C 1 155 ? -3.945 31.849 -28.354 1.00 47.33 147 LEU C CA 1
ATOM 5840 C C . LEU C 1 155 ? -4.973 32.317 -27.339 1.00 49.31 147 LEU C C 1
ATOM 5841 O O . LEU C 1 155 ? -4.713 32.292 -26.126 1.00 46.27 147 LEU C O 1
ATOM 5846 N N . GLY C 1 156 ? -6.141 32.737 -27.831 1.00 52.49 148 GLY C N 1
ATOM 5847 C CA . GLY C 1 156 ? -7.265 33.005 -26.949 1.00 47.70 148 GLY C CA 1
ATOM 5848 C C . GLY C 1 156 ? -7.988 31.711 -26.626 1.00 49.11 148 GLY C C 1
ATOM 5849 O O . GLY C 1 156 ? -9.013 31.380 -27.227 1.00 46.71 148 GLY C O 1
ATOM 5850 N N . LEU C 1 157 ? -7.447 30.961 -25.677 1.00 49.81 149 LEU C N 1
ATOM 5851 C CA . LEU C 1 157 ? -7.940 29.628 -25.383 1.00 46.87 149 LEU C CA 1
ATOM 5852 C C . LEU C 1 157 ? -8.951 29.688 -24.244 1.00 42.29 149 LEU C C 1
ATOM 5853 O O . LEU C 1 157 ? -8.646 30.182 -23.150 1.00 42.65 149 LEU C O 1
ATOM 5858 N N . MET C 1 158 ? -10.150 29.182 -24.503 1.00 44.21 150 MET C N 1
ATOM 5859 C CA . MET C 1 158 ? -11.177 28.993 -23.487 1.00 49.73 150 MET C CA 1
ATOM 5860 C C . MET C 1 158 ? -11.758 27.597 -23.683 1.00 48.08 150 MET C C 1
ATOM 5861 O O . MET C 1 158 ? -11.319 26.856 -24.565 1.00 53.62 150 MET C O 1
ATOM 5866 N N . VAL C 1 159 ? -12.739 27.219 -22.857 1.00 39.61 151 VAL C N 1
ATOM 5867 C CA . VAL C 1 159 ? -13.250 25.851 -22.839 1.00 42.21 151 VAL C CA 1
ATOM 5868 C C . VAL C 1 159 ? -14.774 25.851 -22.900 1.00 45.68 151 VAL C C 1
ATOM 5869 O O . VAL C 1 159 ? -15.433 26.508 -22.087 1.00 44.94 151 VAL C O 1
ATOM 5873 N N . CYS C 1 160 ? -15.323 25.076 -23.844 1.00 48.15 152 CYS C N 1
ATOM 5874 C CA . CYS C 1 160 ? -16.739 24.731 -23.955 1.00 48.16 152 CYS C CA 1
ATOM 5875 C C . CYS C 1 160 ? -17.657 25.886 -23.571 1.00 51.29 152 CYS C C 1
ATOM 5876 O O . CYS C 1 160 ? -17.710 26.887 -24.285 1.00 53.63 152 CYS C O 1
ATOM 5879 N N . TRP C 1 161 ? -18.340 25.770 -22.424 1.00 48.73 153 TRP C N 1
ATOM 5880 C CA . TRP C 1 161 ? -19.379 26.726 -22.018 1.00 45.61 153 TRP C CA 1
ATOM 5881 C C . TRP C 1 161 ? -18.919 28.188 -22.109 1.00 40.94 153 TRP C C 1
ATOM 5882 O O . TRP C 1 161 ? -19.743 29.076 -22.356 1.00 44.90 153 TRP C O 1
ATOM 5893 N N . ASP C 1 162 ? -17.610 28.454 -21.969 1.00 39.46 154 ASP C N 1
ATOM 5894 C CA . ASP C 1 162 ? -17.089 29.811 -22.189 1.00 41.01 154 ASP C CA 1
ATOM 5895 C C . ASP C 1 162 ? -17.543 30.397 -23.526 1.00 44.93 154 ASP C C 1
ATOM 5896 O O . ASP C 1 162 ? -17.723 31.617 -23.648 1.00 41.74 154 ASP C O 1
ATOM 5901 N N . GLN C 1 163 ? -17.756 29.538 -24.530 1.00 40.74 155 GLN C N 1
ATOM 5902 C CA . GLN C 1 163 ? -18.023 29.959 -25.898 1.00 38.76 155 GLN C CA 1
ATOM 5903 C C . GLN C 1 163 ? -19.389 30.605 -26.081 1.00 49.01 155 GLN C C 1
ATOM 5904 O O . GLN C 1 163 ? -19.654 31.129 -27.169 1.00 50.17 155 GLN C O 1
ATOM 5910 N N . TRP C 1 164 ? -20.261 30.574 -25.071 1.00 44.63 156 TRP C N 1
ATOM 5911 C CA . TRP C 1 164 ? -21.546 31.254 -25.159 1.00 46.07 156 TRP C CA 1
ATOM 5912 C C . TRP C 1 164 ? -21.500 32.698 -24.656 1.00 47.97 156 TRP C C 1
ATOM 5913 O O . TRP C 1 164 ? -22.534 33.376 -24.702 1.00 46.16 156 TRP C O 1
ATOM 5924 N N . TYR C 1 165 ? -20.329 33.187 -24.206 1.00 42.19 157 TYR C N 1
ATOM 5925 C CA . TYR C 1 165 ? -20.176 34.500 -23.576 1.00 42.09 157 TYR C CA 1
ATOM 5926 C C . TYR C 1 165 ? -19.352 35.436 -24.459 1.00 45.41 157 TYR C C 1
ATOM 5927 O O . TYR C 1 165 ? -18.127 35.253 -24.589 1.00 39.41 157 TYR C O 1
ATOM 5936 N N . PRO C 1 166 ? -19.988 36.410 -25.115 1.00 45.15 158 PRO C N 1
ATOM 5937 C CA . PRO C 1 166 ? -19.227 37.400 -25.891 1.00 45.11 158 PRO C CA 1
ATOM 5938 C C . PRO C 1 166 ? -18.199 38.139 -25.073 1.00 45.02 158 PRO C C 1
ATOM 5939 O O . PRO C 1 166 ? -17.183 38.561 -25.633 1.00 49.85 158 PRO C O 1
ATOM 5943 N N . GLU C 1 167 ? -18.452 38.336 -23.767 1.00 41.85 159 GLU C N 1
ATOM 5944 C CA . GLU C 1 167 ? -17.516 39.052 -22.906 1.00 42.22 159 GLU C CA 1
ATOM 5945 C C . GLU C 1 167 ? -16.149 38.372 -22.879 1.00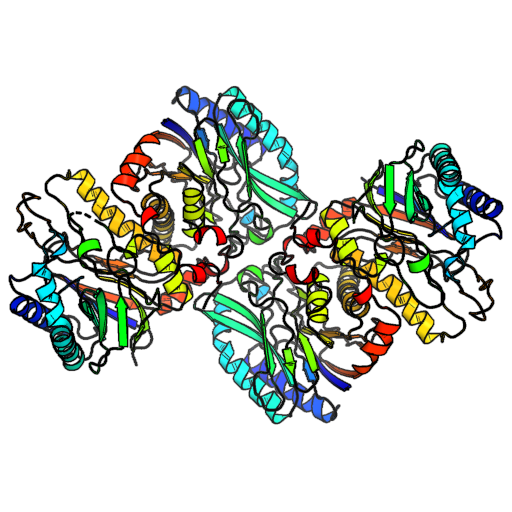 44.13 159 GLU C C 1
ATOM 5946 O O . GLU C 1 167 ? -15.119 39.045 -22.892 1.00 45.55 159 GLU C O 1
ATOM 5952 N N . ALA C 1 168 ? -16.124 37.040 -22.796 1.00 45.20 160 ALA C N 1
ATOM 5953 C CA . ALA C 1 168 ? -14.856 36.321 -22.722 1.00 44.94 160 ALA C CA 1
ATOM 5954 C C . ALA C 1 168 ? -14.069 36.469 -24.019 1.00 44.99 160 ALA C C 1
ATOM 5955 O O . ALA C 1 168 ? -12.869 36.780 -24.006 1.00 40.25 160 ALA C O 1
ATOM 5957 N N . ALA C 1 169 ? -14.737 36.266 -25.154 1.00 48.63 161 ALA C N 1
ATOM 5958 C CA . ALA C 1 169 ? -14.072 36.440 -26.438 1.00 48.46 161 ALA C CA 1
ATOM 5959 C C . ALA C 1 169 ? -13.532 37.852 -26.578 1.00 46.24 161 ALA C C 1
ATOM 5960 O O . ALA C 1 169 ? -12.415 38.052 -27.066 1.00 51.93 161 ALA C O 1
ATOM 5962 N N . ARG C 1 170 ? -14.312 38.845 -26.152 1.00 48.35 162 ARG C N 1
ATOM 5963 C CA . ARG C 1 170 ? -13.872 40.228 -26.284 1.00 49.71 162 ARG C CA 1
ATOM 5964 C C . ARG C 1 170 ? -12.629 40.484 -25.445 1.00 52.44 162 ARG C C 1
ATOM 5965 O O . ARG C 1 170 ? -11.678 41.114 -25.912 1.00 52.94 162 ARG C O 1
ATOM 5973 N N . ILE C 1 171 ? -12.616 39.996 -24.202 1.00 53.49 163 ILE C N 1
ATOM 5974 C CA . ILE C 1 171 ? -11.467 40.217 -23.330 1.00 47.86 163 ILE C CA 1
ATOM 5975 C C . ILE C 1 171 ? -10.212 39.579 -23.917 1.00 56.34 163 ILE C C 1
ATOM 5976 O O . ILE C 1 171 ? -9.122 40.172 -23.894 1.00 55.42 163 ILE C O 1
ATOM 5981 N N . MET C 1 172 ? -10.338 38.361 -24.445 1.00 53.38 164 MET C N 1
ATOM 5982 C CA . MET C 1 172 ? -9.209 37.754 -25.134 1.00 52.32 164 MET C CA 1
ATOM 5983 C C . MET C 1 172 ? -8.721 38.662 -26.262 1.00 56.10 164 MET C C 1
ATOM 5984 O O . MET C 1 172 ? -7.518 38.923 -26.395 1.00 52.15 164 MET C O 1
ATOM 5989 N N . ALA C 1 173 ? -9.651 39.171 -27.075 1.00 56.38 165 ALA C N 1
ATOM 5990 C CA . ALA C 1 173 ? -9.258 40.028 -28.187 1.00 56.14 165 ALA C CA 1
ATOM 5991 C C . ALA C 1 173 ? -8.603 41.308 -27.689 1.00 57.60 165 ALA C C 1
ATOM 5992 O O . ALA C 1 173 ? -7.542 41.699 -28.188 1.00 56.68 165 ALA C O 1
ATOM 5994 N N . LEU C 1 174 ? -9.177 41.938 -26.660 1.00 55.35 166 LEU C N 1
ATOM 5995 C CA . LEU C 1 174 ? -8.587 43.175 -26.164 1.00 57.04 166 LEU C CA 1
ATOM 5996 C C . LEU C 1 174 ? -7.168 42.954 -25.677 1.00 56.29 166 LEU C C 1
ATOM 5997 O O . LEU C 1 174 ? -6.344 43.866 -25.753 1.00 54.27 166 LEU C O 1
ATOM 6002 N N . LYS C 1 175 ? -6.837 41.730 -25.271 1.00 52.12 167 LYS C N 1
ATOM 6003 C CA . LYS C 1 175 ? -5.506 41.397 -24.789 1.00 52.04 167 LYS C CA 1
ATOM 6004 C C . LYS C 1 175 ? -4.598 40.840 -25.885 1.00 52.25 167 LYS C C 1
ATOM 6005 O O . LYS C 1 175 ? -3.585 40.207 -25.574 1.00 56.19 167 LYS C O 1
ATOM 6011 N N . GLY C 1 176 ? -4.952 41.033 -27.151 1.00 48.29 168 GLY C N 1
ATOM 6012 C CA . GLY C 1 176 ? -4.057 40.699 -28.242 1.00 53.88 168 GLY C CA 1
ATOM 6013 C C . GLY C 1 176 ? -4.155 39.285 -28.761 1.00 55.45 168 GLY C C 1
ATOM 6014 O O . GLY C 1 176 ? -3.276 38.869 -29.521 1.00 57.26 168 GLY C O 1
ATOM 6015 N N . ALA C 1 177 ? -5.174 38.522 -28.356 1.00 57.45 169 ALA C N 1
ATOM 6016 C CA . ALA C 1 177 ? -5.376 37.194 -28.921 1.00 55.79 169 ALA C CA 1
ATOM 6017 C C . ALA C 1 177 ? -5.435 37.284 -30.438 1.00 56.25 169 ALA C C 1
ATOM 6018 O O . ALA C 1 177 ? -6.043 38.199 -30.999 1.00 57.01 169 ALA C O 1
ATOM 6020 N N . GLU C 1 178 ? -4.766 36.345 -31.102 1.00 56.30 170 GLU C N 1
ATOM 6021 C CA . GLU C 1 178 ? -4.799 36.276 -32.552 1.00 52.06 170 GLU C CA 1
ATOM 6022 C C . GLU C 1 178 ? -5.777 35.225 -33.047 1.00 54.53 170 GLU C C 1
ATOM 6023 O O . GLU C 1 178 ? -6.041 35.158 -34.249 1.00 60.63 170 GLU C O 1
ATOM 6029 N N . ILE C 1 179 ? -6.339 34.423 -32.145 1.00 54.45 171 ILE C N 1
ATOM 6030 C CA . ILE C 1 179 ? -7.291 33.384 -32.514 1.00 53.61 171 ILE C CA 1
ATOM 6031 C C . ILE C 1 179 ? -8.033 32.976 -31.253 1.00 52.37 171 ILE C C 1
ATOM 6032 O O . ILE C 1 179 ? -7.500 33.067 -30.143 1.00 53.19 171 ILE C O 1
ATOM 6037 N N . LEU C 1 180 ? -9.274 32.547 -31.425 1.00 55.17 172 LEU C N 1
ATOM 6038 C CA . LEU C 1 180 ? -10.105 32.041 -30.343 1.00 50.16 172 LEU C CA 1
ATOM 6039 C C . LEU C 1 180 ? -10.202 30.527 -30.477 1.00 47.12 172 LEU C C 1
ATOM 6040 O O . LEU C 1 180 ? -10.323 30.005 -31.584 1.00 47.22 172 LEU C O 1
ATOM 6045 N N . ILE C 1 181 ? -10.068 29.814 -29.364 1.00 51.33 173 ILE C N 1
ATOM 6046 C CA . ILE C 1 181 ? -10.035 28.352 -29.392 1.00 53.17 173 ILE C CA 1
ATOM 6047 C C . ILE C 1 181 ? -10.875 27.821 -28.241 1.00 50.00 173 ILE C C 1
ATOM 6048 O O . ILE C 1 181 ? -10.744 28.291 -27.105 1.00 45.43 173 ILE C O 1
ATOM 6053 N N . TYR C 1 182 ? -11.740 26.852 -28.533 1.00 50.28 174 TYR C N 1
ATOM 6054 C CA . TYR C 1 182 ? -12.665 26.297 -27.546 1.00 50.52 174 TYR C CA 1
ATOM 6055 C C . TYR C 1 182 ? -12.791 24.782 -27.674 1.00 49.01 174 TYR C C 1
ATOM 6056 O O . TYR C 1 182 ? -13.615 24.288 -28.454 1.00 47.55 174 TYR C O 1
ATOM 6065 N N . PRO C 1 183 ? -12.029 24.005 -26.904 1.00 50.89 175 PRO C N 1
ATOM 6066 C CA . PRO C 1 183 ? -12.347 22.571 -26.800 1.00 51.32 175 PRO C CA 1
ATOM 6067 C C . PRO C 1 183 ? -13.699 22.402 -26.116 1.00 54.06 175 PRO C C 1
ATOM 6068 O O . PRO C 1 183 ? -13.959 23.007 -25.075 1.00 51.36 175 PRO C O 1
ATOM 6072 N N . SER C 1 184 ? -14.566 21.583 -26.711 1.00 48.87 176 SER C N 1
ATOM 6073 C CA . SER C 1 184 ? -15.944 21.498 -26.257 1.00 49.83 176 SER C CA 1
ATOM 6074 C C . SER C 1 184 ? -16.379 20.046 -26.131 1.00 55.18 176 SER C C 1
ATOM 6075 O O . SER C 1 184 ? -15.729 19.126 -26.639 1.00 50.01 176 SER C O 1
ATOM 6078 N N . ALA C 1 185 ? -17.498 19.859 -25.427 1.00 51.16 177 ALA C N 1
ATOM 6079 C CA . ALA C 1 185 ? -18.169 18.568 -25.311 1.00 52.07 177 ALA C CA 1
ATOM 6080 C C . ALA C 1 185 ? -19.661 18.879 -25.301 1.00 56.09 177 ALA C C 1
ATOM 6081 O O . ALA C 1 185 ? -20.248 19.164 -24.256 1.00 56.08 177 ALA C O 1
ATOM 6083 N N . ILE C 1 186 ? -20.281 18.823 -26.471 1.00 60.04 178 ILE C N 1
ATOM 6084 C CA . ILE C 1 186 ? -21.677 19.199 -26.604 1.00 54.11 178 ILE C CA 1
ATOM 6085 C C . ILE C 1 186 ? -22.393 18.131 -27.412 1.00 54.53 178 ILE C C 1
ATOM 6086 O O . ILE C 1 186 ? -21.888 17.673 -28.445 1.00 57.81 178 ILE C O 1
ATOM 6091 N N . GLY C 1 187 ? -23.548 17.701 -26.912 1.00 46.91 179 GLY C N 1
ATOM 6092 C CA . GLY C 1 187 ? -24.335 16.675 -27.552 1.00 49.25 179 GLY C CA 1
ATOM 6093 C C . GLY C 1 187 ? -25.802 16.857 -27.220 1.00 52.83 179 GLY C C 1
ATOM 6094 O O . GLY C 1 187 ? -26.194 17.803 -26.534 1.00 59.40 179 GLY C O 1
ATOM 6095 N N . PHE C 1 188 ? -26.620 15.945 -27.721 1.00 52.38 180 PHE C N 1
ATOM 6096 C CA . PHE C 1 188 ? -28.051 16.045 -27.511 1.00 66.59 180 PHE C CA 1
ATOM 6097 C C . PHE C 1 188 ? -28.563 14.870 -26.686 1.00 68.28 180 PHE C C 1
ATOM 6098 O O . PHE C 1 188 ? -27.923 13.817 -26.586 1.00 63.57 180 PHE C O 1
ATOM 6106 N N . LEU C 1 189 ? -29.723 15.085 -26.073 1.00 72.13 181 LEU C N 1
ATOM 6107 C CA . LEU C 1 189 ? -30.414 14.088 -25.269 1.00 69.64 181 LEU C CA 1
ATOM 6108 C C . LEU C 1 189 ? -31.521 13.450 -26.092 1.00 70.28 181 LEU C C 1
ATOM 6109 O O . LEU C 1 189 ? -31.983 14.010 -27.088 1.00 70.20 181 LEU C O 1
ATOM 6114 N N . GLU C 1 190 ? -31.918 12.242 -25.679 1.00 73.57 182 GLU C N 1
ATOM 6115 C CA . GLU C 1 190 ? -32.962 11.516 -26.394 1.00 70.65 182 GLU C CA 1
ATOM 6116 C C . GLU C 1 190 ? -34.293 12.258 -26.376 1.00 75.98 182 GLU C C 1
ATOM 6117 O O . GLU C 1 190 ? -35.104 12.102 -27.299 1.00 77.20 182 GLU C O 1
ATOM 6123 N N . GLU C 1 191 ? -34.551 13.040 -25.324 1.00 78.06 183 GLU C N 1
ATOM 6124 C CA . GLU C 1 191 ? -35.839 13.716 -25.197 1.00 78.96 183 GLU C CA 1
ATOM 6125 C C . GLU C 1 191 ? -36.018 14.824 -26.224 1.00 78.48 183 GLU C C 1
ATOM 6126 O O . GLU C 1 191 ? -37.152 15.245 -26.478 1.00 79.33 183 GLU C O 1
ATOM 6128 N N . ASP C 1 192 ? -34.929 15.327 -26.790 1.00 82.86 184 ASP C N 1
ATOM 6129 C CA . ASP C 1 192 ? -34.999 16.473 -27.681 1.00 79.39 184 ASP C CA 1
ATOM 6130 C C . ASP C 1 192 ? -35.519 16.059 -29.045 1.00 77.24 184 ASP C C 1
ATOM 6131 O O . ASP C 1 192 ? -35.164 14.998 -29.567 1.00 78.60 184 ASP C O 1
ATOM 6136 N N . SER C 1 193 ? -36.370 16.907 -29.617 1.00 76.98 185 SER C N 1
ATOM 6137 C CA . SER C 1 193 ? -36.864 16.689 -30.963 1.00 72.58 185 SER C CA 1
ATOM 6138 C C . SER C 1 193 ? -35.761 16.971 -31.977 1.00 74.84 185 SER C C 1
ATOM 6139 O O . SER C 1 193 ? -34.721 17.563 -31.663 1.00 75.71 185 SER C O 1
ATOM 6142 N N . ASN C 1 194 ? -36.004 16.546 -33.217 1.00 74.01 186 ASN C N 1
ATOM 6143 C CA . ASN C 1 194 ? -35.034 16.797 -34.275 1.00 75.09 186 ASN C CA 1
ATOM 6144 C C . ASN C 1 194 ? -34.906 18.289 -34.530 1.00 72.53 186 ASN C C 1
ATOM 6145 O O . ASN C 1 194 ? -33.802 18.789 -34.786 1.00 67.98 186 ASN C O 1
ATOM 6150 N N . GLU C 1 195 ? -36.024 19.018 -34.441 1.00 76.83 187 GLU C N 1
ATOM 6151 C CA . GLU C 1 195 ? -35.970 20.469 -34.584 1.00 74.63 187 GLU C CA 1
ATOM 6152 C C . GLU C 1 195 ? -35.118 21.091 -33.484 1.00 69.03 187 GLU C C 1
ATOM 6153 O O . GLU C 1 195 ? -34.296 21.972 -33.755 1.00 73.88 187 GLU C O 1
ATOM 6155 N N . GLU C 1 196 ? -35.284 20.628 -32.239 1.00 69.52 188 GLU C N 1
ATOM 6156 C CA . GLU C 1 196 ? -34.504 21.161 -31.124 1.00 68.56 188 GLU C CA 1
ATOM 6157 C C . GLU C 1 196 ? -33.019 20.829 -31.268 1.00 68.56 188 GLU C C 1
ATOM 6158 O O . GLU C 1 196 ? -32.165 21.688 -31.024 1.00 61.15 188 GLU C O 1
ATOM 6164 N N . LYS C 1 197 ? -32.691 19.594 -31.675 1.00 72.95 189 LYS C N 1
ATOM 6165 C CA . LYS C 1 197 ? -31.290 19.217 -31.868 1.00 66.76 189 LYS C CA 1
ATOM 6166 C C . LYS C 1 197 ? -30.627 20.076 -32.934 1.00 64.98 189 LYS C C 1
ATOM 6167 O O . LYS C 1 197 ? -29.469 20.485 -32.780 1.00 63.55 189 LYS C O 1
ATOM 6173 N N . LYS C 1 198 ? -31.331 20.321 -34.046 1.00 61.38 190 LYS C N 1
ATOM 6174 C CA . LYS C 1 198 ? -30.796 21.183 -35.096 1.00 60.23 190 LYS C CA 1
ATOM 6175 C C . LYS C 1 198 ? -30.598 22.608 -34.589 1.00 65.28 190 LYS C C 1
ATOM 6176 O O . LYS C 1 198 ? -29.556 23.227 -34.848 1.00 70.60 190 LYS C O 1
ATOM 6178 N N . ARG C 1 199 ? -31.568 23.134 -33.831 1.00 60.44 191 ARG C N 1
ATOM 6179 C CA . ARG C 1 199 ? -31.433 24.486 -33.292 1.00 59.75 191 ARG C CA 1
ATOM 6180 C C . ARG C 1 199 ? -30.285 24.566 -32.295 1.00 61.22 191 ARG C C 1
ATOM 6181 O O . ARG C 1 199 ? -29.572 25.575 -32.240 1.00 66.71 191 ARG C O 1
ATOM 6183 N N . GLN C 1 200 ? -30.099 23.520 -31.483 1.00 61.86 192 GLN C N 1
ATOM 6184 C CA . GLN C 1 200 ? -28.988 23.521 -30.539 1.00 57.65 192 GLN C CA 1
ATOM 6185 C C . GLN C 1 200 ? -27.654 23.632 -31.267 1.00 56.33 192 GLN C C 1
ATOM 6186 O O . GLN C 1 200 ? -26.807 24.461 -30.916 1.00 54.01 192 GLN C O 1
ATOM 6192 N N . GLN C 1 201 ? -27.445 22.789 -32.278 1.00 60.34 193 GLN C N 1
ATOM 6193 C CA . GLN C 1 201 ? -26.168 22.792 -32.979 1.00 62.76 193 GLN C CA 1
ATOM 6194 C C . GLN C 1 201 ? -25.948 24.096 -33.735 1.00 57.03 193 GLN C C 1
ATOM 6195 O O . GLN C 1 201 ? -24.841 24.651 -33.720 1.00 56.51 193 GLN C O 1
ATOM 6201 N N . ASN C 1 202 ? -26.989 24.608 -34.390 1.00 52.57 194 ASN C N 1
ATOM 6202 C CA . ASN C 1 202 ? -26.837 25.839 -35.160 1.00 56.94 194 ASN C CA 1
ATOM 6203 C C . ASN C 1 202 ? -26.558 27.028 -34.242 1.00 55.95 194 ASN C C 1
ATOM 6204 O O . ASN C 1 202 ? -25.774 27.918 -34.593 1.00 58.42 194 ASN C O 1
ATOM 6209 N N . ALA C 1 203 ? -27.189 27.060 -33.062 1.00 50.00 195 ALA C N 1
ATOM 6210 C CA . ALA C 1 203 ? -26.911 28.127 -32.104 1.00 47.13 195 ALA C CA 1
ATOM 6211 C C . ALA C 1 203 ? -25.474 28.050 -31.612 1.00 51.34 195 ALA C C 1
ATOM 6212 O O . ALA C 1 203 ? -24.825 29.081 -31.413 1.00 53.06 195 ALA C O 1
ATOM 6214 N N . TRP C 1 204 ? -24.970 26.833 -31.401 1.00 49.58 196 TRP C N 1
ATOM 6215 C CA . TRP C 1 204 ? -23.590 26.648 -30.970 1.00 48.48 196 TRP C CA 1
ATOM 6216 C C . TRP C 1 204 ? -22.604 27.195 -31.996 1.00 49.22 196 TRP C C 1
ATOM 6217 O O . TRP C 1 204 ? -21.610 27.834 -31.632 1.00 54.46 196 TRP C O 1
ATOM 6228 N N . GLU C 1 205 ? -22.857 26.941 -33.283 1.00 54.21 197 GLU C N 1
ATOM 6229 C CA . GLU C 1 205 ? -22.017 27.504 -34.337 1.00 59.34 197 GLU C CA 1
ATOM 6230 C C . GLU C 1 205 ? -22.190 29.010 -34.422 1.00 55.67 197 GLU C C 1
ATOM 6231 O O . GLU C 1 205 ? -21.208 29.751 -34.557 1.00 57.96 197 GLU C O 1
ATOM 6237 N N . THR C 1 206 ? -23.442 29.468 -34.359 1.00 54.34 198 THR C N 1
ATOM 6238 C CA . THR C 1 206 ? -23.770 30.860 -34.638 1.00 49.57 198 THR C CA 1
ATOM 6239 C C . THR C 1 206 ? -23.151 31.794 -33.606 1.00 53.14 198 THR C C 1
ATOM 6240 O O . THR C 1 206 ? -22.533 32.802 -33.968 1.00 54.61 198 THR C O 1
ATOM 6244 N N . ILE C 1 207 ? -23.289 31.468 -32.312 1.00 48.73 199 ILE C N 1
ATOM 6245 C CA . ILE C 1 207 ? -22.765 32.369 -31.290 1.00 47.50 199 ILE C CA 1
ATOM 6246 C C . ILE C 1 207 ? -21.253 32.490 -31.432 1.00 54.71 199 ILE C C 1
ATOM 6247 O O . ILE C 1 207 ? -20.691 33.586 -31.319 1.00 52.12 199 ILE C O 1
ATOM 6252 N N . GLN C 1 208 ? -20.581 31.388 -31.779 1.00 53.35 200 GLN C N 1
ATOM 6253 C CA . GLN C 1 208 ? -19.130 31.440 -31.894 1.00 50.07 200 GLN C CA 1
ATOM 6254 C C . GLN C 1 208 ? -18.694 32.154 -33.169 1.00 51.97 200 GLN C C 1
ATOM 6255 O O . GLN C 1 208 ? -17.658 32.830 -33.181 1.00 57.59 200 GLN C O 1
ATOM 6261 N N . ARG C 1 209 ? -19.443 31.991 -34.262 1.00 54.92 201 ARG C N 1
ATOM 6262 C CA . ARG C 1 209 ? -19.170 32.807 -35.437 1.00 54.87 201 ARG C CA 1
ATOM 6263 C C . ARG C 1 209 ? -19.332 34.291 -35.126 1.00 57.36 201 ARG C C 1
ATOM 6264 O O . ARG C 1 209 ? -18.607 35.127 -35.679 1.00 59.44 201 ARG C O 1
ATOM 6272 N N . GLY C 1 210 ? -20.238 34.634 -34.211 1.00 56.92 202 GLY C N 1
ATOM 6273 C CA . GLY C 1 210 ? -20.371 36.026 -33.818 1.00 58.81 202 GLY C CA 1
ATOM 6274 C C . GLY C 1 210 ? -19.148 36.561 -33.097 1.00 53.84 202 GLY C C 1
ATOM 6275 O O . GLY C 1 210 ? -18.733 37.697 -33.340 1.00 55.95 202 GLY C O 1
ATOM 6276 N N . HIS C 1 211 ? -18.517 35.738 -32.250 1.00 51.94 203 HIS C N 1
ATOM 6277 C CA . HIS C 1 211 ? -17.276 36.163 -31.605 1.00 58.50 203 HIS C CA 1
ATOM 6278 C C . HIS C 1 211 ? -16.214 36.455 -32.646 1.00 57.85 203 HIS C C 1
ATOM 6279 O O . HIS C 1 211 ? -15.505 37.465 -32.563 1.00 58.67 203 HIS C O 1
ATOM 6286 N N . ALA C 1 212 ? -16.091 35.567 -33.634 1.00 57.14 204 ALA C N 1
ATOM 6287 C CA . ALA C 1 212 ? -15.141 35.771 -34.719 1.00 66.21 204 ALA C CA 1
ATOM 6288 C C . ALA C 1 212 ? -15.433 37.071 -35.460 1.00 69.16 204 ALA C C 1
ATOM 6289 O O . ALA C 1 212 ? -14.521 37.858 -35.746 1.00 69.44 204 ALA C O 1
ATOM 6291 N N . ILE C 1 213 ? -16.706 37.305 -35.787 1.00 65.71 205 ILE C N 1
ATOM 6292 C CA . ILE C 1 213 ? -17.091 38.523 -36.492 1.00 65.08 205 ILE C CA 1
ATOM 6293 C C . ILE C 1 213 ? -16.858 39.751 -35.619 1.00 64.49 205 ILE C C 1
ATOM 6294 O O . ILE C 1 213 ? -16.267 40.742 -36.060 1.00 66.95 205 ILE C O 1
ATOM 6299 N N . ALA C 1 214 ? -17.312 39.701 -34.367 1.00 63.71 206 ALA C N 1
ATOM 6300 C CA . ALA C 1 214 ? -17.253 40.883 -33.510 1.00 62.22 206 ALA C CA 1
ATOM 6301 C C . ALA C 1 214 ? -15.819 41.317 -33.239 1.00 63.15 206 ALA C C 1
ATOM 6302 O O . ALA C 1 214 ? -15.557 42.506 -33.018 1.00 64.72 206 ALA C O 1
ATOM 6304 N N . ASN C 1 215 ? -14.882 40.375 -33.234 1.00 63.55 207 ASN C N 1
ATOM 6305 C CA . ASN C 1 215 ? -13.503 40.655 -32.862 1.00 71.41 207 ASN C CA 1
ATOM 6306 C C . ASN C 1 215 ? -12.527 40.539 -34.024 1.00 76.60 207 ASN C C 1
ATOM 6307 O O . ASN C 1 215 ? -11.331 40.794 -33.839 1.00 71.40 207 ASN C O 1
ATOM 6312 N N . GLY C 1 216 ? -13.002 40.188 -35.214 1.00 57.00 208 GLY C N 1
ATOM 6313 C CA . GLY C 1 216 ? -12.098 40.059 -36.347 1.00 60.42 208 GLY C CA 1
ATOM 6314 C C . GLY C 1 216 ? -11.039 39.002 -36.135 1.00 61.68 208 GLY C C 1
ATOM 6315 O O . GLY C 1 216 ? -9.888 39.189 -36.545 1.00 63.85 208 GLY C O 1
ATOM 6316 N N . LEU C 1 217 ? -11.397 37.899 -35.474 1.00 60.29 209 LEU C N 1
ATOM 6317 C CA . LEU C 1 217 ? -10.462 36.840 -35.151 1.00 57.57 209 LEU C CA 1
ATOM 6318 C C . LEU C 1 217 ? -10.951 35.504 -35.694 1.00 55.01 209 LEU C C 1
ATOM 6319 O O . LEU C 1 217 ? -12.147 35.208 -35.631 1.00 51.88 209 LEU C O 1
ATOM 6324 N N . PRO C 1 218 ? -10.052 34.666 -36.193 1.00 56.01 210 PRO C N 1
ATOM 6325 C CA . PRO C 1 218 ? -10.441 33.295 -36.525 1.00 53.49 210 PRO C CA 1
ATOM 6326 C C . PRO C 1 218 ? -10.721 32.513 -35.249 1.00 58.25 210 PRO C C 1
ATOM 6327 O O . PRO C 1 218 ? -10.334 32.908 -34.147 1.00 61.84 210 PRO C O 1
ATOM 6331 N N . LEU C 1 219 ? -11.421 31.391 -35.406 1.00 56.45 211 LEU C N 1
ATOM 6332 C CA . LEU C 1 219 ? -11.895 30.635 -34.255 1.00 51.15 211 LEU C CA 1
ATOM 6333 C C . LEU C 1 219 ? -11.884 29.149 -34.576 1.00 54.97 211 LEU C C 1
ATOM 6334 O O . LEU C 1 219 ? -12.290 28.735 -35.668 1.00 53.44 211 LEU C O 1
ATOM 6339 N N . ILE C 1 220 ? -11.430 28.356 -33.612 1.00 54.22 212 ILE C N 1
ATOM 6340 C CA . ILE C 1 220 ? -11.468 26.900 -33.682 1.00 55.93 212 ILE C CA 1
ATOM 6341 C C . ILE C 1 220 ? -12.394 26.424 -32.577 1.00 59.33 212 ILE C C 1
ATOM 6342 O O . ILE C 1 220 ? -12.253 26.846 -31.422 1.00 61.42 212 ILE C O 1
ATOM 6347 N N . ALA C 1 221 ? -13.338 25.560 -32.930 1.00 50.86 213 ALA C N 1
ATOM 6348 C CA . ALA C 1 221 ? -14.202 24.897 -31.966 1.00 50.60 213 ALA C CA 1
ATOM 6349 C C . ALA C 1 221 ? -14.058 23.398 -32.165 1.00 49.74 213 ALA C C 1
ATOM 6350 O O . ALA C 1 221 ? -14.191 22.911 -33.289 1.00 49.41 213 ALA C O 1
ATOM 6352 N N . THR C 1 222 ? -13.757 22.666 -31.099 1.00 49.66 214 THR C N 1
ATOM 6353 C CA . THR C 1 222 ? -13.632 21.222 -31.223 1.00 53.65 214 THR C CA 1
ATOM 6354 C C . THR C 1 222 ? -14.689 20.543 -30.367 1.00 56.85 214 THR C C 1
ATOM 6355 O O . THR C 1 222 ? -15.233 21.132 -29.433 1.00 55.74 214 THR C O 1
ATOM 6359 N N . ASN C 1 223 ? -14.985 19.293 -30.707 1.00 56.06 215 ASN C N 1
ATOM 6360 C CA . ASN C 1 223 ? -16.021 18.545 -30.011 1.00 52.91 215 ASN C CA 1
ATOM 6361 C C . ASN C 1 223 ? -15.734 17.064 -30.203 1.00 54.43 215 ASN C C 1
ATOM 6362 O O . ASN C 1 223 ? -15.087 16.664 -31.171 1.00 57.88 215 ASN C O 1
ATOM 6367 N N . ARG C 1 224 ? -16.226 16.256 -29.274 1.00 53.23 216 ARG C N 1
ATOM 6368 C CA . ARG C 1 224 ? -16.093 14.811 -29.363 1.00 57.17 216 ARG C CA 1
ATOM 6369 C C . ARG C 1 224 ? -17.292 14.212 -30.102 1.00 57.50 216 ARG C C 1
ATOM 6370 O O . ARG C 1 224 ? -18.241 14.907 -30.471 1.00 57.65 216 ARG C O 1
ATOM 6378 N N . VAL C 1 225 ? -17.226 12.904 -30.344 1.00 56.59 217 VAL C N 1
ATOM 6379 C CA . VAL C 1 225 ? -18.298 12.169 -30.995 1.00 54.30 217 VAL C CA 1
ATOM 6380 C C . VAL C 1 225 ? -18.647 10.951 -30.150 1.00 56.83 217 VAL C C 1
ATOM 6381 O O . VAL C 1 225 ? -17.927 10.580 -29.224 1.00 57.21 217 VAL C O 1
ATOM 6385 N N . GLY C 1 226 ? -19.761 10.318 -30.499 1.00 52.15 218 GLY C N 1
ATOM 6386 C CA . GLY C 1 226 ? -20.141 9.062 -29.897 1.00 53.29 218 GLY C CA 1
ATOM 6387 C C . GLY C 1 226 ? -21.269 9.220 -28.890 1.00 56.71 218 GLY C C 1
ATOM 6388 O O . GLY C 1 226 ? -21.481 10.285 -28.297 1.00 49.70 218 GLY C O 1
ATOM 6389 N N . VAL C 1 227 ? -22.008 8.129 -28.705 1.00 57.07 219 VAL C N 1
ATOM 6390 C CA . VAL C 1 227 ? -23.021 8.051 -27.659 1.00 53.83 219 VAL C CA 1
ATOM 6391 C C . VAL C 1 227 ? -22.322 7.655 -26.371 1.00 55.90 219 VAL C C 1
ATOM 6392 O O . VAL C 1 227 ? -21.487 6.741 -26.358 1.00 64.93 219 VAL C O 1
ATOM 6396 N N . GLU C 1 228 ? -22.640 8.351 -25.290 1.00 49.53 220 GLU C N 1
ATOM 6397 C CA . GLU C 1 228 ? -22.148 7.983 -23.972 1.00 57.48 220 GLU C CA 1
ATOM 6398 C C . GLU C 1 228 ? -23.352 7.837 -23.057 1.00 52.48 220 GLU C C 1
ATOM 6399 O O . GLU C 1 228 ? -24.149 8.769 -22.914 1.00 54.96 220 GLU C O 1
ATOM 6405 N N . LEU C 1 229 ? -23.485 6.666 -22.454 1.00 50.29 221 LEU C N 1
ATOM 6406 C CA . LEU C 1 229 ? -24.615 6.348 -21.602 1.00 57.57 221 LEU C CA 1
ATOM 6407 C C . LEU C 1 229 ? -24.319 6.817 -20.185 1.00 62.00 221 LEU C C 1
ATOM 6408 O O . LEU C 1 229 ? -23.161 6.871 -19.756 1.00 48.38 221 LEU C O 1
ATOM 6413 N N . ASP C 1 230 ? -25.375 7.199 -19.480 1.00 54.35 222 ASP C N 1
ATOM 6414 C CA . ASP C 1 230 ? -25.291 7.677 -18.103 1.00 47.98 222 ASP C CA 1
ATOM 6415 C C . ASP C 1 230 ? -24.942 6.520 -17.176 1.00 52.43 222 ASP C C 1
ATOM 6416 O O . ASP C 1 230 ? -25.758 5.599 -17.027 1.00 53.52 222 ASP C O 1
ATOM 6421 N N . PRO C 1 231 ? -23.771 6.524 -16.529 1.00 48.02 223 PRO C N 1
ATOM 6422 C CA . PRO C 1 231 ? -23.420 5.390 -15.653 1.00 49.62 223 PRO C CA 1
ATOM 6423 C C . PRO C 1 231 ? -24.360 5.236 -14.473 1.00 49.91 223 PRO C C 1
ATOM 6424 O O . PRO C 1 231 ? -24.495 4.128 -13.942 1.00 51.75 223 PRO C O 1
ATOM 6428 N N . SER C 1 232 ? -25.012 6.317 -14.039 1.00 49.57 224 SER C N 1
ATOM 6429 C CA . SER C 1 232 ? -26.010 6.206 -12.987 1.00 48.74 224 SER C CA 1
ATOM 6430 C C . SER C 1 232 ? -27.332 5.674 -13.506 1.00 52.62 224 SER C C 1
ATOM 6431 O O . SER C 1 232 ? -28.156 5.211 -12.706 1.00 56.01 224 SER C O 1
ATOM 6434 N N . GLY C 1 233 ? -27.544 5.718 -14.818 1.00 54.01 225 GLY C N 1
ATOM 6435 C CA . GLY C 1 233 ? -28.783 5.245 -15.394 1.00 60.04 225 GLY C CA 1
ATOM 6436 C C . GLY C 1 233 ? -29.938 6.214 -15.295 1.00 64.32 225 GLY C C 1
ATOM 6437 O O . GLY C 1 233 ? -31.056 5.859 -15.682 1.00 67.86 225 GLY C O 1
ATOM 6438 N N . ALA C 1 234 ? -29.699 7.434 -14.800 1.00 55.34 226 ALA C N 1
ATOM 6439 C CA . ALA C 1 234 ? -30.786 8.390 -14.602 1.00 50.53 226 ALA C CA 1
ATOM 6440 C C . ALA C 1 234 ? -31.314 8.934 -15.927 1.00 58.44 226 ALA C C 1
ATOM 6441 O O . ALA C 1 234 ? -32.525 9.119 -16.086 1.00 64.50 226 ALA C O 1
ATOM 6443 N N . ILE C 1 235 ? -30.430 9.212 -16.881 1.00 51.81 227 ILE C N 1
ATOM 6444 C CA . ILE C 1 235 ? -30.805 9.778 -18.176 1.00 50.71 227 ILE C CA 1
ATOM 6445 C C . ILE C 1 235 ? -30.796 8.655 -19.210 1.00 56.51 227 ILE C C 1
ATOM 6446 O O . ILE C 1 235 ? -29.729 8.184 -19.616 1.00 61.83 227 ILE C O 1
ATOM 6451 N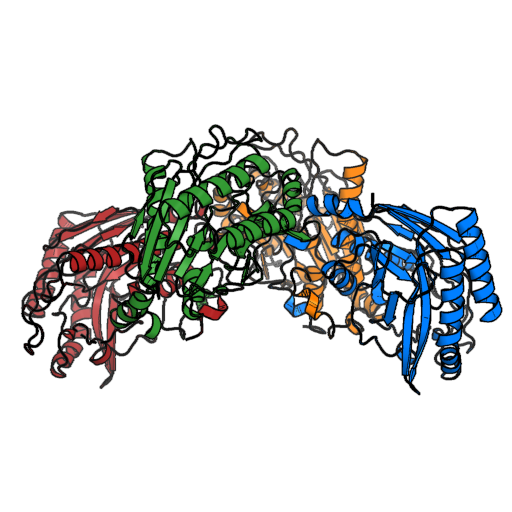 N . LYS C 1 236 ? -31.983 8.192 -19.619 1.00 55.99 228 LYS C N 1
ATOM 6452 C CA . LYS C 1 236 ? -32.068 7.143 -20.630 1.00 52.39 228 LYS C CA 1
ATOM 6453 C C . LYS C 1 236 ? -31.580 7.662 -21.983 1.00 53.19 228 LYS C C 1
ATOM 6454 O O . LYS C 1 236 ? -31.960 8.755 -22.411 1.00 52.72 228 LYS C O 1
ATOM 6456 N N . GLY C 1 237 ? -30.741 6.870 -22.661 1.00 54.95 229 GLY C N 1
ATOM 6457 C CA . GLY C 1 237 ? -30.172 7.259 -23.938 1.00 55.45 229 GLY C CA 1
ATOM 6458 C C . GLY C 1 237 ? -28.921 8.115 -23.868 1.00 56.80 229 GLY C C 1
ATOM 6459 O O . GLY C 1 237 ? -28.347 8.435 -24.917 1.00 56.53 229 GLY C O 1
ATOM 6460 N N . GLY C 1 238 ? -28.496 8.526 -22.680 1.00 56.31 230 GLY C N 1
ATOM 6461 C CA . GLY C 1 238 ? -27.244 9.247 -22.523 1.00 50.24 230 GLY C CA 1
ATOM 6462 C C . GLY C 1 238 ? -27.144 10.513 -23.355 1.00 53.64 230 GLY C C 1
ATOM 6463 O O . GLY C 1 238 ? -28.132 11.180 -23.660 1.00 52.62 230 GLY C O 1
ATOM 6464 N N . ILE C 1 239 ? -25.908 10.855 -23.717 1.00 53.73 231 ILE C N 1
ATOM 6465 C CA . ILE C 1 239 ? -25.591 12.032 -24.517 1.00 51.36 231 ILE C CA 1
ATOM 6466 C C . ILE C 1 239 ? -25.000 11.545 -25.831 1.00 55.77 231 ILE C C 1
ATOM 6467 O O . ILE C 1 239 ? -24.106 10.689 -25.836 1.00 53.43 231 ILE C O 1
ATOM 6472 N N . THR C 1 240 ? -25.513 12.067 -26.939 1.00 54.21 232 THR C N 1
ATOM 6473 C CA . THR C 1 240 ? -24.976 11.774 -28.267 1.00 54.51 232 THR C CA 1
ATOM 6474 C C . THR C 1 240 ? -24.149 12.976 -28.711 1.00 55.34 232 THR C C 1
ATOM 6475 O O . THR C 1 240 ? -24.693 14.010 -29.103 1.00 60.68 232 THR C O 1
ATOM 6479 N N . PHE C 1 241 ? -22.834 12.847 -28.645 1.00 52.09 233 PHE C N 1
ATOM 6480 C CA . PHE C 1 241 ? -21.968 13.960 -29.009 1.00 50.61 233 PHE C CA 1
ATOM 6481 C C . PHE C 1 241 ? -21.874 14.044 -30.523 1.00 54.21 233 PHE C C 1
ATOM 6482 O O . PHE C 1 241 ? -21.503 13.065 -31.178 1.00 57.20 233 PHE C O 1
ATOM 6490 N N . PHE C 1 242 ? -22.222 15.204 -31.077 1.00 49.53 234 PHE C N 1
ATOM 6491 C CA . PHE C 1 242 ? -22.446 15.328 -32.510 1.00 59.16 234 PHE C CA 1
ATOM 6492 C C . PHE C 1 242 ? -21.218 15.815 -33.273 1.00 61.10 234 PHE C C 1
ATOM 6493 O O . PHE C 1 242 ? -21.337 16.142 -34.459 1.00 69.72 234 PHE C O 1
ATOM 6501 N N . GLY C 1 243 ? -20.051 15.841 -32.639 1.00 55.16 235 GLY C N 1
ATOM 6502 C CA . GLY C 1 243 ? -18.844 16.311 -33.290 1.00 55.43 235 GLY C CA 1
ATOM 6503 C C . GLY C 1 243 ? -18.999 17.681 -33.911 1.00 56.42 235 GLY C C 1
ATOM 6504 O O . GLY C 1 243 ? -19.252 18.663 -33.207 1.00 61.61 235 GLY C O 1
ATOM 6505 N N . SER C 1 244 ? -18.832 17.757 -35.228 1.00 59.20 236 SER C N 1
ATOM 6506 C CA . SER C 1 244 ? -19.021 19.000 -35.976 1.00 59.76 236 SER C CA 1
ATOM 6507 C C . SER C 1 244 ? -18.066 20.077 -35.491 1.00 54.90 236 SER C C 1
ATOM 6508 O O . SER C 1 244 ? -18.432 21.247 -35.360 1.00 57.30 236 SER C O 1
ATOM 6511 N N . SER C 1 245 ? -16.839 19.679 -35.184 1.00 54.29 237 SER C N 1
ATOM 6512 C CA . SER C 1 245 ? -15.803 20.679 -34.992 1.00 55.37 237 SER C CA 1
ATOM 6513 C C . SER C 1 245 ? -15.726 21.545 -36.241 1.00 56.78 237 SER C C 1
ATOM 6514 O O . SER C 1 245 ? -16.048 21.106 -37.347 1.00 58.25 237 SER C O 1
ATOM 6517 N N . PHE C 1 246 ? -15.343 22.802 -36.063 1.00 62.54 238 PHE C N 1
ATOM 6518 C CA . PHE C 1 246 ? -15.319 23.704 -37.202 1.00 62.11 238 PHE C CA 1
ATOM 6519 C C . PHE C 1 246 ? -14.288 24.795 -36.958 1.00 62.44 238 PHE C C 1
ATOM 6520 O O . PHE C 1 246 ? -13.852 25.030 -35.828 1.00 64.81 238 PHE C O 1
ATOM 6528 N N . VAL C 1 247 ? -13.909 25.459 -38.045 1.00 60.80 239 VAL C N 1
ATOM 6529 C CA . VAL C 1 247 ? -12.976 26.578 -38.027 1.00 59.07 239 VAL C CA 1
ATOM 6530 C C . VAL C 1 247 ? -13.571 27.675 -38.888 1.00 59.26 239 VAL C C 1
ATOM 6531 O O . VAL C 1 247 ? -14.026 27.409 -40.007 1.00 63.83 239 VAL C O 1
ATOM 6535 N N . VAL C 1 248 ? -13.580 28.900 -38.372 1.00 54.57 240 VAL C N 1
ATOM 6536 C CA . VAL C 1 248 ? -14.051 30.046 -39.135 1.00 58.15 240 VAL C CA 1
ATOM 6537 C C . VAL C 1 248 ? -12.981 31.132 -39.118 1.00 63.34 240 VAL C C 1
ATOM 6538 O O . VAL C 1 248 ? -12.129 31.185 -38.230 1.00 60.94 240 VAL C O 1
ATOM 6542 N N . GLY C 1 249 ? -13.034 32.008 -40.123 1.00 59.72 241 GLY C N 1
ATOM 6543 C CA . GLY C 1 249 ? -12.100 33.108 -40.230 1.00 61.89 241 GLY C CA 1
ATOM 6544 C C . GLY C 1 249 ? -12.603 34.380 -39.574 1.00 63.79 241 GLY C C 1
ATOM 6545 O O . GLY C 1 249 ? -13.671 34.425 -38.958 1.00 65.16 241 GLY C O 1
ATOM 6546 N N . ALA C 1 250 ? -11.815 35.447 -39.742 1.00 63.89 242 ALA C N 1
ATOM 6547 C CA . ALA C 1 250 ? -12.089 36.704 -39.053 1.00 66.53 242 ALA C CA 1
ATOM 6548 C C . ALA C 1 250 ? -13.358 37.396 -39.539 1.00 72.08 242 ALA C C 1
ATOM 6549 O O . ALA C 1 250 ? -13.816 38.340 -38.883 1.00 71.36 242 ALA C O 1
ATOM 6551 N N . LEU C 1 251 ? -13.947 36.943 -40.646 1.00 73.44 243 LEU C N 1
ATOM 6552 C CA . LEU C 1 251 ? -15.236 37.436 -41.110 1.00 76.59 243 LEU C CA 1
ATOM 6553 C C . LEU C 1 251 ? -16.364 36.460 -40.823 1.00 72.73 243 LEU C C 1
ATOM 6554 O O . LEU C 1 251 ? -17.451 36.605 -41.390 1.00 66.07 243 LEU C O 1
ATOM 6559 N N . GLY C 1 252 ? -16.117 35.455 -39.986 1.00 69.84 244 GLY C N 1
ATOM 6560 C CA . GLY C 1 252 ? -17.106 34.449 -39.669 1.00 69.62 244 GLY C CA 1
ATOM 6561 C C . GLY C 1 252 ? -17.280 33.368 -40.708 1.00 70.71 244 GLY C C 1
ATOM 6562 O O . GLY C 1 252 ? -18.144 32.502 -40.534 1.00 72.53 244 GLY C O 1
ATOM 6563 N N . GLU C 1 253 ? -16.478 33.377 -41.767 1.00 74.43 245 GLU C N 1
ATOM 6564 C CA . GLU C 1 253 ? -16.626 32.406 -42.841 1.00 72.68 245 GLU C CA 1
ATOM 6565 C C . GLU C 1 253 ? -16.025 31.064 -42.438 1.00 69.46 245 GLU C C 1
ATOM 6566 O O . GLU C 1 253 ? -14.960 31.002 -41.819 1.00 73.44 245 GLU C O 1
ATOM 6572 N N . PHE C 1 254 ? -16.711 29.984 -42.798 1.00 67.02 246 PHE C N 1
ATOM 6573 C CA . PHE C 1 254 ? -16.223 28.652 -42.469 1.00 65.91 246 PHE C CA 1
ATOM 6574 C C . PHE C 1 254 ? -14.965 28.350 -43.273 1.00 71.50 246 PHE C C 1
ATOM 6575 O O . PHE C 1 254 ? -14.946 28.491 -44.500 1.00 70.40 246 PHE C O 1
ATOM 6583 N N . LEU C 1 255 ? -13.910 27.933 -42.579 1.00 70.11 247 LEU C N 1
ATOM 6584 C CA . LEU C 1 255 ? -12.722 27.425 -43.244 1.00 67.79 247 LEU C CA 1
ATOM 6585 C C . LEU C 1 255 ? -12.693 25.906 -43.301 1.00 73.02 247 LEU C C 1
ATOM 6586 O O . LEU C 1 255 ? -12.107 25.345 -44.231 1.00 78.46 247 LEU C O 1
ATOM 6591 N N . ALA C 1 256 ? -13.300 25.236 -42.326 1.00 74.98 248 ALA C N 1
ATOM 6592 C CA . ALA C 1 256 ? -13.459 23.789 -42.332 1.00 72.56 248 ALA C CA 1
ATOM 6593 C C . ALA C 1 256 ? -14.547 23.426 -41.330 1.00 66.33 248 ALA C C 1
ATOM 6594 O O . ALA C 1 256 ? -14.718 24.100 -40.312 1.00 60.52 248 ALA C O 1
ATOM 6596 N N . LYS C 1 257 ? -15.281 22.361 -41.635 1.00 70.23 249 LYS C N 1
ATOM 6597 C CA . LYS C 1 257 ? -16.364 21.873 -40.790 1.00 69.30 249 LYS C CA 1
ATOM 6598 C C . LYS C 1 257 ? -16.338 20.355 -40.830 1.00 70.50 249 LYS C C 1
ATOM 6599 O O . LYS C 1 257 ? -16.284 19.765 -41.912 1.00 69.50 249 LYS C O 1
ATOM 6601 N N . ALA C 1 258 ? -16.403 19.725 -39.666 1.00 68.02 250 ALA C N 1
ATOM 6602 C CA . ALA C 1 258 ? -16.281 18.278 -39.592 1.00 68.99 250 ALA C CA 1
ATOM 6603 C C . ALA C 1 258 ? -17.658 17.618 -39.545 1.00 66.27 250 ALA C C 1
ATOM 6604 O O . ALA C 1 258 ? -18.676 18.253 -39.257 1.00 60.94 250 ALA C O 1
ATOM 6606 N N . SER C 1 259 ? -17.666 16.321 -39.834 1.00 63.18 251 SER C N 1
ATOM 6607 C CA . SER C 1 259 ? -18.864 15.499 -39.740 1.00 60.64 251 SER C CA 1
ATOM 6608 C C . SER C 1 259 ? -19.175 15.203 -38.274 1.00 58.26 251 SER C C 1
ATOM 6609 O O . SER C 1 259 ? -18.558 15.760 -37.362 1.00 64.80 251 SER C O 1
ATOM 6612 N N . ASP C 1 260 ? -20.124 14.293 -38.030 1.00 58.51 252 ASP C N 1
ATOM 6613 C CA . ASP C 1 260 ? -20.426 13.816 -36.687 1.00 62.91 252 ASP C CA 1
ATOM 6614 C C . ASP C 1 260 ? -19.789 12.458 -36.400 1.00 63.49 252 ASP C C 1
ATOM 6615 O O . ASP C 1 260 ? -20.227 11.755 -35.483 1.00 64.38 252 ASP C O 1
ATOM 6620 N N . LYS C 1 261 ? -18.775 12.075 -37.170 1.00 59.52 253 LYS C N 1
ATOM 6621 C CA . LYS C 1 261 ? -18.002 10.865 -36.939 1.00 67.13 253 LYS C CA 1
ATOM 6622 C C . LYS C 1 261 ? -16.567 11.249 -36.587 1.00 65.89 253 LYS C C 1
ATOM 6623 O O . LYS C 1 261 ? -16.190 12.425 -36.607 1.00 58.99 253 LYS C O 1
ATOM 6625 N N . GLU C 1 262 ? -15.768 10.244 -36.235 1.00 69.76 254 GLU C N 1
ATOM 6626 C CA . GLU C 1 262 ? -14.353 10.482 -35.979 1.00 70.37 254 GLU C CA 1
ATOM 6627 C C . GLU C 1 262 ? -13.716 11.118 -37.206 1.00 70.21 254 GLU C C 1
ATOM 6628 O O . GLU C 1 262 ? -13.954 10.682 -38.334 1.00 67.53 254 GLU C O 1
ATOM 6634 N N . GLU C 1 263 ? -12.915 12.160 -36.994 1.00 70.28 255 GLU C N 1
ATOM 6635 C CA . GLU C 1 263 ? -12.412 12.913 -38.131 1.00 72.60 255 GLU C CA 1
ATOM 6636 C C . GLU C 1 263 ? -11.158 13.671 -37.722 1.00 68.31 255 GLU C C 1
ATOM 6637 O O . GLU C 1 263 ? -11.053 14.141 -36.587 1.00 64.66 255 GLU C O 1
ATOM 6643 N N . ILE C 1 264 ? -10.209 13.772 -38.644 1.00 68.08 256 ILE C N 1
ATOM 6644 C CA . ILE C 1 264 ? -9.094 14.705 -38.530 1.00 72.75 256 ILE C CA 1
ATOM 6645 C C . ILE C 1 264 ? -9.451 15.941 -39.344 1.00 74.29 256 ILE C C 1
ATOM 6646 O O . ILE C 1 264 ? -9.502 15.890 -40.578 1.00 74.84 256 ILE C O 1
ATOM 6651 N N . LEU C 1 265 ? -9.702 17.053 -38.664 1.00 70.74 257 LEU C N 1
ATOM 6652 C CA . LEU C 1 265 ? -10.027 18.307 -39.330 1.00 69.93 257 LEU C CA 1
ATOM 6653 C C . LEU C 1 265 ? -8.763 19.154 -39.445 1.00 73.06 257 LEU C C 1
ATOM 6654 O O . LEU C 1 265 ? -8.003 19.284 -38.478 1.00 72.23 257 LEU C O 1
ATOM 6659 N N . TYR C 1 266 ? -8.539 19.719 -40.632 1.00 73.89 258 TYR C N 1
ATOM 6660 C CA . TYR C 1 266 ? -7.352 20.507 -40.932 1.00 75.05 258 TYR C CA 1
ATOM 6661 C C . TYR C 1 266 ? -7.785 21.839 -41.518 1.00 73.20 258 TYR C C 1
ATOM 6662 O O . TYR C 1 266 ? -8.717 21.897 -42.320 1.00 74.13 258 TYR C O 1
ATOM 6671 N N . ALA C 1 267 ? -7.109 22.909 -41.112 1.00 66.34 259 ALA C N 1
ATOM 6672 C CA . ALA C 1 267 ? -7.429 24.236 -41.613 1.00 69.85 259 ALA C CA 1
ATOM 6673 C C . ALA C 1 267 ? -6.167 25.083 -41.613 1.00 77.00 259 ALA C C 1
ATOM 6674 O O . ALA C 1 267 ? -5.399 25.069 -40.644 1.00 79.34 259 ALA C O 1
ATOM 6676 N N . GLU C 1 268 ? -5.974 25.841 -42.685 1.00 71.66 260 GLU C N 1
ATOM 6677 C CA . GLU C 1 268 ? -4.863 26.775 -42.792 1.00 76.21 260 GLU C CA 1
ATOM 6678 C C . GLU C 1 268 ? -5.386 28.176 -42.521 1.00 76.69 260 GLU C C 1
ATOM 6679 O O . GLU C 1 268 ? -6.215 28.694 -43.276 1.00 80.50 260 GLU C O 1
ATOM 6685 N N . ILE C 1 269 ? -4.883 28.798 -41.465 1.00 76.82 261 ILE C N 1
ATOM 6686 C CA . ILE C 1 269 ? -5.429 30.053 -40.975 1.00 74.13 261 ILE C CA 1
ATOM 6687 C C . ILE C 1 269 ? -4.366 31.119 -41.166 1.00 77.49 261 ILE C C 1
ATOM 6688 O O . ILE C 1 269 ? -3.276 31.033 -40.585 1.00 74.92 261 ILE C O 1
ATOM 6693 N N . ASP C 1 270 ? -4.689 32.129 -41.968 1.00 73.84 262 ASP C N 1
ATOM 6694 C CA . ASP C 1 270 ? -3.769 33.232 -42.222 1.00 78.83 262 ASP C CA 1
ATOM 6695 C C . ASP C 1 270 ? -4.054 34.314 -41.198 1.00 74.53 262 ASP C C 1
ATOM 6696 O O . ASP C 1 270 ? -4.992 35.100 -41.354 1.00 74.16 262 ASP C O 1
ATOM 6701 N N . LEU C 1 271 ? -3.198 34.380 -40.173 1.00 76.69 263 LEU C N 1
ATOM 6702 C CA . LEU C 1 271 ? -3.349 35.380 -39.124 1.00 78.45 263 LEU C CA 1
ATOM 6703 C C . LEU C 1 271 ? -3.144 36.786 -39.668 1.00 83.81 263 LEU C C 1
ATOM 6704 O O . LEU C 1 271 ? -3.693 37.747 -39.118 1.00 84.32 263 LEU C O 1
ATOM 6709 N N . GLU C 1 272 ? -2.346 36.927 -40.729 1.00 86.84 264 GLU C N 1
ATOM 6710 C CA . GLU C 1 272 ? -2.115 38.241 -41.316 1.00 95.13 264 GLU C CA 1
ATOM 6711 C C . GLU C 1 272 ? -3.387 38.827 -41.907 1.00 101.01 264 GLU C C 1
ATOM 6712 O O . GLU C 1 272 ? -3.452 40.040 -42.133 1.00 108.12 264 GLU C O 1
ATOM 6714 N N . ARG C 1 273 ? -4.392 37.988 -42.180 1.00 97.28 265 ARG C N 1
ATOM 6715 C CA . ARG C 1 273 ? -5.667 38.492 -42.677 1.00 90.68 265 ARG C CA 1
ATOM 6716 C C . ARG C 1 273 ? -6.426 39.274 -41.612 1.00 88.33 265 ARG C C 1
ATOM 6717 O O . ARG C 1 273 ? -7.243 40.137 -41.954 1.00 88.92 265 ARG C O 1
ATOM 6719 N N . THR C 1 274 ? -6.169 38.997 -40.327 1.00 84.38 266 THR C N 1
ATOM 6720 C CA . THR C 1 274 ? -6.885 39.693 -39.261 1.00 77.50 266 THR C CA 1
ATOM 6721 C C . THR C 1 274 ? -6.648 41.195 -39.318 1.00 80.57 266 THR C C 1
ATOM 6722 O O . THR C 1 274 ? -7.581 41.985 -39.133 1.00 80.29 266 THR C O 1
ATOM 6726 N N . GLU C 1 275 ? -5.416 41.607 -39.621 1.00 83.00 267 GLU C N 1
ATOM 6727 C CA . GLU C 1 275 ? -5.114 43.031 -39.709 1.00 85.80 267 GLU C CA 1
ATOM 6728 C C . GLU C 1 275 ? -5.964 43.699 -40.780 1.00 86.60 267 GLU C C 1
ATOM 6729 O O . GLU C 1 275 ? -6.542 44.769 -40.553 1.00 85.93 267 GLU C O 1
ATOM 6731 N N . GLU C 1 276 ? -6.039 43.090 -41.966 1.00 88.50 268 GLU C N 1
ATOM 6732 C CA . GLU C 1 276 ? -6.816 43.689 -43.045 1.00 92.02 268 GLU C CA 1
ATOM 6733 C C . GLU C 1 276 ? -8.304 43.689 -42.714 1.00 85.48 268 GLU C C 1
ATOM 6734 O O . GLU C 1 276 ? -9.006 44.671 -42.984 1.00 88.87 268 GLU C O 1
ATOM 6736 N N . VAL C 1 277 ? -8.795 42.614 -42.095 1.00 81.73 269 VAL C N 1
ATOM 6737 C CA . VAL C 1 277 ? -10.213 42.531 -41.748 1.00 86.13 269 VAL C CA 1
ATOM 6738 C C . VAL C 1 277 ? -10.594 43.630 -40.760 1.00 86.67 269 VAL C C 1
ATOM 6739 O O . VAL C 1 277 ? -11.636 44.283 -40.903 1.00 86.95 269 VAL C O 1
ATOM 6743 N N . ARG C 1 278 ? -9.754 43.865 -39.752 1.00 83.01 270 ARG C N 1
ATOM 6744 C CA . ARG C 1 278 ? -10.078 44.882 -38.757 1.00 83.58 270 ARG C CA 1
ATOM 6745 C C . ARG C 1 278 ? -9.997 46.291 -39.330 1.00 87.94 270 ARG C C 1
ATOM 6746 O O . ARG C 1 278 ? -10.687 47.195 -38.843 1.00 87.36 270 ARG C O 1
ATOM 6754 N N . ARG C 1 279 ? -9.160 46.505 -40.349 1.00 90.40 271 ARG C N 1
ATOM 6755 C CA . ARG C 1 279 ? -9.162 47.791 -41.035 1.00 92.66 271 ARG C CA 1
ATOM 6756 C C . ARG C 1 279 ? -10.485 48.029 -41.753 1.00 97.23 271 ARG C C 1
ATOM 6757 O O . ARG C 1 279 ? -10.994 49.156 -41.778 1.00 98.89 271 ARG C O 1
ATOM 6759 N N . MET C 1 280 ? -11.059 46.977 -42.341 1.00 98.53 272 MET C N 1
ATOM 6760 C CA . MET C 1 280 ? -12.322 47.133 -43.055 1.00 105.75 272 MET C CA 1
ATOM 6761 C C . MET C 1 280 ? -13.491 47.344 -42.097 1.00 106.81 272 MET C C 1
ATOM 6762 O O . MET C 1 280 ? -14.386 48.151 -42.376 1.00 112.35 272 MET C O 1
ATOM 6764 N N . TRP C 1 281 ? -13.504 46.638 -40.963 1.00 102.80 273 TRP C N 1
ATOM 6765 C CA . TRP C 1 281 ? -14.589 46.718 -39.983 1.00 98.11 273 TRP C CA 1
ATOM 6766 C C . TRP C 1 281 ? -14.010 47.104 -38.625 1.00 95.75 273 TRP C C 1
ATOM 6767 O O . TRP C 1 281 ? -13.751 46.236 -37.775 1.00 87.89 273 TRP C O 1
ATOM 6778 N N . PRO C 1 282 ? -13.809 48.402 -38.377 1.00 100.88 274 PRO C N 1
ATOM 6779 C CA . PRO C 1 282 ? -13.163 48.862 -37.132 1.00 97.65 274 PRO C CA 1
ATOM 6780 C C . PRO C 1 282 ? -14.110 48.877 -35.936 1.00 87.23 274 PRO C C 1
ATOM 6781 O O . PRO C 1 282 ? -14.373 49.921 -35.330 1.00 84.41 274 PRO C O 1
ATOM 6785 N N . PHE C 1 283 ? -14.648 47.703 -35.593 1.00 81.42 275 PHE C N 1
ATOM 6786 C CA . PHE C 1 283 ? -15.560 47.620 -34.456 1.00 76.85 275 PHE C CA 1
ATOM 6787 C C . PHE C 1 283 ? -14.860 47.991 -33.149 1.00 77.20 275 PHE C C 1
ATOM 6788 O O . PHE C 1 283 ? -15.379 48.784 -32.354 1.00 76.97 275 PHE C O 1
ATOM 6796 N N . LEU C 1 284 ? -13.652 47.460 -32.936 1.00 75.97 276 LEU C N 1
ATOM 6797 C CA . LEU C 1 284 ? -12.962 47.616 -31.655 1.00 71.90 276 LEU C CA 1
ATOM 6798 C C . LEU C 1 284 ? -12.594 49.063 -31.362 1.00 77.38 276 LEU C C 1
ATOM 6799 O O . LEU C 1 284 ? -12.645 49.486 -30.202 1.00 82.21 276 LEU C O 1
ATOM 6804 N N . ARG C 1 285 ? -12.243 49.836 -32.393 1.00 79.99 277 ARG C N 1
ATOM 6805 C CA . ARG C 1 285 ? -11.850 51.227 -32.193 1.00 79.02 277 ARG C CA 1
ATOM 6806 C C . ARG C 1 285 ? -12.971 52.059 -31.594 1.00 77.86 277 ARG C C 1
ATOM 6807 O O . ARG C 1 285 ? -12.711 52.980 -30.814 1.00 80.86 277 ARG C O 1
ATOM 6809 N N . ASP C 1 286 ? -14.214 51.747 -31.929 1.00 75.48 278 ASP C N 1
ATOM 6810 C CA . ASP C 1 286 ? -15.341 52.614 -31.629 1.00 73.35 278 ASP C CA 1
ATOM 6811 C C . ASP C 1 286 ? -16.138 52.173 -30.404 1.00 69.09 278 ASP C C 1
ATOM 6812 O O . ASP C 1 286 ? -17.179 52.771 -30.114 1.00 72.41 278 ASP C O 1
ATOM 6817 N N . ARG C 1 287 ? -15.691 51.130 -29.700 1.00 67.25 279 ARG C N 1
ATOM 6818 C CA . ARG C 1 287 ? -16.355 50.686 -28.477 1.00 68.47 279 ARG C CA 1
ATOM 6819 C C . ARG C 1 287 ? -16.546 51.853 -27.511 1.00 72.63 279 ARG C C 1
ATOM 6820 O O . ARG C 1 287 ? -15.630 52.649 -27.288 1.00 76.57 279 ARG C O 1
ATOM 6828 N N . ARG C 1 288 ? -17.766 51.979 -26.985 1.00 68.53 280 ARG C N 1
ATOM 6829 C CA . ARG C 1 288 ? -18.132 53.044 -26.046 1.00 62.84 280 ARG C CA 1
ATOM 6830 C C . ARG C 1 288 ? -17.934 52.557 -24.604 1.00 66.23 280 ARG C C 1
ATOM 6831 O O . ARG C 1 288 ? -18.886 52.364 -23.839 1.00 67.15 280 ARG C O 1
ATOM 6839 N N . ILE C 1 289 ? -16.665 52.343 -24.237 1.00 62.66 281 ILE C N 1
ATOM 6840 C CA . ILE C 1 289 ? -16.343 51.764 -22.929 1.00 56.61 281 ILE C CA 1
ATOM 6841 C C . ILE C 1 289 ? -16.782 52.652 -21.773 1.00 58.75 281 ILE C C 1
ATOM 6842 O O . ILE C 1 289 ? -16.971 52.165 -20.655 1.00 64.10 281 ILE C O 1
ATOM 6847 N N . ASP C 1 290 ? -16.951 53.949 -22.015 1.00 59.67 282 ASP C N 1
ATOM 6848 C CA . ASP C 1 290 ? -17.453 54.858 -20.995 1.00 64.35 282 ASP C CA 1
ATOM 6849 C C . ASP C 1 290 ? -18.902 54.574 -20.626 1.00 61.61 282 ASP C C 1
ATOM 6850 O O . ASP C 1 290 ? -19.394 55.115 -19.633 1.00 62.44 282 ASP C O 1
ATOM 6855 N N . PHE C 1 291 ? -19.593 53.725 -21.380 1.00 58.31 283 PHE C N 1
ATOM 6856 C CA . PHE C 1 291 ? -20.966 53.373 -21.053 1.00 58.84 283 PHE C CA 1
ATOM 6857 C C . PHE C 1 291 ? -21.133 51.868 -20.912 1.00 52.99 283 PHE C C 1
ATOM 6858 O O . PHE C 1 291 ? -22.236 51.345 -21.099 1.00 55.84 283 PHE C O 1
ATOM 6866 N N . TYR C 1 292 ? -20.056 51.152 -20.600 1.00 53.46 284 TYR C N 1
ATOM 6867 C CA . TYR C 1 292 ? -20.125 49.702 -20.479 1.00 54.25 284 TYR C CA 1
ATOM 6868 C C . TYR C 1 292 ? -20.114 49.219 -19.032 1.00 54.37 284 TYR C C 1
ATOM 6869 O O . TYR C 1 292 ? -20.118 48.006 -18.810 1.00 56.10 284 TYR C O 1
ATOM 6878 N N . ASN C 1 293 ? -20.094 50.136 -18.053 1.00 55.12 285 ASN C N 1
ATOM 6879 C CA . ASN C 1 293 ? -19.928 49.767 -16.645 1.00 48.11 285 ASN C CA 1
ATOM 6880 C C . ASN C 1 293 ? -20.965 48.758 -16.184 1.00 47.94 285 ASN C C 1
ATOM 6881 O O . ASN C 1 293 ? -20.681 47.923 -15.316 1.00 48.63 285 ASN C O 1
ATOM 6886 N N . ASP C 1 294 ? -22.172 48.831 -16.722 1.00 44.43 286 ASP C N 1
ATOM 6887 C CA . ASP C 1 294 ? -23.212 47.926 -16.257 1.00 47.82 286 ASP C CA 1
ATOM 6888 C C . ASP C 1 294 ? -22.930 46.470 -16.617 1.00 52.56 286 ASP C C 1
ATOM 6889 O O . ASP C 1 294 ? -23.614 45.582 -16.095 1.00 50.81 286 ASP C O 1
ATOM 6894 N N . LEU C 1 295 ? -21.925 46.198 -17.465 1.00 49.55 287 LEU C N 1
ATOM 6895 C CA . LEU C 1 295 ? -21.533 44.817 -17.728 1.00 45.86 287 LEU C CA 1
ATOM 6896 C C . LEU C 1 295 ? -21.025 44.108 -16.481 1.00 47.83 287 LEU C C 1
ATOM 6897 O O . LEU C 1 295 ? -21.044 42.872 -16.431 1.00 47.63 287 LEU C O 1
ATOM 6902 N N . LEU C 1 296 ? -20.595 44.849 -15.466 1.00 46.63 288 LEU C N 1
ATOM 6903 C CA . LEU C 1 296 ? -20.101 44.210 -14.256 1.00 41.99 288 LEU C CA 1
ATOM 6904 C C . LEU C 1 296 ? -21.218 43.765 -13.315 1.00 46.56 288 LEU C C 1
ATOM 6905 O O . LEU C 1 296 ? -20.916 43.257 -12.232 1.00 48.61 288 LEU C O 1
ATOM 6910 N N . LYS C 1 297 ? -22.487 43.955 -13.682 1.00 46.08 289 LYS C N 1
ATOM 6911 C CA . LYS C 1 297 ? -23.608 43.603 -12.817 1.00 45.09 289 LYS C CA 1
ATOM 6912 C C . LYS C 1 297 ? -24.255 42.288 -13.234 1.00 38.32 289 LYS C C 1
ATOM 6913 O O . LYS C 1 297 ? -24.254 41.913 -14.411 1.00 36.14 289 LYS C O 1
ATOM 6919 N N . ARG C 1 298 ? -24.815 41.596 -12.233 1.00 39.00 290 ARG C N 1
ATOM 6920 C CA . ARG C 1 298 ? -25.604 40.385 -12.465 1.00 43.58 290 ARG C CA 1
ATOM 6921 C C . ARG C 1 298 ? -26.925 40.720 -13.141 1.00 40.79 290 ARG C C 1
ATOM 6922 O O . ARG C 1 298 ? -27.388 39.983 -14.019 1.00 40.63 290 ARG C O 1
ATOM 6930 N N . TYR C 1 299 ? -27.550 41.824 -12.733 1.00 42.24 291 TYR C N 1
ATOM 6931 C CA . TYR C 1 299 ? -28.794 42.313 -13.305 1.00 43.97 291 TYR C CA 1
ATOM 6932 C C . TYR C 1 299 ? -29.032 43.704 -12.744 1.00 46.87 291 TYR C C 1
ATOM 6933 O O . TYR C 1 299 ? -28.473 44.067 -11.707 1.00 44.73 291 TYR C O 1
ATOM 6942 N N . ILE C 1 300 ? -29.862 44.477 -13.439 1.00 48.80 292 ILE C N 1
ATOM 6943 C CA . ILE C 1 300 ? -30.222 45.827 -12.989 1.00 54.56 292 ILE C CA 1
ATOM 6944 C C . ILE C 1 300 ? -31.745 45.978 -12.958 1.00 62.75 292 ILE C C 1
ATOM 6945 O O . ILE C 1 300 ? -32.375 46.002 -11.902 1.00 67.96 292 ILE C O 1
ATOM 6951 N N . HIS D 1 5 ? -54.697 45.594 -22.634 1.00 106.59 -3 HIS D N 1
ATOM 6952 C CA . HIS D 1 5 ? -53.856 44.557 -22.040 1.00 104.67 -3 HIS D CA 1
ATOM 6953 C C . HIS D 1 5 ? -53.421 43.567 -23.123 1.00 102.11 -3 HIS D C 1
ATOM 6954 O O . HIS D 1 5 ? -54.255 42.866 -23.695 1.00 107.38 -3 HIS D O 1
ATOM 6961 N N . HIS D 1 6 ? -52.114 43.521 -23.407 1.00 91.36 -2 HIS D N 1
ATOM 6962 C CA . HIS D 1 6 ? -51.570 42.700 -24.485 1.00 81.79 -2 HIS D CA 1
ATOM 6963 C C . HIS D 1 6 ? -51.117 41.315 -24.036 1.00 82.32 -2 HIS D C 1
ATOM 6964 O O . HIS D 1 6 ? -50.830 40.471 -24.895 1.00 78.79 -2 HIS D O 1
ATOM 6971 N N . HIS D 1 7 ? -51.018 41.078 -22.727 1.00 83.67 -1 HIS D N 1
ATOM 6972 C CA . HIS D 1 7 ? -50.664 39.772 -22.169 1.00 83.31 -1 HIS D CA 1
ATOM 6973 C C . HIS D 1 7 ? -49.364 39.218 -22.767 1.00 85.13 -1 HIS D C 1
ATOM 6974 O O . HIS D 1 7 ? -49.291 38.064 -23.199 1.00 87.53 -1 HIS D O 1
ATOM 6981 N N . HIS D 1 8 ? -48.334 40.070 -22.806 1.00 82.72 0 HIS D N 1
ATOM 6982 C CA . HIS D 1 8 ? -46.948 39.673 -23.078 1.00 79.41 0 HIS D CA 1
ATOM 6983 C C . HIS D 1 8 ? -46.731 39.183 -24.512 1.00 72.90 0 HIS D C 1
ATOM 6984 O O . HIS D 1 8 ? -45.846 38.362 -24.769 1.00 69.63 0 HIS D O 1
ATOM 6986 N N . MET D 1 9 ? -47.516 39.673 -25.462 1.00 69.21 1 MET D N 1
ATOM 6987 C CA . MET D 1 9 ? -47.351 39.310 -26.862 1.00 72.03 1 MET D CA 1
ATOM 6988 C C . MET D 1 9 ? -46.962 40.556 -27.641 1.00 65.60 1 MET D C 1
ATOM 6989 O O . MET D 1 9 ? -47.518 41.631 -27.411 1.00 66.37 1 MET D O 1
ATOM 6994 N N . ILE D 1 10 ? -46.013 40.413 -28.562 1.00 63.84 2 ILE D N 1
ATOM 6995 C CA . ILE D 1 10 ? -45.694 41.457 -29.531 1.00 66.18 2 ILE D CA 1
ATOM 6996 C C . ILE D 1 10 ? -46.050 40.942 -30.915 1.00 65.44 2 ILE D C 1
ATOM 6997 O O . ILE D 1 10 ? -45.525 39.911 -31.353 1.00 68.41 2 ILE D O 1
ATOM 7002 N N . TYR D 1 11 ? -46.970 41.630 -31.584 1.00 64.74 3 TYR D N 1
ATOM 7003 C CA . TYR D 1 11 ? -47.287 41.366 -32.984 1.00 66.24 3 TYR D CA 1
ATOM 7004 C C . TYR D 1 11 ? -46.618 42.479 -33.783 1.00 71.71 3 TYR D C 1
ATOM 7005 O O . TYR D 1 11 ? -47.108 43.610 -33.840 1.00 65.07 3 TYR D O 1
ATOM 7014 N N . ALA D 1 12 ? -45.458 42.164 -34.340 1.00 62.89 4 ALA D N 1
ATOM 7015 C CA . ALA D 1 12 ? -44.553 43.155 -34.882 1.00 64.69 4 ALA D CA 1
ATOM 7016 C C . ALA D 1 12 ? -44.721 43.271 -36.390 1.00 69.94 4 ALA D C 1
ATOM 7017 O O . ALA D 1 12 ? -44.806 42.265 -37.104 1.00 73.13 4 ALA D O 1
ATOM 7019 N N . GLY D 1 13 ? -44.771 44.504 -36.863 1.00 66.95 5 GLY D N 1
ATOM 7020 C CA . GLY D 1 13 ? -44.753 44.793 -38.285 1.00 64.37 5 GLY D CA 1
ATOM 7021 C C . GLY D 1 13 ? -43.529 45.631 -38.592 1.00 68.18 5 GLY D C 1
ATOM 7022 O O . GLY D 1 13 ? -43.200 46.560 -37.850 1.00 72.60 5 GLY D O 1
ATOM 7023 N N . VAL D 1 14 ? -42.830 45.265 -39.657 1.00 67.14 6 VAL D N 1
ATOM 7024 C CA . VAL D 1 14 ? -41.664 45.998 -40.130 1.00 65.93 6 VAL D CA 1
ATOM 7025 C C . VAL D 1 14 ? -42.012 46.528 -41.507 1.00 66.49 6 VAL D C 1
ATOM 7026 O O . VAL D 1 14 ? -42.482 45.767 -42.362 1.00 65.52 6 VAL D O 1
ATOM 7030 N N . LEU D 1 15 ? -41.833 47.834 -41.711 1.00 65.99 7 LEU D N 1
ATOM 7031 C CA . LEU D 1 15 ? -42.138 48.465 -42.998 1.00 72.40 7 LEU D CA 1
ATOM 7032 C C . LEU D 1 15 ? -40.823 48.709 -43.724 1.00 72.55 7 LEU D C 1
ATOM 7033 O O . LEU D 1 15 ? -40.091 49.656 -43.418 1.00 70.90 7 LEU D O 1
ATOM 7038 N N . GLN D 1 16 ? -40.527 47.844 -44.687 1.00 69.17 8 GLN D N 1
ATOM 7039 C CA . GLN D 1 16 ? -39.274 47.876 -45.428 1.00 71.67 8 GLN D CA 1
ATOM 7040 C C . GLN D 1 16 ? -39.533 48.423 -46.825 1.00 74.41 8 GLN D C 1
ATOM 7041 O O . GLN D 1 16 ? -40.263 47.807 -47.607 1.00 74.19 8 GLN D O 1
ATOM 7047 N N . HIS D 1 17 ? -38.943 49.577 -47.135 1.00 76.14 9 HIS D N 1
ATOM 7048 C CA . HIS D 1 17 ? -39.202 50.236 -48.408 1.00 80.00 9 HIS D CA 1
ATOM 7049 C C . HIS D 1 17 ? -38.004 51.097 -48.782 1.00 81.32 9 HIS D C 1
ATOM 7050 O O . HIS D 1 17 ? -37.036 51.221 -48.026 1.00 80.70 9 HIS D O 1
ATOM 7057 N N . ALA D 1 18 ? -38.081 51.692 -49.966 1.00 82.04 10 ALA D N 1
ATOM 7058 C CA . ALA D 1 18 ? -37.051 52.569 -50.495 1.00 78.97 10 ALA D CA 1
ATOM 7059 C C . ALA D 1 18 ? -37.382 54.022 -50.183 1.00 80.47 10 ALA D C 1
ATOM 7060 O O . ALA D 1 18 ? -38.504 54.371 -49.805 1.00 84.59 10 ALA D O 1
ATOM 7062 N N . TYR D 1 19 ? -36.368 54.869 -50.328 1.00 81.62 11 TYR D N 1
ATOM 7063 C CA . TYR D 1 19 ? -36.569 56.310 -50.308 1.00 84.63 11 TYR D CA 1
ATOM 7064 C C . TYR D 1 19 ? -37.308 56.737 -51.569 1.00 89.12 11 TYR D C 1
ATOM 7065 O O . TYR D 1 19 ? -36.994 56.277 -52.667 1.00 93.49 11 TYR D O 1
ATOM 7074 N N . CYS D 1 20 ? -38.293 57.626 -51.414 1.00 92.30 12 CYS D N 1
ATOM 7075 C CA . CYS D 1 20 ? -39.237 57.939 -52.481 1.00 95.82 12 CYS D CA 1
ATOM 7076 C C . CYS D 1 20 ? -38.908 59.233 -53.222 1.00 99.24 12 CYS D C 1
ATOM 7077 O O . CYS D 1 20 ? -39.785 59.792 -53.887 1.00 103.50 12 CYS D O 1
ATOM 7080 N N . GLY D 1 21 ? -37.681 59.736 -53.102 1.00 97.23 13 GLY D N 1
ATOM 7081 C CA . GLY D 1 21 ? -37.242 60.897 -53.844 1.00 98.94 13 GLY D CA 1
ATOM 7082 C C . GLY D 1 21 ? -37.348 62.206 -53.089 1.00 100.21 13 GLY D C 1
ATOM 7083 O O . GLY D 1 21 ? -36.658 63.166 -53.443 1.00 98.48 13 GLY D O 1
ATOM 7084 N N . SER D 1 22 ? -38.188 62.265 -52.056 1.00 101.14 14 SER D N 1
ATOM 7085 C CA . SER D 1 22 ? -38.316 63.448 -51.216 1.00 98.37 14 SER D CA 1
ATOM 7086 C C . SER D 1 22 ? -38.719 63.008 -49.820 1.00 90.71 14 SER D C 1
ATOM 7087 O O . SER D 1 22 ? -39.197 61.889 -49.618 1.00 90.88 14 SER D O 1
ATOM 7090 N N . ARG D 1 23 ? -38.511 63.902 -48.851 1.00 93.20 15 ARG D N 1
ATOM 7091 C CA . ARG D 1 23 ? -38.977 63.639 -47.490 1.00 89.93 15 ARG D CA 1
ATOM 7092 C C . ARG D 1 23 ? -40.488 63.434 -47.460 1.00 88.25 15 ARG D C 1
ATOM 7093 O O . ARG D 1 23 ? -40.983 62.450 -46.896 1.00 86.54 15 ARG D O 1
ATOM 7101 N N . LYS D 1 24 ? -41.229 64.343 -48.098 1.00 90.76 16 LYS D N 1
ATOM 7102 C CA . LYS D 1 24 ? -42.689 64.306 -48.060 1.00 92.02 16 LYS D CA 1
ATOM 7103 C C . LYS D 1 24 ? -43.225 63.017 -48.670 1.00 90.72 16 LYS D C 1
ATOM 7104 O O . LYS D 1 24 ? -44.078 62.346 -48.077 1.00 93.25 16 LYS D O 1
ATOM 7106 N N . LYS D 1 25 ? -42.733 62.655 -49.860 1.00 94.13 17 LYS D N 1
ATOM 7107 C CA . LYS D 1 25 ? -43.212 61.447 -50.525 1.00 91.70 17 LYS D CA 1
ATOM 7108 C C . LYS D 1 25 ? -42.915 60.204 -49.695 1.00 93.37 17 LYS D C 1
ATOM 7109 O O . LYS D 1 25 ? -43.735 59.280 -49.628 1.00 93.98 17 LYS D O 1
ATOM 7111 N N . THR D 1 26 ? -41.749 60.161 -49.051 1.00 88.43 18 THR D N 1
ATOM 7112 C CA . THR D 1 26 ? -41.373 58.964 -48.308 1.00 86.43 18 THR D CA 1
ATOM 7113 C C . THR D 1 26 ? -42.277 58.755 -47.101 1.00 83.63 18 THR D C 1
ATOM 7114 O O . THR D 1 26 ? -42.744 57.637 -46.857 1.00 84.36 18 THR D O 1
ATOM 7118 N N . ILE D 1 27 ? -42.521 59.812 -46.321 1.00 85.31 19 ILE D N 1
ATOM 7119 C CA . ILE D 1 27 ? -43.329 59.643 -45.113 1.00 85.41 19 ILE D CA 1
ATOM 7120 C C . ILE D 1 27 ? -44.768 59.309 -45.472 1.00 88.61 19 ILE D C 1
ATOM 7121 O O . ILE D 1 27 ? -45.431 58.550 -44.752 1.00 86.91 19 ILE D O 1
ATOM 7126 N N . GLU D 1 28 ? -45.279 59.867 -46.574 1.00 92.31 20 GLU D N 1
ATOM 7127 C CA . GLU D 1 28 ? -46.611 59.490 -47.034 1.00 92.52 20 GLU D CA 1
ATOM 7128 C C . GLU D 1 28 ? -46.647 58.034 -47.476 1.00 88.19 20 GLU D C 1
ATOM 7129 O O . GLU D 1 28 ? -47.609 57.314 -47.185 1.00 86.16 20 GLU D O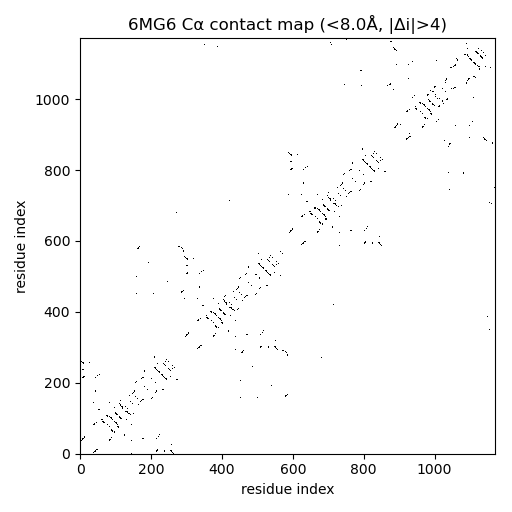 1
ATOM 7131 N N . HIS D 1 29 ? -45.594 57.576 -48.157 1.00 84.62 21 HIS D N 1
ATOM 7132 C CA . HIS D 1 29 ? -45.513 56.172 -48.546 1.00 93.31 21 HIS D CA 1
ATOM 7133 C C . HIS D 1 29 ? -45.489 55.265 -47.324 1.00 88.41 21 HIS D C 1
ATOM 7134 O O . HIS D 1 29 ? -46.177 54.238 -47.288 1.00 88.46 21 HIS D O 1
ATOM 7141 N N . THR D 1 30 ? -44.693 55.624 -46.313 1.00 85.79 22 THR D N 1
ATOM 7142 C CA . THR D 1 30 ? -44.672 54.842 -45.086 1.00 83.89 22 THR D CA 1
ATOM 7143 C C . THR D 1 30 ? -46.045 54.813 -44.429 1.00 88.41 22 THR D C 1
ATOM 7144 O O . THR D 1 30 ? -46.474 53.772 -43.920 1.00 95.52 22 THR D O 1
ATOM 7148 N N . ALA D 1 31 ? -46.745 55.948 -44.417 1.00 87.70 23 ALA D N 1
ATOM 7149 C CA . ALA D 1 31 ? -48.081 55.971 -43.832 1.00 86.61 23 ALA D CA 1
ATOM 7150 C C . ALA D 1 31 ? -49.016 55.029 -44.578 1.00 90.17 23 ALA D C 1
ATOM 7151 O O . ALA D 1 31 ? -49.845 54.348 -43.965 1.00 94.12 23 ALA D O 1
ATOM 7153 N N . ASN D 1 32 ? -48.905 54.981 -45.906 1.00 89.72 24 ASN D N 1
ATOM 7154 C CA . ASN D 1 32 ? -49.719 54.042 -46.668 1.00 95.45 24 ASN D CA 1
ATOM 7155 C C . ASN D 1 32 ? -49.350 52.600 -46.349 1.00 97.31 24 ASN D C 1
ATOM 7156 O O . ASN D 1 32 ? -50.235 51.752 -46.186 1.00 98.39 24 ASN D O 1
ATOM 7161 N N . LEU D 1 33 ? -48.051 52.300 -46.254 1.00 93.56 25 LEU D N 1
ATOM 7162 C CA . LEU D 1 33 ? -47.639 50.936 -45.936 1.00 88.51 25 LEU D CA 1
ATOM 7163 C C . LEU D 1 33 ? -48.098 50.546 -44.537 1.00 87.42 25 LEU D C 1
ATOM 7164 O O . LEU D 1 33 ? -48.489 49.397 -44.300 1.00 87.58 25 LEU D O 1
ATOM 7169 N N . LEU D 1 34 ? -48.068 51.494 -43.598 1.00 83.83 26 LEU D N 1
ATOM 7170 C CA . LEU D 1 34 ? -48.594 51.223 -42.267 1.00 80.05 26 LEU D CA 1
ATOM 7171 C C . LEU D 1 34 ? -50.077 50.894 -42.336 1.00 82.35 26 LEU D C 1
ATOM 7172 O O . LEU D 1 34 ? -50.551 49.979 -41.653 1.00 79.48 26 LEU D O 1
ATOM 7177 N N . GLU D 1 35 ? -50.823 51.627 -43.165 1.00 83.03 27 GLU D N 1
ATOM 7178 C CA . GLU D 1 35 ? -52.242 51.343 -43.326 1.00 86.25 27 GLU D CA 1
ATOM 7179 C C . GLU D 1 35 ? -52.456 49.951 -43.905 1.00 87.93 27 GLU D C 1
ATOM 7180 O O . GLU D 1 35 ? -53.295 49.185 -43.415 1.00 88.93 27 GLU D O 1
ATOM 7186 N N . GLN D 1 36 ? -51.706 49.608 -44.957 1.00 88.29 28 GLN D N 1
ATOM 7187 C CA . GLN D 1 36 ? -51.805 48.264 -45.517 1.00 91.92 28 GLN D CA 1
ATOM 7188 C C . GLN D 1 36 ? -51.450 47.221 -44.476 1.00 92.37 28 GLN D C 1
ATOM 7189 O O . GLN D 1 36 ? -52.149 46.209 -44.333 1.00 96.35 28 GLN D O 1
ATOM 7195 N N . ALA D 1 37 ? -50.372 47.466 -43.726 1.00 89.00 29 ALA D N 1
ATOM 7196 C CA . ALA D 1 37 ? -49.908 46.502 -42.740 1.00 84.06 29 ALA D CA 1
ATOM 7197 C C . ALA D 1 37 ? -50.980 46.225 -41.702 1.00 81.76 29 ALA D C 1
ATOM 7198 O O . ALA D 1 37 ? -51.243 45.067 -41.360 1.00 85.27 29 ALA D O 1
ATOM 7200 N N . LEU D 1 38 ? -51.631 47.277 -41.204 1.00 82.53 30 LEU D N 1
ATOM 7201 C CA . LEU D 1 38 ? -52.642 47.070 -40.179 1.00 90.11 30 LEU D CA 1
ATOM 7202 C C . LEU D 1 38 ? -53.914 46.479 -40.755 1.00 93.27 30 LEU D C 1
ATOM 7203 O O . LEU D 1 38 ? -54.692 45.869 -40.013 1.00 90.26 30 LEU D O 1
ATOM 7208 N N . LYS D 1 39 ? -54.148 46.648 -42.055 1.00 96.72 31 LYS D N 1
ATOM 7209 C CA . LYS D 1 39 ? -55.258 45.942 -42.674 1.00 99.72 31 LYS D CA 1
ATOM 7210 C C . LYS D 1 39 ? -54.936 44.459 -42.821 1.00 93.69 31 LYS D C 1
ATOM 7211 O O . LYS D 1 39 ? -55.764 43.601 -42.499 1.00 97.30 31 LYS D O 1
ATOM 7213 N N . LYS D 1 40 ? -53.724 44.136 -43.277 1.00 87.28 32 LYS D N 1
ATOM 7214 C CA . LYS D 1 40 ? -53.365 42.737 -43.486 1.00 88.86 32 LYS D CA 1
ATOM 7215 C C . LYS D 1 40 ? -53.176 41.998 -42.165 1.00 89.48 32 LYS D C 1
ATOM 7216 O O . LYS D 1 40 ? -53.559 40.828 -42.043 1.00 92.04 32 LYS D O 1
ATOM 7222 N N . HIS D 1 41 ? -52.595 42.657 -41.164 1.00 85.78 33 HIS D N 1
ATOM 7223 C CA . HIS D 1 41 ? -52.273 42.032 -39.878 1.00 81.50 33 HIS D CA 1
ATOM 7224 C C . HIS D 1 41 ? -52.891 42.865 -38.762 1.00 82.05 33 HIS D C 1
ATOM 7225 O O . HIS D 1 41 ? -52.208 43.676 -38.118 1.00 77.01 33 HIS D O 1
ATOM 7232 N N . PRO D 1 42 ? -54.189 42.679 -38.497 1.00 82.22 34 PRO D N 1
ATOM 7233 C CA . PRO D 1 42 ? -54.878 43.556 -37.533 1.00 83.13 34 PRO D CA 1
ATOM 7234 C C . PRO D 1 42 ? -54.400 43.437 -36.090 1.00 81.12 34 PRO D C 1
ATOM 7235 O O . PRO D 1 42 ? -54.650 44.367 -35.316 1.00 81.29 34 PRO D O 1
ATOM 7239 N N . LYS D 1 43 ? -53.717 42.359 -35.691 1.00 79.46 35 LYS D N 1
ATOM 7240 C CA . LYS D 1 43 ? -53.290 42.275 -34.294 1.00 81.33 35 LYS D CA 1
ATOM 7241 C C . LYS D 1 43 ? -52.028 43.082 -34.012 1.00 74.69 35 LYS D C 1
ATOM 7242 O O . LYS D 1 43 ? -51.637 43.196 -32.845 1.00 73.55 35 LYS D O 1
ATOM 7248 N N . THR D 1 44 ? -51.395 43.637 -35.045 1.00 73.55 36 THR D N 1
ATOM 7249 C CA . THR D 1 44 ? -50.138 44.361 -34.900 1.00 70.83 36 THR D CA 1
ATOM 7250 C C . THR D 1 44 ? -50.224 45.394 -33.784 1.00 75.56 36 THR D C 1
ATOM 7251 O O . THR D 1 44 ? -51.150 46.207 -33.747 1.00 72.74 36 THR D O 1
ATOM 7255 N N . ASN D 1 45 ? -49.276 45.334 -32.846 1.00 68.65 37 ASN D N 1
ATOM 7256 C CA . ASN D 1 45 ? -49.199 46.343 -31.802 1.00 68.53 37 ASN D CA 1
ATOM 7257 C C . ASN D 1 45 ? -47.866 47.075 -31.774 1.00 66.33 37 ASN D C 1
ATOM 7258 O O . ASN D 1 45 ? -47.706 48.007 -30.981 1.00 71.57 37 ASN D O 1
ATOM 7263 N N . LEU D 1 46 ? -46.914 46.687 -32.612 1.00 64.78 38 LEU D N 1
ATOM 7264 C CA . LEU D 1 46 ? -45.612 47.334 -32.679 1.00 64.98 38 LEU D CA 1
ATOM 7265 C C . LEU D 1 46 ? -45.204 47.411 -34.135 1.00 63.32 38 LEU D C 1
ATOM 7266 O O . LEU D 1 46 ? -45.230 46.395 -34.836 1.00 62.86 38 LEU D O 1
ATOM 7271 N N . VAL D 1 47 ? -44.843 48.610 -34.588 1.00 64.47 39 VAL D N 1
ATOM 7272 C CA . VAL D 1 47 ? -44.383 48.835 -35.953 1.00 63.76 39 VAL D CA 1
ATOM 7273 C C . VAL D 1 47 ? -42.989 49.441 -35.893 1.00 62.91 39 VAL D C 1
ATOM 7274 O O . VAL D 1 47 ? -42.771 50.443 -35.200 1.00 66.14 39 VAL D O 1
ATOM 7278 N N . VAL D 1 48 ? -42.046 48.839 -36.611 1.00 61.04 40 VAL D N 1
ATOM 7279 C CA . VAL D 1 48 ? -40.668 49.310 -36.633 1.00 65.29 40 VAL D CA 1
ATOM 7280 C C . VAL D 1 48 ? -40.333 49.738 -38.052 1.00 73.58 40 VAL D C 1
ATOM 7281 O O . VAL D 1 48 ? -40.540 48.977 -39.006 1.00 67.72 40 VAL D O 1
ATOM 7285 N N . LEU D 1 49 ? -39.825 50.956 -38.189 1.00 77.98 41 LEU D N 1
ATOM 7286 C CA . LEU D 1 49 ? -39.421 51.485 -39.478 1.00 74.47 41 LEU D CA 1
ATOM 7287 C C . LEU D 1 49 ? -37.928 51.252 -39.682 1.00 69.97 41 LEU D C 1
ATOM 7288 O O . LEU D 1 49 ? -37.215 50.781 -38.792 1.00 68.98 41 LEU D O 1
ATOM 7293 N N . GLN D 1 50 ? -37.459 51.588 -40.878 1.00 69.67 42 GLN D N 1
ATOM 7294 C CA . GLN D 1 50 ? -36.045 51.483 -41.196 1.00 68.26 42 GLN D CA 1
ATOM 7295 C C . GLN D 1 50 ? -35.290 52.682 -40.628 1.00 66.00 42 GLN D C 1
ATOM 7296 O O . GLN D 1 50 ? -35.881 53.716 -40.302 1.00 69.04 42 GLN D O 1
ATOM 7302 N N . GLU D 1 51 ? -33.968 52.543 -40.517 1.00 64.89 43 GLU D N 1
ATOM 7303 C CA . GLU D 1 51 ? -33.162 53.660 -40.034 1.00 68.30 43 GLU D CA 1
ATOM 7304 C C . GLU D 1 51 ? -33.320 54.850 -40.972 1.00 67.92 43 GLU D C 1
ATOM 7305 O O . GLU D 1 51 ? -33.416 54.684 -42.192 1.00 68.20 43 GLU D O 1
ATOM 7311 N N . LEU D 1 52 ? -33.365 56.049 -40.388 1.00 68.90 44 LEU D N 1
ATOM 7312 C CA . LEU D 1 52 ? -33.520 57.307 -41.123 1.00 70.46 44 LEU D CA 1
ATOM 7313 C C . LEU D 1 52 ? -34.638 57.205 -42.163 1.00 75.26 44 LEU D C 1
ATOM 7314 O O . LEU D 1 52 ? -34.479 57.565 -43.331 1.00 75.56 44 LEU D O 1
ATOM 7319 N N . ASN D 1 53 ? -35.787 56.697 -41.717 1.00 76.72 45 ASN D N 1
ATOM 7320 C CA . ASN D 1 53 ? -36.847 56.319 -42.647 1.00 76.02 45 ASN D CA 1
ATOM 7321 C C . ASN D 1 53 ? -37.450 57.459 -43.469 1.00 76.18 45 ASN D C 1
ATOM 7322 O O . ASN D 1 53 ? -37.962 57.162 -44.561 1.00 77.76 45 ASN D O 1
ATOM 7327 N N . PRO D 1 54 ? -37.470 58.732 -43.036 1.00 78.69 46 PRO D N 1
ATOM 7328 C CA . PRO D 1 54 ? -37.995 59.771 -43.938 1.00 77.82 46 PRO D CA 1
ATOM 7329 C C . PRO D 1 54 ? -37.025 60.166 -45.031 1.00 80.24 46 PRO D C 1
ATOM 7330 O O . PRO D 1 54 ? -37.442 60.810 -46.001 1.00 87.09 46 PRO D O 1
ATOM 7334 N N . TYR D 1 55 ? -35.754 59.816 -44.911 1.00 78.37 47 TYR D N 1
ATOM 7335 C CA . TYR D 1 55 ? -34.709 60.429 -45.710 1.00 80.61 47 TYR D CA 1
ATOM 7336 C C . TYR D 1 55 ? -33.930 59.372 -46.471 1.00 79.76 47 TYR D C 1
ATOM 7337 O O . TYR D 1 55 ? -34.011 58.175 -46.192 1.00 77.62 47 TYR D O 1
ATOM 7346 N N . SER D 1 56 ? -33.169 59.842 -47.449 1.00 82.39 48 SER D N 1
ATOM 7347 C CA . SER D 1 56 ? -32.131 59.017 -48.028 1.00 86.63 48 SER D CA 1
ATOM 7348 C C . SER D 1 56 ? -31.055 58.755 -46.980 1.00 82.90 48 SER D C 1
ATOM 7349 O O . SER D 1 56 ? -30.951 59.465 -45.974 1.00 82.14 48 SER D O 1
ATOM 7352 N N . TYR D 1 57 ? -30.238 57.729 -47.222 1.00 81.53 49 TYR D N 1
ATOM 7353 C CA . TYR D 1 57 ? -29.053 57.518 -46.393 1.00 82.55 49 TYR D CA 1
ATOM 7354 C C . TYR D 1 57 ? -28.010 58.540 -46.832 1.00 83.72 49 TYR D C 1
ATOM 7355 O O . TYR D 1 57 ? -27.081 58.253 -47.590 1.00 85.71 49 TYR D O 1
ATOM 7364 N N . PHE D 1 58 ? -28.170 59.761 -46.325 1.00 85.86 50 PHE D N 1
ATOM 7365 C CA . PHE D 1 58 ? -27.385 60.901 -46.781 1.00 89.07 50 PHE D CA 1
ATOM 7366 C C . PHE D 1 58 ? -25.950 60.858 -46.290 1.00 90.54 50 PHE D C 1
ATOM 7367 O O . PHE D 1 58 ? -25.167 61.751 -46.630 1.00 93.86 50 PHE D O 1
ATOM 7375 N N . CYS D 1 59 ? -25.596 59.857 -45.491 1.00 91.05 51 CYS D N 1
ATOM 7376 C CA . CYS D 1 59 ? -24.225 59.683 -45.042 1.00 96.01 51 CYS D CA 1
ATOM 7377 C C . CYS D 1 59 ? -23.343 59.031 -46.100 1.00 98.60 51 CYS D C 1
ATOM 7378 O O . CYS D 1 59 ? -22.161 58.789 -45.829 1.00 97.00 51 CYS D O 1
ATOM 7381 N N . GLN D 1 60 ? -23.889 58.729 -47.286 1.00 102.51 52 GLN D N 1
ATOM 7382 C CA . GLN D 1 60 ? -23.066 58.198 -48.368 1.00 105.81 52 GLN D CA 1
ATOM 7383 C C . GLN D 1 60 ? -22.001 59.195 -48.792 1.00 106.45 52 GLN D C 1
ATOM 7384 O O . GLN D 1 60 ? -20.917 58.798 -49.233 1.00 110.51 52 GLN D O 1
ATOM 7386 N N . SER D 1 61 ? -22.280 60.486 -48.644 1.00 105.80 53 SER D N 1
ATOM 7387 C CA . SER D 1 61 ? -21.325 61.536 -48.949 1.00 106.55 53 SER D CA 1
ATOM 7388 C C . SER D 1 61 ? -21.233 62.496 -47.775 1.00 104.45 53 SER D C 1
ATOM 7389 O O . SER D 1 61 ? -22.076 62.499 -46.876 1.00 101.21 53 SER D O 1
ATOM 7392 N N . GLU D 1 62 ? -20.195 63.319 -47.803 1.00 110.77 54 GLU D N 1
ATOM 7393 C CA . GLU D 1 62 ? -19.944 64.326 -46.777 1.00 116.34 54 GLU D CA 1
ATOM 7394 C C . GLU D 1 62 ? -20.309 65.685 -47.364 1.00 120.88 54 GLU D C 1
ATOM 7395 O O . GLU D 1 62 ? -19.578 66.235 -48.192 1.00 124.76 54 GLU D O 1
ATOM 7401 N N . ASN D 1 63 ? -21.458 66.207 -46.953 1.00 120.16 55 ASN D N 1
ATOM 7402 C CA . ASN D 1 63 ? -22.002 67.437 -47.508 1.00 121.39 55 ASN D CA 1
ATOM 7403 C C . ASN D 1 63 ? -22.747 68.181 -46.408 1.00 119.31 55 ASN D C 1
ATOM 7404 O O . ASN D 1 63 ? -23.739 67.666 -45.870 1.00 116.71 55 ASN D O 1
ATOM 7409 N N . PRO D 1 64 ? -22.291 69.377 -46.026 1.00 117.07 56 PRO D N 1
ATOM 7410 C CA . PRO D 1 64 ? -22.965 70.097 -44.934 1.00 113.40 56 PRO D CA 1
ATOM 7411 C C . PRO D 1 64 ? -24.397 70.475 -45.267 1.00 112.76 56 PRO D C 1
ATOM 7412 O O . PRO D 1 64 ? -25.166 70.801 -44.353 1.00 112.65 56 PRO D O 1
ATOM 7416 N N . LYS D 1 65 ? -24.780 70.423 -46.549 1.00 111.99 57 LYS D N 1
ATOM 7417 C CA . LYS D 1 65 ? -26.146 70.749 -46.942 1.00 111.93 57 LYS D CA 1
ATOM 7418 C C . LYS D 1 65 ? -27.161 69.789 -46.335 1.00 109.91 57 LYS D C 1
ATOM 7419 O O . LYS D 1 65 ? -28.314 70.171 -46.109 1.00 109.20 57 LYS D O 1
ATOM 7421 N N . PHE D 1 66 ? -26.762 68.545 -46.062 1.00 107.01 58 PHE D N 1
ATOM 7422 C CA . PHE D 1 66 ? -27.718 67.592 -45.515 1.00 105.64 58 PHE D CA 1
ATOM 7423 C C . PHE D 1 66 ? -28.139 67.939 -44.097 1.00 103.93 58 PHE D C 1
ATOM 7424 O O . PHE D 1 66 ? -29.119 67.368 -43.606 1.00 102.05 58 PHE D O 1
ATOM 7432 N N . PHE D 1 67 ? -27.428 68.849 -43.425 1.00 104.86 59 PHE D N 1
ATOM 7433 C CA . PHE D 1 67 ? -27.886 69.307 -42.118 1.00 103.16 59 PHE D CA 1
ATOM 7434 C C . PHE D 1 67 ? -29.223 70.030 -42.204 1.00 102.14 59 PHE D C 1
ATOM 7435 O O . PHE D 1 67 ? -29.910 70.158 -41.181 1.00 95.49 59 PHE D O 1
ATOM 7443 N N . ASP D 1 68 ? -29.613 70.487 -43.401 1.00 102.94 60 ASP D N 1
ATOM 7444 C CA . ASP D 1 68 ? -30.958 71.021 -43.585 1.00 103.58 60 ASP D CA 1
ATOM 7445 C C . ASP D 1 68 ? -32.011 70.015 -43.148 1.00 100.78 60 ASP D C 1
ATOM 7446 O O . ASP D 1 68 ? -33.092 70.403 -42.690 1.00 102.52 60 ASP D O 1
ATOM 7451 N N . LEU D 1 69 ? -31.710 68.719 -43.267 1.00 97.95 61 LEU D N 1
ATOM 7452 C CA . LEU D 1 69 ? -32.651 67.691 -42.843 1.00 90.89 61 LEU D CA 1
ATOM 7453 C C . LEU D 1 69 ? -32.883 67.698 -41.340 1.00 90.17 61 LEU D C 1
ATOM 7454 O O . LEU D 1 69 ? -33.933 67.233 -40.890 1.00 95.98 61 LEU D O 1
ATOM 7459 N N . GLY D 1 70 ? -31.944 68.230 -40.556 1.00 87.54 62 GLY D N 1
ATOM 7460 C CA . GLY D 1 70 ? -32.163 68.335 -39.124 1.00 85.97 62 GLY D CA 1
ATOM 7461 C C . GLY D 1 70 ? -33.286 69.277 -38.747 1.00 89.30 62 GLY D C 1
ATOM 7462 O O . GLY D 1 70 ? -33.787 69.210 -37.621 1.00 89.69 62 GLY D O 1
ATOM 7463 N N . GLU D 1 71 ? -33.711 70.134 -39.674 1.00 94.45 63 GLU D N 1
ATOM 7464 C CA . GLU D 1 71 ? -34.741 71.123 -39.397 1.00 98.53 63 GLU D CA 1
ATOM 7465 C C . GLU D 1 71 ? -36.139 70.528 -39.360 1.00 98.06 63 GLU D C 1
ATOM 7466 O O . GLU D 1 71 ? -37.071 71.207 -38.922 1.00 104.05 63 GLU D O 1
ATOM 7472 N N . TYR D 1 72 ? -36.300 69.275 -39.774 1.00 95.07 64 TYR D N 1
ATOM 7473 C CA . TYR D 1 72 ? -37.601 68.626 -39.839 1.00 92.26 64 TYR D CA 1
ATOM 7474 C C . TYR D 1 72 ? -37.892 67.761 -38.622 1.00 90.90 64 TYR D C 1
ATOM 7475 O O . TYR D 1 72 ? -38.924 67.087 -38.597 1.00 88.36 64 TYR D O 1
ATOM 7477 N N . PHE D 1 73 ? -36.989 67.742 -37.637 1.00 90.51 65 PHE D N 1
ATOM 7478 C CA . PHE D 1 73 ? -37.089 66.807 -36.518 1.00 87.75 65 PHE D CA 1
ATOM 7479 C C . PHE D 1 73 ? -38.420 66.937 -35.783 1.00 89.74 65 PHE D C 1
ATOM 7480 O O . PHE D 1 73 ? -39.074 65.931 -35.481 1.00 88.68 65 PHE D O 1
ATOM 7488 N N . GLU D 1 74 ? -38.823 68.167 -35.452 1.00 90.48 66 GLU D N 1
ATOM 7489 C CA . GLU D 1 74 ? -40.082 68.346 -34.733 1.00 88.64 66 GLU D CA 1
ATOM 7490 C C . GLU D 1 74 ? -41.270 67.969 -35.607 1.00 87.94 66 GLU D C 1
ATOM 7491 O O . GLU D 1 74 ? -42.198 67.293 -35.142 1.00 78.66 66 GLU D O 1
ATOM 7497 N N . GLU D 1 75 ? -41.237 68.366 -36.886 1.00 78.43 67 GLU D N 1
ATOM 7498 C CA . GLU D 1 75 ? -42.300 68.003 -37.820 1.00 79.18 67 GLU D CA 1
ATOM 7499 C C . GLU D 1 75 ? -42.377 66.494 -38.016 1.00 85.60 67 GLU D C 1
ATOM 7500 O O . GLU D 1 75 ? -43.471 65.937 -38.176 1.00 86.03 67 GLU D O 1
ATOM 7502 N N . ASP D 1 76 ? -41.222 65.821 -38.048 1.00 75.44 68 ASP D N 1
ATOM 7503 C CA . ASP D 1 76 ? -41.213 64.364 -38.134 1.00 73.68 68 ASP D CA 1
ATOM 7504 C C . ASP D 1 76 ? -41.897 63.756 -36.919 1.00 76.36 68 ASP D C 1
ATOM 7505 O O . ASP D 1 76 ? -42.701 62.825 -37.039 1.00 76.31 68 ASP D O 1
ATOM 7510 N N . LYS D 1 77 ? -41.573 64.269 -35.730 1.00 79.01 69 LYS D N 1
ATOM 7511 C CA . LYS D 1 77 ? -42.193 63.775 -34.505 1.00 76.25 69 LYS D CA 1
ATOM 7512 C C . LYS D 1 77 ? -43.701 63.992 -34.519 1.00 74.26 69 LYS D C 1
ATOM 7513 O O . LYS D 1 77 ? -44.462 63.094 -34.146 1.00 72.86 69 LYS D O 1
ATOM 7519 N N . ALA D 1 78 ? -44.158 65.165 -34.969 1.00 74.07 70 ALA D N 1
ATOM 7520 C CA . ALA D 1 78 ? -45.597 65.399 -35.048 1.00 77.33 70 ALA D CA 1
ATOM 7521 C C . ALA D 1 78 ? -46.262 64.424 -36.014 1.00 81.23 70 ALA D C 1
ATOM 7522 O O . ALA D 1 78 ? -47.338 63.885 -35.721 1.00 80.23 70 ALA D O 1
ATOM 7524 N N . PHE D 1 79 ? -45.618 64.168 -37.158 1.00 79.12 71 PHE D N 1
ATOM 7525 C CA . PHE D 1 79 ? -46.188 63.294 -38.180 1.00 77.06 71 PHE D CA 1
ATOM 7526 C C . PHE D 1 79 ? -46.338 61.863 -37.684 1.00 81.47 71 PHE D C 1
ATOM 7527 O O . PHE D 1 79 ? -47.419 61.270 -37.779 1.00 88.17 71 PHE D O 1
ATOM 7535 N N . PHE D 1 80 ? -45.267 61.289 -37.143 1.00 73.76 72 PHE D N 1
ATOM 7536 C CA . PHE D 1 80 ? -45.341 59.888 -36.755 1.00 76.19 72 PHE D CA 1
ATOM 7537 C C . PHE D 1 80 ? -46.073 59.706 -35.439 1.00 75.63 72 PHE D C 1
ATOM 7538 O O . PHE D 1 80 ? -46.677 58.650 -35.220 1.00 76.92 72 PHE D O 1
ATOM 7546 N N . SER D 1 81 ? -46.061 60.724 -34.574 1.00 71.81 73 SER D N 1
ATOM 7547 C CA . SER D 1 81 ? -46.979 60.725 -33.441 1.00 72.58 73 SER D CA 1
ATOM 7548 C C . SER D 1 81 ? -48.414 60.581 -33.932 1.00 75.18 73 SER D C 1
ATOM 7549 O O . SER D 1 81 ? -49.190 59.790 -33.385 1.00 76.30 73 SER D O 1
ATOM 7552 N N . ALA D 1 82 ? -48.777 61.332 -34.975 1.00 75.45 74 ALA D N 1
ATOM 7553 C CA . ALA D 1 82 ? -50.125 61.235 -35.528 1.00 80.47 74 ALA D CA 1
ATOM 7554 C C . ALA D 1 82 ? -50.390 59.850 -36.112 1.00 85.24 74 ALA D C 1
ATOM 7555 O O . ALA D 1 82 ? -51.505 59.328 -36.000 1.00 88.80 74 ALA D O 1
ATOM 7557 N N . LEU D 1 83 ? -49.384 59.248 -36.757 1.00 83.48 75 LEU D N 1
ATOM 7558 C CA . LEU D 1 83 ? -49.550 57.901 -37.303 1.00 84.64 75 LEU D CA 1
ATOM 7559 C C . LEU D 1 83 ? -49.789 56.875 -36.208 1.00 81.93 75 LEU D C 1
ATOM 7560 O O . LEU D 1 83 ? -50.683 56.030 -36.319 1.00 82.30 75 LEU D O 1
ATOM 7565 N N . ALA D 1 84 ? -48.958 56.901 -35.165 1.00 79.09 76 ALA D N 1
ATOM 7566 C CA . ALA D 1 84 ? -49.095 55.937 -34.082 1.00 74.23 76 ALA D CA 1
ATOM 7567 C C . ALA D 1 84 ? -50.454 56.052 -33.405 1.00 75.39 76 ALA D C 1
ATOM 7568 O O . ALA D 1 84 ? -51.091 55.037 -33.102 1.00 71.70 76 ALA D O 1
ATOM 7570 N N . GLN D 1 85 ? -50.917 57.282 -33.168 1.00 80.99 77 GLN D N 1
ATOM 7571 C CA . GLN D 1 85 ? -52.217 57.468 -32.534 1.00 85.09 77 GLN D CA 1
ATOM 7572 C C . GLN D 1 85 ? -53.353 57.020 -33.445 1.00 80.26 77 GLN D C 1
ATOM 7573 O O . GLN D 1 85 ? -54.296 56.365 -32.986 1.00 79.52 77 GLN D O 1
ATOM 7579 N N . LYS D 1 86 ? -53.280 57.354 -34.738 1.00 78.93 78 LYS D N 1
ATOM 7580 C CA . LYS D 1 86 ? -54.379 57.018 -35.641 1.00 82.26 78 LYS D CA 1
ATOM 7581 C C . LYS D 1 86 ? -54.582 55.511 -35.714 1.00 87.15 78 LYS D C 1
ATOM 7582 O O . LYS D 1 86 ? -55.718 55.027 -35.692 1.00 92.92 78 LYS D O 1
ATOM 7584 N N . PHE D 1 87 ? -53.494 54.753 -35.778 1.00 88.65 79 PHE D N 1
ATOM 7585 C CA . PHE D 1 87 ? -53.561 53.306 -35.908 1.00 89.95 79 PHE D CA 1
ATOM 7586 C C . PHE D 1 87 ? -53.392 52.571 -34.585 1.00 89.32 79 PHE D C 1
ATOM 7587 O O . PHE D 1 87 ? -53.428 51.338 -34.574 1.00 93.14 79 PHE D O 1
ATOM 7595 N N . GLN D 1 88 ? -53.218 53.293 -33.478 1.00 89.27 80 GLN D N 1
ATOM 7596 C CA . GLN D 1 88 ? -53.154 52.714 -32.130 1.00 88.13 80 GLN D CA 1
ATOM 7597 C C . GLN D 1 88 ? -52.132 51.581 -32.030 1.00 87.44 80 GLN D C 1
ATOM 7598 O O . GLN D 1 88 ? -52.435 50.470 -31.591 1.00 91.91 80 GLN D O 1
ATOM 7604 N N . VAL D 1 89 ? -50.899 51.876 -32.438 1.00 81.13 81 VAL D N 1
ATOM 7605 C CA . VAL D 1 89 ? -49.778 50.954 -32.307 1.00 73.62 81 VAL D CA 1
ATOM 7606 C C . VAL D 1 89 ? -48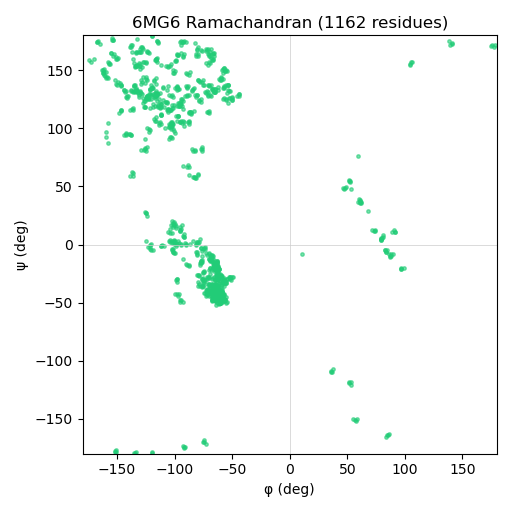.607 51.695 -31.680 1.00 68.63 81 VAL D C 1
ATOM 7607 O O . VAL D 1 89 ? -48.517 52.922 -31.725 1.00 70.96 81 VAL D O 1
ATOM 7611 N N . VAL D 1 90 ? -47.722 50.936 -31.046 1.00 69.26 82 VAL D N 1
ATOM 7612 C CA . VAL D 1 90 ? -46.411 51.479 -30.729 1.00 64.22 82 VAL D CA 1
ATOM 7613 C C . VAL D 1 90 ? -45.612 51.559 -32.021 1.00 65.84 82 VAL D C 1
ATOM 7614 O O . VAL D 1 90 ? -45.585 50.605 -32.811 1.00 70.16 82 VAL D O 1
ATOM 7618 N N . LEU D 1 91 ? -44.998 52.712 -32.269 1.00 59.12 83 LEU D N 1
ATOM 7619 C CA . LEU D 1 91 ? -44.330 52.971 -33.536 1.00 60.24 83 LEU D CA 1
ATOM 7620 C C . LEU D 1 91 ? -42.914 53.454 -33.257 1.00 66.20 83 LEU D C 1
ATOM 7621 O O . LEU D 1 91 ? -42.713 54.378 -32.460 1.00 67.29 83 LEU D O 1
ATOM 7626 N N . ILE D 1 92 ? -41.940 52.831 -33.912 1.00 65.05 84 ILE D N 1
ATOM 7627 C CA . ILE D 1 92 ? -40.533 53.178 -33.757 1.00 64.59 84 ILE D CA 1
ATOM 7628 C C . ILE D 1 92 ? -40.055 53.798 -35.065 1.00 63.99 84 ILE D C 1
ATOM 7629 O O . ILE D 1 92 ? -39.957 53.114 -36.093 1.00 63.51 84 ILE D O 1
ATOM 7634 N N . ALA D 1 93 ? -39.758 55.092 -35.029 1.00 62.62 85 ALA D N 1
ATOM 7635 C CA . ALA D 1 93 ? -39.161 55.799 -36.152 1.00 60.56 85 ALA D CA 1
ATOM 7636 C C . ALA D 1 93 ? -37.701 56.126 -35.854 1.00 65.14 85 ALA D C 1
ATOM 7637 O O . ALA D 1 93 ? -37.298 56.255 -34.692 1.00 62.16 85 ALA D O 1
ATOM 7639 N N . SER D 1 94 ? -36.908 56.253 -36.914 1.00 63.76 86 SER D N 1
ATOM 7640 C CA . SER D 1 94 ? -35.483 56.570 -36.822 1.00 64.41 86 SER D CA 1
ATOM 7641 C C . SER D 1 94 ? -35.269 57.926 -37.478 1.00 69.19 86 SER D C 1
ATOM 7642 O O . SER D 1 94 ? -35.417 58.057 -38.698 1.00 66.07 86 SER D O 1
ATOM 7645 N N . LEU D 1 95 ? -34.972 58.939 -36.672 1.00 69.46 87 LEU D N 1
ATOM 7646 C CA . LEU D 1 95 ? -35.009 60.323 -37.121 1.00 71.65 87 LEU D CA 1
ATOM 7647 C C . LEU D 1 95 ? -33.635 60.973 -36.983 1.00 72.99 87 LEU D C 1
ATOM 7648 O O . LEU D 1 95 ? -32.671 60.365 -36.506 1.00 70.35 87 LEU D O 1
ATOM 7653 N N . PHE D 1 96 ? -33.572 62.241 -37.389 1.00 69.83 88 PHE D N 1
ATOM 7654 C CA . PHE D 1 96 ? -32.339 63.021 -37.438 1.00 71.79 88 PHE D CA 1
ATOM 7655 C C . PHE D 1 96 ? -32.554 64.247 -36.553 1.00 72.34 88 PHE D C 1
ATOM 7656 O O . PHE D 1 96 ? -33.149 65.244 -36.979 1.00 74.26 88 PHE D O 1
ATOM 7658 N N . GLU D 1 97 ? -32.058 64.161 -35.323 1.00 71.01 89 GLU D N 1
ATOM 7659 C CA . GLU D 1 97 ? -32.325 65.148 -34.285 1.00 73.43 89 GLU D CA 1
ATOM 7660 C C . GLU D 1 97 ? -31.275 66.252 -34.291 1.00 76.47 89 GLU D C 1
ATOM 7661 O O . GLU D 1 97 ? -30.072 65.974 -34.267 1.00 74.46 89 GLU D O 1
ATOM 7667 N N . LYS D 1 98 ? -31.733 67.500 -34.333 1.00 84.57 90 LYS D N 1
ATOM 7668 C CA . LYS D 1 98 ? -30.890 68.663 -34.074 1.00 91.98 90 LYS D CA 1
ATOM 7669 C C . LYS D 1 98 ? -31.099 69.080 -32.618 1.00 92.44 90 LYS D C 1
ATOM 7670 O O . LYS D 1 98 ? -32.158 69.608 -32.265 1.00 83.63 90 LYS D O 1
ATOM 7672 N N . ARG D 1 99 ? -30.109 68.805 -31.764 1.00 102.53 91 ARG D N 1
ATOM 7673 C CA . ARG D 1 99 ? -30.226 69.189 -30.359 1.00 99.26 91 ARG D CA 1
ATOM 7674 C C . ARG D 1 99 ? -29.906 70.664 -30.152 1.00 105.45 91 ARG D C 1
ATOM 7675 O O . ARG D 1 99 ? -30.526 71.328 -29.314 1.00 110.27 91 ARG D O 1
ATOM 7677 N N . ALA D 1 100 ? -28.952 71.190 -30.912 1.00 101.30 92 ALA D N 1
ATOM 7678 C CA . ALA D 1 100 ? -28.526 72.578 -30.817 1.00 101.26 92 ALA D CA 1
ATOM 7679 C C . ALA D 1 100 ? -27.679 72.871 -32.044 1.00 103.77 92 ALA D C 1
ATOM 7680 O O . ALA D 1 100 ? -27.384 71.978 -32.843 1.00 102.37 92 ALA D O 1
ATOM 7682 N N . LYS D 1 101 ? -27.285 74.135 -32.180 1.00 105.33 93 LYS D N 1
ATOM 7683 C CA . LYS D 1 101 ? -26.390 74.539 -33.256 1.00 106.52 93 LYS D CA 1
ATOM 7684 C C . LYS D 1 101 ? -25.112 73.708 -33.225 1.00 104.27 93 LYS D C 1
ATOM 7685 O O . LYS D 1 101 ? -24.432 73.633 -32.196 1.00 110.22 93 LYS D O 1
ATOM 7687 N N . GLY D 1 102 ? -24.799 73.072 -34.352 1.00 100.09 94 GLY D N 1
ATOM 7688 C CA . GLY D 1 102 ? -23.625 72.231 -34.458 1.00 102.25 94 GLY D CA 1
ATOM 7689 C C . GLY D 1 102 ? -23.708 70.905 -33.735 1.00 104.11 94 GLY D C 1
ATOM 7690 O O . GLY D 1 102 ? -22.687 70.225 -33.599 1.00 108.24 94 GLY D O 1
ATOM 7691 N N . LEU D 1 103 ? -24.889 70.501 -33.275 1.00 98.92 95 LEU D N 1
ATOM 7692 C CA . LEU D 1 103 ? -25.021 69.278 -32.492 1.00 90.59 95 LEU D CA 1
ATOM 7693 C C . LEU D 1 103 ? -26.227 68.504 -32.988 1.00 83.26 95 LEU D C 1
ATOM 7694 O O . LEU D 1 103 ? -27.362 68.975 -32.874 1.00 84.73 95 LEU D O 1
ATOM 7696 N N . TYR D 1 104 ? -25.975 67.321 -33.532 1.00 81.71 96 TYR D N 1
ATOM 7697 C CA . TYR D 1 104 ? -27.009 66.478 -34.110 1.00 82.48 96 TYR D CA 1
ATOM 7698 C C . TYR D 1 104 ? -26.823 65.051 -33.614 1.00 80.55 96 TYR D C 1
ATOM 7699 O O . TYR D 1 104 ? -25.718 64.644 -33.243 1.00 79.45 96 TYR D O 1
ATOM 7708 N N . HIS D 1 105 ? -27.922 64.302 -33.586 1.00 77.07 97 HIS D N 1
ATOM 7709 C CA . HIS D 1 105 ? -27.887 62.897 -33.212 1.00 78.51 97 HIS D CA 1
ATOM 7710 C C . HIS D 1 105 ? -28.701 62.076 -34.202 1.00 79.31 97 HIS D C 1
ATOM 7711 O O . HIS D 1 105 ? -29.634 62.577 -34.838 1.00 69.53 97 HIS D O 1
ATOM 7718 N N . ASN D 1 106 ? -28.330 60.804 -34.326 1.00 75.23 98 ASN D N 1
ATOM 7719 C CA . ASN D 1 106 ? -29.142 59.801 -35.013 1.00 73.85 98 ASN D CA 1
ATOM 7720 C C . ASN D 1 106 ? -30.079 59.239 -33.950 1.00 69.06 98 ASN D C 1
ATOM 7721 O O . ASN D 1 106 ? -29.674 58.430 -33.114 1.00 61.37 98 ASN D O 1
ATOM 7726 N N . SER D 1 107 ? -31.342 59.652 -33.983 1.00 67.03 99 SER D N 1
ATOM 7727 C CA . SER D 1 107 ? -32.231 59.465 -32.843 1.00 60.83 99 SER D CA 1
ATOM 7728 C C . SER D 1 107 ? -33.438 58.648 -33.263 1.00 59.80 99 SER D C 1
ATOM 7729 O O . SER D 1 107 ? -34.219 59.073 -34.121 1.00 63.80 99 SER D O 1
ATOM 7732 N N . ALA D 1 108 ? -33.580 57.476 -32.662 1.00 57.72 100 ALA D N 1
ATOM 7733 C CA . ALA D 1 108 ? -34.780 56.681 -32.824 1.00 56.82 100 ALA D CA 1
ATOM 7734 C C . ALA D 1 108 ? -35.775 57.089 -31.749 1.00 56.04 100 ALA D C 1
ATOM 7735 O O . ALA D 1 108 ? -35.411 57.257 -30.581 1.00 55.11 100 ALA D O 1
ATOM 7737 N N . VAL D 1 109 ? -37.028 57.271 -32.156 1.00 56.71 101 VAL D N 1
ATOM 7738 C CA . VAL D 1 109 ? -38.086 57.753 -31.280 1.00 56.86 101 VAL D CA 1
ATOM 7739 C C . VAL D 1 109 ? -39.196 56.714 -31.249 1.00 58.99 101 VAL D C 1
ATOM 7740 O O . VAL D 1 109 ? -39.597 56.198 -32.299 1.00 57.12 101 VAL D O 1
ATOM 7744 N N . VAL D 1 110 ? -39.683 56.408 -30.049 1.00 56.87 102 VAL D N 1
ATOM 7745 C CA . VAL D 1 110 ? -40.743 55.428 -29.849 1.00 59.48 102 VAL D CA 1
ATOM 7746 C C . VAL D 1 110 ? -42.011 56.177 -29.490 1.00 60.78 102 VAL D C 1
ATOM 7747 O O . VAL D 1 110 ? -42.047 56.911 -28.494 1.00 60.87 102 VAL D O 1
ATOM 7751 N N . PHE D 1 111 ? -43.056 55.969 -30.276 1.00 56.86 103 PHE D N 1
ATOM 7752 C CA . PHE D 1 111 ? -44.350 56.578 -30.016 1.00 66.92 103 PHE D CA 1
ATOM 7753 C C . PHE D 1 111 ? -45.270 55.546 -29.379 1.00 69.13 103 PHE D C 1
ATOM 7754 O O . PHE D 1 111 ? -45.413 54.430 -29.892 1.00 67.07 103 PHE D O 1
ATOM 7762 N N . GLU D 1 112 ? -45.853 55.915 -28.241 1.00 73.62 104 GLU D N 1
ATOM 7763 C CA . GLU D 1 112 ? -46.886 55.123 -27.598 1.00 69.94 104 GLU D CA 1
ATOM 7764 C C . GLU D 1 112 ? -48.182 55.216 -28.412 1.00 66.74 104 GLU D C 1
ATOM 7765 O O . GLU D 1 112 ? -48.328 56.060 -29.306 1.00 69.14 104 GLU D O 1
ATOM 7771 N N . LYS D 1 113 ? -49.137 54.336 -28.091 1.00 67.40 105 LYS D N 1
ATOM 7772 C CA . LYS D 1 113 ? -50.387 54.256 -28.846 1.00 68.70 105 LYS D CA 1
ATOM 7773 C C . LYS D 1 113 ? -51.201 55.544 -28.794 1.00 69.12 105 LYS D C 1
ATOM 7774 O O . LYS D 1 113 ? -52.043 55.761 -29.669 1.00 76.87 105 LYS D O 1
ATOM 7776 N N . ASP D 1 114 ? -50.978 56.402 -27.800 1.00 71.14 106 ASP D N 1
ATOM 7777 C CA . ASP D 1 114 ? -51.670 57.684 -27.719 1.00 74.78 106 ASP D CA 1
ATOM 7778 C C . ASP D 1 114 ? -50.907 58.807 -28.401 1.00 77.18 106 ASP D C 1
ATOM 7779 O O . ASP D 1 114 ? -51.313 59.970 -28.296 1.00 84.06 106 ASP D O 1
ATOM 7784 N N . GLY D 1 115 ? -49.815 58.490 -29.089 1.00 73.01 107 GLY D N 1
ATOM 7785 C CA . GLY D 1 115 ? -49.009 59.493 -29.742 1.00 72.38 107 GLY D CA 1
ATOM 7786 C C . GLY D 1 115 ? -47.931 60.116 -28.880 1.00 70.86 107 GLY D C 1
ATOM 7787 O O . GLY D 1 115 ? -47.100 60.861 -29.408 1.00 73.96 107 GLY D O 1
ATOM 7788 N N . SER D 1 116 ? -47.922 59.859 -27.573 1.00 66.65 108 SER D N 1
ATOM 7789 C CA . SER D 1 116 ? -46.867 60.401 -26.733 1.00 63.88 108 SER D CA 1
ATOM 7790 C C . SER D 1 116 ? -45.556 59.663 -27.001 1.00 67.57 108 SER D C 1
ATOM 7791 O O . SER D 1 116 ? -45.537 58.526 -27.478 1.00 66.96 108 SER D O 1
ATOM 7794 N N . ILE D 1 117 ? -44.448 60.330 -26.703 1.00 71.57 109 ILE D N 1
ATOM 7795 C CA . ILE D 1 117 ? -43.127 59.763 -26.941 1.00 71.25 109 ILE D CA 1
ATOM 7796 C C . ILE D 1 117 ? -42.762 58.935 -25.718 1.00 72.48 109 ILE D C 1
ATOM 7797 O O . ILE D 1 117 ? -42.563 59.474 -24.626 1.00 74.06 109 ILE D O 1
ATOM 7799 N N . ALA D 1 118 ? -42.657 57.618 -25.906 1.00 71.98 110 ALA D N 1
ATOM 7800 C CA . ALA D 1 118 ? -42.253 56.751 -24.808 1.00 64.01 110 ALA D CA 1
ATOM 7801 C C . ALA D 1 118 ? -40.777 56.924 -24.488 1.00 67.59 110 ALA D C 1
ATOM 7802 O O . ALA D 1 118 ? -40.364 56.708 -23.342 1.00 68.73 110 ALA D O 1
ATOM 7804 N N . GLY D 1 119 ? -39.968 57.277 -25.479 1.00 63.51 111 GLY D N 1
ATOM 7805 C CA . GLY D 1 119 ? -38.548 57.458 -25.241 1.00 59.35 111 GLY D CA 1
ATOM 7806 C C . GLY D 1 119 ? -37.818 57.733 -26.533 1.00 56.91 111 GLY D C 1
ATOM 7807 O O . GLY D 1 119 ? -38.377 57.631 -27.635 1.00 54.07 111 GLY D O 1
ATOM 7808 N N . VAL D 1 120 ? -36.550 58.102 -26.379 1.00 57.64 112 VAL D N 1
ATOM 7809 C CA . VAL D 1 120 ? -35.676 58.431 -27.500 1.00 61.05 112 VAL D CA 1
ATOM 7810 C C . VAL D 1 120 ? -34.331 57.760 -27.263 1.00 58.82 112 VAL D C 1
ATOM 7811 O O . VAL D 1 120 ? -33.788 57.811 -26.152 1.00 53.27 112 VAL D O 1
ATOM 7815 N N . TYR D 1 121 ? -33.779 57.156 -28.310 1.00 56.08 113 TYR D N 1
ATOM 7816 C CA . TYR D 1 121 ? -32.459 56.545 -28.233 1.00 57.98 113 TYR D CA 1
ATOM 7817 C C . TYR D 1 121 ? -31.542 57.211 -29.244 1.00 60.50 113 TYR D C 1
ATOM 7818 O O . TYR D 1 121 ? -31.851 57.248 -30.440 1.00 61.78 113 TYR D O 1
ATOM 7827 N N . ARG D 1 122 ? -30.410 57.711 -28.763 1.00 57.02 114 ARG D N 1
ATOM 7828 C CA . ARG D 1 122 ? -29.398 58.322 -29.610 1.00 58.27 114 ARG D CA 1
ATOM 7829 C C . ARG D 1 122 ? -28.314 57.293 -29.889 1.00 59.73 114 ARG D C 1
ATOM 7830 O O . ARG D 1 122 ? -27.665 56.809 -28.958 1.00 61.97 114 ARG D O 1
ATOM 7838 N N . LYS D 1 123 ? -28.121 56.977 -31.167 1.00 58.56 115 LYS D N 1
ATOM 7839 C CA . LYS D 1 123 ? -27.104 56.030 -31.614 1.00 58.87 115 LYS D CA 1
ATOM 7840 C C . LYS D 1 123 ? -25.784 56.277 -30.894 1.00 59.67 115 LYS D C 1
ATOM 7841 O O . LYS D 1 123 ? -25.275 57.401 -30.865 1.00 61.63 115 LYS D O 1
ATOM 7847 N N . MET D 1 124 ? -25.242 55.215 -30.307 1.00 58.37 116 MET D N 1
ATOM 7848 C CA . MET D 1 124 ? -24.068 55.304 -29.449 1.00 58.91 116 MET D CA 1
ATOM 7849 C C . MET D 1 124 ? -22.784 55.041 -30.224 1.00 61.14 116 MET D C 1
ATOM 7850 O O . MET D 1 124 ? -21.823 55.810 -30.120 1.00 63.35 116 MET D O 1
ATOM 7855 N N . HIS D 1 125 ? -22.754 53.975 -31.014 1.00 60.95 117 HIS D N 1
ATOM 7856 C CA . HIS D 1 125 ? -21.568 53.642 -31.786 1.00 65.14 117 HIS D CA 1
ATOM 7857 C C . HIS D 1 125 ? -21.697 54.279 -33.166 1.00 67.63 117 HIS D C 1
ATOM 7858 O O . HIS D 1 125 ? -22.609 53.936 -33.930 1.00 66.25 117 HIS D O 1
ATOM 7865 N N . ILE D 1 126 ? -20.796 55.200 -33.481 1.00 68.92 118 ILE D N 1
ATOM 7866 C CA . ILE D 1 126 ? -20.862 55.968 -34.722 1.00 75.32 118 ILE D CA 1
ATOM 7867 C C . ILE D 1 126 ? -19.686 55.573 -35.608 1.00 82.11 118 ILE D C 1
ATOM 7868 O O . ILE D 1 126 ? -18.526 55.788 -35.229 1.00 76.28 118 ILE D O 1
ATOM 7873 N N . PRO D 1 127 ? -19.939 55.005 -36.783 1.00 86.31 119 PRO D N 1
ATOM 7874 C CA . PRO D 1 127 ? -18.860 54.604 -37.690 1.00 90.23 119 PRO D CA 1
ATOM 7875 C C . PRO D 1 127 ? -18.360 55.791 -38.507 1.00 98.63 119 PRO D C 1
ATOM 7876 O O . PRO D 1 127 ? -18.904 56.895 -38.449 1.00 103.16 119 PRO D O 1
ATOM 7880 N N . ASP D 1 128 ? -17.287 55.549 -39.257 1.00 100.51 120 ASP D N 1
ATOM 7881 C CA . ASP D 1 128 ? -16.733 56.563 -40.155 1.00 102.98 120 ASP D CA 1
ATOM 7882 C C . ASP D 1 128 ? -15.898 55.935 -41.270 1.00 102.80 120 ASP D C 1
ATOM 7883 O O . ASP D 1 128 ? -15.121 55.011 -41.034 1.00 98.56 120 ASP D O 1
ATOM 7885 N N . GLY D 1 131 ? -18.195 55.476 -47.447 1.00 113.27 123 GLY D N 1
ATOM 7886 C CA . GLY D 1 131 ? -19.569 55.164 -47.793 1.00 113.40 123 GLY D CA 1
ATOM 7887 C C . GLY D 1 131 ? -20.527 55.199 -46.620 1.00 113.83 123 GLY D C 1
ATOM 7888 O O . GLY D 1 131 ? -21.741 55.100 -46.797 1.00 114.91 123 GLY D O 1
ATOM 7889 N N . PHE D 1 132 ? -19.977 55.346 -45.413 1.00 114.05 124 PHE D N 1
ATOM 7890 C CA . PHE D 1 132 ? -20.762 55.425 -44.183 1.00 107.75 124 PHE D CA 1
ATOM 7891 C C . PHE D 1 132 ? -20.186 56.528 -43.289 1.00 107.33 124 PHE D C 1
ATOM 7892 O O . PHE D 1 132 ? -19.703 56.289 -42.186 1.00 110.04 124 PHE D O 1
ATOM 7894 N N . TYR D 1 133 ? -20.218 57.769 -43.783 1.00 105.60 125 TYR D N 1
ATOM 7895 C CA . TYR D 1 133 ? -19.601 58.905 -43.094 1.00 102.25 125 TYR D CA 1
ATOM 7896 C C . TYR D 1 133 ? -20.518 59.472 -42.003 1.00 97.75 125 TYR D C 1
ATOM 7897 O O . TYR D 1 133 ? -20.866 60.652 -41.992 1.00 95.79 125 TYR D O 1
ATOM 7906 N N . GLU D 1 134 ? -20.900 58.610 -41.058 1.00 92.22 126 GLU D N 1
ATOM 7907 C CA . GLU D 1 134 ? -21.876 59.027 -40.055 1.00 93.73 126 GLU D CA 1
ATOM 7908 C C . GLU D 1 134 ? -21.258 59.957 -39.012 1.00 93.74 126 GLU D C 1
ATOM 7909 O O . GLU D 1 134 ? -21.964 60.802 -38.445 1.00 84.32 126 GLU D O 1
ATOM 7915 N N . LYS D 1 135 ? -19.953 59.822 -38.746 1.00 97.77 127 LYS D N 1
ATOM 7916 C CA . LYS D 1 135 ? -19.298 60.675 -37.758 1.00 97.54 127 LYS D CA 1
ATOM 7917 C C . LYS D 1 135 ? -19.292 62.142 -38.171 1.00 96.21 127 LYS D C 1
ATOM 7918 O O . LYS D 1 135 ? -19.125 63.013 -37.310 1.00 94.68 127 LYS D O 1
ATOM 7920 N N . PHE D 1 136 ? -19.468 62.435 -39.462 1.00 97.46 128 PHE D N 1
ATOM 7921 C CA . PHE D 1 136 ? -19.553 63.825 -39.903 1.00 98.84 128 PHE D CA 1
ATOM 7922 C C . PHE D 1 136 ? -20.865 64.474 -39.476 1.00 98.53 128 PHE D C 1
ATOM 7923 O O . PHE D 1 136 ? -20.897 65.678 -39.196 1.00 98.84 128 PHE D O 1
ATOM 7925 N N . TYR D 1 137 ? -21.952 63.703 -39.436 1.00 97.76 129 TYR D N 1
ATOM 7926 C CA . TYR D 1 137 ? -23.288 64.227 -39.169 1.00 98.93 129 TYR D CA 1
ATOM 7927 C C . TYR D 1 137 ? -23.746 64.036 -37.727 1.00 100.19 129 TYR D C 1
ATOM 7928 O O . TYR D 1 137 ? -24.337 64.951 -37.145 1.00 102.49 129 TYR D O 1
ATOM 7937 N N . PHE D 1 138 ? -23.503 62.864 -37.143 1.00 96.91 130 PHE D N 1
ATOM 7938 C CA . PHE D 1 138 ? -24.105 62.460 -35.877 1.00 92.83 130 PHE D CA 1
ATOM 7939 C C . PHE D 1 138 ? -23.079 62.541 -34.750 1.00 91.37 130 PHE D C 1
ATOM 7940 O O . PHE D 1 138 ? -22.066 61.833 -34.775 1.00 85.71 130 PHE D O 1
ATOM 7948 N N . THR D 1 139 ? -23.326 63.415 -33.785 1.00 77.37 131 THR D N 1
ATOM 7949 C CA . THR D 1 139 ? -22.606 63.331 -32.525 1.00 79.04 131 THR D CA 1
ATOM 7950 C C . THR D 1 139 ? -22.985 62.022 -31.832 1.00 73.58 131 THR D C 1
ATOM 7951 O O . THR D 1 139 ? -24.177 61.679 -31.782 1.00 73.97 131 THR D O 1
ATOM 7955 N N . PRO D 1 140 ? -22.018 61.256 -31.314 1.00 72.58 132 PRO D N 1
ATOM 7956 C CA . PRO D 1 140 ? -22.356 59.990 -30.641 1.00 69.16 132 PRO D CA 1
ATOM 7957 C C . PRO D 1 140 ? -23.307 60.202 -29.471 1.00 73.60 132 PRO D C 1
ATOM 7958 O O . PRO D 1 140 ? -23.307 61.250 -28.824 1.00 77.54 132 PRO D O 1
ATOM 7962 N N . GLY D 1 141 ? -24.160 59.204 -29.239 1.00 73.61 133 GLY D N 1
ATOM 7963 C CA . GLY D 1 141 ? -25.150 59.312 -28.180 1.00 68.80 133 GLY D CA 1
ATOM 7964 C C . GLY D 1 141 ? -24.526 59.570 -26.821 1.00 69.24 133 GLY D C 1
ATOM 7965 O O . GLY D 1 141 ? -23.383 59.197 -26.543 1.00 62.60 133 GLY D O 1
ATOM 7966 N N . ASP D 1 142 ? -25.291 60.243 -25.966 1.00 63.65 134 ASP D N 1
ATOM 7967 C CA . ASP D 1 142 ? -24.835 60.583 -24.629 1.00 64.85 134 ASP D CA 1
ATOM 7968 C C . ASP D 1 142 ? -25.746 60.058 -23.528 1.00 65.84 134 ASP D C 1
ATOM 7969 O O . ASP D 1 142 ? -25.435 60.254 -22.347 1.00 63.84 134 ASP D O 1
ATOM 7974 N N . LEU D 1 143 ? -26.854 59.402 -23.878 1.00 60.67 135 LEU D N 1
ATOM 7975 C CA . LEU D 1 143 ? -27.792 58.851 -22.911 1.00 60.75 135 LEU D CA 1
ATOM 7976 C C . LEU D 1 143 ? -27.479 57.413 -22.503 1.00 64.07 135 LEU D C 1
ATOM 7977 O O . LEU D 1 143 ? -28.042 56.932 -21.515 1.00 69.70 135 LEU D O 1
ATOM 7979 N N . GLY D 1 144 ? -26.649 56.699 -23.255 1.00 61.20 136 GLY D N 1
ATOM 7980 C CA . GLY D 1 144 ? -26.287 55.338 -22.898 1.00 54.07 136 GLY D CA 1
ATOM 7981 C C . GLY D 1 144 ? -27.281 54.300 -23.388 1.00 55.96 136 GLY D C 1
ATOM 7982 O O . GLY D 1 144 ? -28.116 54.549 -24.259 1.00 57.97 136 GLY D O 1
ATOM 7983 N N . PHE D 1 145 ? -27.173 53.097 -22.813 1.00 48.39 137 PHE D N 1
ATOM 7984 C CA . PHE D 1 145 ? -27.993 51.956 -23.229 1.00 46.95 137 PHE D CA 1
ATOM 7985 C C . PHE D 1 145 ? -29.089 51.724 -22.185 1.00 46.46 137 PHE D C 1
ATOM 7986 O O . PHE D 1 145 ? -28.891 51.014 -21.199 1.00 54.80 137 PHE D O 1
ATOM 7994 N N . GLU D 1 146 ? -30.257 52.329 -22.406 1.00 47.85 138 GLU D N 1
ATOM 7995 C CA . GLU D 1 146 ? -31.427 52.196 -21.537 1.00 47.41 138 GLU D CA 1
ATOM 7996 C C . GLU D 1 146 ? -32.605 51.693 -22.360 1.00 49.46 138 GLU D C 1
ATOM 7997 O O . GLU D 1 146 ? -32.931 52.304 -23.385 1.00 47.86 138 GLU D O 1
ATOM 8003 N N . PRO D 1 147 ? -33.272 50.611 -21.956 1.00 51.27 139 PRO D N 1
ATOM 8004 C CA . PRO D 1 147 ? -34.459 50.174 -22.692 1.00 48.33 139 PRO D CA 1
ATOM 8005 C C . PRO D 1 147 ? -35.555 51.207 -22.524 1.00 44.88 139 PRO D C 1
ATOM 8006 O O . PRO D 1 147 ? -35.548 52.002 -21.585 1.00 46.89 139 PRO D O 1
ATOM 8010 N N . ILE D 1 148 ? -36.513 51.189 -23.444 1.00 46.18 140 ILE D N 1
ATOM 8011 C CA . ILE D 1 148 ? -37.607 52.155 -23.437 1.00 52.77 140 ILE D CA 1
ATOM 8012 C C . ILE D 1 148 ? -38.879 51.408 -23.057 1.00 54.79 140 ILE D C 1
ATOM 8013 O O . ILE D 1 148 ? -39.230 50.398 -23.683 1.00 49.70 140 ILE D O 1
ATOM 8018 N N . ILE D 1 149 ? -39.543 51.886 -22.008 1.00 54.80 141 ILE D N 1
ATOM 8019 C CA . ILE D 1 149 ? -40.741 51.242 -21.489 1.00 54.44 141 ILE D CA 1
ATOM 8020 C C . ILE D 1 149 ? -41.938 51.667 -22.324 1.00 57.19 141 ILE D C 1
ATOM 8021 O O . ILE D 1 149 ? -42.179 52.865 -22.528 1.00 63.04 141 ILE D O 1
ATOM 8026 N N . THR D 1 150 ? -42.686 50.684 -22.822 1.00 56.62 142 THR D N 1
ATOM 8027 C CA . THR D 1 150 ? -43.879 50.943 -23.613 1.00 52.12 142 THR D CA 1
ATOM 8028 C C . THR D 1 150 ? -44.978 49.985 -23.190 1.00 54.51 142 THR D C 1
ATOM 8029 O O . THR D 1 150 ? -44.766 49.058 -22.408 1.00 51.91 142 THR D O 1
ATOM 8033 N N . SER D 1 151 ? -46.174 50.232 -23.721 1.00 61.69 143 SER D N 1
ATOM 8034 C CA . SER D 1 151 ? -47.331 49.403 -23.414 1.00 63.90 143 SER D CA 1
ATOM 8035 C C . SER D 1 151 ? -47.214 47.992 -23.976 1.00 66.28 143 SER D C 1
ATOM 8036 O O . SER D 1 151 ? -48.030 47.135 -23.626 1.00 71.22 143 SER D O 1
ATOM 8039 N N . VAL D 1 152 ? -46.282 47.743 -24.897 1.00 61.49 144 VAL D N 1
ATOM 8040 C CA . VAL D 1 152 ? -46.072 46.396 -25.417 1.00 55.63 144 VAL D CA 1
ATOM 8041 C C . VAL D 1 152 ? -44.820 45.743 -24.854 1.00 57.26 144 VAL D C 1
ATOM 8042 O O . VAL D 1 152 ? -44.460 44.643 -25.287 1.00 61.43 144 VAL D O 1
ATOM 8046 N N . GLY D 1 153 ? -44.111 46.408 -23.943 1.00 51.32 145 GLY D N 1
ATOM 8047 C CA . GLY D 1 153 ? -42.958 45.794 -23.323 1.00 50.32 145 GLY D CA 1
ATOM 8048 C C . GLY D 1 153 ? -41.788 46.745 -23.186 1.00 54.70 145 GLY D C 1
ATOM 8049 O O . GLY D 1 153 ? -41.854 47.890 -23.638 1.00 60.50 145 GLY D O 1
ATOM 8050 N N . LYS D 1 154 ? -40.722 46.290 -22.537 1.00 50.79 146 LYS D N 1
ATOM 8051 C CA . LYS D 1 154 ? -39.499 47.074 -22.403 1.00 52.97 146 LYS D CA 1
ATOM 8052 C C . LYS D 1 154 ? -38.631 46.818 -23.630 1.00 54.40 146 LYS D C 1
ATOM 8053 O O . LYS D 1 154 ? -38.177 45.691 -23.855 1.00 54.99 146 LYS D O 1
ATOM 8055 N N . LEU D 1 155 ? -38.431 47.851 -24.444 1.00 54.85 147 LEU D N 1
ATOM 8056 C CA . LEU D 1 155 ? -37.800 47.703 -25.747 1.00 51.11 147 LEU D CA 1
ATOM 8057 C C . LEU D 1 155 ? -36.312 48.031 -25.652 1.00 47.72 147 LEU D C 1
ATOM 8058 O O . LEU D 1 155 ? -35.939 49.165 -25.338 1.00 49.21 147 LEU D O 1
ATOM 8063 N N . GLY D 1 156 ? -35.465 47.052 -25.966 1.00 43.90 148 GLY D N 1
ATOM 8064 C CA . GLY D 1 156 ? -34.048 47.315 -26.085 1.00 47.58 148 GLY D CA 1
ATOM 8065 C C . GLY D 1 156 ? -33.736 47.876 -27.455 1.00 51.02 148 GLY D C 1
ATOM 8066 O O . GLY D 1 156 ? -33.312 47.144 -28.354 1.00 55.37 148 GLY D O 1
ATOM 8067 N N . LEU D 1 157 ? -33.951 49.177 -27.625 1.00 47.94 149 LEU D N 1
ATOM 8068 C CA . LEU D 1 157 ? -33.845 49.815 -28.926 1.00 52.06 149 LEU D CA 1
ATOM 8069 C C . LEU D 1 157 ? -32.440 50.372 -29.125 1.00 56.72 149 LEU D C 1
ATOM 8070 O O . LEU D 1 157 ? -31.969 51.189 -28.328 1.00 59.79 149 LEU D O 1
ATOM 8075 N N . MET D 1 158 ? -31.784 49.943 -30.197 1.00 55.69 150 MET D N 1
ATOM 8076 C CA . MET D 1 158 ? -30.522 50.514 -30.639 1.00 53.88 150 MET D CA 1
ATOM 8077 C C . MET D 1 158 ? -30.639 50.754 -32.140 1.00 56.69 150 MET D C 1
ATOM 8078 O O . MET D 1 158 ? -31.652 50.412 -32.755 1.00 60.78 150 MET D O 1
ATOM 8083 N N . VAL D 1 159 ? -29.604 51.336 -32.748 1.00 55.18 151 VAL D N 1
ATOM 8084 C CA . VAL D 1 159 ? -29.664 51.767 -34.145 1.00 57.56 151 VAL D CA 1
ATOM 8085 C C . VAL D 1 159 ? -28.435 51.262 -34.881 1.00 62.65 151 VAL D C 1
ATOM 8086 O O . VAL D 1 159 ? -27.303 51.502 -34.446 1.00 61.08 151 VAL D O 1
ATOM 8090 N N . CYS D 1 160 ? -28.672 50.577 -36.001 1.00 72.80 152 CYS D N 1
ATOM 8091 C CA . CYS D 1 160 ? -27.669 50.194 -36.989 1.00 77.06 152 CYS D CA 1
ATOM 8092 C C . CYS D 1 160 ? -26.330 49.795 -36.370 1.00 77.53 152 CYS D C 1
ATOM 8093 O O . CYS D 1 160 ? -26.222 48.721 -35.775 1.00 76.67 152 CYS D O 1
ATOM 8096 N N . TRP D 1 161 ? -25.312 50.656 -36.501 1.00 71.01 153 TRP D N 1
ATOM 8097 C CA . TRP D 1 161 ? -23.944 50.291 -36.126 1.00 70.79 153 TRP D CA 1
ATOM 8098 C C . TRP D 1 161 ? -23.845 49.718 -34.711 1.00 63.24 153 TRP D C 1
ATOM 8099 O O . TRP D 1 161 ? -22.971 48.883 -34.440 1.00 59.00 153 TRP D O 1
ATOM 8110 N N . ASP D 1 162 ? -24.743 50.129 -33.809 1.00 58.85 154 ASP D N 1
ATOM 8111 C CA . ASP D 1 162 ? -24.778 49.556 -32.464 1.00 55.26 154 ASP D CA 1
ATOM 8112 C C . ASP D 1 162 ? -24.836 48.039 -32.485 1.00 52.12 154 ASP D C 1
ATOM 8113 O O . ASP D 1 162 ? -24.344 47.383 -31.559 1.00 49.11 154 ASP D O 1
ATOM 8118 N N . GLN D 1 163 ? -25.433 47.463 -33.526 1.00 48.55 155 GLN D N 1
ATOM 8119 C CA . GLN D 1 163 ? -25.676 46.029 -33.554 1.00 45.76 155 GLN D CA 1
ATOM 8120 C C . GLN D 1 163 ? -24.408 45.213 -33.708 1.00 46.15 155 GLN D C 1
ATOM 8121 O O . GLN D 1 163 ? -24.477 43.989 -33.579 1.00 53.12 155 GLN D O 1
ATOM 8127 N N . TRP D 1 164 ? -23.258 45.837 -33.952 1.00 47.20 156 TRP D N 1
ATOM 8128 C CA . TRP D 1 164 ? -22.026 45.064 -34.010 1.00 49.10 156 TRP D CA 1
ATOM 8129 C C . TRP D 1 164 ? -21.386 44.872 -32.646 1.00 54.75 156 TRP D C 1
ATOM 8130 O O . TRP D 1 164 ? -20.329 44.236 -32.559 1.00 57.42 156 TRP D O 1
ATOM 8141 N N . TYR D 1 165 ? -21.991 45.403 -31.584 1.00 46.69 157 TYR D N 1
ATOM 8142 C CA . TYR D 1 165 ? -21.368 45.380 -30.263 1.00 43.48 157 TYR D CA 1
ATOM 8143 C C . TYR D 1 165 ? -22.148 44.504 -29.301 1.00 43.49 157 TYR D C 1
ATOM 8144 O O . TYR D 1 165 ? -23.188 44.930 -28.775 1.00 45.69 157 TYR D O 1
ATOM 8153 N N . PRO D 1 166 ? -21.677 43.291 -29.014 1.00 50.44 158 PRO D N 1
ATOM 8154 C CA . PRO D 1 166 ? -22.369 42.457 -28.021 1.00 46.62 158 PRO D CA 1
ATOM 8155 C C . PRO D 1 166 ? -22.544 43.156 -26.685 1.00 48.11 158 PRO D C 1
ATOM 8156 O O . PRO D 1 166 ? -23.523 42.877 -25.980 1.00 42.17 158 PRO D O 1
ATOM 8160 N N . GLU D 1 167 ? -21.624 44.062 -26.324 1.00 46.92 159 GLU D N 1
ATOM 8161 C CA . GLU D 1 167 ? -21.734 44.782 -25.058 1.00 46.89 159 GLU D CA 1
ATOM 8162 C C . GLU D 1 167 ? -23.059 45.535 -24.961 1.00 53.55 159 GLU D C 1
ATOM 8163 O O . GLU D 1 167 ? -23.703 45.544 -23.906 1.00 52.25 159 GLU D O 1
ATOM 8169 N N . ALA D 1 168 ? -23.474 46.182 -26.052 1.00 50.34 160 ALA D N 1
ATOM 8170 C CA . ALA D 1 168 ? -24.697 46.975 -26.034 1.00 51.77 160 ALA D CA 1
ATOM 8171 C C . ALA D 1 168 ? -25.930 46.097 -25.827 1.00 49.53 160 ALA D C 1
ATOM 8172 O O . ALA D 1 168 ? -26.807 46.421 -25.019 1.00 44.66 160 ALA D O 1
ATOM 8174 N N . ALA D 1 169 ? -26.023 44.982 -26.560 1.00 45.47 161 ALA D N 1
ATOM 8175 C CA . ALA D 1 169 ? -27.147 44.069 -26.375 1.00 45.64 161 ALA D CA 1
ATOM 8176 C C . ALA D 1 169 ? -27.213 43.539 -24.943 1.00 48.53 161 ALA D C 1
ATOM 8177 O O . ALA D 1 169 ? -28.301 43.426 -24.364 1.00 46.12 161 ALA D O 1
ATOM 8179 N N . ARG D 1 170 ? -26.060 43.192 -24.365 1.00 50.02 162 ARG D N 1
ATOM 8180 C CA . ARG D 1 170 ? -26.033 42.620 -23.019 1.00 46.06 162 ARG D CA 1
ATOM 8181 C C . ARG D 1 170 ? -26.547 43.611 -21.984 1.00 42.37 162 ARG D C 1
ATOM 8182 O O . ARG D 1 170 ? -27.303 43.245 -21.079 1.00 47.89 162 ARG D O 1
ATOM 8190 N N . ILE D 1 171 ? -26.116 44.862 -22.084 1.00 39.75 163 ILE D N 1
ATOM 8191 C CA . ILE D 1 171 ? -26.535 45.879 -21.129 1.00 42.39 163 ILE D CA 1
ATOM 8192 C C . ILE D 1 171 ? -28.043 46.097 -21.210 1.00 45.79 163 ILE D C 1
ATOM 8193 O O . ILE D 1 171 ? -28.724 46.222 -20.184 1.00 46.84 163 ILE D O 1
ATOM 8198 N N . MET D 1 172 ? -28.590 46.140 -22.429 1.00 45.32 164 MET D N 1
ATOM 8199 C CA . MET D 1 172 ? -30.035 46.234 -22.587 1.00 43.25 164 MET D CA 1
ATOM 8200 C C . MET D 1 172 ? -30.734 45.091 -21.864 1.00 45.17 164 MET D C 1
ATOM 8201 O O . MET D 1 172 ? -31.686 45.311 -21.105 1.00 43.50 164 MET D O 1
ATOM 8206 N N . ALA D 1 173 ? -30.254 43.859 -22.071 1.00 40.60 165 ALA D N 1
ATOM 8207 C CA . ALA D 1 173 ? -30.872 42.698 -21.428 1.00 44.00 165 ALA D CA 1
ATOM 8208 C C . ALA D 1 173 ? -30.743 42.771 -19.911 1.00 46.68 165 ALA D C 1
ATOM 8209 O O . ALA D 1 173 ? -31.676 42.408 -19.187 1.00 40.23 165 ALA D O 1
ATOM 8211 N N . LEU D 1 174 ? -29.576 43.204 -19.415 1.00 42.72 166 LEU D N 1
ATOM 8212 C CA . LEU D 1 174 ? -29.364 43.344 -17.976 1.00 40.92 166 LEU D CA 1
ATOM 8213 C C . LEU D 1 174 ? -30.284 44.393 -17.364 1.00 46.76 166 LEU D C 1
ATOM 8214 O O . LEU D 1 174 ? -30.584 44.333 -16.170 1.00 44.35 166 LEU D O 1
ATOM 8219 N N . LYS D 1 175 ? -30.738 45.363 -18.157 1.00 46.72 167 LYS D N 1
ATOM 8220 C CA . LYS D 1 175 ? -31.648 46.382 -17.662 1.00 39.10 167 LYS D CA 1
ATOM 8221 C C . LYS D 1 175 ? -33.095 46.038 -17.946 1.00 39.67 167 LYS D C 1
ATOM 8222 O O . LYS D 1 175 ? -33.957 46.911 -17.851 1.00 48.35 167 LYS D O 1
ATOM 8228 N N . GLY D 1 176 ? -33.374 44.784 -18.290 1.00 43.50 168 GLY D N 1
ATOM 8229 C CA . GLY D 1 176 ? -34.734 44.314 -18.396 1.00 48.99 168 GLY D CA 1
ATOM 8230 C C . GLY D 1 176 ? -35.379 44.419 -19.757 1.00 47.58 168 GLY D C 1
ATOM 8231 O O . GLY D 1 176 ? -36.602 44.236 -19.851 1.00 42.01 168 GLY D O 1
ATOM 8232 N N . ALA D 1 177 ? -34.614 44.715 -20.809 1.00 43.50 169 ALA D N 1
ATOM 8233 C CA . ALA D 1 177 ? -35.172 44.646 -22.154 1.00 43.67 169 ALA D CA 1
ATOM 8234 C C . ALA D 1 177 ? -35.795 43.275 -22.386 1.00 40.63 169 ALA D C 1
ATOM 8235 O O . ALA D 1 177 ? -35.234 42.247 -21.993 1.00 43.82 169 ALA D O 1
ATOM 8237 N N . GLU D 1 178 ? -36.975 43.268 -23.008 1.00 50.43 170 GLU D N 1
ATOM 8238 C CA . GLU D 1 178 ? -37.688 42.047 -23.378 1.00 49.74 170 GLU D CA 1
ATOM 8239 C C . GLU D 1 178 ? -37.540 41.704 -24.853 1.00 53.40 170 GLU D C 1
ATOM 8240 O O . GLU D 1 178 ? -37.989 40.632 -25.273 1.00 47.21 170 GLU D O 1
ATOM 8246 N N . ILE D 1 179 ? -36.925 42.589 -25.638 1.00 50.89 171 ILE D N 1
ATOM 8247 C CA . ILE D 1 179 ? -36.718 42.373 -27.062 1.00 49.63 171 ILE D CA 1
ATOM 8248 C C . ILE D 1 179 ? -35.626 43.337 -27.512 1.00 51.45 171 ILE D C 1
ATOM 8249 O O . ILE D 1 179 ? -35.493 44.444 -26.980 1.00 45.28 171 ILE D O 1
ATOM 8254 N N . LEU D 1 180 ? -34.836 42.915 -28.492 1.00 45.86 172 LEU D N 1
ATOM 8255 C CA . LEU D 1 180 ? -33.792 43.758 -29.057 1.00 44.32 172 LEU D CA 1
ATOM 8256 C C . LEU D 1 180 ? -34.254 44.215 -30.427 1.00 45.32 172 LEU D C 1
ATOM 8257 O O . LEU D 1 180 ? -34.731 43.400 -31.219 1.00 51.43 172 LEU D O 1
ATOM 8262 N N . ILE D 1 181 ? -34.116 45.510 -30.706 1.00 47.83 173 ILE D N 1
ATOM 8263 C CA . ILE D 1 181 ? -34.639 46.106 -31.932 1.00 46.50 173 ILE D CA 1
ATOM 8264 C C . ILE D 1 181 ? -33.581 47.016 -32.530 1.00 51.22 173 ILE D C 1
ATOM 8265 O O . ILE D 1 181 ? -33.018 47.859 -31.823 1.00 55.21 173 ILE D O 1
ATOM 8270 N N . TYR D 1 182 ? -33.343 46.870 -33.836 1.00 54.31 174 TYR D N 1
ATOM 8271 C CA . TYR D 1 182 ? -32.301 47.609 -34.547 1.00 54.81 174 TYR D CA 1
ATOM 8272 C C . TYR D 1 182 ? -32.779 48.095 -35.907 1.00 55.92 174 TYR D C 1
ATOM 8273 O O . TYR D 1 182 ? -32.678 47.369 -36.906 1.00 58.92 174 TYR D O 1
ATOM 8282 N N . PRO D 1 183 ? -33.272 49.327 -36.003 1.00 57.08 175 PRO D N 1
ATOM 8283 C CA . PRO D 1 183 ? -33.440 49.930 -37.333 1.00 61.62 175 PRO D CA 1
ATOM 8284 C C . PRO D 1 183 ? -32.073 50.145 -37.972 1.00 62.32 175 PRO D C 1
ATOM 8285 O O . PRO D 1 183 ? -31.147 50.638 -37.323 1.00 59.38 175 PRO D O 1
ATOM 8289 N N . SER D 1 184 ? -31.929 49.716 -39.227 1.00 65.64 176 SER D N 1
ATOM 8290 C CA . SER D 1 184 ? -30.631 49.718 -39.890 1.00 66.82 176 SER D CA 1
ATOM 8291 C C . SER D 1 184 ? -30.753 50.229 -41.321 1.00 67.69 176 SER D C 1
ATOM 8292 O O . SER D 1 184 ? -31.842 50.305 -41.898 1.00 69.70 176 SER D O 1
ATOM 8295 N N . ALA D 1 185 ? -29.590 50.552 -41.891 1.00 65.28 177 ALA D N 1
ATOM 8296 C CA . ALA D 1 185 ? -29.430 50.911 -43.297 1.00 70.13 177 ALA D CA 1
ATOM 8297 C C . ALA D 1 185 ? -28.110 50.289 -43.741 1.00 77.23 177 ALA D C 1
ATOM 8298 O O . ALA D 1 185 ? -27.038 50.856 -43.506 1.00 80.76 177 ALA D O 1
ATOM 8300 N N . ILE D 1 186 ? -28.189 49.108 -44.344 1.00 76.63 178 ILE D N 1
ATOM 8301 C CA . ILE D 1 186 ? -27.013 48.360 -44.768 1.00 78.18 178 ILE D CA 1
ATOM 8302 C C . ILE D 1 186 ? -27.242 47.862 -46.185 1.00 86.82 178 ILE D C 1
ATOM 8303 O O . ILE D 1 186 ? -28.332 47.378 -46.512 1.00 86.51 178 ILE D O 1
ATOM 8308 N N . GLY D 1 187 ? -26.229 48.022 -47.035 1.00 93.09 179 GLY D N 1
ATOM 8309 C CA . GLY D 1 187 ? -26.311 47.622 -48.421 1.00 94.77 179 GLY D CA 1
ATOM 8310 C C . GLY D 1 187 ? -24.941 47.248 -48.941 1.00 95.16 179 GLY D C 1
ATOM 8311 O O . GLY D 1 187 ? -23.952 47.256 -48.207 1.00 94.09 179 GLY D O 1
ATOM 8312 N N . PHE D 1 188 ? -24.888 46.927 -50.230 1.00 96.45 180 PHE D N 1
ATOM 8313 C CA . PHE D 1 188 ? -23.654 46.500 -50.867 1.00 93.12 180 PHE D CA 1
ATOM 8314 C C . PHE D 1 188 ? -23.192 47.560 -51.852 1.00 93.37 180 PHE D C 1
ATOM 8315 O O . PHE D 1 188 ? -23.993 48.347 -52.365 1.00 89.38 180 PHE D O 1
ATOM 8317 N N . LEU D 1 189 ? -21.887 47.577 -52.098 1.00 101.28 181 LEU D N 1
ATOM 8318 C CA . LEU D 1 189 ? -21.267 48.479 -53.055 1.00 107.79 181 LEU D CA 1
ATOM 8319 C C . LEU D 1 189 ? -20.930 47.730 -54.341 1.00 111.61 181 LEU D C 1
ATOM 8320 O O . LEU D 1 189 ? -20.750 46.509 -54.343 1.00 114.62 181 LEU D O 1
ATOM 8322 N N . GLU D 1 190 ? -20.841 48.483 -55.444 1.00 108.86 182 GLU D N 1
ATOM 8323 C CA . GLU D 1 190 ? -20.552 47.868 -56.737 1.00 109.20 182 GLU D CA 1
ATOM 8324 C C . GLU D 1 190 ? -19.176 47.210 -56.770 1.00 116.96 182 GLU D C 1
ATOM 8325 O O . GLU D 1 190 ? -18.981 46.225 -57.492 1.00 117.28 182 GLU D O 1
ATOM 8327 N N . GLU D 1 191 ? -18.210 47.741 -56.012 1.00 117.11 183 GLU D N 1
ATOM 8328 C CA . GLU D 1 191 ? -16.856 47.196 -56.043 1.00 118.75 183 GLU D CA 1
ATOM 8329 C C . GLU D 1 191 ? -16.764 45.823 -55.390 1.00 118.03 183 GLU D C 1
ATOM 8330 O O . GLU D 1 191 ? -15.838 45.065 -55.701 1.00 121.34 183 GLU D O 1
ATOM 8332 N N . ASP D 1 192 ? -17.705 45.486 -54.510 1.00 113.16 184 ASP D N 1
ATOM 8333 C CA . ASP D 1 192 ? -17.641 44.251 -53.737 1.00 108.72 184 ASP D CA 1
ATOM 8334 C C . ASP D 1 192 ? -18.007 43.050 -54.605 1.00 111.35 184 ASP D C 1
ATOM 8335 O O . ASP D 1 192 ? -18.899 43.126 -55.455 1.00 110.40 184 ASP D O 1
ATOM 8337 N N . SER D 1 193 ? -17.306 41.938 -54.386 1.00 112.45 185 SER D N 1
ATOM 8338 C CA . SER D 1 193 ? -17.579 40.703 -55.110 1.00 111.59 185 SER D CA 1
ATOM 8339 C C . SER D 1 193 ? -18.875 40.053 -54.626 1.00 108.43 185 SER D C 1
ATOM 8340 O O . SER D 1 193 ? -19.459 40.433 -53.605 1.00 108.75 185 SER D O 1
ATOM 8343 N N . ASN D 1 194 ? -19.328 39.054 -55.391 1.00 104.57 186 ASN D N 1
ATOM 8344 C CA . ASN D 1 194 ? -20.560 38.350 -55.050 1.00 99.02 186 ASN D CA 1
ATOM 8345 C C . ASN D 1 194 ? -20.411 37.540 -53.765 1.00 97.06 186 ASN D C 1
ATOM 8346 O O . ASN D 1 194 ? -21.334 37.499 -52.944 1.00 95.66 186 ASN D O 1
ATOM 8351 N N . GLU D 1 195 ? -19.266 36.875 -53.580 1.00 97.20 187 GLU D N 1
ATOM 8352 C CA . GLU D 1 195 ? -19.034 36.121 -52.352 1.00 99.75 187 GLU D CA 1
ATOM 8353 C C . GLU D 1 195 ? -18.951 37.042 -51.139 1.00 103.56 187 GLU D C 1
ATOM 8354 O O . GLU D 1 195 ? -19.524 36.741 -50.084 1.00 101.29 187 GLU D O 1
ATOM 8356 N N . GLU D 1 196 ? -18.252 38.176 -51.277 1.00 108.07 188 GLU D N 1
ATOM 8357 C CA . GLU D 1 196 ? -18.114 39.111 -50.162 1.00 105.24 188 GLU D CA 1
ATOM 8358 C C . GLU D 1 196 ? -19.460 39.701 -49.772 1.00 103.39 188 GLU D C 1
ATOM 8359 O O . GLU D 1 196 ? -19.765 39.833 -48.580 1.00 104.32 188 GLU D O 1
ATOM 8361 N N . LYS D 1 197 ? -20.283 40.057 -50.763 1.00 98.59 189 LYS D N 1
ATOM 8362 C CA . LYS D 1 197 ? -21.619 40.551 -50.454 1.00 87.96 189 LYS D CA 1
ATOM 8363 C C . LYS D 1 197 ? -22.400 39.499 -49.681 1.00 84.31 189 LYS D C 1
ATOM 8364 O O . LYS D 1 197 ? -23.064 39.812 -48.685 1.00 77.56 189 LYS D O 1
ATOM 8366 N N . LYS D 1 198 ? -22.300 38.237 -50.106 1.00 88.86 190 LYS D N 1
ATOM 8367 C CA . LYS D 1 198 ? -22.951 37.159 -49.372 1.00 87.48 190 LYS D CA 1
ATOM 8368 C C . LYS D 1 198 ? -22.391 37.049 -47.957 1.00 83.81 190 LYS D C 1
ATOM 8369 O O . LYS D 1 198 ? -23.151 36.910 -46.993 1.00 78.00 190 LYS D O 1
ATOM 8371 N N . ARG D 1 199 ? -21.062 37.138 -47.808 1.00 86.49 191 ARG D N 1
ATOM 8372 C CA . ARG D 1 199 ? -20.461 37.075 -46.477 1.00 81.61 191 ARG D CA 1
ATOM 8373 C C . ARG D 1 199 ? -20.844 38.289 -45.641 1.00 78.54 191 ARG D C 1
ATOM 8374 O O . ARG D 1 199 ? -21.142 38.160 -44.448 1.00 79.29 191 ARG D O 1
ATOM 8376 N N . GLN D 1 200 ? -20.864 39.471 -46.256 1.00 79.56 192 GLN D N 1
ATOM 8377 C CA . GLN D 1 200 ? -21.250 40.675 -45.530 1.00 76.44 192 GLN D CA 1
ATOM 8378 C C . GLN D 1 200 ? -22.660 40.535 -44.965 1.00 72.09 192 GLN D C 1
ATOM 8379 O O . GLN D 1 200 ? -22.888 40.756 -43.770 1.00 65.41 192 GLN D O 1
ATOM 8381 N N . GLN D 1 201 ? -23.613 40.125 -45.804 1.00 72.58 193 GLN D N 1
ATOM 8382 C CA . GLN D 1 201 ? -24.994 40.021 -45.343 1.00 71.16 193 GLN D CA 1
ATOM 8383 C C . GLN D 1 201 ? -25.143 38.944 -44.276 1.00 73.99 193 GLN D C 1
ATOM 8384 O O . GLN D 1 201 ? -25.852 39.146 -43.283 1.00 74.62 193 GLN D O 1
ATOM 8386 N N . ASN D 1 202 ? -24.472 37.801 -44.447 1.00 74.07 194 ASN D N 1
ATOM 8387 C CA . ASN D 1 202 ? -24.592 36.743 -43.450 1.00 74.56 194 ASN D CA 1
ATOM 8388 C C . ASN D 1 202 ? -23.993 37.172 -42.121 1.00 73.36 194 ASN D C 1
ATOM 8389 O O . ASN D 1 202 ? -24.532 36.843 -41.057 1.00 75.20 194 ASN D O 1
ATOM 8394 N N . ALA D 1 203 ? -22.887 37.918 -42.161 1.00 69.82 195 ALA D N 1
ATOM 8395 C CA . ALA D 1 203 ? -22.294 38.419 -40.926 1.00 62.06 195 ALA D CA 1
ATOM 8396 C C . ALA D 1 203 ? -23.252 39.357 -40.205 1.00 60.01 195 ALA D C 1
ATOM 8397 O O . ALA D 1 203 ? -23.314 39.366 -38.971 1.00 55.17 195 ALA D O 1
ATOM 8399 N N . TRP D 1 204 ? -23.990 40.170 -40.959 1.00 62.85 196 TRP D N 1
ATOM 8400 C CA . TRP D 1 204 ? -24.978 41.054 -40.352 1.00 66.01 196 TRP D CA 1
ATOM 8401 C C . TRP D 1 204 ? -26.066 40.263 -39.630 1.00 66.01 196 TRP D C 1
ATOM 8402 O O . TRP D 1 204 ? -26.497 40.647 -38.536 1.00 63.12 196 TRP D O 1
ATOM 8413 N N . GLU D 1 205 ? -26.543 39.170 -40.235 1.00 62.59 197 GLU D N 1
ATOM 8414 C CA . GLU D 1 205 ? -27.524 38.326 -39.554 1.00 61.15 197 GLU D CA 1
ATOM 8415 C C . GLU D 1 205 ? -26.901 37.569 -38.393 1.00 60.81 197 GLU D C 1
ATOM 8416 O O . GLU D 1 205 ? -27.496 37.485 -37.312 1.00 64.29 197 GLU D O 1
ATOM 8422 N N . THR D 1 206 ? -25.710 37.000 -38.603 1.00 58.59 198 THR D N 1
ATOM 8423 C CA . THR D 1 206 ? -25.129 36.112 -37.604 1.00 60.26 198 THR D CA 1
ATOM 8424 C C . THR D 1 206 ? -24.866 36.852 -36.301 1.00 55.16 198 THR D C 1
ATOM 8425 O O . THR D 1 206 ? -25.206 36.357 -35.223 1.00 54.92 198 THR D O 1
ATOM 8429 N N . ILE D 1 207 ? -24.290 38.054 -36.382 1.00 57.11 199 ILE D N 1
ATOM 8430 C CA . ILE D 1 207 ? -23.935 38.779 -35.166 1.00 57.65 199 ILE D CA 1
ATOM 8431 C C . ILE D 1 207 ? -25.185 39.107 -34.356 1.00 55.16 199 ILE D C 1
ATOM 8432 O O . ILE D 1 207 ? -25.173 39.063 -33.118 1.00 58.65 199 ILE D O 1
ATOM 8437 N N . GLN D 1 208 ? -26.289 39.430 -35.030 1.00 59.23 200 GLN D N 1
ATOM 8438 C CA . GLN D 1 208 ? -27.489 39.795 -34.286 1.00 58.05 200 GLN D CA 1
ATOM 8439 C C . GLN D 1 208 ? -28.201 38.574 -33.736 1.00 57.64 200 GLN D C 1
ATOM 8440 O O . GLN D 1 208 ? -28.776 38.634 -32.645 1.00 62.25 200 GLN D O 1
ATOM 8446 N N . ARG D 1 209 ? -28.187 37.465 -34.474 1.00 56.49 201 ARG D N 1
ATOM 8447 C CA . ARG D 1 209 ? -28.675 36.220 -33.899 1.00 56.34 201 ARG D CA 1
ATOM 8448 C C . ARG D 1 209 ? -27.889 35.868 -32.643 1.00 56.03 201 ARG D C 1
ATOM 8449 O O . ARG D 1 209 ? -28.461 35.350 -31.678 1.00 52.33 201 ARG D O 1
ATOM 8457 N N . GLY D 1 210 ? -26.598 36.216 -32.610 1.00 55.90 202 GLY D N 1
ATOM 8458 C CA . GLY D 1 210 ? -25.800 35.997 -31.417 1.00 53.98 202 GLY D CA 1
ATOM 8459 C C . GLY D 1 210 ? -26.255 36.833 -30.240 1.00 49.67 202 GLY D C 1
ATOM 8460 O O . GLY D 1 210 ? -26.169 36.390 -29.092 1.00 53.08 202 GLY D O 1
ATOM 8461 N N . HIS D 1 211 ? -26.729 38.050 -30.499 1.00 48.86 203 HIS D N 1
ATOM 8462 C CA . HIS D 1 211 ? -27.319 38.849 -29.430 1.00 47.61 203 HIS D CA 1
ATOM 8463 C C . HIS D 1 211 ? -28.551 38.166 -28.857 1.00 45.47 203 HIS D C 1
ATOM 8464 O O . HIS D 1 211 ? -28.717 38.093 -27.636 1.00 49.53 203 HIS D O 1
ATOM 8471 N N . ALA D 1 212 ? -29.429 37.661 -29.730 1.00 45.25 204 ALA D N 1
ATOM 8472 C CA . ALA D 1 212 ? -30.627 36.964 -29.267 1.00 42.46 204 ALA D CA 1
ATOM 8473 C C . ALA D 1 212 ? -30.262 35.748 -28.421 1.00 47.01 204 ALA D C 1
ATOM 8474 O O . ALA D 1 212 ? -30.773 35.570 -27.309 1.00 46.14 204 ALA D O 1
ATOM 8476 N N . ILE D 1 213 ? -29.323 34.938 -28.912 1.00 47.47 205 ILE D N 1
ATOM 8477 C CA . ILE D 1 213 ? -28.923 33.717 -28.217 1.00 45.69 205 ILE D CA 1
ATOM 8478 C C . ILE D 1 213 ? -28.307 34.042 -26.862 1.00 47.38 205 ILE D C 1
ATOM 8479 O O . ILE D 1 213 ? -28.660 33.443 -25.841 1.00 47.81 205 ILE D O 1
ATOM 8484 N N . ALA D 1 214 ? -27.377 34.999 -26.836 1.00 43.75 206 ALA D N 1
ATOM 8485 C CA . ALA D 1 214 ? -26.626 35.283 -25.621 1.00 49.00 206 ALA D CA 1
ATOM 8486 C C . ALA D 1 214 ? -27.520 35.810 -24.511 1.00 41.83 206 ALA D C 1
ATOM 8487 O O . ALA D 1 214 ? -27.245 35.575 -23.330 1.00 47.73 206 ALA D O 1
ATOM 8489 N N . ASN D 1 215 ? -28.589 36.520 -24.865 1.00 39.92 207 ASN D N 1
ATOM 8490 C CA . ASN D 1 215 ? -29.438 37.174 -23.881 1.00 42.38 207 ASN D CA 1
ATOM 8491 C C . ASN D 1 215 ? -30.803 36.531 -23.718 1.00 40.07 207 ASN D C 1
ATOM 8492 O O . ASN D 1 215 ? -31.568 36.966 -22.856 1.00 48.24 207 ASN D O 1
ATOM 8497 N N . GLY D 1 216 ? -31.102 35.483 -24.472 1.00 44.55 208 GLY D N 1
ATOM 8498 C CA . GLY D 1 216 ? -32.413 34.852 -24.394 1.00 49.56 208 GLY D CA 1
ATOM 8499 C C . GLY D 1 216 ? -33.541 35.781 -24.788 1.00 51.97 208 GLY D C 1
ATOM 8500 O O . GLY D 1 216 ? -34.631 35.709 -24.211 1.00 53.65 208 GLY D O 1
ATOM 8501 N N . LEU D 1 217 ? -33.307 36.652 -25.772 1.00 51.39 209 LEU D N 1
ATOM 8502 C CA . LEU D 1 217 ? -34.271 37.665 -26.163 1.00 47.60 209 LEU D CA 1
ATOM 8503 C C . LEU D 1 217 ? -34.589 37.577 -27.645 1.00 54.43 209 LEU D C 1
ATOM 8504 O O . LEU D 1 217 ? -33.698 37.299 -28.457 1.00 54.08 209 LEU D O 1
ATOM 8509 N N . PRO D 1 218 ? -35.835 37.833 -28.030 1.00 52.76 210 PRO D N 1
ATOM 8510 C CA . PRO D 1 218 ? -36.150 37.959 -29.451 1.00 49.61 210 PRO D CA 1
ATOM 8511 C C . PRO D 1 218 ? -35.547 39.233 -30.017 1.00 49.26 210 PRO D C 1
ATOM 8512 O O . PRO D 1 218 ? -35.150 40.146 -29.292 1.00 45.86 210 PRO D O 1
ATOM 8516 N N . LEU D 1 219 ? -35.448 39.283 -31.341 1.00 47.04 211 LEU D N 1
ATOM 8517 C CA . LEU D 1 219 ? -34.724 40.396 -31.932 1.00 53.02 211 LEU D CA 1
ATOM 8518 C C . LEU D 1 219 ? -35.347 40.774 -33.260 1.00 50.69 211 LEU D C 1
ATOM 8519 O O . LEU D 1 219 ? -35.624 39.908 -34.093 1.00 57.67 211 LEU D O 1
ATOM 8524 N N . ILE D 1 220 ? -35.497 42.078 -33.472 1.00 48.95 212 ILE D N 1
ATOM 8525 C CA . ILE D 1 220 ? -35.965 42.633 -34.736 1.00 54.47 212 ILE D CA 1
ATOM 8526 C C . ILE D 1 220 ? -34.845 43.466 -35.342 1.00 59.65 212 ILE D C 1
ATOM 8527 O O . ILE D 1 220 ? -34.280 44.338 -34.673 1.00 59.32 212 ILE D O 1
ATOM 8532 N N . ALA D 1 221 ? -34.534 43.202 -36.606 1.00 60.17 213 ALA D N 1
ATOM 8533 C CA . ALA D 1 221 ? -33.600 44.013 -37.373 1.00 64.84 213 ALA D CA 1
ATOM 8534 C C . ALA D 1 221 ? -34.295 44.477 -38.642 1.00 68.64 213 ALA D C 1
ATOM 8535 O O . ALA D 1 221 ? -34.809 43.649 -39.399 1.00 75.52 213 ALA D O 1
ATOM 8537 N N . THR D 1 222 ? -34.303 45.788 -38.883 1.00 64.69 214 THR D N 1
ATOM 8538 C CA . THR D 1 222 ? -34.938 46.342 -40.071 1.00 65.75 214 THR D CA 1
ATOM 8539 C C . THR D 1 222 ? -33.900 47.001 -40.967 1.00 65.28 214 THR D C 1
ATOM 8540 O O . THR D 1 222 ? -32.842 47.445 -40.516 1.00 58.43 214 THR D O 1
ATOM 8544 N N . ASN D 1 223 ? -34.251 47.100 -42.243 1.00 73.79 215 ASN D N 1
ATOM 8545 C CA . ASN D 1 223 ? -33.362 47.637 -43.258 1.00 76.27 215 ASN D CA 1
ATOM 8546 C C . ASN D 1 223 ? -34.236 48.154 -44.388 1.00 77.15 215 ASN D C 1
ATOM 8547 O O . ASN D 1 223 ? -35.380 47.725 -44.551 1.00 78.80 215 ASN D O 1
ATOM 8552 N N . ARG D 1 224 ? -33.694 49.100 -45.145 1.00 76.60 216 ARG D N 1
ATOM 8553 C CA . ARG D 1 224 ? -34.364 49.646 -46.315 1.00 76.28 216 ARG D CA 1
ATOM 8554 C C . ARG D 1 224 ? -33.956 48.869 -47.568 1.00 76.29 216 ARG D C 1
ATOM 8555 O O . ARG D 1 224 ? -33.109 47.977 -47.528 1.00 77.23 216 ARG D O 1
ATOM 8563 N N . VAL D 1 225 ? -34.584 49.206 -48.693 1.00 79.72 217 VAL D N 1
ATOM 8564 C CA . VAL D 1 225 ? -34.259 48.607 -49.979 1.00 83.42 217 VAL D CA 1
ATOM 8565 C C . VAL D 1 225 ? -33.989 49.724 -50.976 1.00 86.41 217 VAL D C 1
ATOM 8566 O O . VAL D 1 225 ? -34.270 50.896 -50.727 1.00 91.54 217 VAL D O 1
ATOM 8570 N N . GLY D 1 226 ? -33.447 49.339 -52.119 1.00 86.71 218 GLY D N 1
ATOM 8571 C CA . GLY D 1 226 ? -33.287 50.252 -53.228 1.00 90.89 218 GLY D CA 1
ATOM 8572 C C . GLY D 1 226 ? -31.840 50.677 -53.419 1.00 93.03 218 GLY D C 1
ATOM 8573 O O . GLY D 1 226 ? -31.006 50.607 -52.512 1.00 89.82 218 GLY D O 1
ATOM 8574 N N . VAL D 1 227 ? -31.549 51.097 -54.641 1.00 91.27 219 VAL D N 1
ATOM 8575 C CA . VAL D 1 227 ? -30.267 51.694 -54.989 1.00 98.51 219 VAL D CA 1
ATOM 8576 C C . VAL D 1 227 ? -30.333 53.175 -54.658 1.00 101.08 219 VAL D C 1
ATOM 8577 O O . VAL D 1 227 ? -31.305 53.855 -55.006 1.00 104.87 219 VAL D O 1
ATOM 8581 N N . GLU D 1 228 ? -29.308 53.683 -53.986 1.00 95.52 220 GLU D N 1
ATOM 8582 C CA . GLU D 1 228 ? -29.190 55.115 -53.752 1.00 95.90 220 GLU D CA 1
ATOM 8583 C C . GLU D 1 228 ? -27.808 55.547 -54.214 1.00 97.60 220 GLU D C 1
ATOM 8584 O O . GLU D 1 228 ? -26.799 55.044 -53.711 1.00 98.31 220 GLU D O 1
ATOM 8590 N N . LEU D 1 229 ? -27.765 56.489 -55.152 1.00 99.67 221 LEU D N 1
ATOM 8591 C CA . LEU D 1 229 ? -26.515 56.904 -55.767 1.00 105.98 221 LEU D CA 1
ATOM 8592 C C . LEU D 1 229 ? -25.853 58.003 -54.951 1.00 109.51 221 LEU D C 1
ATOM 8593 O O . LEU D 1 229 ? -26.520 58.848 -54.347 1.00 110.32 221 LEU D O 1
ATOM 8595 N N . ASP D 1 230 ? -24.531 57.979 -54.938 1.00 112.79 222 ASP D N 1
ATOM 8596 C CA . ASP D 1 230 ? -23.743 58.980 -54.236 1.00 113.49 222 ASP D CA 1
ATOM 8597 C C . ASP D 1 230 ? -23.844 60.296 -55.000 1.00 111.84 222 ASP D C 1
ATOM 8598 O O . ASP D 1 230 ? -23.366 60.367 -56.141 1.00 117.24 222 ASP D O 1
ATOM 8603 N N . PRO D 1 231 ? -24.451 61.345 -54.436 1.00 104.91 223 PRO D N 1
ATOM 8604 C CA . PRO D 1 231 ? -24.557 62.612 -55.177 1.00 107.88 223 PRO D CA 1
ATOM 8605 C C . PRO D 1 231 ? -23.210 63.225 -55.508 1.00 112.27 223 PRO D C 1
ATOM 8606 O O . PRO D 1 231 ? -23.121 64.005 -56.462 1.00 119.48 223 PRO D O 1
ATOM 8610 N N . SER D 1 232 ? -22.163 62.909 -54.745 1.00 111.83 224 SER D N 1
ATOM 8611 C CA . SER D 1 232 ? -20.818 63.373 -55.058 1.00 114.70 224 SER D CA 1
ATOM 8612 C C . SER D 1 232 ? -20.177 62.594 -56.199 1.00 120.05 224 SER D C 1
ATOM 8613 O O . SER D 1 232 ? -19.156 63.040 -56.732 1.00 124.24 224 SER D O 1
ATOM 8616 N N . GLY D 1 233 ? -20.733 61.444 -56.575 1.00 120.44 225 GLY D N 1
ATOM 8617 C CA . GLY D 1 233 ? -20.184 60.671 -57.670 1.00 125.00 225 GLY D CA 1
ATOM 8618 C C . GLY D 1 233 ? -19.000 59.797 -57.330 1.00 123.78 225 GLY D C 1
ATOM 8619 O O . GLY D 1 233 ? -18.376 59.250 -58.246 1.00 126.56 225 GLY D O 1
ATOM 8620 N N . ALA D 1 234 ? -18.649 59.667 -56.049 1.00 120.25 226 ALA D N 1
ATOM 8621 C CA . ALA D 1 234 ? -17.466 58.892 -55.690 1.00 122.28 226 ALA D CA 1
ATOM 8622 C C . ALA D 1 234 ? -17.687 57.394 -55.882 1.00 126.22 226 ALA D C 1
ATOM 8623 O O . ALA D 1 234 ? -16.812 56.699 -56.412 1.00 131.64 226 ALA D O 1
ATOM 8625 N N . ILE D 1 235 ? -18.847 56.883 -55.483 1.00 122.20 227 ILE D N 1
ATOM 8626 C CA . ILE D 1 235 ? -19.144 55.455 -55.537 1.00 116.74 227 ILE D CA 1
ATOM 8627 C C . ILE D 1 235 ? -20.053 55.215 -56.740 1.00 122.22 227 ILE D C 1
ATOM 8628 O O . ILE D 1 235 ? -21.251 55.509 -56.696 1.00 125.51 227 ILE D O 1
ATOM 8630 N N . LYS D 1 236 ? -19.487 54.668 -57.817 1.00 123.70 228 LYS D N 1
ATOM 8631 C CA . LYS D 1 236 ? -20.280 54.365 -59.001 1.00 124.86 228 LYS D CA 1
ATOM 8632 C C . LYS D 1 236 ? -21.279 53.261 -58.679 1.00 124.39 228 LYS D C 1
ATOM 8633 O O . LYS D 1 236 ? -20.923 52.236 -58.087 1.00 121.55 228 LYS D O 1
ATOM 8635 N N . GLY D 1 237 ? -22.535 53.475 -59.066 1.00 127.54 229 GLY D N 1
ATOM 8636 C CA . GLY D 1 237 ? -23.599 52.552 -58.747 1.00 126.64 229 GLY D CA 1
ATOM 8637 C C . GLY D 1 237 ? -24.196 52.733 -57.370 1.00 126.80 229 GLY D C 1
ATOM 8638 O O . GLY D 1 237 ? -25.185 52.062 -57.050 1.00 129.58 229 GLY D O 1
ATOM 8639 N N . GLY D 1 238 ? -23.642 53.627 -56.552 1.00 123.32 230 GLY D N 1
ATOM 8640 C CA . GLY D 1 238 ? -24.150 53.936 -55.229 1.00 115.73 230 GLY D CA 1
ATOM 8641 C C . GLY D 1 238 ? -24.194 52.718 -54.324 1.00 111.34 230 GLY D C 1
ATOM 8642 O O . GLY D 1 238 ? -23.398 51.781 -54.448 1.00 112.74 230 GLY D O 1
ATOM 8643 N N . ILE D 1 239 ? -25.157 52.726 -53.403 1.00 105.53 231 ILE D N 1
ATOM 8644 C CA . ILE D 1 239 ? -25.338 51.662 -52.423 1.00 99.26 231 ILE D CA 1
ATOM 8645 C C . ILE D 1 239 ? -26.645 50.955 -52.738 1.00 97.97 231 ILE D C 1
ATOM 8646 O O . ILE D 1 239 ? -27.686 51.602 -52.899 1.00 103.33 231 ILE D O 1
ATOM 8651 N N . THR D 1 240 ? -26.592 49.631 -52.815 1.00 91.74 232 THR D N 1
ATOM 8652 C CA . THR D 1 240 ? -27.771 48.812 -53.068 1.00 91.20 232 THR D CA 1
ATOM 8653 C C . THR D 1 240 ? -28.213 48.237 -51.731 1.00 87.28 232 THR D C 1
ATOM 8654 O O . THR D 1 240 ? -27.596 47.305 -51.209 1.00 83.23 232 THR D O 1
ATOM 8658 N N . PHE D 1 241 ? -29.277 48.804 -51.172 1.00 89.18 233 PHE D N 1
ATOM 8659 C CA . PHE D 1 241 ? -29.782 48.351 -49.883 1.00 87.95 233 PHE D CA 1
ATOM 8660 C C . PHE D 1 241 ? -30.560 47.060 -50.079 1.00 91.28 233 PHE D C 1
ATOM 8661 O O . PHE D 1 241 ? -31.508 47.016 -50.869 1.00 97.27 233 PHE D O 1
ATOM 8669 N N . PHE D 1 242 ? -30.153 46.005 -49.377 1.00 90.32 234 PHE D N 1
ATOM 8670 C CA . PHE D 1 242 ? -30.643 44.669 -49.674 1.00 90.37 234 PHE D CA 1
ATOM 8671 C C . PHE D 1 242 ? -31.818 44.257 -48.802 1.00 91.38 234 PHE D C 1
ATOM 8672 O O . PHE D 1 242 ? -32.198 43.081 -48.816 1.00 94.56 234 PHE D O 1
ATOM 8680 N N . GLY D 1 243 ? -32.408 45.190 -48.059 1.00 87.35 235 GLY D N 1
ATOM 8681 C CA . GLY D 1 243 ? -33.524 44.855 -47.197 1.00 85.25 235 GLY D CA 1
ATOM 8682 C C . GLY D 1 243 ? -33.217 43.675 -46.302 1.00 79.24 235 GLY D C 1
ATOM 8683 O O . GLY D 1 243 ? -32.281 43.723 -45.501 1.00 74.52 235 GLY D O 1
ATOM 8684 N N . SER D 1 244 ? -33.990 42.598 -46.470 1.00 82.27 236 SER D N 1
ATOM 8685 C CA . SER D 1 244 ? -33.786 41.341 -45.747 1.00 77.73 236 SER D CA 1
ATOM 8686 C C . SER D 1 244 ? -33.931 41.539 -44.245 1.00 71.69 236 SER D C 1
ATOM 8687 O O . SER D 1 244 ? -33.197 40.952 -43.450 1.00 63.58 236 SER D O 1
ATOM 8690 N N . SER D 1 245 ? -34.884 42.384 -43.861 1.00 73.21 237 SER D N 1
ATOM 8691 C CA . SER D 1 245 ? -35.276 42.495 -42.466 1.00 63.63 237 SER D CA 1
ATOM 8692 C C . SER D 1 245 ? -35.690 41.129 -41.935 1.00 63.28 237 SER D C 1
ATOM 8693 O O . SER D 1 245 ? -36.208 40.285 -42.673 1.00 66.19 237 SER D O 1
ATOM 8696 N N . PHE D 1 246 ? -35.467 40.916 -40.636 1.00 63.73 238 PHE D N 1
ATOM 8697 C CA . PHE D 1 246 ? -35.756 39.625 -40.031 1.00 61.60 238 PHE D CA 1
ATOM 8698 C C . PHE D 1 246 ? -36.076 39.783 -38.552 1.00 61.41 238 PHE D C 1
ATOM 8699 O O . PHE D 1 246 ? -35.828 40.825 -37.936 1.00 62.05 238 PHE D O 1
ATOM 8707 N N . VAL D 1 247 ? -36.669 38.726 -38.005 1.00 63.94 239 VAL D N 1
ATOM 8708 C CA . VAL D 1 247 ? -37.019 38.615 -36.595 1.00 61.23 239 VAL D CA 1
ATOM 8709 C C . VAL D 1 247 ? -36.558 37.241 -36.135 1.00 59.28 239 VAL D C 1
ATOM 8710 O O . VAL D 1 247 ? -36.792 36.247 -36.831 1.00 64.09 239 VAL D O 1
ATOM 8714 N N . VAL D 1 248 ? -35.875 37.182 -34.991 1.00 59.17 240 VAL D N 1
ATOM 8715 C CA . VAL D 1 248 ? -35.480 35.903 -34.423 1.00 57.10 240 VAL D CA 1
ATOM 8716 C C . VAL D 1 248 ? -36.001 35.818 -32.999 1.00 58.64 240 VAL D C 1
ATOM 8717 O O . VAL D 1 248 ? -36.257 36.830 -32.344 1.00 50.51 240 VAL D O 1
ATOM 8721 N N . GLY D 1 249 ? -36.138 34.578 -32.522 1.00 60.74 241 GLY D N 1
ATOM 8722 C CA . GLY D 1 249 ? -36.558 34.310 -31.164 1.00 55.24 241 GLY D CA 1
ATOM 8723 C C . GLY D 1 249 ? -35.380 34.184 -30.214 1.00 57.86 241 GLY D C 1
ATOM 8724 O O . GLY D 1 249 ? -34.222 34.411 -30.570 1.00 61.20 241 GLY D O 1
ATOM 8725 N N . ALA D 1 250 ? -35.699 33.820 -28.966 1.00 56.94 242 ALA D N 1
ATOM 8726 C CA . ALA D 1 250 ? -34.722 33.793 -27.882 1.00 54.98 242 ALA D CA 1
ATOM 8727 C C . ALA D 1 250 ? -33.674 32.698 -28.044 1.00 57.63 242 ALA D C 1
ATOM 8728 O O . ALA D 1 250 ? -32.680 32.702 -27.311 1.00 55.63 242 ALA D O 1
ATOM 8730 N N . LEU D 1 251 ? -33.862 31.782 -28.990 1.00 61.44 243 LEU D N 1
ATOM 8731 C CA . LEU D 1 251 ? -32.879 30.764 -29.324 1.00 67.99 243 LEU D CA 1
ATOM 8732 C C . LEU D 1 251 ? -32.144 31.076 -30.623 1.00 68.22 243 LEU D C 1
ATOM 8733 O O . LEU D 1 251 ? -31.424 30.214 -31.134 1.00 75.92 243 LEU D O 1
ATOM 8738 N N . GLY D 1 252 ? -32.313 32.278 -31.176 1.00 59.82 244 GLY D N 1
ATOM 8739 C CA . GLY D 1 252 ? -31.714 32.594 -32.464 1.00 58.80 244 GLY D CA 1
ATOM 8740 C C . GLY D 1 252 ? -32.451 32.059 -33.671 1.00 66.43 244 GLY D C 1
ATOM 8741 O O . GLY D 1 252 ? -31.940 32.176 -34.793 1.00 72.57 244 GLY D O 1
ATOM 8742 N N . GLU D 1 253 ? -33.621 31.452 -33.479 1.00 65.33 245 GLU D N 1
ATOM 8743 C CA . GLU D 1 253 ? -34.383 30.862 -34.575 1.00 66.66 245 GLU D CA 1
ATOM 8744 C C . GLU D 1 253 ? -35.153 31.930 -35.347 1.00 64.42 245 GLU D C 1
ATOM 8745 O O . GLU D 1 253 ? -35.668 32.887 -34.766 1.00 62.29 245 GLU D O 1
ATOM 8751 N N . PHE D 1 254 ? -35.214 31.777 -36.668 1.00 63.20 246 PHE D N 1
ATOM 8752 C CA . PHE D 1 254 ? -35.913 32.754 -37.495 1.00 69.29 246 PHE D CA 1
ATOM 8753 C C . PHE D 1 254 ? -37.421 32.661 -37.289 1.00 72.44 246 PHE D C 1
ATOM 8754 O O . PHE D 1 254 ? -38.005 31.579 -37.388 1.00 71.80 246 PHE D O 1
ATOM 8762 N N . LEU D 1 255 ? -38.052 33.799 -36.994 1.00 73.41 247 LEU D N 1
ATOM 8763 C CA . LEU D 1 255 ? -39.509 33.886 -36.984 1.00 71.23 247 LEU D CA 1
ATOM 8764 C C . LEU D 1 255 ? -40.067 34.482 -38.267 1.00 75.04 247 LEU D C 1
ATOM 8765 O O . LEU D 1 255 ? -41.191 34.152 -38.650 1.00 71.26 247 LEU D O 1
ATOM 8770 N N . ALA D 1 256 ? -39.316 35.368 -38.920 1.00 76.97 248 ALA D N 1
ATOM 8771 C CA . ALA D 1 256 ? -39.705 35.930 -40.203 1.00 76.22 248 ALA D CA 1
ATOM 8772 C C . ALA D 1 256 ? -38.467 36.514 -40.861 1.00 72.98 248 ALA D C 1
ATOM 8773 O O . ALA D 1 256 ? -37.576 37.019 -40.182 1.00 68.66 248 ALA D O 1
ATOM 8775 N N . LYS D 1 257 ? -38.408 36.429 -42.186 1.00 73.34 249 LYS D N 1
ATOM 8776 C CA . LYS D 1 257 ? -37.281 36.983 -42.926 1.00 76.00 249 LYS D CA 1
ATOM 8777 C C . LYS D 1 257 ? -37.818 37.539 -44.233 1.00 80.30 249 LYS D C 1
ATOM 8778 O O . LYS D 1 257 ? -38.606 36.873 -44.910 1.00 81.31 249 LYS D O 1
ATOM 8780 N N . ALA D 1 258 ? -37.409 38.756 -44.574 1.00 80.72 250 ALA D N 1
ATOM 8781 C CA . ALA D 1 258 ? -37.930 39.468 -45.731 1.00 72.99 250 ALA D CA 1
ATOM 8782 C C . ALA D 1 258 ? -37.010 39.336 -46.939 1.00 76.59 250 ALA D C 1
ATOM 8783 O O . ALA D 1 258 ? -35.837 38.968 -46.830 1.00 78.79 250 ALA D O 1
ATOM 8785 N N . SER D 1 259 ? -37.569 39.662 -48.104 1.00 80.52 251 SER D N 1
ATOM 8786 C CA . SER D 1 259 ? -36.842 39.697 -49.366 1.00 80.42 251 SER D CA 1
ATOM 8787 C C . SER D 1 259 ? -35.947 40.934 -49.428 1.00 79.05 251 SER D C 1
ATOM 8788 O O . SER D 1 259 ? -35.686 41.605 -48.424 1.00 77.32 251 SER D O 1
ATOM 8791 N N . ASP D 1 260 ? -35.420 41.222 -50.619 1.00 80.18 252 ASP D N 1
ATOM 8792 C CA . ASP D 1 260 ? -34.679 42.452 -50.858 1.00 85.02 252 ASP D CA 1
ATOM 8793 C C . ASP D 1 260 ? -35.505 43.487 -51.614 1.00 90.22 252 ASP D C 1
ATOM 8794 O O . ASP D 1 260 ? -34.947 44.452 -52.150 1.00 92.03 252 ASP D O 1
ATOM 8799 N N . LYS D 1 261 ? -36.821 43.311 -51.650 1.00 82.00 253 LYS D N 1
ATOM 8800 C CA . LYS D 1 261 ? -37.742 44.270 -52.233 1.00 85.87 253 LYS D CA 1
ATOM 8801 C C . LYS D 1 261 ? -38.619 44.828 -51.121 1.00 92.12 253 LYS D C 1
ATOM 8802 O O . LYS D 1 261 ? -38.559 44.378 -49.973 1.00 95.64 253 LYS D O 1
ATOM 8804 N N . GLU D 1 262 ? -39.432 45.824 -51.465 1.00 88.58 254 GLU D N 1
ATOM 8805 C CA . GLU D 1 262 ? -40.331 46.411 -50.479 1.00 84.75 254 GLU D CA 1
ATOM 8806 C C . GLU D 1 262 ? -41.247 45.340 -49.893 1.00 84.92 254 GLU D C 1
ATOM 8807 O O . GLU D 1 262 ? -41.797 44.504 -50.615 1.00 85.98 254 GLU D O 1
ATOM 8813 N N . GLU D 1 263 ? -41.405 45.355 -48.571 1.00 85.11 255 GLU D N 1
ATOM 8814 C CA . GLU D 1 263 ? -42.144 44.281 -47.923 1.00 85.90 255 GLU D CA 1
ATOM 8815 C C . GLU D 1 263 ? -42.663 44.740 -46.571 1.00 82.28 255 GLU D C 1
ATOM 8816 O O . GLU D 1 263 ? -41.992 45.494 -45.863 1.00 82.81 255 GLU D O 1
ATOM 8822 N N . ILE D 1 264 ? -43.862 44.279 -46.229 1.00 80.96 256 ILE D N 1
ATOM 8823 C CA . ILE D 1 264 ? -44.393 44.357 -44.877 1.00 77.71 256 ILE D CA 1
ATOM 8824 C C . ILE D 1 264 ? -44.124 43.010 -44.230 1.00 79.92 256 ILE D C 1
ATOM 8825 O O . ILE D 1 264 ? -44.722 41.998 -44.613 1.00 89.02 256 ILE D O 1
ATOM 8830 N N . LEU D 1 265 ? -43.212 42.995 -43.266 1.00 72.32 257 LEU D N 1
ATOM 8831 C CA . LEU D 1 265 ? -42.826 41.783 -42.566 1.00 73.01 257 LEU D CA 1
ATOM 8832 C C . LEU D 1 265 ? -43.581 41.717 -41.246 1.00 72.74 257 LEU D C 1
ATOM 8833 O O . LEU D 1 265 ? -43.697 42.723 -40.541 1.00 75.35 257 LEU D O 1
ATOM 8838 N N . TYR D 1 266 ? -44.115 40.546 -40.930 1.00 72.93 258 TYR D N 1
ATOM 8839 C CA . TYR D 1 266 ? -44.931 40.359 -39.742 1.00 73.84 258 TYR D CA 1
ATOM 8840 C C . TYR D 1 266 ? -44.414 39.165 -38.957 1.00 71.28 258 TYR D C 1
ATOM 8841 O O . TYR D 1 266 ? -44.029 38.149 -39.544 1.00 75.07 258 TYR D O 1
ATOM 8850 N N . ALA D 1 267 ? -44.421 39.283 -37.629 1.00 66.77 259 ALA D N 1
ATOM 8851 C CA . ALA D 1 267 ? -43.967 38.215 -36.754 1.00 68.42 259 ALA D CA 1
ATOM 8852 C C . ALA D 1 267 ? -44.744 38.280 -35.450 1.00 73.31 259 ALA D C 1
ATOM 8853 O O . ALA D 1 267 ? -45.016 39.370 -34.939 1.00 75.19 259 ALA D O 1
ATOM 8855 N N . GLU D 1 268 ? -45.111 37.110 -34.932 1.00 74.86 260 GLU D N 1
ATOM 8856 C CA . GLU D 1 268 ? -45.780 36.980 -33.641 1.00 73.11 260 GLU D CA 1
ATOM 8857 C C . GLU D 1 268 ? -44.761 36.519 -32.610 1.00 72.63 260 GLU D C 1
ATOM 8858 O O . GLU D 1 268 ? -44.200 35.423 -32.727 1.00 72.88 260 GLU D O 1
ATOM 8864 N N . ILE D 1 269 ? -44.528 37.353 -31.602 1.00 66.80 261 ILE D N 1
ATOM 8865 C CA . ILE D 1 269 ? -43.425 37.173 -30.672 1.00 65.85 261 ILE D CA 1
ATOM 8866 C C . ILE D 1 269 ? -43.997 36.985 -29.275 1.00 70.54 261 ILE D C 1
ATOM 8867 O O . ILE D 1 269 ? -44.712 37.861 -28.767 1.00 71.26 261 ILE D O 1
ATOM 8872 N N . ASP D 1 270 ? -43.730 35.825 -28.678 1.00 65.79 262 ASP D N 1
ATOM 8873 C CA . ASP D 1 270 ? -44.162 35.534 -27.318 1.00 69.69 262 ASP D CA 1
ATOM 8874 C C . ASP D 1 270 ? -42.991 35.866 -26.401 1.00 66.38 262 ASP D C 1
ATOM 8875 O O . ASP D 1 270 ? -42.007 35.122 -26.344 1.00 67.79 262 ASP D O 1
ATOM 8880 N N . LEU D 1 271 ? -43.099 36.986 -25.687 1.00 63.35 263 LEU D N 1
ATOM 8881 C CA . LEU D 1 271 ? -42.024 37.388 -24.787 1.00 57.57 263 LEU D CA 1
ATOM 8882 C C . LEU D 1 271 ? -41.844 36.390 -23.658 1.00 61.53 263 LEU D C 1
ATOM 8883 O O . LEU D 1 271 ? -40.740 36.256 -23.120 1.00 64.33 263 LEU D O 1
ATOM 8888 N N . GLU D 1 272 ? -42.909 35.679 -23.287 1.00 65.00 264 GLU D N 1
ATOM 8889 C CA . GLU D 1 272 ? -42.818 34.723 -22.192 1.00 65.06 264 GLU D CA 1
ATOM 8890 C C . GLU D 1 272 ? -41.877 33.562 -22.510 1.00 54.95 264 GLU D C 1
ATOM 8891 O O . GLU D 1 272 ? -41.413 32.890 -21.589 1.00 56.19 264 GLU D O 1
ATOM 8897 N N . ARG D 1 273 ? -41.541 33.340 -23.781 1.00 60.29 265 ARG D N 1
ATOM 8898 C CA . ARG D 1 273 ? -40.619 32.259 -24.117 1.00 62.01 265 ARG D CA 1
ATOM 8899 C C . ARG D 1 273 ? -39.229 32.500 -23.553 1.00 61.42 265 ARG D C 1
ATOM 8900 O O . ARG D 1 273 ? -38.443 31.553 -23.426 1.00 64.78 265 ARG D O 1
ATOM 8908 N N . THR D 1 274 ? -38.899 33.753 -23.249 1.00 52.50 266 THR D N 1
ATOM 8909 C CA . THR D 1 274 ? -37.606 34.053 -22.657 1.00 51.50 266 THR D CA 1
ATOM 8910 C C . THR D 1 274 ? -37.435 33.304 -21.339 1.00 50.05 266 THR D C 1
ATOM 8911 O O . THR D 1 274 ? -36.323 32.880 -21.003 1.00 46.68 266 THR D O 1
ATOM 8915 N N . GLU D 1 275 ? -38.523 33.128 -20.583 1.00 55.90 267 GLU D N 1
ATOM 8916 C CA . GLU D 1 275 ? -38.435 32.394 -19.323 1.00 54.25 267 GLU D CA 1
ATOM 8917 C C . GLU D 1 275 ? -37.963 30.967 -19.564 1.00 55.32 267 GLU D C 1
ATOM 8918 O O . GLU D 1 275 ? -36.989 30.516 -18.956 1.00 53.49 267 GLU D O 1
ATOM 8924 N N . GLU D 1 276 ? -38.602 30.266 -20.507 1.00 55.78 268 GLU D N 1
ATOM 8925 C CA . GLU D 1 276 ? -38.259 28.868 -20.763 1.00 56.13 268 GLU D CA 1
ATOM 8926 C C . GLU D 1 276 ? -36.859 28.724 -21.341 1.00 50.33 268 GLU D C 1
ATOM 8927 O O . GLU D 1 276 ? -36.135 27.778 -21.007 1.00 52.61 268 GLU D O 1
ATOM 8933 N N . VAL D 1 277 ? -36.472 29.632 -22.224 1.00 46.82 269 VAL D N 1
ATOM 8934 C CA . VAL D 1 277 ? -35.150 29.547 -22.830 1.00 51.93 269 VAL D CA 1
ATOM 8935 C C . VAL D 1 277 ? -34.064 29.753 -21.783 1.00 53.23 269 VAL D C 1
ATOM 8936 O O . VAL D 1 277 ? -33.087 28.995 -21.716 1.00 52.57 269 VAL D O 1
ATOM 8940 N N . ARG D 1 278 ? -34.237 30.752 -20.919 1.00 46.68 270 ARG D N 1
ATOM 8941 C CA . ARG D 1 278 ? -33.182 31.056 -19.964 1.00 42.25 270 ARG D CA 1
ATOM 8942 C C . ARG D 1 278 ? -33.041 29.979 -18.898 1.00 45.77 270 ARG D C 1
ATOM 8943 O O . ARG D 1 278 ? -31.935 29.767 -18.388 1.00 50.64 270 ARG D O 1
ATOM 8951 N N . ARG D 1 279 ? -34.118 29.271 -18.558 1.00 50.48 271 ARG D N 1
ATOM 8952 C CA . ARG D 1 279 ? -33.960 28.122 -17.672 1.00 54.94 271 ARG D CA 1
ATOM 8953 C C . ARG D 1 279 ? -33.115 27.036 -18.328 1.00 58.47 271 ARG D C 1
ATOM 8954 O O . ARG D 1 279 ? -32.287 26.399 -17.669 1.00 56.73 271 ARG D O 1
ATOM 8962 N N . MET D 1 280 ? -33.334 26.795 -19.623 1.00 57.55 272 MET D N 1
ATOM 8963 C CA . MET D 1 280 ? -32.547 25.802 -20.344 1.00 59.79 272 MET D CA 1
ATOM 8964 C C . MET D 1 280 ? -31.131 26.295 -20.621 1.00 58.83 272 MET D C 1
ATOM 8965 O O . MET D 1 280 ? -30.198 25.485 -20.676 1.00 53.28 272 MET D O 1
ATOM 8967 N N . TRP D 1 281 ? -30.946 27.611 -20.787 1.00 53.97 273 TRP D N 1
ATOM 8968 C CA A TRP D 1 281 ? -29.649 28.203 -21.119 0.42 52.14 273 TRP D CA 1
ATOM 8969 C CA B TRP D 1 281 ? -29.649 28.201 -21.121 0.58 52.10 273 TRP D CA 1
ATOM 8970 C C . TRP D 1 281 ? -29.367 29.348 -20.156 1.00 47.72 273 TRP D C 1
ATOM 8971 O O . TRP D 1 281 ? -29.492 30.530 -20.511 1.00 46.90 273 TRP D O 1
ATOM 8992 N N . PRO D 1 282 ? -28.968 29.036 -18.916 1.00 46.12 274 PRO D N 1
ATOM 8993 C CA . PRO D 1 282 ? -28.812 30.069 -17.871 1.00 42.09 274 PRO D CA 1
ATOM 8994 C C . PRO D 1 282 ? -27.509 30.855 -17.967 1.00 38.93 274 PRO D C 1
ATOM 8995 O O . PRO D 1 282 ? -26.695 30.891 -17.039 1.00 44.73 274 PRO D O 1
ATOM 8999 N N . PHE D 1 283 ? -27.320 31.530 -19.106 1.00 36.93 275 PHE D N 1
ATOM 9000 C CA . PHE D 1 283 ? -26.125 32.342 -19.289 1.00 42.27 275 PHE D CA 1
ATOM 9001 C C . PHE D 1 283 ? -26.066 33.452 -18.259 1.00 44.21 275 PHE D C 1
ATOM 9002 O O . PHE D 1 283 ? -24.995 33.746 -17.720 1.00 44.25 275 PHE D O 1
ATOM 9010 N N . LEU D 1 284 ? -27.202 34.094 -17.974 1.00 44.27 276 LEU D N 1
ATOM 9011 C CA . LEU D 1 284 ? -27.149 35.220 -17.050 1.00 40.44 276 LEU D CA 1
ATOM 9012 C C . LEU D 1 284 ? -26.743 34.769 -15.653 1.00 41.41 276 LEU D C 1
ATOM 9013 O O . LEU D 1 284 ? -26.087 35.525 -14.931 1.00 38.80 276 LEU D O 1
ATOM 9018 N N . ARG D 1 285 ? -27.153 33.555 -15.257 1.00 42.17 277 ARG D N 1
ATOM 9019 C CA . ARG D 1 285 ? -26.772 32.991 -13.966 1.00 37.55 277 ARG D CA 1
ATOM 9020 C C . ARG D 1 285 ? -25.270 32.778 -13.872 1.00 39.28 277 ARG D C 1
ATOM 9021 O O . ARG D 1 285 ? -24.681 32.939 -12.794 1.00 39.28 277 ARG D O 1
ATOM 9029 N N . ASP D 1 286 ? -24.627 32.411 -14.986 1.00 32.92 278 ASP D N 1
ATOM 9030 C CA . ASP D 1 286 ? -23.251 31.928 -14.950 1.00 38.96 278 ASP D CA 1
ATOM 9031 C C . ASP D 1 286 ? -22.213 32.969 -15.384 1.00 39.21 278 ASP D C 1
ATOM 9032 O O . ASP D 1 286 ? -21.016 32.675 -15.315 1.00 44.02 278 ASP D O 1
ATOM 9037 N N . ARG D 1 287 ? -22.622 34.160 -15.830 1.00 36.24 279 ARG D N 1
ATOM 9038 C CA . ARG D 1 287 ? -21.645 35.185 -16.229 1.00 39.64 279 ARG D CA 1
ATOM 9039 C C . ARG D 1 287 ? -20.645 35.455 -15.112 1.00 42.09 279 ARG D C 1
ATOM 9040 O O . ARG D 1 287 ? -21.023 35.705 -13.956 1.00 37.61 279 ARG D O 1
ATOM 9048 N N . ARG D 1 288 ? -19.360 35.425 -15.472 1.00 42.88 280 ARG D N 1
ATOM 9049 C CA . ARG D 1 288 ? -18.281 35.648 -14.508 1.00 41.05 280 ARG D CA 1
ATOM 9050 C C . ARG D 1 288 ? -18.005 37.146 -14.407 1.00 39.43 280 ARG D C 1
ATOM 9051 O O . ARG D 1 288 ? -16.962 37.659 -14.814 1.00 41.97 280 ARG D O 1
ATOM 9059 N N . ILE D 1 289 ? -18.995 37.861 -13.865 1.00 39.67 281 ILE D N 1
ATOM 9060 C CA . ILE D 1 289 ? -18.885 39.312 -13.753 1.00 37.80 281 ILE D CA 1
ATOM 9061 C C . ILE D 1 289 ? -17.724 39.732 -12.863 1.00 41.87 281 ILE D C 1
ATOM 9062 O O . ILE D 1 289 ? -17.290 40.888 -12.914 1.00 44.04 281 ILE D O 1
ATOM 9067 N N . ASP D 1 290 ? -17.231 38.836 -12.004 1.00 44.05 282 ASP D N 1
ATOM 9068 C CA . ASP D 1 290 ? -16.058 39.163 -11.205 1.00 42.71 282 ASP D CA 1
ATOM 9069 C C . ASP D 1 290 ? -14.784 39.245 -12.048 1.00 45.68 282 ASP D C 1
ATOM 9070 O O . ASP D 1 290 ? -13.764 39.742 -11.562 1.00 44.10 282 ASP D O 1
ATOM 9075 N N . PHE D 1 291 ? -14.810 38.781 -13.296 1.00 43.53 283 PHE D N 1
ATOM 9076 C CA . PHE D 1 291 ? -13.645 38.859 -14.164 1.00 43.21 283 PHE D CA 1
ATOM 9077 C C . PHE D 1 291 ? -13.974 39.558 -15.472 1.00 40.07 283 PHE D C 1
ATOM 9078 O O . PHE D 1 291 ? -13.345 39.298 -16.498 1.00 44.92 283 PHE D O 1
ATOM 9086 N N . TYR D 1 292 ? -14.952 40.456 -15.461 1.00 36.42 284 TYR D N 1
ATOM 9087 C CA . TYR D 1 292 ? -15.307 41.180 -16.673 1.00 41.08 284 TYR D CA 1
ATOM 9088 C C . TYR D 1 292 ? -14.712 42.577 -16.731 1.00 41.51 284 TYR D C 1
ATOM 9089 O O . TYR D 1 292 ? -15.006 43.318 -17.675 1.00 41.97 284 TYR D O 1
ATOM 9098 N N . ASN D 1 293 ? -13.898 42.956 -15.740 1.00 42.40 285 ASN D N 1
ATOM 9099 C CA . ASN D 1 293 ? -13.403 44.329 -15.636 1.00 42.50 285 ASN D CA 1
ATOM 9100 C C . ASN D 1 293 ? -12.662 44.772 -16.884 1.00 48.84 285 ASN D C 1
ATOM 9101 O O . ASN D 1 293 ? -12.742 45.941 -17.282 1.00 51.52 285 ASN D O 1
ATOM 9106 N N . ASP D 1 294 ? -11.928 43.861 -17.514 1.00 51.92 286 ASP D N 1
ATOM 9107 C CA . ASP D 1 294 ? -11.112 44.282 -18.638 1.00 46.87 286 ASP D CA 1
ATOM 9108 C C . ASP D 1 294 ? -11.940 44.688 -19.847 1.00 56.10 286 ASP D C 1
ATOM 9109 O O . ASP D 1 294 ? -11.385 45.260 -20.796 1.00 65.24 286 ASP D O 1
ATOM 9114 N N . LEU D 1 295 ? -13.246 44.429 -19.839 1.00 50.72 287 LEU D N 1
ATOM 9115 C CA . LEU D 1 295 ? -14.093 44.963 -20.899 1.00 56.62 287 LEU D CA 1
ATOM 9116 C C . LEU D 1 295 ? -14.152 46.480 -20.874 1.00 52.88 287 LEU D C 1
ATOM 9117 O O . LEU D 1 295 ? -14.486 47.095 -21.891 1.00 57.77 287 LEU D O 1
ATOM 9122 N N . LEU D 1 296 ? -13.863 47.091 -19.733 1.00 49.14 288 LEU D N 1
ATOM 9123 C CA . LEU D 1 296 ? -13.951 48.538 -19.585 1.00 60.38 288 LEU D CA 1
ATOM 9124 C C . LEU D 1 296 ? -12.700 49.263 -20.055 1.00 67.87 288 LEU D C 1
ATOM 9125 O O . LEU D 1 296 ? -12.624 50.483 -19.891 1.00 75.90 288 LEU D O 1
ATOM 9130 N N . LYS D 1 297 ? -11.712 48.553 -20.594 1.00 71.17 289 LYS D N 1
ATOM 9131 C CA . LYS D 1 297 ? -10.474 49.157 -21.071 1.00 81.04 289 LYS D CA 1
ATOM 9132 C C . LYS D 1 297 ? -10.482 49.289 -22.594 1.00 83.37 289 LYS D C 1
ATOM 9133 O O . LYS D 1 297 ? -11.074 48.473 -23.306 1.00 81.85 289 LYS D O 1
ATOM 9135 N N . ARG D 1 298 ? -9.821 50.332 -23.088 1.00 88.86 290 ARG D N 1
ATOM 9136 C CA . ARG D 1 298 ? -9.644 50.530 -24.528 1.00 88.84 290 ARG D CA 1
ATOM 9137 C C . ARG D 1 298 ? -8.658 49.522 -25.113 1.00 88.03 290 ARG D C 1
ATOM 9138 O O . ARG D 1 298 ? -8.563 49.371 -26.331 1.00 88.20 290 ARG D O 1
#

InterPro domains:
  IPR003010 Carbon-nitrogen hydrolase [PF00795] (5-271)
  IPR003010 Carbon-nitrogen hydrolase [PS50263] (1-263)
  IPR036526 Carbon-nitrogen hydrolase superfamily [G3DSA:3.60.110.10] (1-292)
  IPR036526 Carbon-nitrogen hydrolase superfamily [SSF56317] (4-290)
  IPR050345 Aliphatic Amidase/Beta-Ureidopropionase [PTHR43674] (10-289)

Solvent-accessible surface area: 38140 Å² total; per-residue (Å²): 125,82,52,0,47,1,1,0,0,0,0,36,64,39,53,38,29,52,116,0,8,101,50,0,20,81,3,1,97,101,1,27,86,146,31,101,120,7,23,0,0,0,1,1,0,0,1,0,6,33,3,5,0,3,8,92,49,88,123,29,41,90,39,1,126,79,19,116,102,1,31,63,56,0,29,59,14,0,101,150,43,95,0,0,0,0,0,0,0,1,16,68,102,47,182,70,69,17,1,1,0,0,0,0,0,29,60,81,6,58,78,38,16,49,4,28,1,0,0,3,5,52,26,95,0,35,67,2,87,71,5,2,46,61,0,64,85,4,2,87,17,12,124,13,75,7,7,65,0,0,0,0,0,11,18,0,1,4,0,15,6,0,0,4,0,0,0,0,20,16,4,35,0,0,0,0,0,0,3,19,3,38,43,126,98,44,53,115,58,101,52,65,100,32,47,62,0,0,11,2,2,0,28,4,3,0,1,2,4,3,1,4,0,0,0,0,0,0,8,27,95,17,124,11,96,79,58,87,31,79,29,0,0,39,3,12,0,7,0,0,1,0,3,2,32,0,50,73,75,17,112,11,55,100,55,87,47,30,12,49,5,79,3,54,2,50,89,7,20,113,6,13,24,92,23,12,5,4,13,6,1,30,28,56,67,0,81,41,0,44,108,104,114,100,86,71,0,46,1,1,1,0,0,0,37,62,42,52,39,34,49,113,0,9,98,51,0,21,77,5,1,89,96,1,28,84,138,37,107,118,8,34,0,0,0,0,0,0,0,1,0,5,30,4,4,0,4,10,16,48,54,118,22,11,75,43,1,106,80,20,117,101,1,30,63,57,0,27,62,15,0,100,152,39,124,2,0,0,0,0,0,0,1,16,58,46,12,42,9,0,2,1,0,0,0,0,0,0,28,96,82,8,60,78,36,16,52,4,28,1,0,0,3,10,1,47,35,0,39,30,2,31,5,3,1,1,42,0,36,90,5,2,85,18,10,122,12,70,19,12,63,0,0,0,0,0,10,28,0,1,6,0,15,6,0,0,4,1,0,0,0,17,18,4,66,0,0,0,0,0,0,4,16,4,38,46,73,96,43,54,124,142,94,58,66,28,38,49,62,1,0,8,1,3,0,26,5,5,0,0,3,3,3,2,4,0,0,0,0,0,0,8,27,94,19,127,11,94,75,55,81,32,88,37,0,0,33,3,13,0,7,0,0,1,0,5,5,16,0,28,70,72,17,109,11,55,73,133,87,46,26,10,49,6,74,2,61,12,111,100,23,86,56,3,59,178,88,22,16,6,25,111,6,2,31,36,89,68,0,80,41,0,45,110,24,32,100,95,62,0,43,1,1,0,0,0,0,35,66,42,56,34,30,51,118,0,9,101,47,1,19,78,5,1,90,100,1,27,86,71,48,106,114,8,22,0,0,0,1,1,0,0,0,0,4,29,5,4,0,3,10,18,44,58,113,20,12,73,41,1,118,81,21,118,101,1,32,65,58,0,25,57,14,0,96,150,33,103,0,0,1,0,0,0,0,2,17,55,52,12,60,8,0,3,0,1,0,0,0,0,0,29,64,90,8,57,86,33,17,51,5,31,1,0,0,3,5,0,23,44,0,34,27,2,30,4,2,0,1,42,0,35,86,4,2,89,24,13,141,12,76,14,12,19,0,0,0,0,0,10,19,0,1,5,0,14,6,0,0,4,1,0,5,50,65,45,3,66,0,0,0,0,0,0,4,14,1,44,42,123,100,46,51,119,78,100,50,64,35,39,51,64,2,0,32,2,3,0,29,4,4,0,10,2,4,5,1,4,0,0,0,0,0,0,8,28,92,20,129,11,93,72,57,80,36,82,24,0,0,34,3,13,0,13,0,2,1,0,4,10,63,0,68,93,74,19,70,11,58,99,56,87,48,44,11,47,5,78,3,68,17,63,43,16,74,69,22,71,83,66,86,46,8,44,87,44,19,37,45,88,65,0,85,40,0,50,112,25,32,102,189,80,129,49,44,0,36,1,2,1,0,0,0,34,66,53,62,47,67,65,44,0,14,50,53,1,22,79,5,1,96,103,1,30,81,148,33,106,119,9,8,0,0,0,0,1,0,0,0,0,4,27,13,10,0,13,6,111,58,108,55,42,59,104,44,5,139,18,16,108,56,1,58,67,59,0,26,60,15,0,96,78,52,113,3,2,0,0,0,0,0,7,17,38,57,63,110,76,30,37,12,1,0,0,0,0,3,29,24,88,9,60,64,35,19,64,5,61,2,1,0,16,7,96,62,42,93,3,58,46,10,5,62,60,1,87,61,5,3,94,22,13,143,14,64,8,15,18,0,0,0,0,0,11,35,0,2,10,0,14,7,0,0,4,0,0,0,0,39,21,4,41,0,0,0,0,0,0,11,34,26,32,54,78,107,50,67,144,78,50,35,65,33,35,28,62,11,0,42,1,3,0,30,4,3,0,1,3,4,4,0,5,0,0,0,0,0,0,8,27,100,28,79,16,97,80,59,90,45,87,52,2,26,64,5,35,0,28,0,1,2,0,4,3,48,0,53,93,72,17,69,12,57,98,56,83,52,30,10,45,5,89,3,61,2,88,95,1,6,100,5,11,18,64,37,6,4,5,11,7,2,32,29,51,67,0,82,61,0,46,56,119